Protein AF-A0AA41N4F4-F1 (afdb_monomer)

Radius of gyration: 37.92 Å; Cα contacts (8 Å, |Δi|>4): 1537; chains: 1; bounding box: 86×98×110 Å

pLDDT: mean 82.12, std 21.44, range [22.23, 98.81]

Organism: Sciurus carolinensis (NCBI:txid30640)

Mean predicted aligned error: 19.21 Å

Foldseek 3Di:
DDDDDDDDDYDDDDDDDDDDDDDDDDDDDDDDDDDDDDDDDDDDDDDDDDPPDDDDPCPDDDDPPPPPPDDKDKDKAAADPLCPVVCVVCVCLLQCCLCPVQVWDWDQDPVRRIIMIIHDPRGPDPCSNVLSRQLVVCVRLADDNVLSCVSVVPVQKDKDKDFAPQDDFDDDPRNVVVQPVQQDPSRHGPDWDQDPQRKTWGDDTRMIIIIHGPLVVVLVVVVVLLQAQPVVVLQVCLVVLLALQCQDVLLVHNNDFLLVNLVSLLQVLLVPLLNSVLRLQQVLFCQLCSVFNDPVSSNVPSNVVNVHSAGEKEFQAAPVDDPNSLPDAWEWEDDPQKTFTFDKTFFIWCQVRHQKYWHKHFHAPDNPDDLLQGIWIFIGGCPFPQKDWADFDQALASNSIGTTMIGGHRGIGGNSRTGNDHSRRSVSNVVSLLSSLLNLLSSLLSLLVSLLVLLVVQQQPDDDPRDRNCPPVVSVVLSVVSVVLSVVLNVLSSVSRVQVSVVHRRVPSSVVSLQSSLVSQLVSLVSSLVSVPPVSCDPSGCSSNSNSHSNVSHDDDPFEDDQDPPFDQDDPLVLQLQLLLVPLPCCVDPVNVVCQQQQLVQVLLSQQLCVQLVNNVSDDPVVNLVQQLQQQDPQGAGGSGHPGAGWLVSLLSSLSSCLSVVNNVSGDLVSVLSQLQVQQDPQRFGAGHPVRDTFLLSLLSSLSSCLLVVRNVSHDLVSVLVFLVQQADPLLAGAGGRPHDGWLQSLLSSLLSCQQVVNNVVGPLVSVLVVLQVQQGPQRAGHGDPPDYGFLLSLQSSCLSCFQSVNNVSGDLSSVSSFLSQQFDPPRTAGFGGHPLQDDDDDDPDHRGGSSSRLSSLQSVLSSPDPSTARANSNSSHHPVSCVVSVRDTHGHD

Sequence (894 aa):
MAKMETQNTGAEDRFTQVISKGGRRANKRRAAQLSAAGESGDAGRLDTEEAGPAKRPVIPTLSRNGLLGGKEETRKIPVPANRYTPLKENWMKIFTPIVEHLGLQIRFNLKSRNVEIRSCKETKDVSAVTKAADFVKAFILGSQVGDALALIRLDDLFLESFEITDVKPLKGDHLSRAIGRIAGKGGKNKFTIENVTRTRIVLADVKVHILGSFQNIKMARTAICNLIYPFPLIKRAWELGLINAHIPESCGGLGLGTFDACLITEELAYGCTGVQTAIEANSLAQMPVVIAGNDQQQKKYLGRMTEEPMMCAYCVTEPGAGSDVAGIKTRAEKKGDEYIINGQKMWITNGGKANWYFLLARSDPDPKTPANKAFTGFIVEADTPGVQIGKKELNMGQRCSDTRGIVFEDVKVPKENVLIGEGAGFKIAMGVFDRTRPIVAAGAVGLGQRALDEATKYALERKTFGKLLVEHQGVSFLLAEMAMKVELARLSYQRAAWEIDSGHRNTYYASIAKAFAGDIANQLATDAVQIFGGYGFNTEYPVEKLMRDAKIYQGTPQKDVTIKSDAPVTLLLEKHADYIASYGSKKDDYEYCMSEYLRMSGIYWGLTVMDLMGQLDRMNREEILTFIKSCQHECGGISASIGHDPHLLYTLSAVQILTLYDSINVIDINKVVEYVQSLQKEDGSFAGDIWGEIDTRFSFCAVATLALLGKLDAINVEKAIEFVLSCMNFDGGFGCRPGSESHAGQIYCCTGFLAITSQLHQVNSDLLGWWLCERQLPSGGLNGRPEKLPDVCYSWWVLASLKIIGRLHWIDREKLRSFILACQDEETGGFADRPGDMASTFQTCLIKVDPFHTLFGIAGLSLLGEEQIKPVSPVFCMPEEVLRRVNVQPELVS

Nearest PDB structures (foldseek):
  4p13-assembly1_A  TM=9.863E-01  e=7.096E-45  Homo sapiens
  2a1t-assembly1_C  TM=9.848E-01  e=2.438E-44  Homo sapiens
  3mdd-assembly1_A  TM=1.001E+00  e=2.411E-43  Sus scrofa
  3dss-assembly1_B  TM=9.921E-01  e=2.307E-43  Rattus norvegicus
  1egd-assembly1_C  TM=9.852E-01  e=3.141E-43  Homo sapiens

Solvent-accessible surface area (backbone atoms only — not comparable to full-atom values): 48291 Å² total; per-residue (Å²): 138,83,88,80,86,89,91,86,85,89,81,90,85,87,83,87,81,89,83,91,86,82,90,88,82,90,85,85,88,85,89,85,82,89,82,88,86,83,88,85,84,84,89,84,80,96,74,88,80,76,87,68,82,83,75,72,85,78,72,78,80,79,64,97,84,69,81,89,71,87,74,78,54,74,49,77,44,81,60,57,86,85,41,50,66,57,46,62,78,44,38,68,78,57,46,48,56,37,37,73,74,45,24,33,47,74,49,76,40,81,86,80,38,25,40,39,38,33,58,50,96,67,39,84,54,85,64,40,64,57,39,50,48,51,27,54,48,38,33,71,73,49,43,54,69,77,64,22,47,44,42,74,75,37,93,66,47,46,81,48,75,50,78,53,85,90,60,88,80,68,58,70,69,60,30,53,49,48,48,58,68,42,29,36,89,88,61,39,59,66,71,66,58,71,50,101,82,70,34,39,52,44,84,54,92,51,32,44,34,35,37,22,37,69,70,55,37,53,48,55,50,48,60,53,52,42,64,39,68,59,56,73,57,52,44,51,34,42,77,70,59,73,40,54,38,62,36,45,54,93,31,65,29,74,48,43,50,45,47,58,49,18,56,56,31,18,58,40,8,42,74,37,50,24,59,34,50,52,48,46,29,29,46,60,25,43,38,48,40,71,80,44,38,52,75,67,51,32,46,61,62,48,22,51,50,56,75,41,82,64,40,25,13,50,41,62,34,26,91,90,18,58,92,48,65,80,64,52,74,31,32,33,47,79,56,90,69,28,28,38,28,40,40,57,36,33,75,20,43,29,50,86,61,28,56,34,29,32,36,56,26,33,51,49,85,58,86,81,52,55,57,70,50,20,17,24,26,33,55,41,59,53,83,43,66,40,57,44,71,52,63,77,61,89,58,88,32,38,53,26,32,46,30,16,39,36,38,32,50,71,22,71,37,54,56,84,36,45,36,83,39,88,17,42,18,40,54,43,59,56,57,37,45,42,59,43,30,16,32,55,13,22,29,25,31,14,40,21,49,38,22,49,52,54,31,50,54,49,26,72,69,41,69,57,99,92,36,44,39,50,75,38,64,76,49,38,52,49,54,51,52,46,50,53,50,42,54,53,30,46,53,32,16,51,52,12,16,48,33,42,64,71,73,41,90,22,58,68,44,15,48,52,12,26,49,53,12,9,49,48,15,36,50,30,10,47,52,22,16,56,73,50,42,79,53,13,75,30,87,93,38,71,34,41,57,43,35,41,41,22,57,75,47,43,66,94,64,86,46,67,66,81,79,59,94,83,48,51,88,70,86,60,63,68,42,33,49,52,32,49,62,52,58,80,69,56,72,88,38,71,66,52,60,72,40,37,82,44,37,33,46,49,51,30,30,38,48,46,40,25,47,30,62,73,47,48,84,74,51,69,60,70,63,51,55,52,52,53,47,65,19,49,44,96,67,24,33,17,16,28,34,76,93,49,73,45,26,41,66,27,32,27,26,48,51,51,46,24,51,73,68,74,43,61,82,68,50,65,61,68,37,34,52,52,31,53,43,71,31,51,44,96,68,24,44,19,25,38,39,94,88,58,55,71,34,40,59,34,45,21,30,47,52,53,41,24,49,75,69,73,44,58,85,70,48,68,57,68,40,30,49,53,36,55,58,52,11,50,44,99,63,51,36,18,15,52,42,66,90,38,72,59,30,32,66,38,31,25,25,47,50,32,38,25,15,66,70,69,45,54,87,79,53,60,45,66,50,28,37,50,56,52,44,71,29,52,41,97,53,23,32,22,27,52,44,89,78,40,54,44,29,28,51,29,42,25,31,41,45,24,37,23,45,41,48,45,40,53,85,68,50,66,62,66,41,28,50,50,33,48,42,31,14,46,38,86,85,64,27,31,15,15,52,38,60,82,50,56,94,59,100,84,70,76,101,64,86,47,54,41,48,64,28,29,25,22,36,53,48,23,41,19,74,70,64,40,87,84,38,49,59,52,32,63,66,74,73,38,48,46,67,53,33,59,74,66,71,53,79,63,53,63,43,118

Structure (mmCIF, N/CA/C/O backbone):
data_AF-A0AA41N4F4-F1
#
_entry.id   AF-A0AA41N4F4-F1
#
loop_
_atom_site.group_PDB
_atom_site.id
_atom_site.type_symbol
_atom_site.label_atom_id
_atom_site.label_alt_id
_atom_site.label_comp_id
_atom_site.label_asym_id
_atom_site.label_entity_id
_atom_site.label_seq_id
_atom_site.pdbx_PDB_ins_code
_atom_site.Cartn_x
_atom_site.Cartn_y
_atom_site.Cartn_z
_atom_site.occupancy
_atom_site.B_iso_or_equiv
_atom_site.auth_seq_id
_atom_site.auth_comp_id
_atom_site.auth_asym_id
_atom_site.auth_atom_id
_atom_site.pdbx_PDB_model_num
ATOM 1 N N . MET A 1 1 ? 46.141 6.192 -60.079 1.00 30.53 1 MET A N 1
ATOM 2 C CA . MET A 1 1 ? 46.390 6.949 -61.328 1.00 30.53 1 MET A CA 1
ATOM 3 C C . MET A 1 1 ? 46.352 8.430 -61.001 1.00 30.53 1 MET A C 1
ATOM 5 O O . MET A 1 1 ? 45.656 8.813 -60.074 1.00 30.53 1 MET A O 1
ATOM 9 N N . ALA A 1 2 ? 47.211 9.192 -61.662 1.00 26.11 2 ALA A N 1
ATOM 10 C CA . ALA A 1 2 ? 47.849 10.403 -61.162 1.00 26.11 2 ALA A CA 1
ATOM 11 C C . ALA A 1 2 ? 47.147 11.728 -61.534 1.00 26.11 2 ALA A C 1
ATOM 13 O O . ALA A 1 2 ? 46.412 11.759 -62.517 1.00 26.11 2 ALA A O 1
ATOM 14 N N . LYS A 1 3 ? 47.582 12.797 -60.828 1.00 26.56 3 LYS A N 1
ATOM 15 C CA . LYS A 1 3 ? 47.599 14.246 -61.173 1.00 26.56 3 LYS A CA 1
ATOM 16 C C . LYS A 1 3 ? 46.270 15.015 -61.026 1.00 26.56 3 LYS A C 1
ATOM 18 O O . LYS A 1 3 ? 45.228 14.476 -61.354 1.00 26.56 3 LYS A O 1
ATOM 23 N N . MET A 1 4 ? 46.207 16.266 -60.546 1.00 24.78 4 MET A N 1
ATOM 24 C CA . MET A 1 4 ? 47.181 17.375 -60.380 1.00 24.78 4 MET A CA 1
ATOM 25 C C . MET A 1 4 ? 46.588 18.391 -59.358 1.00 24.78 4 MET A C 1
ATOM 27 O O . MET A 1 4 ? 45.378 18.584 -59.358 1.00 24.78 4 MET A O 1
ATOM 31 N N . GLU A 1 5 ? 47.337 18.844 -58.340 1.00 26.97 5 GLU A N 1
ATOM 32 C CA . GLU A 1 5 ? 48.013 20.171 -58.224 1.00 26.97 5 GLU A CA 1
ATOM 33 C C . GLU A 1 5 ? 47.071 21.391 -58.051 1.00 26.97 5 GLU A C 1
ATOM 35 O O . GLU A 1 5 ? 46.331 21.748 -58.957 1.00 26.97 5 GLU A O 1
ATOM 40 N N . THR A 1 6 ? 46.900 21.913 -56.822 1.00 28.20 6 THR A N 1
ATOM 41 C CA . THR A 1 6 ? 47.642 23.015 -56.135 1.00 28.20 6 THR A CA 1
ATOM 42 C C . THR A 1 6 ? 47.292 24.436 -56.596 1.00 28.20 6 THR A C 1
ATOM 44 O O . THR A 1 6 ? 47.600 24.794 -57.724 1.00 28.20 6 THR A O 1
ATOM 47 N N . GLN A 1 7 ? 46.829 25.297 -55.679 1.00 25.12 7 GLN A N 1
ATOM 48 C CA . GLN A 1 7 ? 47.660 26.368 -55.099 1.00 25.12 7 GLN A CA 1
ATOM 49 C C . GLN A 1 7 ? 46.950 27.127 -53.964 1.00 25.12 7 GLN A C 1
ATOM 51 O O . GLN A 1 7 ? 45.729 27.188 -53.872 1.00 25.12 7 GLN A O 1
ATOM 56 N N . ASN A 1 8 ? 47.798 27.625 -53.073 1.00 25.22 8 ASN A N 1
ATOM 57 C CA . ASN A 1 8 ? 47.584 28.161 -51.734 1.00 25.22 8 ASN A CA 1
ATOM 58 C C . ASN A 1 8 ? 47.995 29.655 -51.713 1.00 25.22 8 ASN A C 1
ATOM 60 O O . ASN A 1 8 ? 48.464 30.142 -52.735 1.00 25.22 8 ASN A O 1
ATOM 64 N N . THR A 1 9 ? 47.919 30.279 -50.526 1.00 26.41 9 THR A N 1
ATOM 65 C CA . THR A 1 9 ? 48.335 31.629 -50.042 1.00 26.41 9 THR A CA 1
ATOM 66 C C . THR A 1 9 ? 47.137 32.554 -49.808 1.00 26.41 9 THR A C 1
ATOM 68 O O . THR A 1 9 ? 46.444 32.883 -50.761 1.00 26.41 9 THR A O 1
ATOM 71 N N . GLY A 1 10 ? 46.751 32.927 -48.577 1.00 25.11 10 GLY A N 1
ATOM 72 C CA . GLY A 1 10 ? 47.520 33.533 -47.466 1.00 25.11 10 GLY A CA 1
ATOM 73 C C . GLY A 1 10 ? 47.097 35.018 -47.391 1.00 25.11 10 GLY A C 1
ATOM 74 O O . GLY A 1 10 ? 46.866 35.600 -48.439 1.00 25.11 10 GLY A O 1
ATOM 75 N N . ALA A 1 11 ? 46.914 35.738 -46.287 1.00 25.00 11 ALA A N 1
ATOM 76 C CA . ALA A 1 11 ? 46.983 35.542 -44.846 1.00 25.00 11 ALA A CA 1
ATOM 77 C C . ALA A 1 11 ? 46.280 36.776 -44.200 1.00 25.00 11 ALA A C 1
ATOM 79 O O . ALA A 1 11 ? 46.186 37.821 -44.836 1.00 25.00 11 ALA A O 1
ATOM 80 N N . GLU A 1 12 ? 45.851 36.625 -42.943 1.00 25.02 12 GLU A N 1
ATOM 81 C CA . GLU A 1 12 ? 45.757 37.647 -41.874 1.00 25.02 12 GLU A CA 1
ATOM 82 C C . GLU A 1 12 ? 44.662 38.751 -41.797 1.00 25.02 12 GLU A C 1
ATOM 84 O O . GLU A 1 12 ? 44.442 39.570 -42.680 1.00 25.02 12 GLU A O 1
ATOM 89 N N . ASP A 1 13 ? 44.095 38.771 -40.577 1.00 25.92 13 ASP A N 1
ATOM 90 C CA . ASP A 1 13 ? 43.706 39.892 -39.704 1.00 25.92 13 ASP A CA 1
ATOM 91 C C . ASP A 1 13 ? 42.308 40.565 -39.714 1.00 25.92 13 ASP A C 1
ATOM 93 O O . ASP A 1 13 ? 41.943 41.390 -40.541 1.00 25.92 13 ASP A O 1
ATOM 97 N N . ARG A 1 14 ? 41.562 40.211 -38.648 1.00 24.83 14 ARG A N 1
ATOM 98 C CA . ARG A 1 14 ? 41.034 41.051 -37.547 1.00 24.83 14 ARG A CA 1
ATOM 99 C C . ARG A 1 14 ? 40.290 42.383 -37.823 1.00 24.83 14 ARG A C 1
ATOM 101 O O . ARG A 1 14 ? 40.790 43.315 -38.431 1.00 24.83 14 ARG A O 1
ATOM 108 N N . PHE A 1 15 ? 39.189 42.503 -37.062 1.00 22.23 15 PHE A N 1
ATOM 109 C CA . PHE A 1 15 ? 38.525 43.705 -36.513 1.00 22.23 15 PHE A CA 1
ATOM 110 C C . PHE A 1 15 ? 37.482 44.498 -37.349 1.00 22.23 15 PHE A C 1
ATOM 112 O O . PHE A 1 15 ? 37.790 45.358 -38.159 1.00 22.23 15 PHE A O 1
ATOM 119 N N . THR A 1 16 ? 36.223 44.313 -36.916 1.00 23.61 16 THR A N 1
ATOM 120 C CA . THR A 1 16 ? 35.137 45.300 -36.666 1.00 23.61 16 THR A CA 1
ATOM 121 C C . THR A 1 16 ? 34.456 46.138 -37.763 1.00 23.61 16 THR A C 1
ATOM 123 O O . THR A 1 16 ? 35.055 46.928 -38.473 1.00 23.61 16 THR A O 1
ATOM 126 N N . GLN A 1 17 ? 33.122 46.113 -37.615 1.00 22.91 17 GLN A N 1
ATOM 127 C CA . GLN A 1 17 ? 32.105 47.155 -37.833 1.00 22.91 17 GLN A CA 1
ATOM 128 C C . GLN A 1 17 ? 31.552 47.437 -39.244 1.00 22.91 17 GLN A C 1
ATOM 130 O O . GLN A 1 17 ? 32.126 48.142 -40.060 1.00 22.91 17 GLN A O 1
ATOM 135 N N . VAL A 1 18 ? 30.329 46.917 -39.437 1.00 24.84 18 VAL A N 1
ATOM 136 C CA . VAL A 1 18 ? 29.063 47.615 -39.768 1.00 24.84 18 VAL A CA 1
ATOM 137 C C . VAL A 1 18 ? 29.156 48.922 -40.581 1.00 24.84 18 VAL A C 1
ATOM 139 O O . VAL A 1 18 ? 29.777 49.880 -40.139 1.00 24.84 18 VAL A O 1
ATOM 142 N N . ILE A 1 19 ? 28.368 48.985 -41.673 1.00 24.36 19 ILE A N 1
ATOM 143 C CA . ILE A 1 19 ? 27.443 50.066 -42.131 1.00 24.36 19 ILE A CA 1
ATOM 144 C C . ILE A 1 19 ? 27.373 50.017 -43.679 1.00 24.36 19 ILE A C 1
ATOM 146 O O . ILE A 1 19 ? 28.334 50.314 -44.373 1.00 24.36 19 ILE A O 1
ATOM 150 N N . SER A 1 20 ? 26.309 49.459 -44.267 1.00 26.98 20 SER A N 1
ATOM 151 C CA . SER A 1 20 ? 25.056 50.118 -44.704 1.00 26.98 20 SER A CA 1
ATOM 152 C C . SER A 1 20 ? 25.168 51.067 -45.915 1.00 26.98 20 SER A C 1
ATOM 154 O O . SER A 1 20 ? 25.948 52.014 -45.886 1.00 26.98 20 SER A O 1
ATOM 156 N N . LYS A 1 21 ? 24.252 50.911 -46.885 1.00 25.28 21 LYS A N 1
ATOM 157 C CA . LYS A 1 21 ? 23.607 51.976 -47.693 1.00 25.28 21 LYS A CA 1
ATOM 158 C C . LYS A 1 21 ? 22.237 51.448 -48.154 1.00 25.28 21 LYS A C 1
ATOM 160 O O . LYS A 1 21 ? 22.162 50.289 -48.534 1.00 25.28 21 LYS A O 1
ATOM 165 N N . GLY A 1 22 ? 21.126 52.189 -48.163 1.00 24.06 22 GLY A N 1
ATOM 166 C CA . GLY A 1 22 ? 20.799 53.586 -47.812 1.00 24.06 22 GLY A CA 1
ATOM 167 C C . GLY A 1 22 ? 19.293 53.667 -47.458 1.00 24.06 22 GLY A C 1
ATOM 168 O O . GLY A 1 22 ? 18.576 52.702 -47.687 1.00 24.06 22 GLY A O 1
ATOM 169 N N . GLY A 1 23 ? 18.703 54.692 -46.825 1.00 26.84 23 GLY A N 1
ATOM 170 C CA . GLY A 1 23 ? 18.964 56.141 -46.758 1.00 26.84 23 GLY A CA 1
ATOM 171 C C . GLY A 1 23 ? 18.077 56.866 -47.793 1.00 26.84 23 GLY A C 1
ATOM 172 O O . GLY A 1 23 ? 18.129 56.490 -48.952 1.00 26.84 23 GLY A O 1
ATOM 173 N N . ARG A 1 24 ? 17.270 57.912 -47.538 1.00 29.03 24 ARG A N 1
ATOM 174 C CA . ARG A 1 24 ? 17.067 58.859 -46.417 1.00 29.03 24 ARG A CA 1
ATOM 175 C C . ARG A 1 24 ? 15.862 59.779 -46.743 1.00 29.03 24 ARG A C 1
ATOM 177 O O . ARG A 1 24 ? 15.711 60.139 -47.906 1.00 29.03 24 ARG A O 1
ATOM 184 N N . ARG A 1 25 ? 15.168 60.301 -45.714 1.00 23.70 25 ARG A N 1
ATOM 185 C CA . ARG A 1 25 ? 14.847 61.741 -45.432 1.00 23.70 25 ARG A CA 1
ATOM 186 C C . ARG A 1 25 ? 13.871 61.807 -44.230 1.00 23.70 25 ARG A C 1
ATOM 188 O O . ARG A 1 25 ? 12.807 61.222 -44.310 1.00 23.70 25 ARG A O 1
ATOM 195 N N . ALA A 1 26 ? 14.321 62.233 -43.036 1.00 29.91 26 ALA A N 1
ATOM 196 C CA . ALA A 1 26 ? 14.292 63.601 -42.449 1.00 29.91 26 ALA A CA 1
ATOM 197 C C . ALA A 1 26 ? 12.896 63.973 -41.864 1.00 29.91 26 ALA A C 1
ATOM 199 O O . ALA A 1 26 ? 11.912 63.742 -42.541 1.00 29.91 26 ALA A O 1
ATOM 200 N N . ASN A 1 27 ? 12.691 64.564 -40.670 1.00 27.50 27 ASN A N 1
ATOM 201 C CA . ASN A 1 27 ? 13.497 65.531 -39.911 1.00 27.50 27 ASN A CA 1
ATOM 202 C C . ASN A 1 27 ? 12.948 65.789 -38.466 1.00 27.50 27 ASN A C 1
ATOM 204 O O . ASN A 1 27 ? 11.740 65.784 -38.276 1.00 27.50 27 ASN A O 1
ATOM 208 N N . LYS A 1 28 ? 13.861 66.192 -37.553 1.00 27.28 28 LYS A N 1
ATOM 209 C CA . LYS A 1 28 ? 13.769 67.158 -36.408 1.00 27.28 28 LYS A CA 1
ATOM 210 C C . LYS A 1 28 ? 13.024 66.869 -35.069 1.00 27.28 28 LYS A C 1
ATOM 212 O O . LYS A 1 28 ? 11.807 66.874 -35.018 1.00 27.28 28 LYS A O 1
ATOM 217 N N . ARG A 1 29 ? 13.848 66.848 -33.988 1.00 26.67 29 ARG A N 1
ATOM 218 C CA . ARG A 1 29 ? 13.822 67.565 -32.663 1.00 26.67 29 ARG A CA 1
ATOM 219 C C . ARG A 1 29 ? 12.447 67.780 -31.981 1.00 26.67 29 ARG A C 1
ATOM 221 O O . ARG A 1 29 ? 11.567 68.357 -32.591 1.00 26.67 29 ARG A O 1
ATOM 228 N N . ARG A 1 30 ? 12.257 67.540 -30.671 1.00 24.72 30 ARG A N 1
ATOM 229 C CA . ARG A 1 30 ? 12.930 68.206 -29.527 1.00 24.72 30 ARG A CA 1
ATOM 230 C C . ARG A 1 30 ? 12.498 67.548 -28.194 1.00 24.72 30 ARG A C 1
ATOM 232 O O . ARG A 1 30 ? 11.334 67.200 -28.047 1.00 24.72 30 ARG A O 1
ATOM 239 N N . ALA A 1 31 ? 13.424 67.447 -27.242 1.00 23.69 31 ALA A N 1
ATOM 240 C CA . ALA A 1 31 ? 13.180 67.169 -25.824 1.00 23.69 31 ALA A CA 1
ATOM 241 C C . ALA A 1 31 ? 12.877 68.461 -25.035 1.00 23.69 31 ALA A C 1
ATOM 243 O O . ALA A 1 31 ? 13.334 69.529 -25.448 1.00 23.69 31 ALA A O 1
ATOM 244 N N . ALA A 1 32 ? 12.172 68.331 -23.904 1.00 25.31 32 ALA A N 1
ATOM 245 C CA . ALA A 1 32 ? 12.117 69.228 -22.734 1.00 25.31 32 ALA A CA 1
ATOM 246 C C . ALA A 1 32 ? 11.137 68.591 -21.711 1.00 25.31 32 ALA A C 1
ATOM 248 O O . ALA A 1 32 ? 10.079 68.147 -22.136 1.00 25.31 32 ALA A O 1
ATOM 249 N N . GLN A 1 33 ? 11.350 68.502 -20.395 1.00 25.23 33 GLN A N 1
ATOM 250 C CA . GLN A 1 33 ? 12.441 68.911 -19.506 1.00 25.23 33 GLN A CA 1
ATOM 251 C C . GLN A 1 33 ? 12.088 68.446 -18.068 1.00 25.23 33 GLN A C 1
ATOM 253 O O . GLN A 1 33 ? 10.905 68.350 -17.758 1.00 25.23 33 GLN A O 1
ATOM 258 N N . LEU A 1 34 ? 13.119 68.320 -17.215 1.00 24.91 34 LEU A N 1
ATOM 259 C CA . LEU A 1 34 ? 13.112 68.311 -15.732 1.00 24.91 34 LEU A CA 1
ATOM 260 C C . LEU A 1 34 ? 12.728 66.963 -15.077 1.00 24.91 34 LEU A C 1
ATOM 262 O O . LEU A 1 34 ? 11.711 66.383 -15.411 1.00 24.91 34 LEU A O 1
ATOM 266 N N . SER A 1 35 ? 13.492 66.383 -14.149 1.00 24.02 35 SER A N 1
ATOM 267 C CA . SER A 1 35 ? 14.505 66.941 -13.244 1.00 24.02 35 SER A CA 1
ATOM 268 C C . SER A 1 35 ? 15.486 65.858 -12.774 1.00 24.02 35 SER A C 1
ATOM 270 O O . SER A 1 35 ? 15.070 64.798 -12.315 1.00 24.02 35 SER A O 1
ATOM 272 N N . ALA A 1 36 ? 16.779 66.172 -12.829 1.00 26.91 36 ALA A N 1
ATOM 273 C CA . ALA A 1 36 ? 17.799 65.572 -11.978 1.00 26.91 36 ALA A CA 1
ATOM 274 C C . ALA A 1 36 ? 17.925 66.415 -10.701 1.00 26.91 36 ALA A C 1
ATOM 276 O O . ALA A 1 36 ? 17.888 67.640 -10.814 1.00 26.91 36 ALA A O 1
ATOM 277 N N . ALA A 1 37 ? 18.101 65.777 -9.541 1.00 26.38 37 ALA A N 1
ATOM 278 C CA . ALA A 1 37 ? 18.923 66.251 -8.419 1.00 26.38 37 ALA A CA 1
ATOM 279 C C . ALA A 1 37 ? 18.802 65.295 -7.221 1.00 26.38 37 ALA A C 1
ATOM 281 O O . ALA A 1 37 ? 17.692 64.904 -6.869 1.00 26.38 37 ALA A O 1
ATOM 282 N N . GLY A 1 38 ? 19.927 65.033 -6.550 1.00 24.45 38 GLY A N 1
ATOM 283 C CA . GLY A 1 38 ? 19.929 64.856 -5.096 1.00 24.45 38 GLY A CA 1
ATOM 284 C C . GLY A 1 38 ? 20.624 63.609 -4.571 1.00 24.45 38 GLY A C 1
ATOM 285 O O . GLY A 1 38 ? 19.983 62.591 -4.357 1.00 24.45 38 GLY A O 1
ATOM 286 N N . GLU A 1 39 ? 21.925 63.733 -4.329 1.00 25.00 39 GLU A N 1
ATOM 287 C CA . GLU A 1 39 ? 22.764 62.833 -3.533 1.00 25.00 39 GLU A CA 1
ATOM 288 C C . GLU A 1 39 ? 22.314 62.739 -2.060 1.00 25.00 39 GLU A C 1
ATOM 290 O O . GLU A 1 39 ? 21.765 63.702 -1.524 1.00 25.00 39 GLU A O 1
ATOM 295 N N . SER A 1 40 ? 22.662 61.627 -1.393 1.00 25.36 40 SER A N 1
ATOM 296 C CA . SER A 1 40 ? 23.428 61.555 -0.121 1.00 25.36 40 SER A CA 1
ATOM 297 C C . SER A 1 40 ? 22.942 60.485 0.878 1.00 25.36 40 SER A C 1
ATOM 299 O O . SER A 1 40 ? 21.761 60.390 1.183 1.00 25.36 40 SER A O 1
ATOM 301 N N . GLY A 1 41 ? 23.908 59.735 1.430 1.00 24.41 41 GLY A N 1
ATOM 302 C CA . GLY A 1 41 ? 24.032 59.569 2.886 1.00 24.41 41 GLY A CA 1
ATOM 303 C C . GLY A 1 41 ? 23.400 58.359 3.587 1.00 24.41 41 GLY A C 1
ATOM 304 O O . GLY A 1 41 ? 22.350 58.495 4.190 1.00 24.41 41 GLY A O 1
ATOM 305 N N . ASP A 1 42 ? 24.148 57.254 3.592 1.00 23.72 42 ASP A N 1
ATOM 306 C CA . ASP A 1 42 ? 24.554 56.422 4.748 1.00 23.72 42 ASP A CA 1
ATOM 307 C C . ASP A 1 42 ? 23.552 55.685 5.687 1.00 23.72 42 ASP A C 1
ATOM 309 O O . ASP A 1 42 ? 22.606 56.235 6.238 1.00 23.72 42 ASP A O 1
ATOM 313 N N . ALA A 1 43 ? 23.914 54.410 5.893 1.00 26.00 43 ALA A N 1
ATOM 314 C CA . ALA A 1 43 ? 23.655 53.423 6.950 1.00 26.00 43 ALA A CA 1
ATOM 315 C C . ALA A 1 43 ? 22.327 53.370 7.741 1.00 26.00 43 ALA A C 1
ATOM 317 O O . ALA A 1 43 ? 22.047 54.198 8.604 1.00 26.00 43 ALA A O 1
ATOM 318 N N . GLY A 1 44 ? 21.660 52.207 7.659 1.00 23.59 44 GLY A N 1
ATOM 319 C CA . GLY A 1 44 ? 20.913 51.649 8.794 1.00 23.59 44 GLY A CA 1
ATOM 320 C C . GLY A 1 44 ? 19.777 50.683 8.443 1.00 23.59 44 GLY A C 1
ATOM 321 O O . GLY A 1 44 ? 18.779 51.105 7.882 1.00 23.59 44 GLY A O 1
ATOM 322 N N . ARG A 1 45 ? 19.909 49.433 8.917 1.00 24.67 45 ARG A N 1
ATOM 323 C CA . ARG A 1 45 ? 18.899 48.353 9.041 1.00 24.67 45 ARG A CA 1
ATOM 324 C C . ARG A 1 45 ? 18.460 47.596 7.777 1.00 24.67 45 ARG A C 1
ATOM 326 O O . ARG A 1 45 ? 17.848 48.130 6.865 1.00 24.67 45 ARG A O 1
ATOM 333 N N . LEU A 1 46 ? 18.728 46.284 7.813 1.00 29.55 46 LEU A N 1
ATOM 334 C CA . LEU A 1 46 ? 17.958 45.268 7.101 1.00 29.55 46 LEU A CA 1
ATOM 335 C C . LEU A 1 46 ? 16.544 45.244 7.691 1.00 29.55 46 LEU A C 1
ATOM 337 O O . LEU A 1 46 ? 16.359 44.705 8.780 1.00 29.55 46 LEU A O 1
ATOM 341 N N . ASP A 1 47 ? 15.583 45.799 6.959 1.00 25.03 47 ASP A N 1
ATOM 342 C CA . ASP A 1 47 ? 14.166 45.510 7.140 1.00 25.03 47 ASP A CA 1
ATOM 343 C C . ASP A 1 47 ? 13.683 44.669 5.953 1.00 25.03 47 ASP A C 1
ATOM 345 O O . ASP A 1 47 ? 13.907 44.968 4.780 1.00 25.03 47 ASP A O 1
ATOM 349 N N . THR A 1 48 ? 13.071 43.550 6.310 1.00 29.45 48 THR A N 1
ATOM 350 C CA . THR A 1 48 ? 12.379 42.592 5.458 1.00 29.45 48 THR A CA 1
ATOM 351 C C . THR A 1 48 ? 11.199 43.262 4.755 1.00 29.45 48 THR A C 1
ATOM 353 O O . THR A 1 48 ? 10.186 43.535 5.398 1.00 29.45 48 THR A O 1
ATOM 356 N N . GLU A 1 49 ? 11.295 43.503 3.445 1.00 26.47 49 GLU A N 1
ATOM 357 C CA . GLU A 1 49 ? 10.128 43.883 2.644 1.00 26.47 49 GLU A CA 1
ATOM 358 C C . GLU A 1 49 ? 9.275 42.650 2.324 1.00 26.47 49 GLU A C 1
ATOM 360 O O . GLU A 1 49 ? 9.671 41.733 1.600 1.00 26.47 49 GLU A O 1
ATOM 365 N N . GLU A 1 50 ? 8.076 42.662 2.901 1.00 25.58 50 GLU A N 1
ATOM 366 C CA . GLU A 1 50 ? 6.937 41.827 2.560 1.00 25.58 50 GLU A CA 1
ATOM 367 C C . GLU A 1 50 ? 6.679 41.837 1.045 1.00 25.58 50 GLU A C 1
ATOM 369 O O . GLU A 1 50 ? 6.432 42.879 0.431 1.00 25.58 50 GLU A O 1
ATOM 374 N N . ALA A 1 51 ? 6.642 40.652 0.436 1.00 27.59 51 ALA A N 1
ATOM 375 C CA . ALA A 1 51 ? 6.022 40.475 -0.868 1.00 27.59 51 ALA A CA 1
ATOM 376 C C . ALA A 1 51 ? 4.508 40.714 -0.727 1.00 27.59 51 ALA A C 1
ATOM 378 O O . ALA A 1 51 ? 3.743 39.814 -0.380 1.00 27.59 51 ALA A O 1
ATOM 379 N N . GLY A 1 52 ? 4.077 41.953 -0.972 1.00 31.16 52 GLY A N 1
ATOM 380 C CA . GLY A 1 52 ? 2.666 42.322 -1.047 1.00 31.16 52 GLY A CA 1
ATOM 381 C C . GLY A 1 52 ? 1.898 41.489 -2.091 1.00 31.16 52 GLY A C 1
ATOM 382 O O . GLY A 1 52 ? 2.491 40.934 -3.021 1.00 31.16 52 GLY A O 1
ATOM 383 N N . PRO A 1 53 ? 0.561 41.393 -1.969 1.00 30.77 53 PRO A N 1
ATOM 384 C CA . PRO A 1 53 ? -0.248 40.486 -2.772 1.00 30.77 53 PRO A CA 1
ATOM 385 C C . PRO A 1 53 ? -0.110 40.813 -4.260 1.00 30.77 53 PRO A C 1
ATOM 387 O O . PRO A 1 53 ? -0.274 41.964 -4.676 1.00 30.77 53 PRO A O 1
ATOM 390 N N . ALA A 1 54 ? 0.156 39.787 -5.073 1.00 30.97 54 ALA A N 1
ATOM 391 C CA . ALA A 1 54 ? 0.180 39.897 -6.524 1.00 30.97 54 ALA A CA 1
ATOM 392 C C . ALA A 1 54 ? -1.123 40.557 -7.014 1.00 30.97 54 ALA A C 1
ATOM 394 O O . ALA A 1 54 ? -2.206 39.968 -6.961 1.00 30.97 54 ALA A O 1
ATOM 395 N N . LYS A 1 55 ? -1.032 41.811 -7.476 1.00 30.02 55 LYS A N 1
ATOM 396 C CA . LYS A 1 55 ? -2.160 42.511 -8.097 1.00 30.02 55 LYS A CA 1
ATOM 397 C C . LYS A 1 55 ? -2.614 41.697 -9.308 1.00 30.02 55 LYS A C 1
ATOM 399 O O . LYS A 1 55 ? -1.823 41.447 -10.216 1.00 30.02 55 LYS A O 1
ATOM 404 N N . ARG A 1 56 ? -3.901 41.317 -9.335 1.00 27.70 56 ARG A N 1
ATOM 405 C CA . ARG A 1 56 ? -4.573 40.815 -10.547 1.00 27.70 56 ARG A CA 1
ATOM 406 C C . ARG A 1 56 ? -4.192 41.710 -11.735 1.00 27.70 56 ARG A C 1
ATOM 408 O O . ARG A 1 56 ? -4.202 42.932 -11.562 1.00 27.70 56 ARG A O 1
ATOM 415 N N . PRO A 1 57 ? -3.906 41.156 -12.926 1.00 29.70 57 PRO A N 1
ATOM 416 C CA . PRO A 1 57 ? -3.667 41.973 -14.106 1.00 29.70 57 PRO A CA 1
ATOM 417 C C . PRO A 1 57 ? -4.909 42.829 -14.373 1.00 29.70 57 PRO A C 1
ATOM 419 O O . PRO A 1 57 ? -5.965 42.327 -14.755 1.00 29.70 57 PRO A O 1
ATOM 422 N N . VAL A 1 58 ? -4.792 44.133 -14.123 1.00 31.91 58 VAL A N 1
ATOM 423 C CA . VAL A 1 58 ? -5.812 45.114 -14.489 1.00 31.91 58 VAL A CA 1
ATOM 424 C C . VAL A 1 58 ? -5.656 45.350 -15.983 1.00 31.91 58 VAL A C 1
ATOM 426 O O . VAL A 1 58 ? -4.790 46.105 -16.419 1.00 31.91 58 VAL A O 1
ATOM 429 N N . ILE A 1 59 ? -6.477 44.671 -16.780 1.00 35.09 59 ILE A N 1
ATOM 430 C CA . ILE A 1 59 ? -6.679 45.049 -18.177 1.00 35.09 59 ILE A CA 1
ATOM 431 C C . ILE A 1 59 ? -7.472 46.363 -18.132 1.00 35.09 59 ILE A C 1
ATOM 433 O O . ILE A 1 59 ? -8.570 46.367 -17.568 1.00 35.09 59 ILE A O 1
ATOM 437 N N . PRO A 1 60 ? -6.948 47.489 -18.646 1.00 31.36 60 PRO A N 1
ATOM 438 C CA . PRO A 1 60 ? -7.675 48.747 -18.591 1.00 31.36 60 PRO A CA 1
ATOM 439 C C . PRO A 1 60 ? -8.992 48.607 -19.358 1.00 31.36 60 PRO A C 1
ATOM 441 O O . PRO A 1 60 ? -9.013 48.162 -20.508 1.00 31.36 60 PRO A O 1
ATOM 444 N N . THR A 1 61 ? -10.100 48.989 -18.725 1.00 36.06 61 THR A N 1
ATOM 445 C CA . THR A 1 61 ? -11.391 49.135 -19.394 1.00 36.06 61 THR A CA 1
ATOM 446 C C . THR A 1 61 ? -11.239 50.169 -20.504 1.00 36.06 61 THR A C 1
ATOM 448 O O . THR A 1 61 ? -10.979 51.346 -20.249 1.00 36.06 61 THR A O 1
ATOM 451 N N . LEU A 1 62 ? -11.382 49.726 -21.754 1.00 34.25 62 LEU A N 1
ATOM 452 C CA . LEU A 1 62 ? -11.442 50.619 -22.907 1.00 34.25 62 LEU A CA 1
ATOM 453 C C . LEU A 1 62 ? -12.583 51.621 -22.696 1.00 34.25 62 LEU A C 1
ATOM 455 O O . LEU A 1 62 ? -13.737 51.240 -22.495 1.00 34.25 62 LEU A O 1
ATOM 459 N N . SER A 1 63 ? -12.248 52.912 -22.713 1.00 34.94 63 SER A N 1
ATOM 460 C CA . SER A 1 63 ? -13.230 53.979 -22.563 1.00 34.94 63 SER A CA 1
ATOM 461 C C . SER A 1 63 ? -14.193 53.994 -23.756 1.00 34.94 63 SER A C 1
ATOM 463 O O . SER A 1 63 ? -13.827 53.738 -24.906 1.00 34.94 63 SER A O 1
ATOM 465 N N . ARG A 1 64 ? -15.456 54.317 -23.465 1.00 37.09 64 ARG A N 1
ATOM 466 C CA . ARG A 1 64 ? -16.628 54.204 -24.350 1.00 37.09 64 ARG A CA 1
ATOM 467 C C . ARG A 1 64 ? -16.573 55.046 -25.642 1.00 37.09 64 ARG A C 1
ATOM 469 O O . ARG A 1 64 ? -17.490 54.948 -26.447 1.00 37.09 64 ARG A O 1
ATOM 476 N N . ASN A 1 65 ? -15.512 55.820 -25.888 1.00 36.41 65 ASN A N 1
ATOM 477 C CA . ASN A 1 65 ? -15.426 56.759 -27.016 1.00 36.41 65 ASN A CA 1
ATOM 478 C C . ASN A 1 65 ? -14.342 56.431 -28.069 1.00 36.41 65 ASN A C 1
ATOM 480 O O . ASN A 1 65 ? -14.104 57.247 -28.953 1.00 36.41 65 ASN A O 1
ATOM 484 N N . GLY A 1 66 ? -13.707 55.250 -28.027 1.00 44.09 66 GLY A N 1
ATOM 485 C CA . GLY A 1 66 ? -12.651 54.863 -28.986 1.00 44.09 66 GLY A CA 1
ATOM 486 C C . GLY A 1 66 ? -13.016 53.834 -30.072 1.00 44.09 66 GLY A C 1
ATOM 487 O O . GLY A 1 66 ? -12.173 53.525 -30.908 1.00 44.09 66 GLY A O 1
ATOM 488 N N . LEU A 1 67 ? -14.230 53.267 -30.079 1.00 38.44 67 LEU A N 1
ATOM 489 C CA . LEU A 1 67 ? -14.525 52.008 -30.798 1.00 38.44 67 LEU A CA 1
ATOM 490 C C . LEU A 1 67 ? -15.272 52.129 -32.141 1.00 38.44 67 LEU A C 1
ATOM 492 O O . LEU A 1 67 ? -15.487 51.119 -32.804 1.00 38.44 67 LEU A O 1
ATOM 496 N N . LEU A 1 68 ? -15.602 53.334 -32.613 1.00 43.09 68 LEU A N 1
ATOM 497 C CA . LEU A 1 68 ? -16.209 53.548 -33.943 1.00 43.09 68 LEU A CA 1
ATOM 498 C C . LEU A 1 68 ? -15.164 53.896 -35.021 1.00 43.09 68 LEU A C 1
ATOM 500 O O . LEU A 1 68 ? -15.382 54.738 -35.886 1.00 43.09 68 LEU A O 1
ATOM 504 N N . GLY A 1 69 ? -14.016 53.215 -34.972 1.00 44.38 69 GLY A N 1
ATOM 505 C CA . GLY A 1 69 ? -12.927 53.295 -35.951 1.00 44.38 69 GLY A CA 1
ATOM 506 C C . GLY A 1 69 ? -12.931 52.156 -36.980 1.00 44.38 69 GLY A C 1
ATOM 507 O O . GLY A 1 69 ? -11.911 51.507 -37.169 1.00 44.38 69 GLY A O 1
ATOM 508 N N . GLY A 1 70 ? -14.074 51.873 -37.613 1.00 53.53 70 GLY A N 1
ATOM 509 C CA . GLY A 1 70 ? -14.172 51.365 -38.995 1.00 53.53 70 GLY A CA 1
ATOM 510 C C . GLY A 1 70 ? -13.334 50.167 -39.488 1.00 53.53 70 GLY A C 1
ATOM 511 O O . GLY A 1 70 ? -13.036 50.140 -40.682 1.00 53.53 70 GLY A O 1
ATOM 512 N N . LYS A 1 71 ? -12.965 49.168 -38.673 1.00 53.84 71 LYS A N 1
ATOM 513 C CA . LYS A 1 71 ? -12.454 47.882 -39.198 1.00 53.84 71 LYS A CA 1
ATOM 514 C C . LYS A 1 71 ? -13.491 46.776 -39.041 1.00 53.84 71 LYS A C 1
ATOM 516 O O . LYS A 1 71 ? -13.778 46.332 -37.937 1.00 53.84 71 LYS A O 1
ATOM 521 N N . GLU A 1 72 ? -14.037 46.335 -40.170 1.00 62.06 72 GLU A N 1
ATOM 522 C CA . GLU A 1 72 ? -14.961 45.204 -40.240 1.00 62.06 72 GLU A CA 1
ATOM 523 C C . GLU A 1 72 ? -14.208 43.887 -39.998 1.00 62.06 72 GLU A C 1
ATOM 525 O O . GLU A 1 72 ? -13.290 43.540 -40.745 1.00 62.06 72 GLU A O 1
ATOM 530 N N . GLU A 1 73 ? -14.583 43.147 -38.954 1.00 74.56 73 GLU A N 1
ATOM 531 C CA . GLU A 1 73 ? -13.942 41.882 -38.593 1.00 74.56 73 GLU A CA 1
ATOM 532 C C . GLU A 1 73 ? -14.675 40.719 -39.272 1.00 74.56 73 GLU A C 1
ATOM 534 O O . GLU A 1 73 ? -15.904 40.660 -39.270 1.00 74.56 73 GLU A O 1
ATOM 539 N N . THR A 1 74 ? -13.928 39.804 -39.901 1.00 79.69 74 THR A N 1
ATOM 540 C CA . THR A 1 74 ? -14.490 38.660 -40.638 1.00 79.69 74 THR A CA 1
ATOM 541 C C . THR A 1 74 ? -13.844 37.353 -40.190 1.00 79.69 74 THR A C 1
ATOM 543 O O . THR A 1 74 ? -12.619 37.253 -40.117 1.00 79.69 74 THR A O 1
ATOM 546 N N . ARG A 1 75 ? -14.652 36.312 -39.969 1.00 83.31 75 ARG A N 1
ATOM 547 C CA . ARG A 1 75 ? -14.202 34.940 -39.694 1.00 83.31 75 ARG A CA 1
ATOM 548 C C . ARG A 1 75 ? -14.707 33.990 -40.770 1.00 83.31 75 ARG A C 1
ATOM 550 O O . ARG A 1 75 ? -15.839 34.104 -41.229 1.00 83.31 75 ARG A O 1
ATOM 557 N N . LYS A 1 76 ? -13.853 33.050 -41.177 1.00 84.06 76 LYS A N 1
ATOM 558 C CA . LYS A 1 76 ? -14.176 32.002 -42.154 1.00 84.06 76 LYS A CA 1
ATOM 559 C C . LYS A 1 76 ? -13.993 30.639 -41.505 1.00 84.06 76 LYS A C 1
ATOM 561 O O . LYS A 1 76 ? -12.946 30.383 -40.917 1.00 84.06 76 LYS A O 1
ATOM 566 N N . ILE A 1 77 ? -15.002 29.785 -41.619 1.00 84.38 77 ILE A N 1
ATOM 567 C CA . ILE A 1 77 ? -15.047 28.476 -40.970 1.00 84.38 77 ILE A CA 1
ATOM 568 C C . ILE A 1 77 ? -15.240 27.415 -42.056 1.00 84.38 77 ILE A C 1
ATOM 570 O O . ILE A 1 77 ? -16.295 27.403 -42.698 1.00 84.38 77 ILE A O 1
ATOM 574 N N . PRO A 1 78 ? -14.249 26.541 -42.290 1.00 78.12 78 PRO A N 1
ATOM 575 C CA . PRO A 1 78 ? -14.345 25.510 -43.314 1.00 78.12 78 PRO A CA 1
ATOM 576 C C . PRO A 1 78 ? -15.369 24.437 -42.940 1.00 78.12 78 PRO A C 1
ATOM 578 O O . PRO A 1 78 ? -15.446 24.008 -41.789 1.00 78.12 78 PRO A O 1
ATOM 581 N N . VAL A 1 79 ? -16.144 23.983 -43.930 1.00 75.75 79 VAL A N 1
ATOM 582 C CA . VAL A 1 79 ? -17.187 22.960 -43.765 1.00 75.75 79 VAL A CA 1
ATOM 583 C C . VAL A 1 79 ? -16.726 21.632 -44.391 1.00 75.75 79 VAL A C 1
ATOM 585 O O . VAL A 1 79 ? -16.562 21.556 -45.615 1.00 75.75 79 VAL A O 1
ATOM 588 N N . PRO A 1 80 ? -16.533 20.564 -43.594 1.00 71.75 80 PRO A N 1
ATOM 589 C CA . PRO A 1 80 ? -16.205 19.221 -44.082 1.00 71.75 80 PRO A CA 1
ATOM 590 C C . PRO A 1 80 ? -17.318 18.587 -44.929 1.00 71.75 80 PRO A C 1
ATOM 592 O O . PRO A 1 80 ? -18.500 18.853 -44.711 1.00 71.75 80 PRO A O 1
ATOM 595 N N . ALA A 1 81 ? -16.955 17.715 -45.883 1.00 70.06 81 ALA A N 1
ATOM 596 C CA . ALA A 1 81 ? -17.868 17.097 -46.866 1.00 70.06 81 ALA A CA 1
ATOM 597 C C . ALA A 1 81 ? -19.080 16.377 -46.239 1.00 70.06 81 ALA A C 1
ATOM 599 O O . ALA A 1 81 ? -20.199 16.459 -46.743 1.00 70.06 81 ALA A O 1
ATOM 600 N N . ASN A 1 82 ? -18.884 15.736 -45.091 1.00 67.62 82 ASN A N 1
ATOM 601 C CA . ASN A 1 82 ? -19.930 15.050 -44.333 1.00 67.62 82 ASN A CA 1
ATOM 602 C C . ASN A 1 82 ? -20.888 15.998 -43.582 1.00 67.62 82 ASN A C 1
ATOM 604 O O . ASN A 1 82 ? -21.893 15.541 -43.045 1.00 67.62 82 ASN A O 1
ATOM 608 N N . ARG A 1 83 ? -20.610 17.309 -43.530 1.00 76.50 83 ARG A N 1
ATOM 609 C CA . ARG A 1 83 ? -21.412 18.304 -42.795 1.00 76.50 83 ARG A CA 1
ATOM 610 C C . ARG A 1 83 ? -22.235 19.243 -43.674 1.00 76.50 83 ARG A C 1
ATOM 612 O O . ARG A 1 83 ? -22.997 20.037 -43.130 1.00 76.50 83 ARG A O 1
ATOM 619 N N . TYR A 1 84 ? -22.171 19.113 -45.000 1.00 76.25 84 TYR A N 1
ATOM 620 C CA . TYR A 1 84 ? -22.926 19.967 -45.931 1.00 76.25 84 TYR A CA 1
ATOM 621 C C . TYR A 1 84 ? -24.434 19.803 -45.799 1.00 76.25 84 TYR A C 1
ATOM 623 O O . TYR A 1 84 ? -25.140 20.794 -45.626 1.00 76.25 84 TYR A O 1
ATOM 631 N N . THR A 1 85 ? -24.928 18.568 -45.894 1.00 75.06 85 THR A N 1
ATOM 632 C CA . THR A 1 85 ? -26.366 18.283 -45.828 1.00 75.06 85 THR A CA 1
ATOM 633 C C . THR A 1 85 ? -26.950 18.678 -44.466 1.00 75.06 85 THR A C 1
ATOM 635 O O . THR A 1 85 ? -27.879 19.485 -44.460 1.00 75.06 85 THR A O 1
ATOM 638 N N . PRO A 1 86 ? -26.345 18.295 -43.317 1.00 78.00 86 PRO A N 1
ATOM 639 C CA . PRO A 1 86 ? -26.823 18.744 -42.007 1.00 78.00 86 PRO A CA 1
ATOM 640 C C . PRO A 1 86 ? -26.806 20.268 -41.820 1.00 78.00 86 PRO A C 1
ATOM 642 O O . PRO A 1 86 ? -27.706 20.816 -41.181 1.00 78.00 86 PRO A O 1
ATOM 645 N N . LEU A 1 87 ? -25.794 20.964 -42.360 1.00 79.44 87 LEU A N 1
ATOM 646 C CA . LEU A 1 87 ? -25.704 22.426 -42.294 1.00 79.44 87 LEU A CA 1
ATOM 647 C C . LEU A 1 87 ? -26.807 23.100 -43.113 1.00 79.44 87 LEU A C 1
ATOM 649 O O . LEU A 1 87 ? -27.393 24.066 -42.637 1.00 79.44 87 LEU A O 1
ATOM 653 N N . LYS A 1 88 ? -27.121 22.582 -44.307 1.00 79.75 88 LYS A N 1
ATOM 654 C CA . LYS A 1 88 ? -28.227 23.089 -45.136 1.00 79.75 88 LYS A CA 1
ATOM 655 C C . LYS A 1 88 ? -29.582 22.887 -44.458 1.00 79.75 88 LYS A C 1
ATOM 657 O O . LYS A 1 88 ? -30.361 23.829 -44.385 1.00 79.75 88 LYS A O 1
ATOM 662 N N . GLU A 1 89 ? -29.834 21.697 -43.916 1.00 82.81 89 GLU A N 1
ATOM 663 C CA . GLU A 1 89 ? -31.094 21.358 -43.235 1.00 82.81 89 GLU A CA 1
ATOM 664 C C . GLU A 1 89 ? -31.349 22.209 -41.982 1.00 82.81 89 GLU A C 1
ATOM 666 O O . GLU A 1 89 ? -32.494 22.484 -41.633 1.00 82.81 89 GLU A O 1
ATOM 671 N N . ASN A 1 90 ? -30.285 22.650 -41.303 1.00 83.38 90 ASN A N 1
ATOM 672 C CA . ASN A 1 90 ? -30.375 23.430 -40.067 1.00 83.38 90 ASN A CA 1
ATOM 673 C C . ASN A 1 90 ? -29.979 24.902 -40.240 1.00 83.38 90 ASN A C 1
ATOM 675 O O . ASN A 1 90 ? -29.847 25.612 -39.243 1.00 83.38 90 ASN A O 1
ATOM 679 N N . TRP A 1 91 ? -29.807 25.375 -41.478 1.00 85.25 91 TRP A N 1
ATOM 680 C CA . TRP A 1 91 ? -29.225 26.687 -41.764 1.00 85.25 91 TRP A CA 1
ATOM 681 C C . TRP A 1 91 ? -29.971 27.824 -41.069 1.00 85.25 91 TRP A C 1
ATOM 683 O O . TRP A 1 91 ? -29.347 28.635 -40.394 1.00 85.25 91 TRP A O 1
ATOM 693 N N . MET A 1 92 ? -31.305 27.832 -41.138 1.00 82.81 92 MET A N 1
ATOM 694 C CA . MET A 1 92 ? -32.118 28.870 -40.493 1.00 82.81 92 MET A CA 1
ATOM 695 C C . MET A 1 92 ? -31.952 28.892 -38.971 1.00 82.81 92 MET A C 1
ATOM 697 O O . MET A 1 92 ? -31.876 29.958 -38.374 1.00 82.81 92 MET A O 1
ATOM 701 N N . LYS A 1 93 ? -31.795 27.724 -38.338 1.00 83.56 93 LYS A N 1
ATOM 702 C CA . LYS A 1 93 ? -31.595 27.625 -36.884 1.00 83.56 93 LYS A CA 1
ATOM 703 C C . LYS A 1 93 ? -30.219 28.137 -36.433 1.00 83.56 93 LYS A C 1
ATOM 705 O O . LYS A 1 93 ? -30.051 28.448 -35.260 1.00 83.56 93 LYS A O 1
ATOM 710 N N . ILE A 1 94 ? -29.247 28.208 -37.344 1.00 85.19 94 ILE A N 1
ATOM 711 C CA . ILE A 1 94 ? -27.902 28.761 -37.111 1.00 85.19 94 ILE A CA 1
ATOM 712 C C . ILE A 1 94 ? -27.858 30.246 -37.488 1.00 85.19 94 ILE A C 1
ATOM 714 O O . ILE A 1 94 ? -27.251 31.049 -36.786 1.00 85.19 94 ILE A O 1
ATOM 718 N N . PHE A 1 95 ? -28.524 30.611 -38.581 1.00 87.25 95 PHE A N 1
ATOM 719 C CA . PHE A 1 95 ? -28.619 31.973 -39.089 1.00 87.25 95 PHE A CA 1
ATOM 720 C C . PHE A 1 95 ? -29.286 32.909 -38.076 1.00 87.25 95 PHE A C 1
ATOM 722 O O . PHE A 1 95 ? -28.698 33.922 -37.706 1.00 87.25 95 PHE A O 1
ATOM 729 N N . THR A 1 96 ? -30.476 32.541 -37.591 1.00 83.88 96 THR A N 1
ATOM 730 C CA . THR A 1 96 ? -31.312 33.396 -36.737 1.00 83.88 96 THR A CA 1
ATOM 731 C C . THR A 1 96 ? -30.576 33.897 -35.483 1.00 83.88 96 THR A C 1
ATOM 733 O O . THR A 1 96 ? -30.497 35.109 -35.309 1.00 83.88 96 THR A O 1
ATOM 736 N N . PRO A 1 97 ? -29.929 33.050 -34.655 1.00 84.75 97 PRO A N 1
ATOM 737 C CA . PRO A 1 97 ? -29.197 33.532 -33.479 1.00 84.75 97 PRO A CA 1
ATOM 738 C C . PRO A 1 97 ? -28.028 34.478 -33.792 1.00 84.75 97 PRO A C 1
ATOM 740 O O . PRO A 1 97 ? -27.745 35.385 -33.016 1.00 84.75 97 PRO A O 1
ATOM 743 N N . ILE A 1 98 ? -27.332 34.278 -34.913 1.00 85.06 98 ILE A N 1
ATOM 744 C CA . ILE A 1 98 ? -26.160 35.089 -35.275 1.00 85.06 98 ILE A CA 1
ATOM 745 C C . ILE A 1 98 ? -26.591 36.463 -35.794 1.00 85.06 98 ILE A C 1
ATOM 747 O O . ILE A 1 98 ? -25.966 37.470 -35.467 1.00 85.06 98 ILE A O 1
ATOM 751 N N . VAL A 1 99 ? -27.665 36.515 -36.579 1.00 82.44 99 VAL A N 1
ATOM 752 C CA . VAL A 1 99 ? -28.155 37.772 -37.149 1.00 82.44 99 VAL A CA 1
ATOM 753 C C . VAL A 1 99 ? -28.984 38.547 -36.134 1.00 82.44 99 VAL A C 1
ATOM 755 O O . VAL A 1 99 ? -28.686 39.705 -35.862 1.00 82.44 99 VAL A O 1
ATOM 758 N N . GLU A 1 100 ? -29.985 37.913 -35.526 1.00 81.88 100 GLU A N 1
ATOM 759 C CA . GLU A 1 100 ? -30.968 38.614 -34.694 1.00 81.88 100 GLU A CA 1
ATOM 760 C C . GLU A 1 100 ? -30.466 38.874 -33.272 1.00 81.88 100 GLU A C 1
ATOM 762 O O . GLU A 1 100 ? -30.744 39.934 -32.716 1.00 81.88 100 GLU A O 1
ATOM 767 N N . HIS A 1 101 ? -29.713 37.944 -32.668 1.00 83.31 101 HIS A N 1
ATOM 768 C CA . HIS A 1 101 ? -29.263 38.111 -31.278 1.00 83.31 101 HIS A CA 1
ATOM 769 C C . HIS A 1 101 ? -27.876 38.749 -31.171 1.00 83.31 101 HIS A C 1
ATOM 771 O O . HIS A 1 101 ? -27.629 39.512 -30.240 1.00 83.31 101 HIS A O 1
ATOM 777 N N . LEU A 1 102 ? -26.969 38.445 -32.106 1.00 81.94 102 LEU A N 1
ATOM 778 C CA . LEU A 1 102 ? -25.598 38.971 -32.092 1.00 81.94 102 LEU A CA 1
ATOM 779 C C . LEU A 1 102 ? -25.389 40.175 -33.026 1.00 81.94 102 LEU A C 1
ATOM 781 O O . LEU A 1 102 ? -24.357 40.840 -32.922 1.00 81.94 102 LEU A O 1
ATOM 785 N N . GLY A 1 103 ? -26.350 40.489 -33.906 1.00 80.38 103 GLY A N 1
ATOM 786 C CA . GLY A 1 103 ? -26.255 41.627 -34.824 1.00 80.38 103 GLY A CA 1
ATOM 787 C C . GLY A 1 103 ? -25.097 41.486 -35.813 1.00 80.38 103 GLY A C 1
ATOM 788 O O . GLY A 1 103 ? -24.338 42.435 -36.002 1.00 80.38 103 GLY A O 1
ATOM 789 N N . LEU A 1 104 ? -24.896 40.288 -36.371 1.00 85.38 104 LEU A N 1
ATOM 790 C CA . LEU A 1 104 ? -23.809 39.959 -37.301 1.00 85.38 104 LEU A CA 1
ATOM 791 C C . LEU A 1 104 ? -24.350 39.537 -38.669 1.00 85.38 104 LEU A C 1
ATOM 793 O O . LEU A 1 104 ? -25.473 39.065 -38.799 1.00 85.38 104 LEU A O 1
ATOM 797 N N . GLN A 1 105 ? -23.514 39.620 -39.701 1.00 81.06 105 GLN A N 1
ATOM 798 C CA . GLN A 1 105 ? -23.808 39.038 -41.010 1.00 81.06 105 GLN A CA 1
ATOM 799 C C . GLN A 1 105 ? -23.194 37.644 -41.118 1.00 81.06 105 GLN A C 1
ATOM 801 O O . GLN A 1 105 ? -22.026 37.451 -40.791 1.00 81.06 105 GLN A O 1
ATOM 806 N N . ILE A 1 106 ? -23.951 36.676 -41.635 1.00 88.69 106 ILE A N 1
ATOM 807 C CA . ILE A 1 106 ? -23.472 35.315 -41.896 1.00 88.69 106 ILE A CA 1
ATOM 808 C C . ILE A 1 106 ? -23.889 34.852 -43.291 1.00 88.69 106 ILE A C 1
ATOM 810 O O . ILE A 1 106 ? -25.017 35.073 -43.730 1.00 88.69 106 ILE A O 1
ATOM 814 N N . ARG A 1 107 ? -22.985 34.160 -43.990 1.00 80.50 107 ARG A N 1
ATOM 815 C CA . ARG A 1 107 ? -23.294 33.466 -45.246 1.00 80.50 107 ARG A CA 1
ATOM 816 C C . ARG A 1 107 ? -22.595 32.119 -45.341 1.00 80.50 107 ARG A C 1
ATOM 818 O O . ARG A 1 107 ? -21.468 31.965 -44.877 1.00 80.50 107 ARG A O 1
ATOM 825 N N . PHE A 1 108 ? -23.225 31.164 -46.016 1.00 84.12 108 PHE A N 1
ATOM 826 C CA . PHE A 1 108 ? -22.573 29.921 -46.418 1.00 84.12 108 PHE A CA 1
ATOM 827 C C . PHE A 1 108 ? -22.113 30.019 -47.874 1.00 84.12 108 PHE A C 1
ATOM 829 O O . PHE A 1 108 ? -22.921 30.017 -48.802 1.00 84.12 108 PHE A O 1
ATOM 836 N N . ASN A 1 109 ? -20.803 30.115 -48.087 1.00 80.62 109 ASN A N 1
ATOM 837 C CA . ASN A 1 109 ? -20.211 30.194 -49.413 1.00 80.62 109 ASN A CA 1
ATOM 838 C C . ASN A 1 109 ? -20.024 28.786 -49.995 1.00 80.62 109 ASN A C 1
ATOM 840 O O . ASN A 1 109 ? -19.072 28.077 -49.668 1.00 80.62 109 ASN A O 1
ATOM 844 N N . LEU A 1 110 ? -20.926 28.392 -50.894 1.00 73.81 110 LEU A N 1
ATOM 845 C CA . LEU A 1 110 ? -20.931 27.059 -51.508 1.00 73.81 110 LEU A CA 1
ATOM 846 C C . LEU A 1 110 ? -19.703 26.787 -52.395 1.00 73.81 110 LEU A C 1
ATOM 848 O O . LEU A 1 110 ? -19.315 25.630 -52.548 1.00 73.81 110 LEU A O 1
ATOM 852 N N . LYS A 1 111 ? -19.077 27.832 -52.957 1.00 72.06 111 LYS A N 1
ATOM 853 C CA . LYS A 1 111 ? -17.900 27.706 -53.831 1.00 72.06 111 LYS A CA 1
ATOM 854 C C . LYS A 1 111 ? -16.617 27.532 -53.022 1.00 72.06 111 LYS A C 1
ATOM 856 O O . LYS A 1 111 ? -15.819 26.654 -53.328 1.00 72.06 111 LYS A O 1
ATOM 861 N N . SER A 1 112 ? -16.429 28.356 -51.987 1.00 73.50 112 SER A N 1
ATOM 862 C CA . SER A 1 112 ? -15.246 28.292 -51.116 1.00 73.50 112 SER A CA 1
ATOM 863 C C . SER A 1 112 ? -15.391 27.298 -49.968 1.00 73.50 112 SER A C 1
ATOM 865 O O . SER A 1 112 ? -14.411 27.054 -49.271 1.00 73.50 112 SER A O 1
ATOM 867 N N . ARG A 1 113 ? -16.584 26.710 -49.789 1.00 79.19 113 ARG A N 1
ATOM 868 C CA . ARG A 1 113 ? -16.862 25.686 -48.777 1.00 79.19 113 ARG A CA 1
ATOM 869 C C . ARG A 1 113 ? -16.711 26.189 -47.335 1.00 79.19 113 ARG A C 1
ATOM 871 O O . ARG A 1 113 ? -16.420 25.414 -46.428 1.00 79.19 113 ARG A O 1
ATOM 878 N N . ASN A 1 114 ? -16.953 27.484 -47.123 1.00 81.88 114 ASN A N 1
ATOM 879 C CA . ASN A 1 114 ? -16.819 28.143 -45.825 1.00 81.88 114 ASN A CA 1
ATOM 880 C C . ASN A 1 114 ? -18.125 28.800 -45.376 1.00 81.88 114 ASN A C 1
ATOM 882 O O . ASN A 1 114 ? -18.840 29.392 -46.186 1.00 81.88 114 ASN A O 1
ATOM 886 N N . VAL A 1 115 ? -18.383 28.773 -44.072 1.00 85.75 115 VAL A N 1
ATOM 887 C CA . VAL A 1 115 ? -19.285 29.730 -43.425 1.00 85.75 115 VAL A CA 1
ATOM 888 C C . VAL A 1 115 ? -18.486 30.986 -43.103 1.00 85.75 115 VAL A C 1
ATOM 890 O O . VAL A 1 115 ? -17.419 30.911 -42.497 1.00 85.75 115 VAL A O 1
ATOM 893 N N . GLU A 1 116 ? -18.974 32.136 -43.545 1.00 83.69 116 GLU A N 1
ATOM 894 C CA . GLU A 1 116 ? -18.317 33.427 -43.372 1.00 83.69 116 GLU A CA 1
ATOM 895 C C . GLU A 1 116 ? -19.192 34.310 -42.480 1.00 83.69 116 GLU A C 1
ATOM 897 O O . GLU A 1 116 ? -20.377 34.478 -42.770 1.00 83.69 116 GLU A O 1
ATOM 902 N N . ILE A 1 117 ? -18.615 34.847 -41.404 1.00 86.88 117 ILE A N 1
ATOM 903 C CA . ILE A 1 117 ? -19.288 35.697 -40.412 1.00 86.88 117 ILE A CA 1
ATOM 904 C C . ILE A 1 117 ? -18.578 37.047 -40.375 1.00 86.88 117 ILE A C 1
ATOM 906 O O . ILE A 1 117 ? -17.346 37.081 -40.363 1.00 86.88 117 ILE A O 1
ATOM 910 N N . ARG A 1 118 ? -19.333 38.146 -40.369 1.00 82.00 118 ARG A N 1
ATOM 911 C CA . ARG A 1 118 ? -18.819 39.515 -40.469 1.00 82.00 118 ARG A CA 1
ATOM 912 C C . ARG A 1 118 ? -19.556 40.453 -39.513 1.00 82.00 118 ARG A C 1
ATOM 914 O O . ARG A 1 118 ? -20.773 40.336 -39.373 1.00 82.00 118 ARG A O 1
ATOM 921 N N . SER A 1 119 ? -18.839 41.385 -38.887 1.00 80.56 119 SER A N 1
ATOM 922 C CA . SER A 1 119 ? -19.469 42.474 -38.129 1.00 80.56 119 SER A CA 1
ATOM 923 C C . SER A 1 119 ? -20.149 43.499 -39.046 1.00 80.56 119 SER A C 1
ATOM 925 O O . SER A 1 119 ? -19.757 43.686 -40.196 1.00 80.56 119 SER A O 1
ATOM 927 N N . CYS A 1 120 ? -21.190 44.161 -38.549 1.00 78.12 120 CYS A N 1
ATOM 928 C CA . CYS A 1 120 ? -21.903 45.233 -39.240 1.00 78.12 120 CYS A CA 1
ATOM 929 C C . CYS A 1 120 ? -22.205 46.391 -38.273 1.00 78.12 120 CYS A C 1
ATOM 931 O O . CYS A 1 120 ? -21.790 46.389 -37.116 1.00 78.12 120 CYS A O 1
ATOM 933 N N . LYS A 1 121 ? -22.940 47.405 -38.747 1.00 71.19 121 LYS A N 1
ATOM 934 C CA . LYS A 1 121 ? -23.308 48.584 -37.941 1.00 71.19 121 LYS A CA 1
ATOM 935 C C . LYS A 1 121 ? -24.206 48.251 -36.739 1.00 71.19 121 LYS A C 1
ATOM 937 O O . LYS A 1 121 ? -24.289 49.052 -35.817 1.00 71.19 121 LYS A O 1
ATOM 942 N N . GLU A 1 122 ? -24.870 47.098 -36.759 1.00 71.69 122 GLU A N 1
ATOM 943 C CA . GLU A 1 122 ? -25.757 46.625 -35.688 1.00 71.69 122 GLU A CA 1
ATOM 944 C C . GLU A 1 122 ? -25.011 45.800 -34.625 1.00 71.69 122 GLU A C 1
ATOM 946 O O . GLU A 1 122 ? -25.575 45.501 -33.571 1.00 71.69 122 GLU A O 1
ATOM 951 N N . THR A 1 123 ? -23.739 45.455 -34.864 1.00 77.69 123 THR A N 1
ATOM 952 C CA . THR A 1 123 ? -22.914 44.689 -33.924 1.00 77.69 123 THR A CA 1
ATOM 953 C C . THR A 1 123 ? -22.554 45.552 -32.715 1.00 77.69 123 THR A C 1
ATOM 955 O O . THR A 1 123 ? -21.814 46.527 -32.831 1.00 77.69 123 THR A O 1
ATOM 958 N N . LYS A 1 124 ? -23.073 45.189 -31.537 1.00 74.25 124 LYS A N 1
ATOM 959 C CA . LYS A 1 124 ? -22.883 45.957 -30.291 1.00 74.25 124 LYS A CA 1
ATOM 960 C C . LYS A 1 124 ? -21.639 45.556 -29.494 1.00 74.25 124 LYS A C 1
ATOM 962 O O . LYS A 1 124 ? -21.119 46.378 -28.747 1.00 74.25 124 LYS A O 1
ATOM 967 N N . ASP A 1 125 ? -21.182 44.314 -29.645 1.00 75.25 125 ASP A N 1
ATOM 968 C CA . ASP A 1 125 ? -20.049 43.742 -28.913 1.00 75.25 125 ASP A CA 1
ATOM 969 C C . ASP A 1 125 ? -19.013 43.164 -29.887 1.00 75.25 125 ASP A C 1
ATOM 971 O O . ASP A 1 125 ? -19.342 42.380 -30.777 1.00 75.25 125 ASP A O 1
ATOM 975 N N . VAL A 1 126 ? -17.747 43.532 -29.695 1.00 67.00 126 VAL A N 1
ATOM 976 C CA . VAL A 1 126 ? -16.611 43.053 -30.494 1.00 67.00 126 VAL A CA 1
ATOM 977 C C . VAL A 1 126 ? -16.385 41.548 -30.284 1.00 67.00 126 VAL A C 1
ATOM 979 O O . VAL A 1 126 ? -15.987 40.850 -31.214 1.00 67.00 126 VAL A O 1
ATOM 982 N N . SER A 1 127 ? -16.716 41.004 -29.105 1.00 73.19 127 SER A N 1
ATOM 983 C CA . SER A 1 127 ? -16.575 39.569 -28.812 1.00 73.19 127 SER A CA 1
ATOM 984 C C . SER A 1 127 ? -17.601 38.685 -29.544 1.00 73.19 127 SER A C 1
ATOM 986 O O . SER A 1 127 ? -17.400 37.473 -29.686 1.00 73.19 127 SER A O 1
ATOM 988 N N . ALA A 1 128 ? -18.669 39.287 -30.086 1.00 80.31 128 ALA A N 1
ATOM 989 C CA . ALA A 1 128 ? -19.767 38.584 -30.747 1.00 80.31 128 ALA A CA 1
ATOM 990 C C . ALA A 1 128 ? -19.308 37.783 -31.975 1.00 80.31 128 ALA A C 1
ATOM 992 O O . ALA A 1 128 ? -19.808 36.684 -32.217 1.00 80.31 128 ALA A O 1
ATOM 993 N N . VAL A 1 129 ? -18.331 38.297 -32.734 1.00 82.69 129 VAL A N 1
ATOM 994 C CA . VAL A 1 129 ? -17.783 37.619 -33.923 1.00 82.69 129 VAL A CA 1
ATOM 995 C C . VAL A 1 129 ? -17.118 36.294 -33.538 1.00 82.69 129 VAL A C 1
ATOM 997 O O . VAL A 1 129 ? -17.288 35.291 -34.235 1.00 82.69 129 VAL A O 1
ATOM 1000 N N . THR A 1 130 ? -16.401 36.267 -32.412 1.00 80.12 130 THR A N 1
ATOM 1001 C CA . THR A 1 130 ? -15.755 35.060 -31.877 1.00 80.12 130 THR A CA 1
ATOM 1002 C C . THR A 1 130 ? -16.793 34.071 -31.350 1.00 80.12 130 THR A C 1
ATOM 1004 O O . THR A 1 130 ? -16.773 32.913 -31.761 1.00 80.12 130 THR A O 1
ATOM 1007 N N . LYS A 1 131 ? -17.776 34.528 -30.558 1.00 81.94 131 LYS A N 1
ATOM 1008 C CA . LYS A 1 131 ? -18.880 33.678 -30.067 1.00 81.94 131 LYS A CA 1
ATOM 1009 C C . LYS A 1 131 ? -19.672 33.031 -31.208 1.00 81.94 131 LYS A C 1
ATOM 1011 O O . LYS A 1 131 ? -19.954 31.834 -31.179 1.00 81.94 131 LYS A O 1
ATOM 1016 N N . ALA A 1 132 ? -19.989 33.799 -32.252 1.00 83.81 132 ALA A N 1
ATOM 1017 C CA . ALA A 1 132 ? -20.666 33.286 -33.439 1.00 83.81 132 ALA A CA 1
ATOM 1018 C C . ALA A 1 132 ? -19.802 32.267 -34.198 1.00 83.81 132 ALA A C 1
ATOM 1020 O O . ALA A 1 132 ? -20.320 31.267 -34.704 1.00 83.81 132 ALA A O 1
ATOM 1021 N N . ALA A 1 133 ? -18.486 32.488 -34.259 1.00 83.38 133 ALA A N 1
ATOM 1022 C CA . ALA A 1 133 ? -17.573 31.552 -34.895 1.00 83.38 133 ALA A CA 1
ATOM 1023 C C . ALA A 1 133 ? -17.461 30.230 -34.124 1.00 83.38 133 ALA A C 1
ATOM 1025 O O . ALA A 1 133 ? -17.524 29.166 -34.742 1.00 83.38 133 ALA A O 1
ATOM 1026 N N . ASP A 1 134 ? -17.370 30.278 -32.796 1.00 79.75 134 ASP A N 1
ATOM 1027 C CA . ASP A 1 134 ? -17.316 29.085 -31.947 1.00 79.75 134 ASP A CA 1
ATOM 1028 C C . ASP A 1 134 ? -18.633 28.307 -31.964 1.00 79.75 134 ASP A C 1
ATOM 1030 O O . ASP A 1 134 ? -18.613 27.079 -32.056 1.00 79.75 134 ASP A O 1
ATOM 1034 N N . PHE A 1 135 ? -19.778 28.995 -32.001 1.00 83.94 135 PHE A N 1
ATOM 1035 C CA . PHE A 1 135 ? -21.093 28.379 -32.201 1.00 83.94 135 PHE A CA 1
ATOM 1036 C C . PHE A 1 135 ? -21.164 27.567 -33.503 1.00 83.94 135 PHE A C 1
ATOM 1038 O O . PHE A 1 135 ? -21.503 26.378 -33.496 1.00 83.94 135 PHE A O 1
ATOM 1045 N N . VAL A 1 136 ? -20.802 28.184 -34.632 1.00 83.12 136 VAL A N 1
ATOM 1046 C CA . VAL A 1 136 ? -20.814 27.511 -35.940 1.00 83.12 136 VAL A CA 1
ATOM 1047 C C . VAL A 1 136 ? -19.794 26.372 -35.976 1.00 83.12 136 VAL A C 1
ATOM 1049 O O . VAL A 1 136 ? -20.083 25.297 -36.508 1.00 83.12 136 VAL A O 1
ATOM 1052 N N . LYS A 1 137 ? -18.617 26.569 -35.376 1.00 78.81 137 LYS A N 1
ATOM 1053 C CA . LYS A 1 137 ? -17.567 25.553 -35.283 1.00 78.81 137 LYS A CA 1
ATOM 1054 C C . LYS A 1 137 ? -18.013 24.355 -34.442 1.00 78.81 137 LYS A C 1
ATOM 1056 O O . LYS A 1 137 ? -17.848 23.227 -34.894 1.00 78.81 137 LYS A O 1
ATOM 1061 N N . ALA A 1 138 ? -18.648 24.569 -33.290 1.00 71.00 138 ALA A N 1
ATOM 1062 C CA . ALA A 1 138 ? -19.201 23.505 -32.452 1.00 71.00 138 ALA A CA 1
ATOM 1063 C C . ALA A 1 138 ? -20.244 22.668 -33.209 1.00 71.00 138 ALA A C 1
ATOM 1065 O O . ALA A 1 138 ? -20.193 21.436 -33.180 1.00 71.00 138 ALA A O 1
ATOM 1066 N N . PHE A 1 139 ? -21.145 23.319 -33.957 1.00 79.88 139 PHE A N 1
ATOM 1067 C CA . PHE A 1 139 ? -22.094 22.606 -34.810 1.00 79.88 139 PHE A CA 1
ATOM 1068 C C . PHE A 1 139 ? -21.366 21.758 -35.855 1.00 79.88 139 PHE A C 1
ATOM 1070 O O . PHE A 1 139 ? -21.620 20.557 -35.936 1.00 79.88 139 PHE A O 1
ATOM 1077 N N . ILE A 1 140 ? -20.432 22.346 -36.613 1.00 75.94 140 ILE A N 1
ATOM 1078 C CA . ILE A 1 140 ? -19.653 21.648 -37.650 1.00 75.94 140 ILE A CA 1
ATOM 1079 C C . ILE A 1 140 ? -18.897 20.441 -37.074 1.00 75.94 140 ILE A C 1
ATOM 1081 O O . ILE A 1 140 ? -18.829 19.399 -37.728 1.00 75.94 140 ILE A O 1
ATOM 1085 N N . LEU A 1 141 ? -18.397 20.535 -35.843 1.00 65.56 141 LEU A N 1
ATOM 1086 C CA . LEU A 1 141 ? -17.649 19.464 -35.183 1.00 65.56 141 LEU A CA 1
ATOM 1087 C C . LEU A 1 141 ? -18.513 18.297 -34.687 1.00 65.56 141 LEU A C 1
ATOM 1089 O O . LEU A 1 141 ? -17.980 17.214 -34.486 1.00 65.56 141 LEU A O 1
ATOM 1093 N N . GLY A 1 142 ? -19.832 18.456 -34.539 1.00 64.19 142 GLY A N 1
ATOM 1094 C CA . GLY A 1 142 ? -20.703 17.332 -34.148 1.00 64.19 142 GLY A CA 1
ATOM 1095 C C . GLY A 1 142 ? -21.864 17.684 -33.231 1.00 64.19 142 GLY A C 1
ATOM 1096 O O . GLY A 1 142 ? -22.776 16.871 -33.092 1.00 64.19 142 GLY A O 1
ATOM 1097 N N . SER A 1 143 ? -21.850 18.869 -32.616 1.00 63.81 143 SER A N 1
ATOM 1098 C CA . SER A 1 143 ? -22.869 19.274 -31.644 1.00 63.81 143 SER A CA 1
ATOM 1099 C C . SER A 1 143 ? -24.226 19.518 -32.306 1.00 63.81 143 SER A C 1
ATOM 1101 O O . SER A 1 143 ? -24.294 19.971 -33.455 1.00 63.81 143 SER A O 1
ATOM 1103 N N . GLN A 1 144 ? -25.324 19.256 -31.586 1.00 71.00 144 GLN A N 1
ATOM 1104 C CA . GLN A 1 144 ? -26.645 19.661 -32.069 1.00 71.00 144 GLN A CA 1
ATOM 1105 C C . GLN A 1 144 ? -26.777 21.184 -31.983 1.00 71.00 144 GLN A C 1
ATOM 1107 O O . GLN A 1 144 ? -26.106 21.840 -31.185 1.00 71.00 144 GLN A O 1
ATOM 1112 N N . VAL A 1 145 ? -27.665 21.758 -32.799 1.00 77.69 145 VAL A N 1
ATOM 1113 C CA . VAL A 1 145 ? -27.852 23.218 -32.853 1.00 77.69 145 VAL A CA 1
ATOM 1114 C C . VAL A 1 145 ? -28.246 23.784 -31.488 1.00 77.69 145 VAL A C 1
ATOM 1116 O O . VAL A 1 145 ? -27.725 24.822 -31.100 1.00 77.69 145 VAL A O 1
ATOM 1119 N N . GLY A 1 146 ? -29.117 23.088 -30.747 1.00 71.06 146 GLY A N 1
ATOM 1120 C CA . GLY A 1 146 ? -29.552 23.518 -29.415 1.00 71.06 146 GLY A CA 1
ATOM 1121 C C . GLY A 1 146 ? -28.411 23.595 -28.399 1.00 71.06 146 GLY A C 1
ATOM 1122 O O . GLY A 1 146 ? -28.386 24.508 -27.581 1.00 71.06 146 GLY A O 1
ATOM 1123 N N . ASP A 1 147 ? -27.433 22.696 -28.503 1.00 66.12 147 ASP A N 1
ATOM 1124 C CA . ASP A 1 147 ? -26.299 22.634 -27.576 1.00 66.12 147 ASP A CA 1
ATOM 1125 C C . ASP A 1 147 ? -25.222 23.645 -27.946 1.00 66.12 147 ASP A C 1
ATOM 1127 O O . ASP A 1 147 ? -24.677 24.329 -27.087 1.00 66.12 147 ASP A O 1
ATOM 1131 N N . ALA A 1 148 ? -24.948 23.786 -29.244 1.00 73.38 148 ALA A N 1
ATOM 1132 C CA . ALA A 1 148 ? -24.048 24.816 -29.737 1.00 73.38 148 ALA A CA 1
ATOM 1133 C C . ALA A 1 148 ? -24.590 26.215 -29.384 1.00 73.38 148 ALA A C 1
ATOM 1135 O O . ALA A 1 148 ? -23.813 27.101 -29.037 1.00 73.38 148 ALA A O 1
ATOM 1136 N N . LEU A 1 149 ? -25.916 26.410 -29.401 1.00 79.38 149 LEU A N 1
ATOM 1137 C CA . LEU A 1 149 ? -26.562 27.676 -29.043 1.00 79.38 149 LEU A CA 1
ATOM 1138 C C . LEU A 1 149 ? -26.278 28.101 -27.591 1.00 79.38 149 LEU A C 1
ATOM 1140 O O . LEU A 1 149 ? -26.362 29.288 -27.279 1.00 79.38 149 LEU A O 1
ATOM 1144 N N . ALA A 1 150 ? -25.895 27.169 -26.711 1.00 71.19 150 ALA A N 1
ATOM 1145 C CA . ALA A 1 150 ? -25.475 27.490 -25.351 1.00 71.19 150 ALA A CA 1
ATOM 1146 C C . ALA A 1 150 ? -24.236 28.406 -25.317 1.00 71.19 150 ALA A C 1
ATOM 1148 O O . ALA A 1 150 ? -24.175 29.260 -24.441 1.00 71.19 150 ALA A O 1
ATOM 1149 N N . LEU A 1 151 ? -23.330 28.321 -26.306 1.00 72.56 151 LEU A N 1
ATOM 1150 C CA . LEU A 1 151 ? -22.170 29.225 -26.455 1.00 72.56 151 LEU A CA 1
ATOM 1151 C C . LEU A 1 151 ? -22.567 30.684 -26.723 1.00 72.56 151 LEU A C 1
ATOM 1153 O O . LEU A 1 151 ? -21.781 31.599 -26.503 1.00 72.56 151 LEU A O 1
ATOM 1157 N N . ILE A 1 152 ? -23.780 30.905 -27.236 1.00 78.81 152 ILE A N 1
ATOM 1158 C CA . ILE A 1 152 ? -24.331 32.248 -27.448 1.00 78.81 152 ILE A CA 1
ATOM 1159 C C . ILE A 1 152 ? -25.077 32.729 -26.196 1.00 78.81 152 ILE A C 1
ATOM 1161 O O . ILE A 1 152 ? -25.105 33.925 -25.927 1.00 78.81 152 ILE A O 1
ATOM 1165 N N . ARG A 1 153 ? -25.700 31.814 -25.440 1.00 73.88 153 ARG A N 1
ATOM 1166 C CA . ARG A 1 153 ? -26.578 32.140 -24.301 1.00 73.88 153 ARG A CA 1
ATOM 1167 C C . ARG A 1 153 ? -25.861 32.256 -22.958 1.00 73.88 153 ARG A C 1
ATOM 1169 O O . ARG A 1 153 ? -26.392 32.913 -22.071 1.00 73.88 153 ARG A O 1
ATOM 1176 N N . LEU A 1 154 ? -24.737 31.568 -22.783 1.00 68.06 154 LEU A N 1
ATOM 1177 C CA . LEU A 1 154 ? -24.009 31.474 -21.521 1.00 68.06 154 LEU A CA 1
ATOM 1178 C C . LEU A 1 154 ? -22.597 32.022 -21.718 1.00 68.06 154 LEU A C 1
ATOM 1180 O O . LEU A 1 154 ? -21.887 31.580 -22.618 1.00 68.06 154 LEU A O 1
ATOM 1184 N N . ASP A 1 155 ? -22.199 32.971 -20.873 1.00 62.28 155 ASP A N 1
ATOM 1185 C CA . ASP A 1 155 ? -20.914 33.668 -21.006 1.00 62.28 155 ASP A CA 1
ATOM 1186 C C . ASP A 1 155 ? -19.703 32.822 -20.564 1.00 62.28 155 ASP A C 1
ATOM 1188 O O . ASP A 1 155 ? -18.591 33.072 -21.023 1.00 62.28 155 ASP A O 1
ATOM 1192 N N . ASP A 1 156 ? -19.922 31.777 -19.755 1.00 60.72 156 ASP A N 1
ATOM 1193 C CA . ASP A 1 156 ? -18.863 30.953 -19.141 1.00 60.72 156 ASP A CA 1
ATOM 1194 C C . ASP A 1 156 ? -18.617 29.603 -19.845 1.00 60.72 156 ASP A C 1
ATOM 1196 O O . ASP A 1 156 ? -18.055 28.674 -19.256 1.00 60.72 156 ASP A O 1
ATOM 1200 N N . LEU A 1 157 ? -19.069 29.453 -21.092 1.00 61.78 157 LEU A N 1
ATOM 1201 C CA . LEU A 1 157 ? -18.956 28.214 -21.866 1.00 61.78 157 LEU A CA 1
ATOM 1202 C C . LEU A 1 157 ? -17.924 28.359 -22.985 1.00 61.78 157 LEU A C 1
ATOM 1204 O O . LEU A 1 157 ? -17.984 29.288 -23.786 1.00 61.78 157 LEU A O 1
ATOM 1208 N N . PHE A 1 158 ? -16.998 27.403 -23.065 1.00 67.12 158 PHE A N 1
ATOM 1209 C CA . PHE A 1 158 ? -15.871 27.438 -23.995 1.00 67.12 158 PHE A CA 1
ATOM 1210 C C . PHE A 1 158 ? -15.782 26.149 -24.815 1.00 67.12 158 PHE A C 1
ATOM 1212 O O . PHE A 1 158 ? -16.244 25.086 -24.395 1.00 67.12 158 PHE A O 1
ATOM 1219 N N . LEU A 1 159 ? -15.170 26.244 -25.997 1.00 65.12 159 LEU A N 1
ATOM 1220 C CA . LEU A 1 159 ? -14.846 25.105 -26.853 1.00 65.12 159 LEU A CA 1
ATOM 1221 C C . LEU A 1 159 ? -13.323 24.949 -26.921 1.00 65.12 159 LEU A C 1
ATOM 1223 O O . LEU A 1 159 ? -12.648 25.702 -27.622 1.00 65.12 159 LEU A O 1
ATOM 1227 N N . GLU A 1 160 ? -12.780 23.946 -26.233 1.00 68.44 160 GLU A N 1
ATOM 1228 C CA . GLU A 1 160 ? -11.350 23.632 -26.271 1.00 68.44 160 GLU A CA 1
ATOM 1229 C C . GLU A 1 160 ? -11.079 22.438 -27.190 1.00 68.44 160 GLU A C 1
ATOM 1231 O O . GLU A 1 160 ? -11.900 21.533 -27.337 1.00 68.44 160 GLU A O 1
ATOM 1236 N N . SER A 1 161 ? -9.936 22.450 -27.874 1.00 62.00 161 SER A N 1
ATOM 1237 C CA . SER A 1 161 ? -9.514 21.369 -28.766 1.00 62.00 161 SER A CA 1
ATOM 1238 C C . SER A 1 161 ? -8.039 21.060 -28.552 1.00 62.00 161 SER A C 1
ATOM 1240 O O . SER A 1 161 ? -7.227 21.981 -28.592 1.00 62.00 161 SER A O 1
ATOM 1242 N N . PHE A 1 162 ? -7.683 19.786 -28.396 1.00 60.53 162 PHE A N 1
ATOM 1243 C CA . PHE A 1 162 ? -6.284 19.352 -28.334 1.00 60.53 162 PHE A CA 1
ATOM 1244 C C . PHE A 1 162 ? -6.036 18.116 -29.202 1.00 60.53 162 PHE A C 1
ATOM 1246 O O . PHE A 1 162 ? -6.959 17.355 -29.493 1.00 60.53 162 PHE A O 1
ATOM 1253 N N . GLU A 1 163 ? -4.793 17.959 -29.657 1.00 60.38 163 GLU A N 1
ATOM 1254 C CA . GLU A 1 163 ? -4.360 16.867 -30.534 1.00 60.38 163 GLU A CA 1
ATOM 1255 C C . GLU A 1 163 ? -3.804 15.675 -29.733 1.00 60.38 163 GLU A C 1
ATOM 1257 O O . GLU A 1 163 ? -3.092 15.858 -28.748 1.00 60.38 163 GLU A O 1
ATOM 1262 N N . ILE A 1 164 ? -4.122 14.459 -30.181 1.00 58.09 164 ILE A N 1
ATOM 1263 C CA . ILE A 1 164 ? -3.603 13.167 -29.728 1.00 58.09 164 ILE A CA 1
ATOM 1264 C C . ILE A 1 164 ? -2.692 12.641 -30.836 1.00 58.09 164 ILE A C 1
ATOM 1266 O O . ILE A 1 164 ? -3.154 12.278 -31.917 1.00 58.09 164 ILE A O 1
ATOM 1270 N N . THR A 1 165 ? -1.390 12.616 -30.579 1.00 48.62 165 THR A N 1
ATOM 1271 C CA . THR A 1 165 ? -0.364 12.263 -31.574 1.00 48.62 165 THR A CA 1
ATOM 1272 C C . THR A 1 165 ? 0.158 10.832 -31.435 1.00 48.62 165 THR A C 1
ATOM 1274 O O . THR A 1 165 ? 0.885 10.357 -32.302 1.00 48.62 165 THR A O 1
ATOM 1277 N N . ASP A 1 166 ? -0.222 10.124 -30.373 1.00 47.69 166 ASP A N 1
ATOM 1278 C CA . ASP A 1 166 ? 0.309 8.820 -29.960 1.00 47.69 166 ASP A CA 1
ATOM 1279 C C . ASP A 1 166 ? -0.628 7.634 -30.268 1.00 47.69 166 ASP A C 1
ATOM 1281 O O . ASP A 1 166 ? -0.346 6.491 -29.892 1.00 47.69 166 ASP A O 1
ATOM 1285 N N . VAL A 1 167 ? -1.719 7.890 -30.997 1.00 50.34 167 VAL A N 1
ATOM 1286 C CA . VAL A 1 167 ? -2.646 6.877 -31.517 1.00 50.34 167 VAL A CA 1
ATOM 1287 C C . VAL A 1 167 ? -2.545 6.848 -33.040 1.00 50.34 167 VAL A C 1
ATOM 1289 O O . VAL A 1 167 ? -2.622 7.881 -33.700 1.00 50.34 167 VAL A O 1
ATOM 1292 N N . LYS A 1 168 ? -2.366 5.654 -33.620 1.00 45.19 168 LYS A N 1
ATOM 1293 C CA . LYS A 1 168 ? -2.218 5.489 -35.073 1.00 45.19 168 LYS A CA 1
ATOM 1294 C C . LYS A 1 168 ? -3.510 5.944 -35.780 1.00 45.19 168 LYS A C 1
ATOM 1296 O O . LYS A 1 168 ? -4.555 5.333 -35.545 1.00 45.19 168 LYS A O 1
ATOM 1301 N N . PRO A 1 169 ? -3.468 6.968 -36.653 1.00 46.34 169 PRO A N 1
ATOM 1302 C CA . PRO A 1 169 ? -4.666 7.465 -37.317 1.00 46.34 169 PRO A CA 1
ATOM 1303 C C . PRO A 1 169 ? -5.198 6.416 -38.297 1.00 46.34 169 PRO A C 1
ATOM 1305 O O . PRO A 1 169 ? -4.447 5.838 -39.092 1.00 46.34 169 PRO A O 1
ATOM 1308 N N . LEU A 1 170 ? -6.506 6.159 -38.241 1.00 44.19 170 LEU A N 1
ATOM 1309 C CA . LEU A 1 170 ? -7.176 5.296 -39.209 1.00 44.19 170 LEU A CA 1
ATOM 1310 C C . LEU A 1 170 ? -7.165 5.985 -40.581 1.00 44.19 170 LEU A C 1
ATOM 1312 O O . LEU A 1 170 ? -7.385 7.188 -40.683 1.00 44.19 170 LEU A O 1
ATOM 1316 N N . LYS A 1 171 ? -6.935 5.223 -41.654 1.00 44.62 171 LYS A N 1
ATOM 1317 C CA . LYS A 1 171 ? -6.933 5.730 -43.038 1.00 44.62 171 LYS A CA 1
ATOM 1318 C C . LYS A 1 171 ? -7.920 4.945 -43.906 1.00 44.62 171 LYS A C 1
ATOM 1320 O O . LYS A 1 171 ? -8.247 3.797 -43.601 1.00 44.62 171 LYS A O 1
ATOM 1325 N N . GLY A 1 172 ? -8.394 5.566 -44.987 1.00 46.47 172 GLY A N 1
ATOM 1326 C CA . GLY A 1 172 ? -9.226 4.917 -46.010 1.00 46.47 172 GLY A CA 1
ATOM 1327 C C . GLY A 1 172 ? -10.523 4.299 -45.468 1.00 46.47 172 GLY A C 1
ATOM 1328 O O . GLY A 1 172 ? -11.255 4.917 -44.691 1.00 46.47 172 GLY A O 1
ATOM 1329 N N . ASP A 1 173 ? -10.808 3.059 -45.862 1.00 41.19 173 ASP A N 1
ATOM 1330 C CA . ASP A 1 173 ? -12.048 2.353 -45.508 1.00 41.19 173 ASP A CA 1
ATOM 1331 C C . ASP A 1 173 ? -12.199 2.071 -44.012 1.00 41.19 173 ASP A C 1
ATOM 1333 O O . ASP A 1 173 ? -13.322 1.971 -43.514 1.00 41.19 173 ASP A O 1
ATOM 1337 N N . HIS A 1 174 ? -11.090 1.947 -43.281 1.00 40.03 174 HIS A N 1
ATOM 1338 C CA . HIS A 1 174 ? -11.112 1.733 -41.834 1.00 40.03 174 HIS A CA 1
ATOM 1339 C C . HIS A 1 174 ? -11.547 2.997 -41.090 1.00 40.03 174 HIS A C 1
ATOM 1341 O O . HIS A 1 174 ? -12.338 2.907 -40.151 1.00 40.03 174 HIS A O 1
ATOM 1347 N N . LEU A 1 175 ? -11.106 4.170 -41.558 1.00 44.81 175 LEU A N 1
ATOM 1348 C CA . LEU A 1 175 ? -11.573 5.466 -41.065 1.00 44.81 175 LEU A CA 1
ATOM 1349 C C . LEU A 1 175 ? -13.056 5.660 -41.389 1.00 44.81 175 LEU A C 1
ATOM 1351 O O . LEU A 1 175 ? -13.838 5.998 -40.510 1.00 44.81 175 LEU A O 1
ATOM 1355 N N . SER A 1 176 ? -13.464 5.358 -42.622 1.00 43.81 176 SER A N 1
ATOM 1356 C CA . SER A 1 176 ? -14.863 5.478 -43.055 1.00 43.81 176 SER A CA 1
ATOM 1357 C C . SER A 1 176 ? -15.797 4.542 -42.278 1.00 43.81 176 SER A C 1
ATOM 1359 O O . SER A 1 176 ? -16.887 4.947 -41.879 1.00 43.81 176 SER A O 1
ATOM 1361 N N . ARG A 1 177 ? -15.357 3.310 -41.976 1.00 45.44 177 ARG A N 1
ATOM 1362 C CA . ARG A 1 177 ? -16.091 2.364 -41.117 1.00 45.44 177 ARG A CA 1
ATOM 1363 C C . ARG A 1 177 ? -16.131 2.797 -39.654 1.00 45.44 177 ARG A C 1
ATOM 1365 O O . ARG A 1 177 ? -17.171 2.639 -39.022 1.00 45.44 177 ARG A O 1
ATOM 1372 N N . ALA A 1 178 ? -15.041 3.335 -39.107 1.00 40.97 178 ALA A N 1
ATOM 1373 C CA . ALA A 1 178 ? -15.019 3.854 -37.740 1.00 40.97 178 ALA A CA 1
ATOM 1374 C C . ALA A 1 178 ? -15.921 5.088 -37.599 1.00 40.97 178 ALA A C 1
ATOM 1376 O O . ALA A 1 178 ? -16.767 5.119 -36.710 1.00 40.97 178 ALA A O 1
ATOM 1377 N N . ILE A 1 179 ? -15.838 6.036 -38.538 1.00 45.34 179 ILE A N 1
ATOM 1378 C CA . ILE A 1 179 ? -16.741 7.189 -38.625 1.00 45.34 179 ILE A CA 1
ATOM 1379 C C . ILE A 1 179 ? -18.187 6.719 -38.794 1.00 45.34 179 ILE A C 1
ATOM 1381 O O . ILE A 1 179 ? -19.048 7.225 -38.097 1.00 45.34 179 ILE A O 1
ATOM 1385 N N . GLY A 1 180 ? -18.478 5.720 -39.631 1.00 44.53 180 GLY A N 1
ATOM 1386 C CA . GLY A 1 180 ? -19.834 5.172 -39.777 1.00 44.53 180 GLY A CA 1
ATOM 1387 C C . GLY A 1 180 ? -20.364 4.430 -38.540 1.00 44.53 180 GLY A C 1
ATOM 1388 O O . GLY A 1 180 ? -21.573 4.330 -38.350 1.00 44.53 180 GLY A O 1
ATOM 1389 N N . ARG A 1 181 ? -19.480 3.913 -37.674 1.00 43.19 181 ARG A N 1
ATOM 1390 C CA . ARG A 1 181 ? -19.845 3.296 -36.384 1.00 43.19 181 ARG A CA 1
ATOM 1391 C C . ARG A 1 181 ? -20.034 4.335 -35.273 1.00 43.19 181 ARG A C 1
ATOM 1393 O O . ARG A 1 181 ? -20.870 4.119 -34.395 1.00 43.19 181 ARG A O 1
ATOM 1400 N N . ILE A 1 182 ? -19.279 5.436 -35.323 1.00 40.19 182 ILE A N 1
ATOM 1401 C CA . ILE A 1 182 ? -19.289 6.533 -34.342 1.00 40.19 182 ILE A CA 1
ATOM 1402 C C . ILE A 1 182 ? -20.356 7.583 -34.679 1.00 40.19 182 ILE A C 1
ATOM 1404 O O . ILE A 1 182 ? -21.027 8.067 -33.776 1.00 40.19 182 ILE A O 1
ATOM 1408 N N . ALA A 1 183 ? -20.564 7.916 -35.950 1.00 44.03 183 ALA A N 1
ATOM 1409 C CA . ALA A 1 183 ? -21.626 8.790 -36.430 1.00 44.03 183 ALA A CA 1
ATOM 1410 C C . ALA A 1 183 ? -22.852 7.937 -36.795 1.00 44.03 183 ALA A C 1
ATOM 1412 O O . ALA A 1 183 ? -22.869 7.221 -37.791 1.00 44.03 183 ALA A O 1
ATOM 1413 N N . GLY A 1 184 ? -23.894 7.990 -35.970 1.00 46.97 184 GLY A N 1
ATOM 1414 C CA . GLY A 1 184 ? -25.212 7.449 -36.279 1.00 46.97 184 GLY A CA 1
ATOM 1415 C C . GLY A 1 184 ? -25.884 8.125 -37.486 1.00 46.97 184 GLY A C 1
ATOM 1416 O O . GLY A 1 184 ? -25.351 9.042 -38.120 1.00 46.97 184 GLY A O 1
ATOM 1417 N N . LYS A 1 185 ? -27.102 7.669 -37.811 1.00 42.72 185 LYS A N 1
ATOM 1418 C CA . LYS A 1 185 ? -27.889 8.131 -38.972 1.00 42.72 185 LYS A CA 1
ATOM 1419 C C . LYS A 1 185 ? -27.991 9.669 -39.016 1.00 42.72 185 LYS A C 1
ATOM 1421 O O . LYS A 1 185 ? -28.450 10.289 -38.058 1.00 42.72 185 LYS A O 1
ATOM 1426 N N . GLY A 1 186 ? -27.584 10.268 -40.140 1.00 49.16 186 GLY A N 1
ATOM 1427 C CA . GLY A 1 186 ? -27.652 11.719 -40.383 1.00 49.16 186 GLY A CA 1
ATOM 1428 C C . GLY A 1 186 ? -26.454 12.543 -39.883 1.00 49.16 186 GLY A C 1
ATOM 1429 O O . GLY A 1 186 ? -26.551 13.765 -39.837 1.00 49.16 186 GLY A O 1
ATOM 1430 N N . GLY A 1 187 ? -25.335 11.912 -39.497 1.00 45.47 187 GLY A N 1
ATOM 1431 C CA . GLY A 1 187 ? -24.136 12.616 -39.009 1.00 45.47 187 GLY A CA 1
ATOM 1432 C C . GLY A 1 187 ? -24.177 12.972 -37.518 1.00 45.47 187 GLY A C 1
ATOM 1433 O O . GLY A 1 187 ? -23.451 13.860 -37.079 1.00 45.47 187 GLY A O 1
ATOM 1434 N N . LYS A 1 188 ? -25.036 12.298 -36.742 1.00 47.75 188 LYS A N 1
ATOM 1435 C CA . LYS A 1 188 ? -25.161 12.459 -35.284 1.00 47.75 188 LYS A CA 1
ATOM 1436 C C . LYS A 1 188 ? -24.132 11.578 -34.572 1.00 47.75 188 LYS A C 1
ATOM 1438 O O . LYS A 1 188 ? -24.093 10.392 -34.862 1.00 47.75 188 LYS A O 1
ATOM 1443 N N . ASN A 1 189 ? -23.347 12.080 -33.621 1.00 46.75 189 ASN A N 1
ATOM 1444 C CA . ASN A 1 189 ? -22.434 11.222 -32.847 1.00 46.75 189 ASN A CA 1
ATOM 1445 C C . ASN A 1 189 ? -23.229 10.253 -31.945 1.00 46.75 189 ASN A C 1
ATOM 1447 O O . ASN A 1 189 ? -24.051 10.681 -31.141 1.00 46.75 189 ASN A O 1
ATOM 1451 N N . LYS A 1 190 ? -22.992 8.943 -32.093 1.00 37.25 190 LYS A N 1
ATOM 1452 C CA . LYS A 1 190 ? -23.674 7.827 -31.408 1.00 37.25 190 LYS A CA 1
ATOM 1453 C C . LYS A 1 190 ? -23.279 7.704 -29.930 1.00 37.25 190 LYS A C 1
ATOM 1455 O O . LYS A 1 190 ? -24.059 7.191 -29.141 1.00 37.25 190 LYS A O 1
ATOM 1460 N N . PHE A 1 191 ? -22.100 8.209 -29.567 1.00 42.56 191 PHE A N 1
ATOM 1461 C CA . PHE A 1 191 ? -21.598 8.275 -28.195 1.00 42.56 191 PHE A CA 1
ATOM 1462 C C . PHE A 1 191 ? -21.276 9.733 -27.861 1.00 42.56 191 PHE A C 1
ATOM 1464 O O . PHE A 1 191 ? -20.193 10.224 -28.160 1.00 42.56 191 PHE A O 1
ATOM 1471 N N . THR A 1 192 ? -22.245 10.450 -27.299 1.00 42.50 192 THR A N 1
ATOM 1472 C CA . THR A 1 192 ? -21.984 11.701 -26.578 1.00 42.50 192 THR A CA 1
ATOM 1473 C C . THR A 1 192 ? -22.024 11.344 -25.101 1.00 42.50 192 THR A C 1
ATOM 1475 O O . THR A 1 192 ? -23.058 10.893 -24.620 1.00 42.50 192 THR A O 1
ATOM 1478 N N . ILE A 1 193 ? -20.895 11.475 -24.403 1.00 44.38 193 ILE A N 1
ATOM 1479 C CA . ILE A 1 193 ? -20.871 11.347 -22.943 1.00 44.38 193 ILE A CA 1
ATOM 1480 C C . ILE A 1 193 ? -21.361 12.687 -22.405 1.00 44.38 193 ILE A C 1
ATOM 1482 O O . ILE A 1 193 ? -20.644 13.682 -22.475 1.00 44.38 193 ILE A O 1
ATOM 1486 N N . GLU A 1 194 ? -22.605 12.716 -21.943 1.00 42.53 194 GLU A N 1
ATOM 1487 C CA . GLU A 1 194 ? -23.171 13.835 -21.198 1.00 42.53 194 GLU A CA 1
ATOM 1488 C C . GLU A 1 194 ? -23.112 13.453 -19.717 1.00 42.53 194 GLU A C 1
ATOM 1490 O O . GLU A 1 194 ? -23.827 12.563 -19.265 1.00 42.53 194 GLU A O 1
ATOM 1495 N N . ASN A 1 195 ? -22.181 14.057 -18.976 1.00 42.75 195 ASN A N 1
ATOM 1496 C CA . ASN A 1 195 ? -22.135 13.914 -17.519 1.00 42.75 195 ASN A CA 1
ATOM 1497 C C . ASN A 1 195 ? -23.144 14.894 -16.881 1.00 42.75 195 ASN A C 1
ATOM 1499 O O . ASN A 1 195 ? -23.534 15.882 -17.509 1.00 42.75 195 ASN A O 1
ATOM 1503 N N . VAL A 1 196 ? -23.507 14.670 -15.615 1.00 38.41 196 VAL A N 1
ATOM 1504 C CA . VAL A 1 196 ? -24.385 15.491 -14.756 1.00 38.41 196 VAL A CA 1
ATOM 1505 C C . VAL A 1 196 ? -24.030 16.994 -14.805 1.00 38.41 196 VAL A C 1
ATOM 1507 O O . VAL A 1 196 ? -24.883 17.849 -14.588 1.00 38.41 196 VAL A O 1
ATOM 1510 N N . THR A 1 197 ? -22.793 17.336 -15.188 1.00 43.53 197 THR A N 1
ATOM 1511 C CA . THR A 1 197 ? -22.258 18.702 -15.324 1.00 43.53 197 THR A CA 1
ATOM 1512 C C . THR A 1 197 ? -22.422 19.359 -16.710 1.00 43.53 197 THR A C 1
ATOM 1514 O O . THR A 1 197 ? -21.846 20.422 -16.943 1.00 43.53 197 THR A O 1
ATOM 1517 N N . ARG A 1 198 ? -23.180 18.766 -17.650 1.00 51.09 198 ARG A N 1
ATOM 1518 C CA . ARG A 1 198 ? -23.430 19.281 -19.026 1.00 51.09 198 ARG A CA 1
ATOM 1519 C C . ARG A 1 198 ? -22.179 19.455 -19.911 1.00 51.09 198 ARG A C 1
ATOM 1521 O O . ARG A 1 198 ? -22.203 20.204 -20.886 1.00 51.09 198 ARG A O 1
ATOM 1528 N N . THR A 1 199 ? -21.089 18.757 -19.600 1.00 51.09 199 THR A N 1
ATOM 1529 C CA . THR A 1 199 ? -19.847 18.771 -20.400 1.00 51.09 199 THR A CA 1
ATOM 1530 C C . THR A 1 199 ? -19.936 17.754 -21.530 1.00 51.09 199 THR A C 1
ATOM 1532 O O . THR A 1 199 ? -20.381 16.631 -21.296 1.00 51.09 199 THR A O 1
ATOM 1535 N N . ARG A 1 200 ? -19.509 18.119 -22.746 1.00 62.41 200 ARG A N 1
ATOM 1536 C CA . ARG A 1 200 ? -19.596 17.253 -23.934 1.00 62.41 200 ARG A CA 1
ATOM 1537 C C . ARG A 1 200 ? -18.250 17.075 -24.615 1.00 62.41 200 ARG A C 1
ATOM 1539 O O . ARG A 1 200 ? -17.568 18.052 -24.910 1.00 62.41 200 ARG A O 1
ATOM 1546 N N . ILE A 1 201 ? -17.900 15.823 -24.897 1.00 56.84 201 ILE A N 1
ATOM 1547 C CA . ILE A 1 201 ? -16.624 15.431 -25.507 1.00 56.84 201 ILE A CA 1
ATOM 1548 C C . ILE A 1 201 ? -16.900 14.840 -26.892 1.00 56.84 201 ILE A C 1
ATOM 1550 O O . ILE A 1 201 ? -17.693 13.908 -27.027 1.00 56.84 201 ILE A O 1
ATOM 1554 N N . VAL A 1 202 ? -16.242 15.371 -27.923 1.00 55.81 202 VAL A N 1
ATOM 1555 C CA . VAL A 1 202 ? -16.324 14.893 -29.308 1.00 55.81 202 VAL A CA 1
ATOM 1556 C C . VAL A 1 202 ? -14.933 14.493 -29.793 1.00 55.81 202 VAL A C 1
ATOM 1558 O O . VAL A 1 202 ? -14.012 15.306 -29.796 1.00 55.81 202 VAL A O 1
ATOM 1561 N N . LEU A 1 203 ? -14.792 13.240 -30.228 1.00 55.22 203 LEU A N 1
ATOM 1562 C CA . LEU A 1 203 ? -13.570 12.712 -30.838 1.00 55.22 203 LEU A CA 1
ATOM 1563 C C . LEU A 1 203 ? -13.645 12.893 -32.360 1.00 55.22 203 LEU A C 1
ATOM 1565 O O . LEU A 1 203 ? -14.549 12.351 -32.999 1.00 55.22 203 LEU A O 1
ATOM 1569 N N . ALA A 1 204 ? -12.709 13.640 -32.943 1.00 52.28 204 ALA A N 1
ATOM 1570 C CA . ALA A 1 204 ? -12.616 13.866 -34.381 1.00 52.28 204 ALA A CA 1
ATOM 1571 C C . ALA A 1 204 ? -11.176 13.645 -34.867 1.00 52.28 204 ALA A C 1
ATOM 1573 O O . ALA A 1 204 ? -10.321 14.519 -34.739 1.00 52.28 204 ALA A O 1
ATOM 1574 N N . ASP A 1 205 ? -10.932 12.478 -35.469 1.00 53.75 205 ASP A N 1
ATOM 1575 C CA . ASP A 1 205 ? -9.613 12.065 -35.970 1.00 53.75 205 ASP A CA 1
ATOM 1576 C C . ASP A 1 205 ? -8.542 12.096 -34.859 1.00 53.75 205 ASP A C 1
ATOM 1578 O O . ASP A 1 205 ? -8.701 11.403 -33.855 1.00 53.75 205 ASP A O 1
ATOM 1582 N N . VAL A 1 206 ? -7.495 12.917 -34.994 1.00 54.19 206 VAL A N 1
ATOM 1583 C CA . VAL A 1 206 ? -6.469 13.135 -33.958 1.00 54.19 206 VAL A CA 1
ATOM 1584 C C . VAL A 1 206 ? -6.858 14.206 -32.935 1.00 54.19 206 VAL A C 1
ATOM 1586 O O . VAL A 1 206 ? -6.033 14.566 -32.111 1.00 54.19 206 VAL A O 1
ATOM 1589 N N . LYS A 1 207 ? -8.069 14.777 -32.972 1.00 55.09 207 LYS A N 1
ATOM 1590 C CA . LYS A 1 207 ? -8.471 15.883 -32.084 1.00 55.09 207 LYS A CA 1
ATOM 1591 C C . LYS A 1 207 ? -9.582 15.480 -31.127 1.00 55.09 207 LYS A C 1
ATOM 1593 O O . LYS A 1 207 ? -10.593 14.905 -31.525 1.00 55.09 207 LYS A O 1
ATOM 1598 N N . VAL A 1 208 ? -9.418 15.855 -29.862 1.00 65.75 208 VAL A N 1
ATOM 1599 C CA . VAL A 1 208 ? -10.483 15.821 -28.856 1.00 65.75 208 VAL A CA 1
ATOM 1600 C C . VAL A 1 208 ? -11.019 17.230 -28.686 1.00 65.75 208 VAL A C 1
ATOM 1602 O O . VAL A 1 208 ? -10.260 18.155 -28.397 1.00 65.75 208 VAL A O 1
ATOM 1605 N N . HIS A 1 209 ? -12.326 17.388 -28.858 1.00 62.31 209 HIS A N 1
ATOM 1606 C CA . HIS A 1 209 ? -13.041 18.639 -28.649 1.00 62.31 209 HIS A CA 1
ATOM 1607 C C . HIS A 1 209 ? -13.877 18.534 -27.377 1.00 62.31 209 HIS A C 1
ATOM 1609 O O . HIS A 1 209 ? -14.677 17.607 -27.247 1.00 62.31 209 HIS A O 1
ATOM 1615 N N . ILE A 1 210 ? -13.708 19.473 -26.451 1.00 66.12 210 ILE A N 1
ATOM 1616 C CA . ILE A 1 210 ? -14.453 19.513 -25.191 1.00 66.12 210 ILE A CA 1
ATOM 1617 C C . ILE A 1 210 ? -15.228 20.828 -25.128 1.00 66.12 210 ILE A C 1
ATOM 1619 O O . ILE A 1 210 ? -14.650 21.905 -25.259 1.00 66.12 210 ILE A O 1
ATOM 1623 N N . LEU A 1 211 ? -16.541 20.723 -24.939 1.00 62.31 211 LEU A N 1
ATOM 1624 C CA . LEU A 1 211 ? -17.457 21.837 -24.724 1.00 62.31 211 LEU A CA 1
ATOM 1625 C C . LEU A 1 211 ? -17.920 21.816 -23.263 1.00 62.31 211 LEU A C 1
ATOM 1627 O O . LEU A 1 211 ? -18.521 20.831 -22.827 1.00 62.31 211 LEU A O 1
ATOM 1631 N N . GLY A 1 212 ? -17.656 22.882 -22.511 1.00 65.75 212 GLY A N 1
ATOM 1632 C CA . GLY A 1 212 ? -18.032 22.982 -21.098 1.00 65.75 212 GLY A CA 1
ATOM 1633 C C . GLY A 1 212 ? -17.603 24.302 -20.456 1.00 65.75 212 GLY A C 1
ATOM 1634 O O . GLY A 1 212 ? -17.094 25.192 -21.135 1.00 65.75 212 GLY A O 1
ATOM 1635 N N . SER A 1 213 ? -17.800 24.432 -19.143 1.00 61.78 213 SER A N 1
ATOM 1636 C CA . SER A 1 213 ? -17.172 25.512 -18.372 1.00 61.78 213 SER A CA 1
ATOM 1637 C C . SER A 1 213 ? -15.661 25.290 -18.267 1.00 61.78 213 SER A C 1
ATOM 1639 O O . SER A 1 213 ? -15.182 24.166 -18.427 1.00 61.78 213 SER A O 1
ATOM 1641 N N . PHE A 1 214 ? -14.897 26.339 -17.960 1.00 56.84 214 PHE A N 1
ATOM 1642 C CA . PHE A 1 214 ? -13.435 26.249 -17.848 1.00 56.84 214 PHE A CA 1
ATOM 1643 C C . PHE A 1 214 ? -12.968 25.146 -16.876 1.00 56.84 214 PHE A C 1
ATOM 1645 O O . PHE A 1 214 ? -12.084 24.353 -17.206 1.00 56.84 214 PHE A O 1
ATOM 1652 N N . GLN A 1 215 ? -13.603 25.043 -15.704 1.00 50.75 215 GLN A N 1
ATOM 1653 C CA . GLN A 1 215 ? -13.290 24.026 -14.692 1.00 50.75 215 GLN A CA 1
ATOM 1654 C C . GLN A 1 215 ? -13.580 22.608 -15.206 1.00 50.75 215 GLN A C 1
ATOM 1656 O O . GLN A 1 215 ? -12.728 21.724 -15.112 1.00 50.75 215 GLN A O 1
ATOM 1661 N N . ASN A 1 216 ? -14.717 22.417 -15.875 1.00 56.59 216 ASN A N 1
ATOM 1662 C CA . ASN A 1 216 ? -15.102 21.116 -16.414 1.00 56.59 216 ASN A CA 1
ATOM 1663 C C . ASN A 1 216 ? -14.244 20.682 -17.610 1.00 56.59 216 ASN A C 1
ATOM 1665 O O . ASN A 1 216 ? -13.918 19.502 -17.745 1.00 56.59 216 ASN A O 1
ATOM 1669 N N . ILE A 1 217 ? -13.858 21.623 -18.477 1.00 58.81 217 ILE A N 1
ATOM 1670 C CA . ILE A 1 217 ? -12.934 21.354 -19.584 1.00 58.81 217 ILE A CA 1
ATOM 1671 C C . ILE A 1 217 ? -11.587 20.901 -19.030 1.00 58.81 217 ILE A C 1
ATOM 1673 O O . ILE A 1 217 ? -11.051 19.888 -19.483 1.00 58.81 217 ILE A O 1
ATOM 1677 N N . LYS A 1 218 ? -11.073 21.596 -18.010 1.00 54.88 218 LYS A N 1
ATOM 1678 C CA . LYS A 1 218 ? -9.823 21.231 -17.341 1.00 54.88 218 LYS A CA 1
ATOM 1679 C C . LYS A 1 218 ? -9.897 19.818 -16.755 1.00 54.88 218 LYS A C 1
ATOM 1681 O O . LYS A 1 218 ? -8.975 19.032 -16.974 1.00 54.88 218 LYS A O 1
ATOM 1686 N N . MET A 1 219 ? -10.994 19.461 -16.083 1.00 55.28 219 MET A N 1
ATOM 1687 C CA . MET A 1 219 ? -11.211 18.113 -15.535 1.00 55.28 219 MET A CA 1
ATOM 1688 C C . MET A 1 219 ? -11.254 17.035 -16.622 1.00 55.28 219 MET A C 1
ATOM 1690 O O . MET A 1 219 ? -10.511 16.057 -16.552 1.00 55.28 219 MET A O 1
ATOM 1694 N N . ALA A 1 220 ? -12.089 17.217 -17.648 1.00 57.38 220 ALA A N 1
ATOM 1695 C CA . ALA A 1 220 ? -12.245 16.251 -18.732 1.00 57.38 220 ALA A CA 1
ATOM 1696 C C . ALA A 1 220 ? -10.941 16.070 -19.524 1.00 57.38 220 ALA A C 1
ATOM 1698 O O . ALA A 1 220 ? -10.545 14.943 -19.821 1.00 57.38 220 ALA A O 1
ATOM 1699 N N . ARG A 1 221 ? -10.222 17.165 -19.797 1.00 61.31 221 ARG A N 1
ATOM 1700 C CA . ARG A 1 221 ? -8.891 17.124 -20.410 1.00 61.31 221 ARG A CA 1
ATOM 1701 C C . ARG A 1 221 ? -7.906 16.356 -19.534 1.00 61.31 221 ARG A C 1
ATOM 1703 O O . ARG A 1 221 ? -7.218 15.480 -20.040 1.00 61.31 221 ARG A O 1
ATOM 1710 N N . THR A 1 222 ? -7.872 16.631 -18.232 1.00 55.81 222 THR A N 1
ATOM 1711 C CA . THR A 1 222 ? -6.975 15.952 -17.282 1.00 55.81 222 THR A CA 1
ATOM 1712 C C . THR A 1 222 ? -7.261 14.452 -17.224 1.00 55.81 222 THR A C 1
ATOM 1714 O O . THR A 1 222 ? -6.338 13.648 -17.306 1.00 55.81 222 THR A O 1
ATOM 1717 N N . ALA A 1 223 ? -8.533 14.055 -17.165 1.00 58.53 223 ALA A N 1
ATOM 1718 C CA . ALA A 1 223 ? -8.938 12.652 -17.163 1.00 58.53 223 ALA A CA 1
ATOM 1719 C C . ALA A 1 223 ? -8.518 11.916 -18.448 1.00 58.53 223 ALA A C 1
ATOM 1721 O O . ALA A 1 223 ? -7.997 10.806 -18.371 1.00 58.53 223 ALA A O 1
ATOM 1722 N N . ILE A 1 224 ? -8.690 12.545 -19.616 1.00 63.75 224 ILE A N 1
ATOM 1723 C CA . ILE A 1 224 ? -8.278 11.975 -20.906 1.00 63.75 224 ILE A CA 1
ATOM 1724 C C . ILE A 1 224 ? -6.751 11.909 -21.005 1.00 63.75 224 ILE A C 1
ATOM 1726 O O . ILE A 1 224 ? -6.208 10.859 -21.337 1.00 63.75 224 ILE A O 1
ATOM 1730 N N . CYS A 1 225 ? -6.043 12.987 -20.665 1.00 58.47 225 CYS A N 1
ATOM 1731 C CA . CYS A 1 225 ? -4.580 13.021 -20.674 1.00 58.47 225 CYS A CA 1
ATOM 1732 C C . CYS A 1 225 ? -3.968 11.991 -19.714 1.00 58.47 225 CYS A C 1
ATOM 1734 O O . CYS A 1 225 ? -2.961 11.383 -20.055 1.00 58.47 225 CYS A O 1
ATOM 1736 N N . ASN A 1 226 ? -4.594 11.727 -18.563 1.00 55.47 226 ASN A N 1
ATOM 1737 C CA . ASN A 1 226 ? -4.146 10.699 -17.617 1.00 55.47 226 ASN A CA 1
ATOM 1738 C C . ASN A 1 226 ? -4.213 9.268 -18.181 1.00 55.47 226 ASN A C 1
ATOM 1740 O O . ASN A 1 226 ? -3.606 8.368 -17.605 1.00 55.47 226 ASN A O 1
ATOM 1744 N N . LEU A 1 227 ? -4.947 9.039 -19.273 1.00 59.84 227 LEU A N 1
ATOM 1745 C CA . LEU A 1 227 ? -5.036 7.742 -19.953 1.00 59.84 227 LEU A CA 1
ATOM 1746 C C . LEU A 1 227 ? -4.088 7.636 -21.159 1.00 59.84 227 LEU A C 1
ATOM 1748 O O . LEU A 1 227 ? -3.828 6.529 -21.634 1.00 59.84 227 LEU A O 1
ATOM 1752 N N . ILE A 1 228 ? -3.585 8.770 -21.648 1.00 71.62 228 ILE A N 1
ATOM 1753 C CA . ILE A 1 228 ? -2.723 8.884 -22.827 1.00 71.62 228 ILE A CA 1
ATOM 1754 C C . ILE A 1 228 ? -1.260 8.746 -22.393 1.00 71.62 228 ILE A C 1
ATOM 1756 O O . ILE A 1 228 ? -0.859 9.249 -21.342 1.00 71.62 228 ILE A O 1
ATOM 1760 N N . TYR A 1 229 ? -0.452 8.049 -23.195 1.00 80.25 229 TYR A N 1
ATOM 1761 C CA . TYR A 1 229 ? 0.966 7.891 -22.886 1.00 80.25 229 TYR A CA 1
ATOM 1762 C C . TYR A 1 229 ? 1.671 9.249 -23.046 1.00 80.25 229 TYR A C 1
ATOM 1764 O O . TYR A 1 229 ? 1.512 9.890 -24.088 1.00 80.25 229 TYR A O 1
ATOM 1772 N N . PRO A 1 230 ? 2.454 9.727 -22.062 1.00 86.50 230 PRO A N 1
ATOM 1773 C CA . PRO A 1 230 ? 2.902 11.119 -22.006 1.00 86.50 230 PRO A CA 1
ATOM 1774 C C . PRO A 1 230 ? 4.106 11.411 -22.924 1.00 86.50 230 PRO A C 1
ATOM 1776 O O . PRO A 1 230 ? 5.056 12.080 -22.520 1.00 86.50 230 PRO A O 1
ATOM 1779 N N . PHE A 1 231 ? 4.079 10.950 -24.178 1.00 85.50 231 PHE A N 1
ATOM 1780 C CA . PHE A 1 231 ? 5.196 11.079 -25.120 1.00 85.50 231 PHE A CA 1
ATOM 1781 C C . PHE A 1 231 ? 5.687 12.524 -25.331 1.00 85.50 231 PHE A C 1
ATOM 1783 O O . PHE A 1 231 ? 6.899 12.716 -25.355 1.00 85.50 231 PHE A O 1
ATOM 1790 N N . PRO A 1 232 ? 4.830 13.567 -25.416 1.00 86.81 232 PRO A N 1
ATOM 1791 C CA . PRO A 1 232 ? 5.318 14.946 -25.513 1.00 86.81 232 PRO A CA 1
ATOM 1792 C C . PRO A 1 232 ? 6.179 15.376 -24.316 1.00 86.81 232 PRO A C 1
ATOM 1794 O O . PRO A 1 232 ? 7.166 16.086 -24.497 1.00 86.81 232 PRO A O 1
ATOM 1797 N N . LEU A 1 233 ? 5.830 14.926 -23.104 1.00 90.25 233 LEU A N 1
ATOM 1798 C CA . LEU A 1 233 ? 6.609 15.205 -21.895 1.00 90.25 233 LEU A CA 1
ATOM 1799 C C . LEU A 1 233 ? 7.909 14.401 -21.884 1.00 90.25 233 LEU A C 1
ATOM 1801 O O . LEU A 1 233 ? 8.953 14.961 -21.577 1.00 90.25 233 LEU A O 1
ATOM 1805 N N . ILE A 1 234 ? 7.858 13.127 -22.280 1.00 92.12 234 ILE A N 1
ATOM 1806 C CA . ILE A 1 234 ? 9.042 12.262 -22.397 1.00 92.12 234 ILE A CA 1
ATOM 1807 C C . ILE A 1 234 ? 10.032 12.839 -23.413 1.00 92.12 234 ILE A C 1
ATOM 1809 O O . ILE A 1 234 ? 11.211 12.981 -23.109 1.00 92.12 234 ILE A O 1
ATOM 1813 N N . LYS A 1 235 ? 9.553 13.244 -24.594 1.00 92.31 235 LYS A N 1
ATOM 1814 C CA . LYS A 1 235 ? 10.380 13.891 -25.615 1.00 92.31 235 LYS A CA 1
ATOM 1815 C C . LYS A 1 235 ? 11.019 15.168 -25.078 1.00 92.31 235 LYS A C 1
ATOM 1817 O O . LYS A 1 235 ? 12.202 15.395 -25.300 1.00 92.31 235 LYS A O 1
ATOM 1822 N N . ARG A 1 236 ? 10.262 15.993 -24.349 1.00 94.25 236 ARG A N 1
ATOM 1823 C CA . ARG A 1 236 ? 10.815 17.216 -23.765 1.00 94.25 236 ARG A CA 1
ATOM 1824 C C . ARG A 1 236 ? 11.848 16.923 -22.675 1.00 94.25 236 ARG A C 1
ATOM 1826 O O . ARG A 1 236 ? 12.861 17.607 -22.623 1.00 94.25 236 ARG A O 1
ATOM 1833 N N . ALA A 1 237 ? 11.611 15.916 -21.836 1.00 95.31 237 ALA A N 1
ATOM 1834 C CA . ALA A 1 237 ? 12.582 15.453 -20.849 1.00 95.31 237 ALA A CA 1
ATOM 1835 C C . ALA A 1 237 ? 13.869 14.956 -21.528 1.00 95.31 237 ALA A C 1
ATOM 1837 O O . ALA A 1 237 ? 14.958 15.282 -21.071 1.00 95.31 237 ALA A O 1
ATOM 1838 N N . TRP A 1 238 ? 13.749 14.259 -22.661 1.00 96.81 238 TRP A N 1
ATOM 1839 C CA . TRP A 1 238 ? 14.882 13.842 -23.487 1.00 96.81 238 TRP A CA 1
ATOM 1840 C C . TRP A 1 238 ? 15.676 15.020 -24.055 1.00 96.81 238 TRP A C 1
ATOM 1842 O O . TRP A 1 238 ? 16.886 15.078 -23.867 1.00 96.81 238 TRP A O 1
ATOM 1852 N N . GLU A 1 239 ? 15.005 16.013 -24.646 1.00 94.69 239 GLU A N 1
ATOM 1853 C CA . GLU A 1 239 ? 15.651 17.235 -25.158 1.00 94.69 239 GLU A CA 1
ATOM 1854 C C . GLU A 1 239 ? 16.401 18.023 -24.069 1.00 94.69 239 GLU A C 1
ATOM 1856 O O . GLU A 1 239 ? 17.344 18.750 -24.371 1.00 94.69 239 GLU A O 1
ATOM 1861 N N . LEU A 1 240 ? 15.962 17.910 -22.812 1.00 96.38 240 LEU A N 1
ATOM 1862 C CA . LEU A 1 240 ? 16.574 18.562 -21.653 1.00 96.38 240 LEU A CA 1
ATOM 1863 C C . LEU A 1 240 ? 17.669 17.716 -20.981 1.00 96.38 240 LEU A C 1
ATOM 1865 O O . LEU A 1 240 ? 18.281 18.193 -20.030 1.00 96.38 240 LEU A O 1
ATOM 1869 N N . GLY A 1 241 ? 17.904 16.478 -21.429 1.00 94.62 241 GLY A N 1
ATOM 1870 C CA . GLY A 1 241 ? 18.868 15.568 -20.800 1.00 94.62 241 GLY A CA 1
ATOM 1871 C C . GLY A 1 241 ? 18.398 14.965 -19.468 1.00 94.62 241 GLY A C 1
ATOM 1872 O O . GLY A 1 241 ? 19.217 14.553 -18.657 1.00 94.62 241 GLY A O 1
ATOM 1873 N N . LEU A 1 242 ? 17.085 14.907 -19.221 1.00 96.56 242 LEU A N 1
ATOM 1874 C CA . LEU A 1 242 ? 16.481 14.401 -17.975 1.00 96.56 242 LEU A CA 1
ATOM 1875 C C . LEU A 1 242 ? 16.061 12.918 -18.050 1.00 96.56 242 LEU A C 1
ATOM 1877 O O . LEU A 1 242 ? 15.363 12.417 -17.173 1.00 96.56 242 LEU A O 1
ATOM 1881 N N . ILE A 1 243 ? 16.447 12.213 -19.113 1.00 93.62 243 ILE A N 1
ATOM 1882 C CA . ILE A 1 243 ? 16.220 10.775 -19.322 1.00 93.62 243 ILE A CA 1
ATOM 1883 C C . ILE A 1 243 ? 17.534 10.137 -19.770 1.00 93.62 243 ILE A C 1
ATOM 1885 O O . ILE A 1 243 ? 18.395 10.820 -20.321 1.00 93.62 243 ILE A O 1
ATOM 1889 N N . ASN A 1 244 ? 17.678 8.824 -19.576 1.00 95.31 244 ASN A N 1
ATOM 1890 C CA . ASN A 1 244 ? 18.858 8.069 -20.011 1.00 95.31 244 ASN A CA 1
ATOM 1891 C C . ASN A 1 244 ? 20.174 8.568 -19.368 1.00 95.31 244 ASN A C 1
ATOM 1893 O O . ASN A 1 244 ? 21.251 8.422 -19.945 1.00 95.31 244 ASN A O 1
ATOM 1897 N N . ALA A 1 245 ? 20.088 9.148 -18.165 1.00 91.62 245 ALA A N 1
ATOM 1898 C CA . ALA A 1 245 ? 21.188 9.836 -17.484 1.00 91.62 245 ALA A CA 1
ATOM 1899 C C . ALA A 1 245 ? 22.452 8.968 -17.306 1.00 91.62 245 ALA A C 1
ATOM 1901 O O . ALA A 1 245 ? 23.564 9.478 -17.400 1.00 91.62 245 ALA A O 1
ATOM 1902 N N . HIS A 1 246 ? 22.281 7.655 -17.115 1.00 94.56 246 HIS A N 1
ATOM 1903 C CA . HIS A 1 246 ? 23.377 6.702 -16.899 1.00 94.56 246 HIS A CA 1
ATOM 1904 C C . HIS A 1 246 ? 24.077 6.220 -18.168 1.00 94.56 246 HIS A C 1
ATOM 1906 O O . HIS A 1 246 ? 25.041 5.458 -18.063 1.00 94.56 246 HIS A O 1
ATOM 1912 N N . ILE A 1 247 ? 23.589 6.575 -19.362 1.00 97.12 247 ILE A N 1
ATOM 1913 C CA . ILE A 1 247 ? 24.255 6.143 -20.591 1.00 97.12 247 ILE A CA 1
ATOM 1914 C C . ILE A 1 247 ? 25.662 6.761 -20.615 1.00 97.12 247 ILE A C 1
ATOM 1916 O O . ILE A 1 247 ? 25.774 7.983 -20.488 1.00 97.12 247 ILE A O 1
ATOM 1920 N N . PRO A 1 248 ? 26.729 5.955 -20.782 1.00 96.25 248 PRO A N 1
ATOM 1921 C CA . PRO A 1 248 ? 28.093 6.468 -20.819 1.00 96.25 248 PRO A CA 1
ATOM 1922 C C . PRO A 1 248 ? 28.306 7.495 -21.936 1.00 96.25 248 PRO A C 1
ATOM 1924 O O . PRO A 1 248 ? 27.730 7.373 -23.022 1.00 96.25 248 PRO A O 1
ATOM 1927 N N . GLU A 1 249 ? 29.214 8.448 -21.718 1.00 96.56 249 GLU A N 1
ATOM 1928 C CA . GLU A 1 249 ? 29.600 9.443 -22.733 1.00 96.56 249 GLU A CA 1
ATOM 1929 C C . GLU A 1 249 ? 30.100 8.793 -24.033 1.00 96.56 249 GLU A C 1
ATOM 1931 O O . GLU A 1 249 ? 29.836 9.284 -25.129 1.00 96.56 249 GLU A O 1
ATOM 1936 N N . SER A 1 250 ? 30.744 7.622 -23.940 1.00 95.19 250 SER A N 1
ATOM 1937 C CA . SER A 1 250 ? 31.201 6.836 -25.097 1.00 95.19 250 SER A CA 1
ATOM 1938 C C . SER A 1 250 ? 30.069 6.356 -26.017 1.00 95.19 250 SER A C 1
ATOM 1940 O O . SER A 1 250 ? 30.329 5.980 -27.162 1.00 95.19 250 SER A O 1
ATOM 1942 N N . CYS A 1 251 ? 28.824 6.376 -25.534 1.00 95.56 251 CYS A N 1
ATOM 1943 C CA . CYS A 1 251 ? 27.602 6.074 -26.279 1.00 95.56 251 CYS A CA 1
ATOM 1944 C C . CYS A 1 251 ? 26.741 7.332 -26.531 1.00 95.56 251 CYS A C 1
ATOM 1946 O O . CYS A 1 251 ? 25.569 7.214 -26.884 1.00 95.56 251 CYS A O 1
ATOM 1948 N N . GLY A 1 252 ? 27.298 8.534 -26.334 1.00 93.19 252 GLY A N 1
ATOM 1949 C CA . GLY A 1 252 ? 26.610 9.815 -26.531 1.00 93.19 252 GLY A CA 1
ATOM 1950 C C . GLY A 1 252 ? 25.685 10.233 -25.384 1.00 93.19 252 GLY A C 1
ATOM 1951 O O . GLY A 1 252 ? 24.861 11.123 -25.573 1.00 93.19 252 GLY A O 1
ATOM 1952 N N . GLY A 1 253 ? 25.768 9.573 -24.223 1.00 94.62 253 GLY A N 1
ATOM 1953 C CA . GLY A 1 253 ? 24.992 9.928 -23.033 1.00 94.62 253 GLY A CA 1
ATOM 1954 C C . GLY A 1 253 ? 25.706 10.932 -22.126 1.00 94.62 253 GLY A C 1
ATOM 1955 O O . GLY A 1 253 ? 26.789 11.413 -22.447 1.00 94.62 253 GLY A O 1
ATOM 1956 N N . LEU A 1 254 ? 25.093 11.237 -20.979 1.00 95.00 254 LEU A N 1
ATOM 1957 C CA . LEU A 1 254 ? 25.635 12.191 -20.002 1.00 95.00 254 LEU A CA 1
ATOM 1958 C C . LEU A 1 254 ? 26.581 11.557 -18.972 1.00 95.00 254 LEU A C 1
ATOM 1960 O O . LE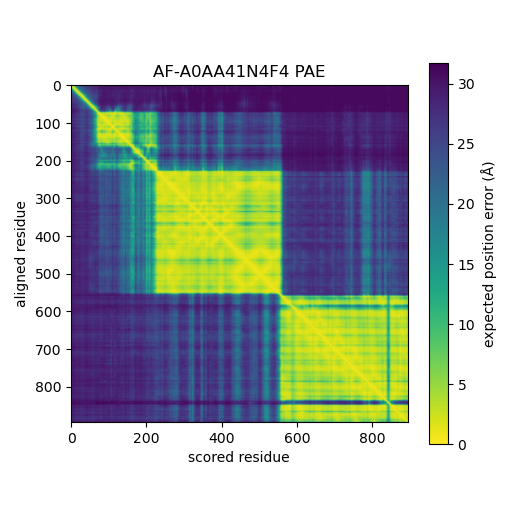U A 1 254 ? 27.248 12.285 -18.247 1.00 95.00 254 LEU A O 1
ATOM 1964 N N . GLY A 1 255 ? 26.618 10.224 -18.865 1.00 94.81 255 GLY A N 1
ATOM 1965 C CA . GLY A 1 255 ? 27.497 9.519 -17.928 1.00 94.81 255 GLY A CA 1
ATOM 1966 C C . GLY A 1 255 ? 27.250 9.832 -16.447 1.00 94.81 255 GLY A C 1
ATOM 1967 O O . GLY A 1 255 ? 28.171 9.690 -15.647 1.00 94.81 255 GLY A O 1
ATOM 1968 N N . LEU A 1 256 ? 26.038 10.259 -16.076 1.00 96.38 256 LEU A N 1
ATOM 1969 C CA . LEU A 1 256 ? 25.728 10.710 -14.718 1.00 96.38 256 LEU A CA 1
ATOM 1970 C C . LEU A 1 256 ? 25.641 9.555 -13.712 1.00 96.38 256 LEU A C 1
ATOM 1972 O O . LEU A 1 256 ? 25.250 8.422 -14.040 1.00 96.38 256 LEU A O 1
ATOM 1976 N N . GLY A 1 257 ? 25.966 9.878 -12.459 1.00 95.69 257 GLY A N 1
ATOM 1977 C CA . GLY A 1 257 ? 25.911 8.955 -11.333 1.00 95.69 257 GLY A CA 1
ATOM 1978 C C . GLY A 1 257 ? 24.485 8.617 -10.899 1.00 95.69 257 GLY A C 1
ATOM 1979 O O . GLY A 1 257 ? 23.495 9.205 -11.343 1.00 95.69 257 GLY A O 1
ATOM 1980 N N . THR A 1 258 ? 24.375 7.648 -9.996 1.00 96.69 258 THR A N 1
ATOM 1981 C CA . THR A 1 258 ? 23.122 7.282 -9.319 1.00 96.69 258 THR A CA 1
ATOM 1982 C C . THR A 1 258 ? 22.580 8.451 -8.507 1.00 96.69 258 THR A C 1
ATOM 1984 O O . THR A 1 258 ? 21.373 8.673 -8.494 1.00 96.69 258 THR A O 1
ATOM 1987 N N . PHE A 1 259 ? 23.456 9.22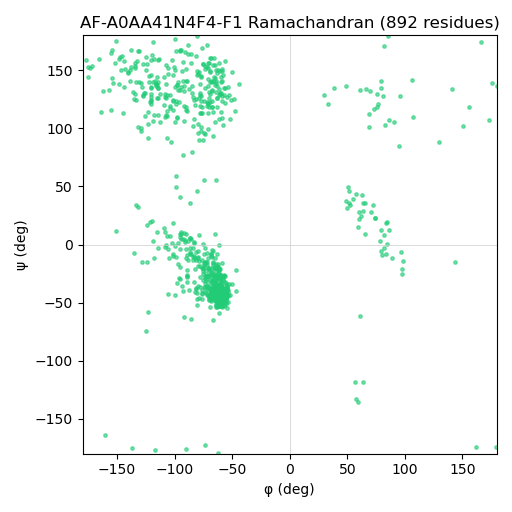7 -7.867 1.00 98.19 259 PHE A N 1
ATOM 1988 C CA . PHE A 1 259 ? 23.081 10.392 -7.074 1.00 98.19 259 PHE A CA 1
ATOM 1989 C C . PHE A 1 259 ? 22.380 11.453 -7.927 1.00 98.19 259 PHE A C 1
ATOM 1991 O O . PHE A 1 259 ? 21.276 11.877 -7.589 1.00 98.19 259 PHE A O 1
ATOM 1998 N N . ASP A 1 260 ? 22.960 11.804 -9.075 1.00 97.81 260 ASP A N 1
ATOM 1999 C CA . ASP A 1 260 ? 22.379 12.771 -10.012 1.00 97.81 260 ASP A CA 1
ATOM 2000 C C . ASP A 1 260 ? 21.015 12.299 -10.538 1.00 97.81 26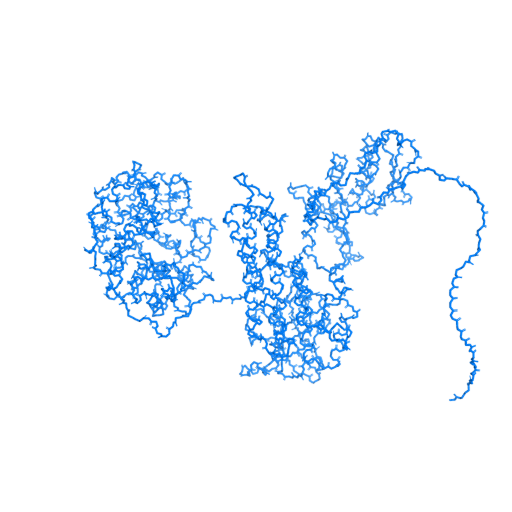0 ASP A C 1
ATOM 2002 O O . ASP A 1 260 ? 20.047 13.062 -10.589 1.00 97.81 260 ASP A O 1
ATOM 2006 N N . ALA A 1 261 ? 20.908 11.011 -10.883 1.00 97.06 261 ALA A N 1
ATOM 2007 C CA . ALA A 1 261 ? 19.661 10.424 -11.359 1.00 97.06 261 ALA A CA 1
ATOM 2008 C C . ALA A 1 261 ? 18.557 10.421 -10.289 1.00 97.06 261 ALA A C 1
ATOM 2010 O O . ALA A 1 261 ? 17.388 10.633 -10.626 1.00 97.06 261 ALA A O 1
ATOM 2011 N N . CYS A 1 262 ? 18.903 10.217 -9.013 1.00 98.44 262 CYS A N 1
ATOM 2012 C CA . CYS A 1 262 ? 17.961 10.334 -7.900 1.00 98.44 262 CYS A CA 1
ATOM 2013 C C . CYS A 1 262 ? 17.410 11.759 -7.771 1.00 98.44 262 CYS A C 1
ATOM 2015 O O . CYS A 1 262 ? 16.198 11.918 -7.652 1.00 98.44 262 CYS A O 1
ATOM 2017 N N . LEU A 1 263 ? 18.267 12.783 -7.857 1.00 97.88 263 LEU A N 1
ATOM 2018 C CA . LEU A 1 263 ? 17.843 14.187 -7.776 1.00 97.88 263 LEU A CA 1
ATOM 2019 C C . LEU A 1 263 ? 16.867 14.545 -8.904 1.00 97.88 263 LEU A C 1
ATOM 2021 O O . LEU A 1 263 ? 15.790 15.076 -8.651 1.00 97.88 263 LEU A O 1
ATOM 2025 N N . ILE A 1 264 ? 17.202 14.184 -10.148 1.00 98.12 264 ILE A N 1
ATOM 2026 C CA . ILE A 1 264 ? 16.312 14.385 -11.305 1.00 98.12 264 ILE A CA 1
ATOM 2027 C C . ILE A 1 264 ? 14.978 13.657 -11.087 1.00 98.12 264 ILE A C 1
ATOM 2029 O O . ILE A 1 264 ? 13.907 14.181 -11.397 1.00 98.12 264 ILE A O 1
ATOM 2033 N N . THR A 1 265 ? 15.038 12.440 -10.550 1.00 98.19 265 THR A N 1
ATOM 2034 C CA . THR A 1 265 ? 13.860 11.603 -10.331 1.00 98.19 265 THR A CA 1
ATOM 2035 C C . THR A 1 265 ? 12.922 12.165 -9.270 1.00 98.19 265 THR A C 1
ATOM 2037 O O . THR A 1 265 ? 11.712 12.156 -9.501 1.00 98.19 265 THR A O 1
ATOM 2040 N N . GLU A 1 266 ? 13.442 12.671 -8.150 1.00 98.62 266 GLU A N 1
ATOM 2041 C CA . GLU A 1 266 ? 12.623 13.292 -7.103 1.00 98.62 266 GLU A CA 1
ATOM 2042 C C . GLU A 1 266 ? 11.794 14.457 -7.673 1.00 98.62 266 GLU A C 1
ATOM 2044 O O . GLU A 1 266 ? 10.573 14.502 -7.494 1.00 98.62 266 GLU A O 1
ATOM 2049 N N . GLU A 1 267 ? 12.423 15.329 -8.464 1.00 98.62 267 GLU A N 1
ATOM 2050 C CA . GLU A 1 267 ? 11.771 16.492 -9.080 1.00 98.62 267 GLU A CA 1
ATOM 2051 C C . GLU A 1 267 ? 10.701 16.097 -10.113 1.00 98.62 267 GLU A C 1
ATOM 2053 O O . GLU A 1 267 ? 9.592 16.643 -10.143 1.00 98.62 267 GLU A O 1
ATOM 2058 N N . LEU A 1 268 ? 10.984 15.099 -10.957 1.00 97.88 268 LEU A N 1
ATOM 2059 C CA . LEU A 1 268 ? 9.998 14.591 -11.917 1.00 97.88 268 LEU A CA 1
ATOM 2060 C C . LEU A 1 268 ? 8.815 13.912 -11.208 1.00 97.88 268 LEU A C 1
ATOM 2062 O O . LEU A 1 268 ? 7.661 14.057 -11.635 1.00 97.88 268 LEU A O 1
ATOM 2066 N N . ALA A 1 269 ? 9.086 13.185 -10.122 1.00 98.12 269 ALA A N 1
ATOM 2067 C CA . ALA A 1 269 ? 8.077 12.505 -9.320 1.00 98.12 269 ALA A CA 1
ATOM 2068 C C . ALA A 1 269 ? 7.158 13.482 -8.574 1.00 98.12 269 ALA A C 1
ATOM 2070 O O . ALA A 1 269 ? 5.946 13.242 -8.537 1.00 98.12 269 ALA A O 1
ATOM 2071 N N . TYR A 1 270 ? 7.692 14.605 -8.076 1.00 98.62 270 TYR A N 1
ATOM 2072 C CA . TYR A 1 270 ? 6.905 15.703 -7.499 1.00 98.62 270 TYR A CA 1
ATOM 2073 C C . TYR A 1 270 ? 5.835 16.216 -8.476 1.00 98.62 270 TYR A C 1
ATOM 2075 O O . TYR A 1 270 ? 4.689 16.502 -8.103 1.00 98.62 270 TYR A O 1
ATOM 2083 N N . GLY A 1 271 ? 6.187 16.289 -9.764 1.00 95.88 271 GLY A N 1
ATOM 2084 C CA . GLY A 1 271 ? 5.250 16.591 -10.841 1.00 95.88 271 GLY A CA 1
ATOM 2085 C C . GLY A 1 271 ? 4.218 15.479 -11.041 1.00 95.88 271 GLY A C 1
ATOM 2086 O O . GLY A 1 271 ? 3.012 15.699 -10.871 1.00 95.88 271 GLY A O 1
ATOM 2087 N N . CYS A 1 272 ? 4.675 14.290 -11.448 1.00 96.25 272 CYS A N 1
ATOM 2088 C CA . CYS A 1 272 ? 3.827 13.113 -11.636 1.00 96.25 272 CYS A CA 1
ATOM 2089 C C . CYS A 1 272 ? 4.645 11.816 -11.715 1.00 96.25 272 CYS A C 1
ATOM 2091 O O . CYS A 1 272 ? 5.296 11.546 -12.728 1.00 96.25 272 CYS A O 1
ATOM 2093 N N . THR A 1 273 ? 4.485 10.939 -10.724 1.00 97.12 273 THR A N 1
ATOM 2094 C CA . THR A 1 273 ? 5.126 9.613 -10.703 1.00 97.12 273 THR A CA 1
ATOM 2095 C C . THR A 1 273 ? 4.743 8.718 -11.880 1.00 97.12 273 THR A C 1
ATOM 2097 O O . THR A 1 273 ? 5.569 7.946 -12.335 1.00 97.12 273 THR A O 1
ATOM 2100 N N . GLY A 1 274 ? 3.549 8.852 -12.469 1.00 95.25 274 GLY A N 1
ATOM 2101 C CA . GLY A 1 274 ? 3.200 8.109 -13.689 1.00 95.25 274 GLY A CA 1
ATOM 2102 C C . GLY A 1 274 ? 4.051 8.486 -14.914 1.00 95.25 274 GLY A C 1
ATOM 2103 O O . GLY A 1 274 ? 4.392 7.618 -15.714 1.00 95.25 274 GLY A O 1
ATOM 2104 N N . VAL A 1 275 ? 4.427 9.765 -15.050 1.00 96.12 275 VAL A N 1
ATOM 2105 C CA . VAL A 1 275 ? 5.337 10.232 -16.114 1.00 96.12 275 VAL A CA 1
ATOM 2106 C C . VAL A 1 275 ? 6.771 9.840 -15.772 1.00 96.12 275 VAL A C 1
ATOM 2108 O O . VAL A 1 275 ? 7.466 9.277 -16.615 1.00 96.12 275 VAL A O 1
ATOM 2111 N N . GLN A 1 276 ? 7.189 10.090 -14.529 1.00 97.44 276 GLN A N 1
ATOM 2112 C CA . GLN A 1 276 ? 8.517 9.732 -14.039 1.00 97.44 276 GLN A CA 1
ATOM 2113 C C . GLN A 1 276 ? 8.778 8.224 -14.173 1.00 97.44 276 GLN A C 1
ATOM 2115 O O . GLN A 1 276 ? 9.833 7.852 -14.662 1.00 97.44 276 GLN A O 1
ATOM 2120 N N . THR A 1 277 ? 7.817 7.354 -13.862 1.00 96.94 277 THR A N 1
ATOM 2121 C CA . THR A 1 277 ? 7.962 5.894 -13.995 1.00 96.94 277 THR A CA 1
ATOM 2122 C C . THR A 1 277 ? 8.130 5.457 -15.454 1.00 96.94 277 THR A C 1
ATOM 2124 O O . THR A 1 277 ? 8.895 4.536 -15.737 1.00 96.94 277 THR A O 1
ATOM 2127 N N . ALA A 1 278 ? 7.475 6.129 -16.409 1.00 95.44 278 ALA A N 1
ATOM 2128 C CA . ALA A 1 278 ? 7.702 5.865 -17.832 1.00 95.44 278 ALA A CA 1
ATOM 2129 C C . ALA A 1 278 ? 9.129 6.253 -18.270 1.00 95.44 278 ALA A C 1
ATOM 2131 O O . ALA A 1 278 ? 9.732 5.550 -19.079 1.00 95.44 278 ALA A O 1
ATOM 2132 N N . ILE A 1 279 ? 9.674 7.343 -17.718 1.00 96.69 279 ILE A N 1
ATOM 2133 C CA . ILE A 1 279 ? 11.056 7.804 -17.936 1.00 96.69 279 ILE A CA 1
ATOM 2134 C C . ILE A 1 279 ? 12.054 6.848 -17.262 1.00 96.69 279 ILE A C 1
ATOM 2136 O O . ILE A 1 279 ? 13.013 6.412 -17.889 1.00 96.69 279 ILE A O 1
ATOM 2140 N N . GLU A 1 280 ? 11.821 6.471 -16.007 1.00 95.19 280 GLU A N 1
ATOM 2141 C CA . GLU A 1 280 ? 12.718 5.628 -15.209 1.00 95.19 280 GLU A CA 1
ATOM 2142 C C . GLU A 1 280 ? 12.810 4.193 -15.735 1.00 95.19 280 GLU A C 1
ATOM 2144 O O . GLU A 1 280 ? 13.873 3.574 -15.674 1.00 95.19 280 GLU A O 1
ATOM 2149 N N . ALA A 1 281 ? 11.730 3.665 -16.316 1.00 95.88 281 ALA A N 1
ATOM 2150 C CA . ALA A 1 281 ? 11.745 2.342 -16.928 1.00 95.88 281 ALA A CA 1
ATOM 2151 C C . ALA A 1 281 ? 12.819 2.203 -18.027 1.00 95.88 281 ALA A C 1
ATOM 2153 O O . ALA A 1 281 ? 13.352 1.105 -18.204 1.00 95.88 281 ALA A O 1
ATOM 2154 N N . ASN A 1 282 ? 13.207 3.302 -18.691 1.00 96.50 282 ASN A N 1
ATOM 2155 C CA . ASN A 1 282 ? 14.377 3.307 -19.570 1.00 96.50 282 ASN A CA 1
ATOM 2156 C C . ASN A 1 282 ? 15.666 3.038 -18.791 1.00 96.50 282 ASN A C 1
ATOM 2158 O O . ASN A 1 282 ? 16.408 2.126 -19.147 1.00 96.50 282 ASN A O 1
ATOM 2162 N N . SER A 1 283 ? 15.922 3.788 -17.716 1.00 94.00 283 SER A N 1
ATOM 2163 C CA . SER A 1 283 ? 17.104 3.597 -16.867 1.00 94.00 283 SER A CA 1
ATOM 2164 C C . SER A 1 283 ? 17.174 2.169 -16.316 1.00 94.00 283 SER A C 1
ATOM 2166 O O . SER A 1 283 ? 18.239 1.554 -16.342 1.00 94.00 283 SER A O 1
ATOM 2168 N N . LEU A 1 284 ? 16.037 1.599 -15.899 1.00 95.56 284 LEU A N 1
ATOM 2169 C CA . LEU A 1 284 ? 15.952 0.215 -15.426 1.00 95.56 284 LEU A CA 1
ATOM 2170 C C . LEU A 1 284 ? 16.350 -0.803 -16.507 1.00 95.56 284 LEU A C 1
ATOM 2172 O O . LEU A 1 284 ? 17.103 -1.736 -16.231 1.00 95.56 284 LEU A O 1
ATOM 2176 N N . ALA A 1 285 ? 15.867 -0.630 -17.738 1.00 96.94 285 ALA A N 1
ATOM 2177 C CA . ALA A 1 285 ? 16.148 -1.534 -18.852 1.00 96.94 285 ALA A CA 1
ATOM 2178 C C . ALA A 1 285 ? 17.544 -1.334 -19.471 1.00 96.94 285 ALA A C 1
ATOM 2180 O O . ALA A 1 285 ? 18.135 -2.290 -19.972 1.00 96.94 285 ALA A O 1
ATOM 2181 N N . GLN A 1 286 ? 18.094 -0.119 -19.399 1.00 97.62 286 GLN A N 1
ATOM 2182 C CA . GLN A 1 286 ? 19.454 0.227 -19.832 1.00 97.62 286 GLN A CA 1
ATOM 2183 C C . GLN A 1 286 ? 20.517 -0.305 -18.884 1.00 97.62 286 GLN A C 1
ATOM 2185 O O . GLN A 1 286 ? 21.568 -0.748 -19.344 1.00 97.62 286 GLN A O 1
ATOM 2190 N N . MET A 1 287 ? 20.245 -0.305 -17.578 1.00 96.94 287 MET A N 1
ATOM 2191 C CA . MET A 1 287 ? 21.233 -0.655 -16.562 1.00 96.94 287 MET A CA 1
ATOM 2192 C C . MET A 1 287 ? 21.910 -2.024 -16.775 1.00 96.94 287 MET A C 1
ATOM 2194 O O . MET A 1 287 ? 23.135 -2.069 -16.671 1.00 96.94 287 MET A O 1
ATOM 2198 N N . PRO A 1 288 ? 21.206 -3.122 -17.140 1.00 97.38 288 PRO A N 1
ATOM 2199 C CA . PRO A 1 288 ? 21.857 -4.376 -17.520 1.00 97.38 288 PRO A CA 1
ATOM 2200 C C . PRO A 1 288 ? 22.929 -4.207 -18.602 1.00 97.38 288 PRO A C 1
ATOM 2202 O O . PRO A 1 288 ? 24.005 -4.783 -18.500 1.00 97.38 288 PRO A O 1
ATOM 2205 N N . VAL A 1 289 ? 22.652 -3.409 -19.633 1.00 97.88 289 VAL A N 1
ATOM 2206 C CA . VAL A 1 289 ? 23.570 -3.187 -20.758 1.00 97.88 289 VAL A CA 1
ATOM 2207 C C . VAL A 1 289 ? 24.727 -2.279 -20.339 1.00 97.88 289 VAL A C 1
ATOM 2209 O O . VAL A 1 289 ? 25.861 -2.533 -20.729 1.00 97.88 289 VAL A O 1
ATOM 2212 N N . VAL A 1 290 ? 24.470 -1.280 -19.489 1.00 96.25 290 VAL A N 1
ATOM 2213 C CA . VAL A 1 290 ? 25.507 -0.395 -18.931 1.00 96.25 290 VAL A CA 1
ATOM 2214 C C . VAL A 1 290 ? 26.523 -1.179 -18.093 1.00 96.25 290 VAL A C 1
ATOM 2216 O O . VAL A 1 290 ? 27.722 -0.958 -18.228 1.00 96.25 290 VAL A O 1
ATOM 2219 N N . ILE A 1 291 ? 26.072 -2.108 -17.241 1.00 94.31 291 ILE A N 1
ATOM 2220 C CA . ILE A 1 291 ? 26.970 -2.822 -16.313 1.00 94.31 291 ILE A CA 1
ATOM 2221 C C . ILE A 1 291 ? 27.573 -4.110 -16.889 1.00 94.31 291 ILE A C 1
ATOM 2223 O O . ILE A 1 291 ? 28.572 -4.596 -16.362 1.00 94.31 291 ILE A O 1
ATOM 2227 N N . ALA A 1 292 ? 26.942 -4.708 -17.904 1.00 96.19 292 ALA A N 1
ATOM 2228 C CA . ALA A 1 292 ? 27.269 -6.058 -18.371 1.00 96.19 292 ALA A CA 1
ATOM 2229 C C . ALA A 1 292 ? 27.358 -6.197 -19.902 1.00 96.19 292 ALA A C 1
ATOM 2231 O O . ALA A 1 292 ? 27.740 -7.261 -20.393 1.00 96.19 292 ALA A O 1
ATOM 2232 N N . GLY A 1 293 ? 27.004 -5.160 -20.663 1.00 97.06 293 GLY A N 1
ATOM 2233 C CA . GLY A 1 293 ? 27.099 -5.170 -22.119 1.00 97.06 293 GLY A CA 1
ATOM 2234 C C . GLY A 1 293 ? 28.534 -4.976 -22.601 1.00 97.06 293 GLY A C 1
ATOM 2235 O O . GLY A 1 293 ? 29.294 -4.206 -22.017 1.00 97.06 293 GLY A O 1
ATOM 2236 N N . ASN A 1 294 ? 28.899 -5.644 -23.693 1.00 97.31 294 ASN A N 1
ATOM 2237 C CA . ASN A 1 294 ? 30.149 -5.367 -24.405 1.00 97.31 294 ASN A CA 1
ATOM 2238 C C . ASN A 1 294 ? 30.048 -4.077 -25.248 1.00 97.31 294 ASN A C 1
ATOM 2240 O O . ASN A 1 294 ? 28.954 -3.554 -25.468 1.00 97.31 294 ASN A O 1
ATOM 2244 N N . ASP A 1 295 ? 31.174 -3.588 -25.773 1.00 97.00 295 ASP A N 1
ATOM 2245 C CA . ASP A 1 295 ? 31.233 -2.340 -26.552 1.00 97.00 295 ASP A CA 1
ATOM 2246 C C . ASP A 1 295 ? 30.257 -2.298 -27.738 1.00 97.00 295 ASP A C 1
ATOM 2248 O O . ASP A 1 295 ? 29.677 -1.251 -28.030 1.00 97.00 295 ASP A O 1
ATOM 2252 N N . GLN A 1 296 ? 30.059 -3.424 -28.431 1.00 97.00 296 GLN A N 1
ATOM 2253 C CA . GLN A 1 296 ? 29.151 -3.504 -29.576 1.00 97.00 296 GLN A CA 1
ATOM 2254 C C . GLN A 1 296 ? 27.690 -3.394 -29.126 1.00 97.00 296 GLN A C 1
ATOM 2256 O O . GLN A 1 296 ? 26.919 -2.645 -29.725 1.00 97.00 296 GLN A O 1
ATOM 2261 N N . GLN A 1 297 ? 27.318 -4.097 -28.054 1.00 98.25 297 GLN A N 1
ATOM 2262 C CA . GLN A 1 297 ? 25.982 -4.047 -27.460 1.00 98.25 297 GLN A CA 1
ATOM 2263 C C . GLN A 1 297 ? 25.672 -2.651 -26.916 1.00 98.25 297 GLN A C 1
ATOM 2265 O O . GLN A 1 297 ? 24.603 -2.114 -27.203 1.00 98.25 297 GLN A O 1
ATOM 2270 N N . GLN A 1 298 ? 26.608 -2.040 -26.182 1.00 98.19 298 GLN A N 1
ATOM 2271 C CA . GLN A 1 298 ? 26.437 -0.695 -25.635 1.00 98.19 298 GLN A CA 1
ATOM 2272 C C . GLN A 1 298 ? 26.258 0.336 -26.755 1.00 98.19 298 GLN A C 1
ATOM 2274 O O . GLN A 1 298 ? 25.240 1.026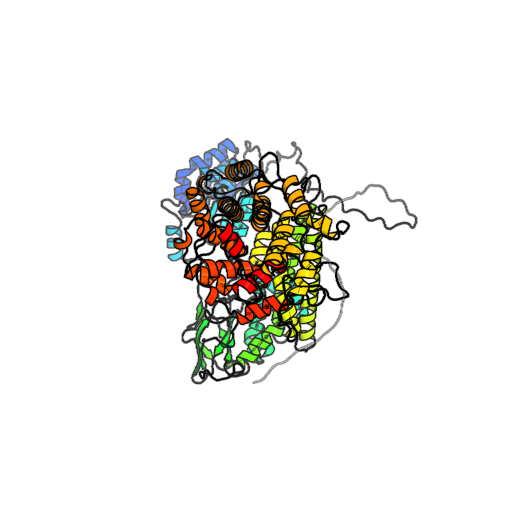 -26.783 1.00 98.19 298 GLN A O 1
ATOM 2279 N N . LYS A 1 299 ? 27.162 0.379 -27.743 1.00 96.75 299 LYS A N 1
ATOM 2280 C CA . LYS A 1 299 ? 27.042 1.311 -28.879 1.00 96.75 299 LYS A CA 1
ATOM 2281 C C . LYS A 1 299 ? 25.748 1.104 -29.667 1.00 96.75 299 LYS A C 1
ATOM 2283 O O . LYS A 1 299 ? 25.094 2.081 -30.014 1.00 96.75 299 LYS A O 1
ATOM 2288 N N . LYS A 1 300 ? 25.354 -0.150 -29.925 1.00 97.75 300 LYS A N 1
ATOM 2289 C CA . LYS A 1 300 ? 24.142 -0.470 -30.698 1.00 97.75 300 LYS A CA 1
ATOM 2290 C C . LYS A 1 300 ? 22.862 -0.100 -29.953 1.00 97.75 300 LYS A C 1
ATOM 2292 O O . LYS A 1 300 ? 21.986 0.506 -30.557 1.00 97.75 300 LYS A O 1
ATOM 2297 N N . TYR A 1 301 ? 22.721 -0.487 -28.686 1.00 98.12 301 TYR A N 1
ATOM 2298 C CA . TYR A 1 301 ? 21.443 -0.385 -27.974 1.00 98.12 301 TYR A CA 1
ATOM 2299 C C . TYR A 1 301 ? 21.323 0.853 -27.092 1.00 98.12 301 TYR A C 1
ATOM 2301 O O . TYR A 1 301 ? 20.225 1.389 -26.992 1.00 98.12 301 TYR A O 1
ATOM 2309 N N . LEU A 1 302 ? 22.416 1.338 -26.492 1.00 98.00 302 LEU A N 1
ATOM 2310 C CA . LEU A 1 302 ? 22.405 2.593 -25.734 1.00 98.00 302 LEU A CA 1
ATOM 2311 C C . LEU A 1 302 ? 22.530 3.805 -26.666 1.00 98.00 302 LEU A C 1
ATOM 2313 O O . LEU A 1 302 ? 21.816 4.780 -26.465 1.00 98.00 302 LEU A O 1
ATOM 2317 N N . GLY A 1 303 ? 23.347 3.722 -27.725 1.00 96.19 303 GLY A N 1
ATOM 2318 C CA . GLY A 1 303 ? 23.498 4.809 -28.706 1.00 96.19 303 GLY A CA 1
ATOM 2319 C C . GLY A 1 303 ? 22.181 5.208 -29.384 1.00 96.19 303 GLY A C 1
ATOM 2320 O O . GLY A 1 303 ? 21.846 6.383 -29.466 1.00 96.19 303 GLY A O 1
ATOM 2321 N N . ARG A 1 304 ? 21.329 4.241 -29.746 1.00 95.69 304 ARG A N 1
ATOM 2322 C CA . ARG A 1 304 ? 19.987 4.535 -30.298 1.00 95.69 304 ARG A CA 1
ATOM 2323 C C . ARG A 1 304 ? 19.112 5.374 -29.353 1.00 95.69 304 ARG A C 1
ATOM 2325 O O . ARG A 1 304 ? 18.272 6.142 -29.810 1.00 95.69 304 ARG A O 1
ATOM 2332 N N . MET A 1 305 ? 19.303 5.235 -28.039 1.00 96.19 305 MET A N 1
ATOM 2333 C CA . MET A 1 305 ? 18.539 5.969 -27.020 1.00 96.19 305 MET A CA 1
ATOM 2334 C C . MET A 1 305 ? 19.017 7.420 -26.858 1.00 96.19 305 MET A C 1
ATOM 2336 O O . MET A 1 305 ? 18.303 8.243 -26.277 1.00 96.19 305 MET A O 1
ATOM 2340 N N . THR A 1 306 ? 20.233 7.733 -27.314 1.00 95.62 306 THR A N 1
ATOM 2341 C CA . THR A 1 306 ? 20.806 9.088 -27.309 1.00 95.62 306 THR A CA 1
ATOM 2342 C C . THR A 1 306 ? 20.588 9.804 -28.642 1.00 95.62 306 THR A C 1
ATOM 2344 O O . THR A 1 306 ? 20.603 11.030 -28.676 1.00 95.62 306 THR A O 1
ATOM 2347 N N . GLU A 1 307 ? 20.307 9.064 -29.718 1.00 94.19 307 GLU A N 1
ATOM 2348 C CA . GLU A 1 307 ? 19.959 9.599 -31.042 1.00 94.19 307 GLU A CA 1
ATOM 2349 C C . GLU A 1 307 ? 18.486 10.026 -31.148 1.00 94.19 307 GLU A C 1
ATOM 2351 O O . GLU A 1 307 ? 18.176 11.082 -31.703 1.00 94.19 307 GLU A O 1
ATOM 2356 N N . GLU A 1 308 ? 17.570 9.231 -30.590 1.00 93.44 308 GLU A N 1
ATOM 2357 C CA . GLU A 1 308 ? 16.129 9.493 -30.603 1.00 93.44 308 GLU A CA 1
ATOM 2358 C C . GLU A 1 308 ? 15.505 9.256 -29.214 1.00 93.44 308 GLU A C 1
ATOM 2360 O O . GLU A 1 308 ? 16.030 8.463 -28.428 1.00 93.44 308 GLU A O 1
ATOM 2365 N N . PRO A 1 309 ? 14.349 9.880 -28.891 1.00 92.88 309 PRO A N 1
ATOM 2366 C CA . PRO A 1 309 ? 13.630 9.676 -27.628 1.00 92.88 309 PRO A CA 1
ATOM 2367 C C . PRO A 1 309 ? 12.900 8.318 -27.598 1.00 92.88 309 PRO A C 1
ATOM 2369 O O . PRO A 1 309 ? 11.679 8.245 -27.431 1.00 92.88 309 PRO A O 1
ATOM 2372 N N . MET A 1 310 ? 13.644 7.235 -27.821 1.00 94.56 310 MET A N 1
ATOM 2373 C CA . MET A 1 310 ? 13.149 5.865 -27.787 1.00 94.56 310 MET A CA 1
ATOM 2374 C C . MET A 1 310 ? 12.926 5.399 -26.348 1.00 94.56 310 MET A C 1
ATOM 2376 O O . MET A 1 310 ? 13.559 5.875 -25.402 1.00 94.56 310 MET A O 1
ATOM 2380 N N . MET A 1 311 ? 12.037 4.419 -26.194 1.00 97.00 311 MET A N 1
ATOM 2381 C CA . MET A 1 311 ? 11.781 3.766 -24.912 1.00 97.00 311 MET A CA 1
ATOM 2382 C C . MET A 1 311 ? 12.356 2.351 -24.912 1.00 97.00 311 MET A C 1
ATOM 2384 O O . MET A 1 311 ? 12.472 1.729 -25.965 1.00 97.00 311 MET A O 1
ATOM 2388 N N . CYS A 1 312 ? 12.678 1.811 -23.746 1.00 98.12 312 CYS A N 1
ATOM 2389 C CA . CYS A 1 312 ? 13.000 0.400 -23.549 1.00 98.12 312 CYS A CA 1
ATOM 2390 C C . CYS A 1 312 ? 12.335 -0.124 -22.269 1.00 98.12 312 CYS A C 1
ATOM 2392 O O . CYS A 1 312 ? 11.756 0.646 -21.496 1.00 98.12 312 CYS A O 1
ATOM 2394 N N . ALA A 1 313 ? 12.328 -1.446 -22.093 1.00 98.19 313 ALA A N 1
ATOM 2395 C CA . ALA A 1 313 ? 11.599 -2.084 -21.001 1.00 98.19 313 ALA A CA 1
ATOM 2396 C C . ALA A 1 313 ? 12.323 -3.304 -20.412 1.00 98.19 313 ALA A C 1
ATOM 2398 O O . ALA A 1 313 ? 13.081 -4.002 -21.085 1.00 98.19 313 ALA A O 1
ATOM 2399 N N . TYR A 1 314 ? 12.083 -3.552 -19.125 1.00 98.31 314 TYR A N 1
ATOM 2400 C CA . TYR A 1 314 ? 12.754 -4.581 -18.332 1.00 98.31 314 TYR A CA 1
ATOM 2401 C C . TYR A 1 314 ? 11.801 -5.751 -18.054 1.00 98.31 314 TYR A C 1
ATOM 2403 O O . TYR A 1 314 ? 10.823 -5.612 -17.324 1.00 98.31 314 TYR A O 1
ATOM 2411 N N . CYS A 1 315 ? 12.079 -6.910 -18.647 1.00 98.19 315 CYS A N 1
ATOM 2412 C CA . CYS A 1 315 ? 11.207 -8.082 -18.674 1.00 98.19 315 CYS A CA 1
ATOM 2413 C C . CYS A 1 315 ? 11.719 -9.198 -17.750 1.00 98.19 315 CYS A C 1
ATOM 2415 O O . CYS A 1 315 ? 12.487 -10.070 -18.164 1.00 98.19 315 CYS A O 1
ATOM 2417 N N . VAL A 1 316 ? 11.254 -9.202 -16.497 1.00 95.88 316 VAL A N 1
ATOM 2418 C CA . VAL A 1 316 ? 11.576 -10.250 -15.506 1.00 95.88 316 VAL A CA 1
ATOM 2419 C C . VAL A 1 316 ? 10.323 -10.912 -14.957 1.00 95.88 316 VAL A C 1
ATOM 2421 O O . VAL A 1 316 ? 10.184 -12.125 -15.113 1.00 95.88 316 VAL A O 1
ATOM 2424 N N . THR A 1 317 ? 9.423 -10.123 -14.370 1.00 93.56 317 THR A N 1
ATOM 2425 C CA . THR A 1 317 ? 8.207 -10.588 -13.693 1.00 93.56 317 THR A CA 1
ATOM 2426 C C . THR A 1 317 ? 7.293 -11.392 -14.614 1.00 93.56 317 THR A C 1
ATOM 2428 O O . THR A 1 317 ? 7.098 -11.055 -15.783 1.00 93.56 317 THR A O 1
ATOM 2431 N N . GLU A 1 318 ? 6.703 -12.446 -14.065 1.00 95.94 318 GLU A N 1
ATOM 2432 C CA . GLU A 1 318 ? 5.770 -13.360 -14.723 1.00 95.94 318 GLU A CA 1
ATOM 2433 C C . GLU A 1 318 ? 4.464 -13.452 -13.928 1.00 95.94 318 GLU A C 1
ATOM 2435 O O . GLU A 1 318 ? 4.463 -13.143 -12.735 1.00 95.94 318 GLU A O 1
ATOM 2440 N N . PRO A 1 319 ? 3.355 -13.927 -14.529 1.00 85.62 319 PRO A N 1
ATOM 2441 C CA . PRO A 1 319 ? 2.099 -14.117 -13.801 1.00 85.62 319 PRO A CA 1
ATOM 2442 C C . PRO A 1 319 ? 2.239 -14.961 -12.524 1.00 85.62 319 PRO A C 1
ATOM 2444 O O . PRO A 1 319 ? 1.552 -14.699 -11.544 1.00 85.62 319 PRO A O 1
ATOM 2447 N N . GLY A 1 320 ? 3.138 -15.954 -12.531 1.00 79.75 320 GLY A N 1
ATOM 2448 C CA . GLY A 1 320 ? 3.383 -16.848 -11.395 1.00 79.75 320 GLY A CA 1
ATOM 2449 C C . GLY A 1 320 ? 4.609 -16.513 -10.538 1.00 79.75 320 GLY A C 1
ATOM 2450 O O . GLY A 1 320 ? 4.871 -17.244 -9.589 1.00 79.75 320 GLY A O 1
ATOM 2451 N N . ALA A 1 321 ? 5.388 -15.475 -10.869 1.00 73.12 321 ALA A N 1
ATOM 2452 C CA . ALA A 1 321 ? 6.643 -15.169 -10.175 1.00 73.12 321 ALA A CA 1
ATOM 2453 C C . ALA A 1 321 ? 7.027 -13.682 -10.292 1.00 73.12 321 ALA A C 1
ATOM 2455 O O . ALA A 1 321 ? 7.322 -13.188 -11.381 1.00 73.12 321 ALA A O 1
ATOM 2456 N N . GLY A 1 322 ? 7.050 -12.979 -9.153 1.00 76.69 322 GLY A N 1
ATOM 2457 C CA . GLY A 1 322 ? 7.492 -11.582 -9.034 1.00 76.69 322 GLY A CA 1
ATOM 2458 C C . GLY A 1 322 ? 8.595 -11.421 -7.990 1.00 76.69 322 GLY A C 1
ATOM 2459 O O . GLY A 1 322 ? 9.761 -11.282 -8.348 1.00 76.69 322 GLY A O 1
ATOM 2460 N N . SER A 1 323 ? 8.235 -11.487 -6.703 1.00 69.00 323 SER A N 1
ATOM 2461 C CA . SER A 1 323 ? 9.204 -11.431 -5.594 1.00 69.00 323 SER A CA 1
ATOM 2462 C C . SER A 1 323 ? 10.214 -12.584 -5.650 1.00 69.00 323 SER A C 1
ATOM 2464 O O . SER A 1 323 ? 11.407 -12.371 -5.438 1.00 69.00 323 SER A O 1
ATOM 2466 N N . ASP A 1 324 ? 9.753 -13.790 -6.000 1.00 80.69 324 ASP A N 1
ATOM 2467 C CA . ASP A 1 324 ? 10.615 -14.942 -6.275 1.00 80.69 324 ASP A CA 1
ATOM 2468 C C . ASP A 1 324 ? 11.102 -14.932 -7.733 1.00 80.69 324 ASP A C 1
ATOM 2470 O O . ASP A 1 324 ? 10.589 -15.641 -8.599 1.00 80.69 324 ASP A O 1
ATOM 2474 N N . VAL A 1 325 ? 12.120 -14.115 -8.018 1.00 77.06 325 VAL A N 1
ATOM 2475 C CA . VAL A 1 325 ? 12.742 -14.046 -9.354 1.00 77.06 325 VAL A CA 1
ATOM 2476 C C . VAL A 1 325 ? 13.351 -15.392 -9.774 1.00 77.06 325 VAL A C 1
ATOM 2478 O O . VAL A 1 325 ? 13.423 -15.686 -10.964 1.00 77.06 325 VAL A O 1
ATOM 2481 N N . ALA A 1 326 ? 13.767 -16.242 -8.830 1.00 84.19 326 ALA A N 1
ATOM 2482 C CA . ALA A 1 326 ? 14.272 -17.579 -9.149 1.00 84.19 326 ALA A CA 1
ATOM 2483 C C . ALA A 1 326 ? 13.148 -18.547 -9.581 1.00 84.19 326 ALA A C 1
ATOM 2485 O O . ALA A 1 326 ? 13.418 -19.587 -10.190 1.00 84.19 326 ALA A O 1
ATOM 2486 N N . GLY A 1 327 ? 11.890 -18.194 -9.319 1.00 89.44 327 GLY A N 1
ATOM 2487 C CA . GLY A 1 327 ? 10.705 -18.954 -9.698 1.00 89.44 327 GLY A CA 1
ATOM 2488 C C . GLY A 1 327 ? 10.308 -18.847 -11.174 1.00 89.44 327 GLY A C 1
ATOM 2489 O O . GLY A 1 327 ? 9.516 -19.680 -11.627 1.00 89.44 327 GLY A O 1
ATOM 2490 N N . ILE A 1 328 ? 10.861 -17.889 -11.935 1.00 94.06 328 ILE A N 1
ATOM 2491 C CA . ILE A 1 328 ? 10.456 -17.619 -13.327 1.00 94.06 328 ILE A CA 1
ATOM 2492 C C . ILE A 1 328 ? 10.611 -18.846 -14.244 1.00 94.06 328 ILE A C 1
ATOM 2494 O O . ILE A 1 328 ? 11.520 -19.671 -14.092 1.00 94.06 328 ILE A O 1
ATOM 2498 N N . LYS A 1 329 ? 9.707 -18.964 -15.218 1.00 95.94 329 LYS A N 1
ATOM 2499 C CA . LYS A 1 329 ? 9.530 -20.122 -16.100 1.00 95.94 329 LYS A CA 1
ATOM 2500 C C . LYS A 1 329 ? 9.760 -19.833 -17.577 1.00 95.94 329 LYS A C 1
ATOM 2502 O O . LYS A 1 329 ? 9.862 -20.803 -18.323 1.00 95.94 329 LYS A O 1
ATOM 2507 N N . THR A 1 330 ? 9.870 -18.574 -18.011 1.00 98.31 330 THR A N 1
ATOM 2508 C CA . THR A 1 330 ? 10.262 -18.249 -19.397 1.00 98.31 330 THR A CA 1
ATOM 2509 C C . THR A 1 330 ? 11.577 -18.948 -19.725 1.00 98.31 330 THR A C 1
ATOM 2511 O O . THR A 1 330 ? 12.548 -18.808 -18.981 1.00 98.31 330 THR A O 1
ATOM 2514 N N . ARG A 1 331 ? 11.608 -19.709 -20.819 1.00 97.88 331 ARG A N 1
ATOM 2515 C CA . ARG A 1 331 ? 12.734 -20.566 -21.210 1.00 97.88 331 ARG A CA 1
ATOM 2516 C C . ARG A 1 331 ? 13.490 -19.958 -22.380 1.00 97.88 331 ARG A C 1
ATOM 2518 O O . ARG A 1 331 ? 12.872 -19.342 -23.244 1.00 97.88 331 ARG A O 1
ATOM 2525 N N . ALA A 1 332 ? 14.798 -20.179 -22.415 1.00 98.38 332 ALA A N 1
ATOM 2526 C CA . ALA A 1 332 ? 15.655 -19.871 -23.553 1.00 98.38 332 ALA A CA 1
ATOM 2527 C C . ALA A 1 332 ? 16.424 -21.133 -23.964 1.00 98.38 332 ALA A C 1
ATOM 2529 O O . ALA A 1 332 ? 17.297 -21.594 -23.234 1.00 98.38 332 ALA A O 1
ATOM 2530 N N . GLU A 1 333 ? 16.098 -21.695 -25.125 1.00 97.88 333 GLU A N 1
ATOM 2531 C CA . GLU A 1 333 ? 16.748 -22.891 -25.668 1.00 97.88 333 GLU A CA 1
ATOM 2532 C C . GLU A 1 333 ? 17.761 -22.491 -26.744 1.00 97.88 333 GLU A C 1
ATOM 2534 O O . GLU A 1 333 ? 17.405 -21.844 -27.727 1.00 97.88 333 GLU A O 1
ATOM 2539 N N . LYS A 1 334 ? 19.023 -22.888 -26.590 1.00 97.19 334 LYS A N 1
ATOM 2540 C CA . LYS A 1 334 ? 20.066 -22.595 -27.577 1.00 97.19 334 LYS A CA 1
ATOM 2541 C C . LYS A 1 334 ? 19.912 -23.477 -28.821 1.00 97.19 334 LYS A C 1
ATOM 2543 O O . LYS A 1 334 ? 19.959 -24.700 -28.717 1.00 97.19 334 LYS A O 1
ATOM 2548 N N . LYS A 1 335 ? 19.794 -22.869 -30.005 1.00 95.31 335 LYS A N 1
ATOM 2549 C CA . LYS A 1 335 ? 19.756 -23.554 -31.309 1.00 95.31 335 LYS A CA 1
ATOM 2550 C C . LYS A 1 335 ? 20.770 -22.929 -32.262 1.00 95.31 335 LYS A C 1
ATOM 2552 O O . LYS A 1 335 ? 20.511 -21.912 -32.898 1.00 95.31 335 LYS A O 1
ATOM 2557 N N . GLY A 1 336 ? 21.938 -23.561 -32.365 1.00 94.44 336 GLY A N 1
ATOM 2558 C CA . GLY A 1 336 ? 23.046 -23.047 -33.169 1.00 94.44 336 GLY A CA 1
ATOM 2559 C C . GLY A 1 336 ? 23.552 -21.707 -32.629 1.00 94.44 336 GLY A C 1
ATOM 2560 O O . GLY A 1 336 ? 24.007 -21.633 -31.487 1.00 94.44 336 GLY A O 1
ATOM 2561 N N . ASP A 1 337 ? 23.453 -20.664 -33.454 1.00 94.75 337 ASP A N 1
ATOM 2562 C CA . ASP A 1 337 ? 23.903 -19.304 -33.136 1.00 94.75 337 ASP A CA 1
ATOM 2563 C C . ASP A 1 337 ? 22.797 -18.391 -32.575 1.00 94.75 337 ASP A C 1
ATOM 2565 O O . ASP A 1 337 ? 23.014 -17.193 -32.383 1.00 94.75 337 ASP A O 1
ATOM 2569 N N . GLU A 1 338 ? 21.628 -18.951 -32.267 1.00 96.88 338 GLU A N 1
ATOM 2570 C CA . GLU A 1 338 ? 20.470 -18.234 -31.730 1.00 96.88 338 GLU A CA 1
ATOM 2571 C C . GLU A 1 338 ? 19.896 -18.948 -30.495 1.00 96.88 338 GLU A C 1
ATOM 2573 O O . GLU A 1 338 ? 20.210 -20.105 -30.205 1.00 96.88 338 GLU A O 1
ATOM 2578 N N . TYR A 1 339 ? 19.031 -18.251 -29.765 1.00 98.44 339 TYR A N 1
ATOM 2579 C CA . TYR A 1 339 ? 18.202 -18.778 -28.689 1.00 98.44 339 TYR A CA 1
ATOM 2580 C C . TYR A 1 339 ? 16.734 -18.654 -29.074 1.00 98.44 339 TYR A C 1
ATOM 2582 O O . TYR A 1 339 ? 16.311 -17.625 -29.596 1.00 98.44 339 TYR A O 1
ATOM 2590 N N . ILE A 1 340 ? 15.959 -19.694 -28.782 1.00 98.62 340 ILE A N 1
ATOM 2591 C CA . ILE A 1 340 ? 14.508 -19.701 -28.929 1.00 98.62 340 ILE A CA 1
ATOM 2592 C C . ILE A 1 340 ? 13.887 -19.443 -27.565 1.00 98.62 340 ILE A C 1
ATOM 2594 O O . ILE A 1 340 ? 14.117 -20.200 -26.618 1.00 98.62 340 ILE A O 1
ATOM 2598 N N . ILE A 1 341 ? 13.107 -18.375 -27.468 1.00 98.69 341 ILE A N 1
ATOM 2599 C CA . ILE A 1 341 ? 12.500 -17.923 -26.223 1.00 98.69 341 ILE A CA 1
ATOM 2600 C C . ILE A 1 341 ? 11.008 -18.229 -26.226 1.00 98.69 341 ILE A C 1
ATOM 2602 O O . ILE A 1 341 ? 10.288 -17.842 -27.144 1.00 98.69 341 ILE A O 1
ATOM 2606 N N . ASN A 1 342 ? 10.559 -18.882 -25.153 1.00 98.62 342 ASN A N 1
ATOM 2607 C CA . ASN A 1 342 ? 9.159 -19.217 -24.922 1.00 98.62 342 ASN A CA 1
ATOM 2608 C C . ASN A 1 342 ? 8.743 -18.880 -23.486 1.00 98.62 342 ASN A C 1
ATOM 2610 O O . ASN A 1 342 ? 9.350 -19.363 -22.524 1.00 98.62 342 ASN A O 1
ATOM 2614 N N . GLY A 1 343 ? 7.697 -18.072 -23.324 1.00 98.00 343 GLY A N 1
ATOM 2615 C CA . GLY A 1 343 ? 7.150 -17.725 -22.014 1.00 98.00 343 GLY A CA 1
ATOM 2616 C C . GLY A 1 343 ? 6.268 -16.484 -22.022 1.00 98.00 343 GLY A C 1
ATOM 2617 O O . GLY A 1 343 ? 5.972 -15.904 -23.063 1.00 98.00 343 GLY A O 1
ATOM 2618 N N . GLN A 1 344 ? 5.854 -16.064 -20.831 1.00 97.25 344 GLN A N 1
ATOM 2619 C CA . GLN A 1 344 ? 5.005 -14.894 -20.650 1.00 97.25 344 GLN A CA 1
ATOM 2620 C C . GLN A 1 344 ? 5.530 -14.032 -19.510 1.00 97.25 344 GLN A C 1
ATOM 2622 O O . GLN A 1 344 ? 5.749 -14.504 -18.395 1.00 97.25 344 GLN A O 1
ATOM 2627 N N . LYS A 1 345 ? 5.680 -12.742 -19.795 1.00 98.06 345 LYS A N 1
ATOM 2628 C CA . LYS A 1 345 ? 6.031 -11.702 -18.834 1.00 98.06 345 LYS A CA 1
ATOM 2629 C C . LYS A 1 345 ? 4.809 -10.852 -18.505 1.00 98.06 345 LYS A C 1
ATOM 2631 O O . LYS A 1 345 ? 3.894 -10.723 -19.321 1.00 98.06 345 LYS A O 1
ATOM 2636 N N . MET A 1 346 ? 4.785 -10.285 -17.304 1.00 94.75 346 MET A N 1
ATOM 2637 C CA . MET A 1 346 ? 3.648 -9.524 -16.790 1.00 94.75 346 MET A CA 1
ATOM 2638 C C . MET A 1 346 ? 4.102 -8.275 -16.041 1.00 94.75 346 MET A C 1
ATOM 2640 O O . MET A 1 346 ? 5.173 -8.261 -15.442 1.00 94.75 346 MET A O 1
ATOM 2644 N N . TRP A 1 347 ? 3.256 -7.243 -16.070 1.00 93.88 347 TRP A N 1
ATOM 2645 C CA . TRP A 1 347 ? 3.497 -5.945 -15.431 1.00 93.88 347 TRP A CA 1
ATOM 2646 C C . TRP A 1 347 ? 4.699 -5.182 -16.003 1.00 93.88 347 TRP A C 1
ATOM 2648 O O . TRP A 1 347 ? 5.404 -4.478 -15.285 1.00 93.88 347 TRP A O 1
ATOM 2658 N N . ILE A 1 348 ? 4.927 -5.294 -17.314 1.00 97.94 348 ILE A N 1
ATOM 2659 C CA . ILE A 1 348 ? 6.079 -4.679 -17.975 1.00 97.94 348 ILE A CA 1
ATOM 2660 C C . ILE A 1 348 ? 5.785 -3.216 -18.300 1.00 97.94 348 ILE A C 1
ATOM 2662 O O . ILE A 1 348 ? 5.000 -2.915 -19.206 1.00 97.94 348 ILE A O 1
ATOM 2666 N N . THR A 1 349 ? 6.426 -2.309 -17.562 1.00 97.50 349 THR A N 1
ATOM 2667 C CA . THR A 1 349 ? 6.410 -0.865 -17.836 1.00 97.50 349 THR A CA 1
ATOM 2668 C C . THR A 1 349 ? 7.085 -0.560 -19.173 1.00 97.50 349 THR A C 1
ATOM 2670 O O . THR A 1 349 ? 8.101 -1.163 -19.504 1.00 97.50 349 THR A O 1
ATOM 2673 N N . ASN A 1 350 ? 6.512 0.364 -19.948 1.00 97.44 350 ASN A N 1
ATOM 2674 C CA . ASN A 1 350 ? 6.829 0.650 -21.352 1.00 97.44 350 ASN A CA 1
ATOM 2675 C C . ASN A 1 350 ? 6.637 -0.547 -22.300 1.00 97.44 350 ASN A C 1
ATOM 2677 O O . ASN A 1 350 ? 7.091 -0.495 -23.444 1.00 97.44 350 ASN A O 1
ATOM 2681 N N . GLY A 1 351 ? 5.938 -1.607 -21.879 1.00 94.50 351 GLY A N 1
ATOM 2682 C CA . GLY A 1 351 ? 5.840 -2.858 -22.633 1.00 94.50 351 GLY A CA 1
ATOM 2683 C C . GLY A 1 351 ? 5.361 -2.688 -24.078 1.00 94.50 351 GLY A C 1
ATOM 2684 O O . GLY A 1 351 ? 5.907 -3.318 -24.977 1.00 94.50 351 GLY A O 1
ATOM 2685 N N . GLY A 1 352 ? 4.395 -1.801 -24.330 1.00 90.69 352 GLY A N 1
ATOM 2686 C CA . GLY A 1 352 ? 3.877 -1.499 -25.669 1.00 90.69 352 GLY A CA 1
ATOM 2687 C C . GLY A 1 352 ? 4.512 -0.296 -26.364 1.00 90.69 352 GLY A C 1
ATOM 2688 O O . GLY A 1 352 ? 4.003 0.135 -27.400 1.00 90.69 352 GLY A O 1
ATOM 2689 N N . LYS A 1 353 ? 5.559 0.293 -25.779 1.00 93.81 353 LYS A N 1
ATOM 2690 C CA . LYS A 1 353 ? 6.239 1.504 -26.271 1.00 93.81 353 LYS A CA 1
ATOM 2691 C C . LYS A 1 353 ? 7.741 1.304 -26.487 1.00 93.81 353 LYS A C 1
ATOM 2693 O O . LYS A 1 353 ? 8.363 2.135 -27.141 1.00 93.81 353 LYS A O 1
ATOM 2698 N N . ALA A 1 354 ? 8.306 0.233 -25.938 1.00 96.50 354 ALA A N 1
ATOM 2699 C CA . ALA A 1 354 ? 9.718 -0.093 -26.021 1.00 96.50 354 ALA A CA 1
ATOM 2700 C C . ALA A 1 354 ? 10.168 -0.433 -27.454 1.00 96.50 354 ALA A C 1
ATOM 2702 O O . ALA A 1 354 ? 9.467 -1.122 -28.188 1.00 96.50 354 ALA A O 1
ATOM 2703 N N . ASN A 1 355 ? 11.365 0.027 -27.821 1.00 97.56 355 ASN A N 1
ATOM 2704 C CA . ASN A 1 355 ? 12.104 -0.379 -29.015 1.00 97.56 355 ASN A CA 1
ATOM 2705 C C . ASN A 1 355 ? 12.813 -1.726 -28.797 1.00 97.56 355 ASN A C 1
ATOM 2707 O O . ASN A 1 355 ? 12.879 -2.552 -29.703 1.00 97.56 355 ASN A O 1
ATOM 2711 N N . TRP A 1 356 ? 13.305 -1.962 -27.582 1.00 98.56 356 TRP A N 1
ATOM 2712 C CA . TRP A 1 356 ? 13.948 -3.208 -27.184 1.00 98.56 356 TRP A CA 1
ATOM 2713 C C . TRP A 1 356 ? 13.710 -3.506 -25.700 1.00 98.56 356 TRP A C 1
ATOM 2715 O O . TRP A 1 356 ? 13.398 -2.617 -24.898 1.00 98.56 356 TRP A O 1
ATOM 2725 N N . TYR A 1 357 ? 13.867 -4.775 -25.341 1.00 98.69 357 TYR A N 1
ATOM 2726 C CA . TYR A 1 357 ? 13.681 -5.304 -23.999 1.00 98.69 357 TYR A CA 1
ATOM 2727 C C . TYR A 1 357 ? 14.992 -5.859 -23.450 1.00 98.69 357 TYR A C 1
ATOM 2729 O O . TYR A 1 357 ? 15.694 -6.586 -24.150 1.00 98.69 357 TYR A O 1
ATOM 2737 N N . PHE A 1 358 ? 15.284 -5.603 -22.177 1.00 98.69 358 PHE A N 1
ATOM 2738 C CA . PHE A 1 358 ? 16.076 -6.562 -21.410 1.00 98.69 358 PHE A CA 1
ATOM 2739 C C . PHE A 1 358 ? 15.150 -7.707 -21.001 1.00 98.69 358 PHE A C 1
ATOM 2741 O O . PHE A 1 358 ? 14.088 -7.448 -20.442 1.00 98.69 358 PHE A O 1
ATOM 2748 N N . LEU A 1 359 ? 15.543 -8.955 -21.233 1.00 98.75 359 LEU A N 1
ATOM 2749 C CA . LEU A 1 359 ? 14.759 -10.134 -20.881 1.00 98.75 359 LEU A CA 1
ATOM 2750 C C . LEU A 1 359 ? 15.593 -11.117 -20.058 1.00 98.75 359 LEU A C 1
ATOM 2752 O O . LEU A 1 359 ? 16.667 -11.536 -20.486 1.00 98.75 359 LEU A O 1
ATOM 2756 N N . LEU A 1 360 ? 15.064 -11.534 -18.905 1.00 98.50 360 LEU A N 1
ATOM 2757 C CA . LEU A 1 360 ? 15.616 -12.642 -18.126 1.00 98.50 360 LEU A CA 1
ATOM 2758 C C . LEU A 1 360 ? 14.824 -13.923 -18.401 1.00 98.50 360 LEU A C 1
ATOM 2760 O O . LEU A 1 360 ? 13.607 -13.976 -18.182 1.00 98.50 360 LEU A O 1
ATOM 2764 N N . ALA A 1 361 ? 15.530 -14.961 -18.837 1.00 98.38 361 ALA A N 1
ATOM 2765 C CA . ALA A 1 361 ? 14.959 -16.272 -19.115 1.00 98.38 361 ALA A CA 1
ATOM 2766 C C . ALA A 1 361 ? 15.829 -17.388 -18.525 1.00 98.38 361 ALA A C 1
ATOM 2768 O O . ALA A 1 361 ? 17.044 -17.246 -18.364 1.00 98.38 361 ALA A O 1
ATOM 2769 N N . ARG A 1 362 ? 15.196 -18.512 -18.194 1.00 98.00 362 ARG A N 1
ATOM 2770 C CA . ARG A 1 362 ? 15.858 -19.725 -17.723 1.00 98.00 362 ARG A CA 1
ATOM 2771 C C . ARG A 1 362 ? 16.480 -20.454 -18.912 1.00 98.00 362 ARG A C 1
ATOM 2773 O O . ARG A 1 362 ? 15.749 -20.938 -19.776 1.00 98.00 362 ARG A O 1
ATOM 2780 N N . SER A 1 363 ? 17.807 -20.514 -18.957 1.00 96.81 363 SER A N 1
ATOM 2781 C CA . SER A 1 363 ? 18.553 -21.228 -20.003 1.00 96.81 363 SER A CA 1
ATOM 2782 C C . SER A 1 363 ? 18.934 -22.644 -19.580 1.00 96.81 363 SER A C 1
ATOM 2784 O O . SER A 1 363 ? 18.985 -23.530 -20.424 1.00 96.81 363 SER A O 1
ATOM 2786 N N . ASP A 1 364 ? 19.128 -22.881 -18.277 1.00 95.75 364 ASP A N 1
ATOM 2787 C CA . ASP A 1 364 ? 19.371 -24.226 -17.753 1.00 95.75 364 ASP A CA 1
ATOM 2788 C C . ASP A 1 364 ? 18.040 -24.915 -17.378 1.00 95.75 364 ASP A C 1
ATOM 2790 O O . ASP A 1 364 ? 17.328 -24.448 -16.473 1.00 95.75 364 ASP A O 1
ATOM 2794 N N . PRO A 1 365 ? 17.661 -26.014 -18.057 1.00 92.69 365 PRO A N 1
ATOM 2795 C CA . PRO A 1 365 ? 16.418 -26.716 -17.775 1.00 92.69 365 PRO A CA 1
ATOM 2796 C C . PRO A 1 365 ? 16.438 -27.499 -16.454 1.00 92.69 365 PRO A C 1
ATOM 2798 O O . PRO A 1 365 ? 15.353 -27.828 -15.967 1.00 92.69 365 PRO A O 1
ATOM 2801 N N . ASP A 1 366 ? 17.603 -27.793 -15.861 1.00 93.06 366 ASP A N 1
ATOM 2802 C CA . ASP A 1 366 ? 17.690 -28.570 -14.622 1.00 93.06 366 ASP A CA 1
ATOM 2803 C C . ASP A 1 366 ? 17.101 -27.761 -13.450 1.00 93.06 366 ASP A C 1
ATOM 2805 O O . ASP A 1 366 ? 17.609 -26.683 -13.122 1.00 93.06 366 ASP A O 1
ATOM 2809 N N . PRO A 1 367 ? 16.025 -28.237 -12.788 1.00 83.75 367 PRO A N 1
ATOM 2810 C CA . PRO A 1 367 ? 15.429 -27.554 -11.641 1.00 83.75 367 PRO A CA 1
ATOM 2811 C C . PRO A 1 367 ? 16.384 -27.413 -10.447 1.00 83.75 367 PRO A C 1
ATOM 2813 O O . PRO A 1 367 ? 16.159 -26.537 -9.613 1.00 83.75 367 PRO A O 1
ATOM 2816 N N . LYS A 1 368 ? 17.438 -28.235 -10.357 1.00 88.75 368 LYS A N 1
ATOM 2817 C CA . LYS A 1 368 ? 18.430 -28.215 -9.272 1.00 88.75 368 LYS A CA 1
ATOM 2818 C C . LYS A 1 368 ? 19.540 -27.189 -9.485 1.00 88.75 368 LYS A C 1
ATOM 2820 O O . LYS A 1 368 ? 20.274 -26.905 -8.536 1.00 88.75 368 LYS A O 1
ATOM 2825 N N . THR A 1 369 ? 19.676 -26.627 -10.688 1.00 90.25 369 THR A N 1
ATOM 2826 C CA . THR A 1 369 ? 20.704 -25.619 -10.956 1.00 90.25 369 THR A CA 1
ATOM 2827 C C . THR A 1 369 ? 20.475 -24.393 -10.072 1.00 90.25 369 THR A C 1
ATOM 2829 O O . THR A 1 369 ? 19.367 -23.843 -10.051 1.00 90.25 369 THR A O 1
ATOM 2832 N N . PRO A 1 370 ? 21.506 -23.930 -9.339 1.00 83.19 370 PRO A N 1
ATOM 2833 C CA . PRO A 1 370 ? 21.376 -22.771 -8.471 1.00 83.19 370 PRO A CA 1
ATOM 2834 C C . PRO A 1 370 ? 21.049 -21.515 -9.286 1.00 83.19 370 PRO A C 1
ATOM 2836 O O . PRO A 1 370 ? 21.505 -21.343 -10.419 1.00 83.19 370 PRO A O 1
ATOM 2839 N N . ALA A 1 371 ? 20.287 -20.596 -8.689 1.00 82.62 371 ALA A N 1
ATOM 2840 C CA . ALA A 1 371 ? 19.784 -19.407 -9.379 1.00 82.62 371 ALA A CA 1
ATOM 2841 C C . ALA A 1 371 ? 20.895 -18.571 -10.041 1.00 82.62 371 ALA A C 1
ATOM 2843 O O . ALA A 1 371 ? 20.717 -18.051 -11.136 1.00 82.62 371 ALA A O 1
ATOM 2844 N N . ASN A 1 372 ? 22.083 -18.503 -9.438 1.00 85.44 372 ASN A N 1
ATOM 2845 C CA . ASN A 1 372 ? 23.230 -17.774 -9.986 1.00 85.44 372 ASN A CA 1
ATOM 2846 C C . ASN A 1 372 ? 23.833 -18.368 -11.276 1.00 85.44 372 ASN A C 1
ATOM 2848 O O . ASN A 1 372 ? 24.769 -17.769 -11.800 1.00 85.44 372 ASN A O 1
ATOM 2852 N N . LYS A 1 373 ? 23.348 -19.524 -11.747 1.00 91.50 373 LYS A N 1
ATOM 2853 C CA . LYS A 1 373 ? 23.773 -20.185 -12.992 1.00 91.50 373 LYS A CA 1
ATOM 2854 C C . LYS A 1 373 ? 22.612 -20.557 -13.920 1.00 91.50 373 LYS A C 1
ATOM 2856 O O . LYS A 1 373 ? 22.850 -20.853 -15.082 1.00 91.50 373 LYS A O 1
ATOM 2861 N N . ALA A 1 374 ? 21.371 -20.547 -13.433 1.00 94.75 374 ALA A N 1
ATOM 2862 C CA . ALA A 1 374 ? 20.224 -21.067 -14.183 1.00 94.75 374 ALA A CA 1
ATOM 2863 C C . ALA A 1 374 ? 19.659 -20.108 -15.250 1.00 94.75 374 ALA A C 1
ATOM 2865 O O . ALA A 1 374 ? 18.910 -20.533 -16.134 1.00 94.75 374 ALA A O 1
ATOM 2866 N N . PHE A 1 375 ? 19.973 -18.811 -15.163 1.00 97.56 375 PHE A N 1
ATOM 2867 C CA . PHE A 1 375 ? 19.316 -17.769 -15.957 1.00 97.56 375 PHE A CA 1
ATOM 2868 C C . PHE A 1 375 ? 20.291 -16.997 -16.835 1.00 97.56 375 PHE A C 1
ATOM 2870 O O . PHE A 1 375 ? 21.407 -16.689 -16.423 1.00 97.56 375 PHE A O 1
ATOM 2877 N N . THR A 1 376 ? 19.823 -16.588 -18.008 1.00 98.50 376 THR A N 1
ATOM 2878 C CA . THR A 1 376 ? 20.574 -15.779 -18.970 1.00 98.50 376 THR A CA 1
ATOM 2879 C C . THR A 1 376 ? 19.814 -14.490 -19.272 1.00 98.50 376 THR A C 1
ATOM 2881 O O . THR A 1 376 ? 18.584 -14.487 -19.347 1.00 98.50 376 THR A O 1
ATOM 2884 N N . GLY A 1 377 ? 20.552 -13.382 -19.373 1.00 98.25 377 GLY A N 1
ATOM 2885 C CA . GLY A 1 377 ? 20.017 -12.068 -19.726 1.00 98.25 377 GLY A CA 1
ATOM 2886 C C . GLY A 1 377 ? 20.204 -11.784 -21.215 1.00 98.25 377 GLY A C 1
ATOM 2887 O O . GLY A 1 377 ? 21.300 -11.970 -21.744 1.00 98.25 377 GLY A O 1
ATOM 2888 N N . PHE A 1 378 ? 19.147 -11.316 -21.870 1.00 98.81 378 PHE A N 1
ATOM 2889 C CA . PHE A 1 378 ? 19.100 -11.063 -23.308 1.00 98.81 378 PHE A CA 1
ATOM 2890 C C . PHE A 1 378 ? 18.675 -9.626 -23.605 1.00 98.81 378 PHE A C 1
ATOM 2892 O O . PHE A 1 378 ? 17.871 -9.052 -22.869 1.00 98.81 378 PHE A O 1
ATOM 2899 N N . ILE A 1 379 ? 19.155 -9.083 -24.722 1.00 98.81 379 ILE A N 1
ATOM 2900 C CA . ILE A 1 379 ? 18.552 -7.921 -25.384 1.00 98.81 379 ILE A CA 1
ATOM 2901 C C . ILE A 1 379 ? 17.638 -8.434 -26.506 1.00 98.81 379 ILE A C 1
ATOM 2903 O O . ILE A 1 379 ? 18.092 -9.148 -27.400 1.00 98.81 379 ILE A O 1
ATOM 2907 N N . VAL A 1 380 ? 16.353 -8.087 -26.483 1.00 98.69 380 VAL A N 1
ATOM 2908 C CA . VAL A 1 380 ? 15.363 -8.540 -27.477 1.00 98.69 380 VAL A CA 1
ATOM 2909 C C . VAL A 1 380 ? 14.758 -7.331 -28.179 1.00 98.69 380 VAL A C 1
ATOM 2911 O O . VAL A 1 380 ? 14.177 -6.474 -27.519 1.00 98.69 380 VAL A O 1
ATOM 2914 N N . GLU A 1 381 ? 14.887 -7.237 -29.504 1.00 98.44 381 GLU A N 1
ATOM 2915 C CA . GLU A 1 381 ? 14.266 -6.150 -30.278 1.00 98.44 381 GLU A CA 1
ATOM 2916 C C . GLU A 1 381 ? 12.745 -6.353 -30.317 1.00 98.44 381 GLU A C 1
ATOM 2918 O O . GLU A 1 381 ? 12.263 -7.480 -30.461 1.00 98.44 381 GLU A O 1
ATOM 2923 N N . ALA A 1 382 ? 11.973 -5.284 -30.119 1.00 95.06 382 ALA A N 1
ATOM 2924 C CA . ALA A 1 382 ? 10.539 -5.404 -29.859 1.00 95.06 382 ALA A CA 1
ATOM 2925 C C . ALA A 1 382 ? 9.716 -5.850 -31.076 1.00 95.06 382 ALA A C 1
ATOM 2927 O O . ALA A 1 382 ? 8.603 -6.348 -30.918 1.00 95.06 382 ALA A O 1
ATOM 2928 N N . ASP A 1 383 ? 10.262 -5.691 -32.280 1.00 94.12 383 ASP A N 1
ATOM 2929 C CA . ASP A 1 383 ? 9.682 -6.123 -33.550 1.00 94.12 383 ASP A CA 1
ATOM 2930 C C . ASP A 1 383 ? 10.101 -7.545 -33.963 1.00 94.12 383 ASP A C 1
ATOM 2932 O O . ASP A 1 383 ? 9.695 -8.020 -35.028 1.00 94.12 383 ASP A O 1
ATOM 2936 N N . THR A 1 384 ? 10.865 -8.251 -33.119 1.00 96.19 384 THR A N 1
ATOM 2937 C CA . THR A 1 384 ? 11.256 -9.641 -33.376 1.00 96.19 384 THR A CA 1
ATOM 2938 C C . THR A 1 384 ? 10.003 -10.521 -33.517 1.00 96.19 384 THR A C 1
ATOM 2940 O O . THR A 1 384 ? 9.147 -10.517 -32.623 1.00 96.19 384 THR A O 1
ATOM 2943 N N . PRO A 1 385 ? 9.867 -11.310 -34.602 1.00 97.19 385 PRO A N 1
ATOM 2944 C CA . PRO A 1 385 ? 8.730 -12.209 -34.781 1.00 97.19 385 PRO A CA 1
ATOM 2945 C C . PRO A 1 385 ? 8.533 -13.145 -33.582 1.00 97.19 385 PRO A C 1
ATOM 2947 O O . PRO A 1 385 ? 9.497 -13.714 -33.071 1.00 97.19 385 PRO A O 1
ATOM 2950 N N . GLY A 1 386 ? 7.279 -13.298 -33.150 1.00 95.62 386 GLY A N 1
ATOM 2951 C CA . GLY A 1 386 ? 6.899 -14.095 -31.977 1.00 95.62 386 GLY A CA 1
ATOM 2952 C C . GLY A 1 386 ? 6.686 -13.280 -30.695 1.00 95.62 386 GLY A C 1
ATOM 2953 O O . GLY A 1 386 ? 6.081 -13.782 -29.749 1.00 95.62 386 GLY A O 1
ATOM 2954 N N . VAL A 1 387 ? 7.126 -12.014 -30.657 1.00 97.31 387 VAL A N 1
ATOM 2955 C CA . VAL A 1 387 ? 6.813 -11.093 -29.555 1.00 97.31 387 VAL A CA 1
ATOM 2956 C C . VAL A 1 387 ? 5.375 -10.596 -29.707 1.00 97.31 387 VAL A C 1
ATOM 2958 O O . VAL A 1 387 ? 5.019 -9.939 -30.685 1.00 97.31 387 VAL A O 1
ATOM 2961 N N . GLN A 1 388 ? 4.535 -10.899 -28.721 1.00 91.75 388 GLN A N 1
ATOM 2962 C CA . GLN A 1 388 ? 3.118 -10.552 -28.705 1.00 91.75 388 GLN A CA 1
ATOM 2963 C C . GLN A 1 388 ? 2.810 -9.651 -27.512 1.00 91.75 388 GLN A C 1
ATOM 2965 O O . GLN A 1 388 ? 2.757 -10.075 -26.356 1.00 91.75 388 GLN A O 1
ATOM 2970 N N . ILE A 1 389 ? 2.598 -8.371 -27.804 1.00 88.06 389 ILE A N 1
ATOM 2971 C CA . ILE A 1 389 ? 2.304 -7.351 -26.799 1.00 88.06 389 ILE A CA 1
ATOM 2972 C C . ILE A 1 389 ? 0.815 -7.412 -26.439 1.00 88.06 389 ILE A C 1
ATOM 2974 O O . ILE A 1 389 ? -0.054 -7.282 -27.303 1.00 88.06 389 ILE A O 1
ATOM 2978 N N . GLY A 1 390 ? 0.517 -7.561 -25.148 1.00 77.69 390 GLY A N 1
ATOM 2979 C CA . GLY A 1 390 ? -0.844 -7.603 -24.623 1.00 77.69 390 GLY A CA 1
ATOM 2980 C C . GLY A 1 390 ? -1.561 -6.248 -24.609 1.00 77.69 390 GLY A C 1
ATOM 2981 O O . GLY A 1 390 ? -1.086 -5.219 -25.110 1.00 77.69 390 GLY A O 1
ATOM 2982 N N . LYS A 1 391 ? -2.746 -6.229 -23.994 1.00 76.19 391 LYS A N 1
ATOM 2983 C CA . LYS A 1 391 ? -3.490 -4.987 -23.736 1.00 76.19 391 LYS A CA 1
ATOM 2984 C C . LYS A 1 391 ? -2.739 -4.095 -22.733 1.00 76.19 391 LYS A C 1
ATOM 2986 O O . LYS A 1 391 ? -1.892 -4.567 -21.981 1.00 76.19 391 LYS A O 1
ATOM 2991 N N . LYS A 1 392 ? -3.074 -2.800 -22.711 1.00 84.44 392 LYS A N 1
ATOM 2992 C CA . LYS A 1 392 ? -2.699 -1.908 -21.601 1.00 84.44 392 LYS A CA 1
ATOM 2993 C C . LYS A 1 392 ? -3.515 -2.301 -20.372 1.00 84.44 392 LYS A C 1
ATOM 2995 O O . LYS A 1 392 ? -4.743 -2.341 -20.458 1.00 84.44 392 LYS A O 1
ATOM 3000 N N . GLU A 1 393 ? -2.843 -2.569 -19.261 1.00 80.44 393 GLU A N 1
ATOM 3001 C CA . GLU A 1 393 ? -3.504 -2.869 -17.994 1.00 80.44 393 GLU A CA 1
ATOM 3002 C C . GLU A 1 393 ? -4.039 -1.596 -17.326 1.00 80.44 393 GLU A C 1
ATOM 3004 O O . GLU A 1 393 ? -3.462 -0.509 -17.442 1.00 80.44 393 GLU A O 1
ATOM 3009 N N . LEU A 1 394 ? -5.184 -1.726 -16.655 1.00 81.38 394 LEU A N 1
ATOM 3010 C CA . LEU A 1 394 ? -5.880 -0.624 -15.991 1.00 81.38 394 LEU A CA 1
ATOM 3011 C C . LEU A 1 394 ? -5.635 -0.695 -14.481 1.00 81.38 394 LEU A C 1
ATOM 3013 O O . LEU A 1 394 ? -6.407 -1.303 -13.746 1.00 81.38 394 LEU A O 1
ATOM 3017 N N . ASN A 1 395 ? -4.552 -0.061 -14.036 1.00 84.25 395 ASN A N 1
ATOM 3018 C CA . ASN A 1 395 ? -4.146 -0.031 -12.630 1.00 84.25 395 ASN A CA 1
ATOM 3019 C C . ASN A 1 395 ? -4.797 1.138 -11.862 1.00 84.25 395 ASN A C 1
ATOM 3021 O O . ASN A 1 395 ? -5.287 2.102 -12.455 1.00 84.25 395 ASN A O 1
ATOM 3025 N N . MET A 1 396 ? -4.764 1.074 -10.526 1.00 87.00 396 MET A N 1
ATOM 3026 C CA . MET A 1 396 ? -5.305 2.113 -9.635 1.00 87.00 396 MET A CA 1
ATOM 3027 C C . MET A 1 396 ? -4.569 3.462 -9.775 1.00 87.00 396 MET A C 1
ATOM 3029 O O . MET A 1 396 ? -5.196 4.519 -9.914 1.00 87.00 396 MET A O 1
ATOM 3033 N N . GLY A 1 397 ? -3.236 3.428 -9.737 1.00 89.56 397 GLY A N 1
ATOM 3034 C CA . GLY A 1 397 ? -2.340 4.586 -9.805 1.00 89.56 397 GLY A CA 1
ATOM 3035 C C . GLY A 1 397 ? -1.412 4.545 -11.018 1.00 89.56 397 GLY A C 1
ATOM 3036 O O . GLY A 1 397 ? -1.412 3.580 -11.779 1.00 89.56 397 GLY A O 1
ATOM 3037 N N . GLN A 1 398 ? -0.653 5.623 -11.224 1.00 94.75 398 GLN A N 1
ATOM 3038 C CA . GLN A 1 398 ? 0.314 5.803 -12.316 1.00 94.75 398 GLN A CA 1
ATOM 3039 C C . GLN A 1 398 ? -0.275 5.529 -13.714 1.00 94.75 398 GLN A C 1
ATOM 3041 O O . GLN A 1 398 ? 0.399 5.060 -14.626 1.00 94.75 398 GLN A O 1
ATOM 3046 N N . ARG A 1 399 ? -1.560 5.854 -13.901 1.00 87.44 399 ARG A N 1
ATOM 3047 C CA . ARG A 1 399 ? -2.391 5.407 -15.037 1.00 87.44 399 ARG A CA 1
ATOM 3048 C C . ARG A 1 399 ? -1.887 5.811 -16.429 1.00 87.44 399 ARG A C 1
ATOM 3050 O O . ARG A 1 399 ? -2.184 5.117 -17.406 1.00 87.44 399 ARG A O 1
ATOM 3057 N N . CYS A 1 400 ? -1.124 6.900 -16.538 1.00 86.00 400 CYS A N 1
ATOM 3058 C CA . CYS A 1 400 ? -0.547 7.332 -17.814 1.00 86.00 400 CYS A CA 1
ATOM 3059 C C . CYS A 1 400 ? 0.660 6.477 -18.243 1.00 86.00 400 CYS A C 1
ATOM 3061 O O . CYS A 1 400 ? 0.951 6.402 -19.437 1.00 86.00 400 CYS A O 1
ATOM 3063 N N . SER A 1 401 ? 1.303 5.769 -17.307 1.00 93.12 401 SER A N 1
ATOM 3064 C CA . SER A 1 401 ? 2.349 4.787 -17.600 1.00 93.12 401 SER A CA 1
ATOM 3065 C C . SER A 1 401 ? 1.783 3.616 -18.413 1.00 93.12 401 SER A C 1
ATOM 3067 O O . SER A 1 401 ? 0.642 3.190 -18.211 1.00 93.12 401 SER A O 1
ATOM 3069 N N . ASP A 1 402 ? 2.540 3.107 -19.385 1.00 92.31 402 ASP A N 1
ATOM 3070 C CA . ASP A 1 402 ? 2.144 1.930 -20.166 1.00 92.31 402 ASP A CA 1
ATOM 3071 C C . ASP A 1 402 ? 2.644 0.667 -19.462 1.00 92.31 402 ASP A C 1
ATOM 3073 O O . ASP A 1 402 ? 3.846 0.467 -19.352 1.00 92.31 402 ASP A O 1
ATOM 3077 N N . THR A 1 403 ? 1.729 -0.182 -18.993 1.00 93.88 403 THR A N 1
ATOM 3078 C CA . THR A 1 403 ? 2.048 -1.450 -18.322 1.00 93.88 403 THR A CA 1
ATOM 3079 C C . THR A 1 403 ? 1.279 -2.576 -18.997 1.00 93.88 403 THR A C 1
ATOM 3081 O O . THR A 1 403 ? 0.065 -2.453 -19.188 1.00 93.88 403 THR A O 1
ATOM 3084 N N . ARG A 1 404 ? 1.970 -3.653 -19.394 1.00 91.88 404 ARG A N 1
ATOM 3085 C CA . ARG A 1 404 ? 1.386 -4.740 -20.202 1.00 91.88 404 ARG A CA 1
ATOM 3086 C C . ARG A 1 404 ? 1.917 -6.119 -19.830 1.00 91.88 404 ARG A C 1
ATOM 3088 O O . ARG A 1 404 ? 3.023 -6.247 -19.307 1.00 91.88 404 ARG A O 1
ATOM 3095 N N . GLY A 1 405 ? 1.147 -7.148 -20.172 1.00 90.81 405 GLY A N 1
ATOM 3096 C CA . GLY A 1 405 ? 1.684 -8.491 -20.388 1.00 90.81 405 GLY A CA 1
ATOM 3097 C C . GLY A 1 405 ? 2.351 -8.606 -21.762 1.00 90.81 405 GLY A C 1
ATOM 3098 O O . GLY A 1 405 ? 1.928 -7.941 -22.711 1.00 90.81 405 GLY A O 1
ATOM 3099 N N . ILE A 1 406 ? 3.384 -9.439 -21.875 1.00 97.25 406 ILE A N 1
ATOM 3100 C CA . ILE A 1 406 ? 4.080 -9.729 -23.137 1.00 97.25 406 ILE A CA 1
ATOM 3101 C C . ILE A 1 406 ? 4.291 -11.237 -23.233 1.00 97.25 406 ILE A C 1
ATOM 3103 O O . ILE A 1 406 ? 4.855 -11.845 -22.323 1.00 97.25 406 ILE A O 1
ATOM 3107 N N . VAL A 1 407 ? 3.831 -11.835 -24.325 1.00 97.50 407 VAL A N 1
ATOM 3108 C CA . VAL A 1 407 ? 4.044 -13.249 -24.640 1.00 97.50 407 VAL A CA 1
ATOM 3109 C C . VAL A 1 407 ? 5.193 -13.357 -25.641 1.00 97.50 407 VAL A C 1
ATOM 3111 O O . VAL A 1 407 ? 5.274 -12.579 -26.590 1.00 97.50 407 VAL A O 1
ATOM 3114 N N . PHE A 1 408 ? 6.089 -14.307 -25.406 1.00 98.56 408 PHE A N 1
ATOM 3115 C CA . PHE A 1 408 ? 7.181 -14.672 -26.298 1.00 98.56 408 PHE A CA 1
ATOM 3116 C C . PHE A 1 408 ? 6.904 -16.096 -26.778 1.00 98.56 408 PHE A C 1
ATOM 3118 O O . PHE A 1 408 ? 6.943 -17.024 -25.971 1.00 98.56 408 PHE A O 1
ATOM 3125 N N . GLU A 1 409 ? 6.589 -16.253 -28.062 1.00 97.62 409 GLU A N 1
ATOM 3126 C CA . GLU A 1 409 ? 6.331 -17.545 -28.710 1.00 97.62 409 GLU A CA 1
ATOM 3127 C C . GLU A 1 409 ? 7.360 -17.776 -29.815 1.00 97.62 409 GLU A C 1
ATOM 3129 O O . GLU A 1 409 ? 7.373 -17.062 -30.817 1.00 97.62 409 GLU A O 1
ATOM 3134 N N . ASP A 1 410 ? 8.242 -18.752 -29.607 1.00 98.06 410 ASP A N 1
ATOM 3135 C CA . ASP A 1 410 ? 9.338 -19.113 -30.513 1.00 98.06 410 ASP A CA 1
ATOM 3136 C C . ASP A 1 410 ? 10.184 -17.921 -30.998 1.00 98.06 410 ASP A C 1
ATOM 3138 O O . ASP A 1 410 ? 10.654 -17.870 -32.140 1.00 98.06 410 ASP A O 1
ATOM 3142 N N . VAL A 1 411 ? 10.413 -16.957 -30.103 1.00 98.56 411 VAL A N 1
ATOM 3143 C CA . VAL A 1 411 ? 11.159 -15.731 -30.410 1.00 98.56 411 VAL A CA 1
ATOM 3144 C C . VAL A 1 411 ? 12.637 -16.057 -30.577 1.00 98.56 411 VAL A C 1
ATOM 3146 O O . VAL A 1 411 ? 13.272 -16.577 -29.659 1.00 98.56 411 VAL A O 1
ATOM 3149 N N . LYS A 1 412 ? 13.190 -15.727 -31.746 1.00 98.50 412 LYS A N 1
ATOM 3150 C CA . LYS A 1 412 ? 14.592 -15.980 -32.100 1.00 98.50 412 LYS A CA 1
ATOM 3151 C C . LYS A 1 412 ? 15.473 -14.809 -31.697 1.00 98.50 412 LYS A C 1
ATOM 3153 O O . LYS A 1 412 ? 15.302 -13.704 -32.203 1.00 98.50 412 LYS A O 1
ATOM 3158 N N . VAL A 1 413 ? 16.433 -15.056 -30.814 1.00 98.44 413 VAL A N 1
ATOM 3159 C CA . VAL A 1 413 ? 17.368 -14.039 -30.320 1.00 98.44 413 VAL A CA 1
ATOM 3160 C C . VAL A 1 413 ? 18.798 -14.462 -30.651 1.00 98.44 413 VAL A C 1
ATOM 3162 O O . VAL A 1 413 ? 19.211 -15.547 -30.243 1.00 98.44 413 VAL A O 1
ATOM 3165 N N . PRO A 1 414 ? 19.589 -13.646 -31.363 1.00 97.81 414 PRO A N 1
ATOM 3166 C CA . PRO A 1 414 ? 20.938 -14.036 -31.752 1.00 97.81 414 PRO A CA 1
ATOM 3167 C C . PRO A 1 414 ? 21.875 -14.102 -30.537 1.00 97.81 414 PRO A C 1
ATOM 3169 O O . PRO A 1 414 ? 21.731 -13.340 -29.578 1.00 97.81 414 PRO A O 1
ATOM 3172 N N . LYS A 1 415 ? 22.885 -14.981 -30.577 1.00 97.25 415 LYS A N 1
ATOM 3173 C CA . LYS A 1 415 ? 23.859 -15.149 -29.479 1.00 97.25 415 LYS A CA 1
ATOM 3174 C C . LYS A 1 415 ? 24.606 -13.861 -29.118 1.00 97.25 415 LYS A C 1
ATOM 3176 O O . LYS A 1 415 ? 25.025 -13.710 -27.976 1.00 97.25 415 LYS A O 1
ATOM 3181 N N . GLU A 1 416 ? 24.762 -12.937 -30.070 1.00 97.44 416 GLU A N 1
ATOM 3182 C CA . GLU A 1 416 ? 25.405 -11.633 -29.846 1.00 97.44 416 GLU A CA 1
ATOM 3183 C C . GLU A 1 416 ? 24.604 -10.717 -28.912 1.00 97.44 416 GLU A C 1
ATOM 3185 O O . GLU A 1 416 ? 25.164 -9.770 -28.368 1.00 97.44 416 GLU A O 1
ATOM 3190 N N . ASN A 1 417 ? 23.324 -11.017 -28.671 1.00 98.25 417 ASN A N 1
ATOM 3191 C CA . ASN A 1 417 ? 22.460 -10.273 -27.758 1.00 98.25 417 ASN A CA 1
ATOM 3192 C C . ASN A 1 417 ? 22.438 -10.851 -26.332 1.00 98.25 417 ASN A C 1
ATOM 3194 O O . ASN A 1 417 ? 21.689 -10.365 -25.482 1.00 98.25 417 ASN A O 1
ATOM 3198 N N . VAL A 1 418 ? 23.248 -11.876 -26.050 1.00 98.44 418 VAL A N 1
ATOM 3199 C CA . VAL A 1 418 ? 23.447 -12.402 -24.693 1.00 98.44 418 VAL A CA 1
ATOM 3200 C C . VAL A 1 418 ? 24.373 -11.471 -23.913 1.00 98.44 418 VAL A C 1
ATOM 3202 O O . VAL A 1 418 ? 25.478 -11.161 -24.358 1.00 98.44 418 VAL A O 1
ATOM 3205 N N . LEU A 1 419 ? 23.947 -11.046 -22.725 1.00 97.44 419 LEU A N 1
ATOM 3206 C CA . LEU A 1 419 ? 24.768 -10.225 -21.834 1.00 97.44 419 LEU A CA 1
ATOM 3207 C C . LEU A 1 419 ? 25.718 -11.105 -21.018 1.00 97.44 419 LEU A C 1
ATOM 3209 O O . LEU A 1 419 ? 25.267 -11.998 -20.299 1.00 97.44 419 LEU A O 1
ATOM 3213 N N . ILE A 1 420 ? 27.023 -10.818 -21.100 1.00 97.00 420 ILE A N 1
ATOM 3214 C CA . ILE A 1 420 ? 28.152 -11.582 -20.526 1.00 97.00 420 ILE A CA 1
ATOM 3215 C C . ILE A 1 420 ? 28.262 -13.015 -21.063 1.00 97.00 420 ILE A C 1
ATOM 3217 O O . ILE A 1 420 ? 29.281 -13.381 -21.642 1.00 97.00 420 ILE A O 1
ATOM 3221 N N . GLY A 1 421 ? 27.247 -13.841 -20.846 1.00 94.19 421 GLY A N 1
ATOM 3222 C CA . GLY A 1 421 ? 27.250 -15.251 -21.191 1.00 94.19 421 GLY A CA 1
ATOM 3223 C C . GLY A 1 421 ? 26.112 -16.011 -20.521 1.00 94.19 421 GLY A C 1
ATOM 3224 O O . GLY A 1 421 ? 25.366 -15.481 -19.694 1.00 94.19 421 GLY A O 1
ATOM 3225 N N . GLU A 1 422 ? 25.994 -17.280 -20.891 1.00 95.00 422 GLU A N 1
ATOM 3226 C CA . GLU A 1 422 ? 24.975 -18.175 -20.353 1.00 95.00 422 GLU A CA 1
ATOM 3227 C C . GLU A 1 422 ? 25.140 -18.352 -18.830 1.00 95.00 422 GLU A C 1
ATOM 3229 O O . GLU A 1 422 ? 26.251 -18.519 -18.324 1.00 95.00 422 GLU A O 1
ATOM 3234 N N . GLY A 1 423 ? 24.035 -18.259 -18.089 1.00 92.56 423 GLY A N 1
ATOM 3235 C CA . GLY A 1 423 ? 24.001 -18.394 -16.629 1.00 92.56 423 GLY A CA 1
ATOM 3236 C C . GLY A 1 423 ? 24.333 -17.122 -15.836 1.00 92.56 423 GLY A C 1
ATOM 3237 O O . GLY A 1 423 ? 24.127 -17.091 -14.624 1.00 92.56 423 GLY A O 1
ATOM 3238 N N . ALA A 1 424 ? 24.785 -16.041 -16.482 1.00 92.94 424 ALA A N 1
ATOM 3239 C CA . ALA A 1 424 ? 25.123 -14.784 -15.801 1.00 92.94 424 ALA A CA 1
ATOM 3240 C C . ALA A 1 424 ? 23.903 -13.899 -15.461 1.00 92.94 424 ALA A C 1
ATOM 3242 O O . ALA A 1 424 ? 24.026 -12.924 -14.712 1.00 92.94 424 ALA A O 1
ATOM 3243 N N . GLY A 1 425 ? 22.718 -14.223 -15.987 1.00 94.19 425 GLY A N 1
ATOM 3244 C CA . GLY A 1 425 ? 21.539 -13.355 -15.986 1.00 94.19 425 GLY A CA 1
ATOM 3245 C C . GLY A 1 425 ? 21.053 -12.957 -14.594 1.00 94.19 425 GLY A C 1
ATOM 3246 O O . GLY A 1 425 ? 20.723 -11.794 -14.370 1.00 94.19 425 GLY A O 1
ATOM 3247 N N . PHE A 1 426 ? 21.061 -13.884 -13.632 1.00 87.81 426 PHE A N 1
ATOM 3248 C CA . PHE A 1 426 ? 20.599 -13.596 -12.269 1.00 87.81 426 PHE A CA 1
ATOM 3249 C C . PHE A 1 426 ? 21.499 -12.578 -11.559 1.00 87.81 426 PHE A C 1
ATOM 3251 O O . PHE A 1 426 ? 21.009 -11.656 -10.912 1.00 87.81 426 PHE A O 1
ATOM 3258 N N . LYS A 1 427 ? 22.825 -12.695 -11.724 1.00 87.56 427 LYS A N 1
ATOM 3259 C CA . LYS A 1 427 ? 23.786 -11.745 -11.146 1.00 87.56 427 LYS A CA 1
ATOM 3260 C C . LYS A 1 427 ? 23.623 -10.351 -11.755 1.00 87.56 427 LYS A C 1
ATOM 3262 O O . LYS A 1 427 ? 23.676 -9.372 -11.017 1.00 87.56 427 LYS A O 1
ATOM 3267 N N . ILE A 1 428 ? 23.387 -10.269 -13.067 1.00 92.31 428 ILE A N 1
ATOM 3268 C CA . ILE A 1 428 ? 23.105 -9.003 -13.759 1.00 92.31 428 ILE A CA 1
ATOM 3269 C C . ILE A 1 428 ? 21.826 -8.378 -13.193 1.00 92.31 428 ILE A C 1
ATOM 3271 O O . ILE A 1 428 ? 21.853 -7.232 -12.757 1.00 92.31 428 ILE A O 1
ATOM 3275 N N . ALA A 1 429 ? 20.731 -9.142 -13.122 1.00 86.94 429 ALA A N 1
ATOM 3276 C CA . ALA A 1 429 ? 19.458 -8.660 -12.593 1.00 86.94 429 ALA A CA 1
ATOM 3277 C C . ALA A 1 429 ? 19.576 -8.147 -11.146 1.00 86.94 429 ALA A C 1
ATOM 3279 O O . ALA A 1 429 ? 19.060 -7.078 -10.834 1.00 86.94 429 ALA A O 1
ATOM 3280 N N . MET A 1 430 ? 20.304 -8.855 -10.276 1.00 82.19 430 MET A N 1
ATOM 3281 C CA . MET A 1 430 ? 20.542 -8.393 -8.903 1.00 82.19 430 MET A CA 1
ATOM 3282 C C . MET A 1 430 ? 21.435 -7.146 -8.847 1.00 82.19 430 MET A C 1
ATOM 3284 O O . MET A 1 430 ? 21.156 -6.240 -8.068 1.00 82.19 430 MET A O 1
ATOM 3288 N N . GLY A 1 431 ? 22.475 -7.065 -9.684 1.00 85.62 431 GLY A N 1
ATOM 3289 C CA . GLY A 1 431 ? 23.363 -5.898 -9.750 1.00 85.62 431 GLY A CA 1
ATOM 3290 C C . GLY A 1 431 ? 22.665 -4.625 -10.240 1.00 85.62 431 GLY A C 1
ATOM 3291 O O . GLY A 1 431 ? 23.016 -3.526 -9.821 1.00 85.62 431 GLY A O 1
ATOM 3292 N N . VAL A 1 432 ? 21.632 -4.762 -11.075 1.00 90.50 432 VAL A N 1
ATOM 3293 C CA . VAL A 1 432 ? 20.788 -3.639 -11.518 1.00 90.50 432 VAL A CA 1
ATOM 3294 C C . VAL A 1 432 ? 20.039 -3.002 -10.348 1.00 90.50 432 VAL A C 1
ATOM 3296 O O . VAL A 1 432 ? 19.894 -1.778 -10.311 1.00 90.50 432 VAL A O 1
ATOM 3299 N N . PHE A 1 433 ? 19.581 -3.795 -9.376 1.00 86.88 433 PHE A N 1
ATOM 3300 C CA . PHE A 1 433 ? 18.816 -3.276 -8.242 1.00 86.88 433 PHE A CA 1
ATOM 3301 C C . PHE A 1 433 ? 19.629 -2.370 -7.320 1.00 86.88 433 PHE A C 1
ATOM 3303 O O . PHE A 1 433 ? 19.067 -1.421 -6.782 1.00 86.88 433 PHE A O 1
ATOM 3310 N N . ASP A 1 434 ? 20.932 -2.600 -7.184 1.00 84.62 434 ASP A N 1
ATOM 3311 C CA . ASP A 1 434 ? 21.811 -1.743 -6.380 1.00 84.62 434 ASP A CA 1
ATOM 3312 C C . ASP A 1 434 ? 21.854 -0.297 -6.932 1.00 84.62 434 ASP A C 1
ATOM 3314 O O . ASP A 1 434 ? 21.856 0.666 -6.165 1.00 84.62 434 ASP A O 1
ATOM 3318 N N . ARG A 1 435 ? 21.778 -0.118 -8.260 1.00 90.00 435 ARG A N 1
ATOM 3319 C CA . ARG A 1 435 ? 21.753 1.211 -8.909 1.00 90.00 435 ARG A CA 1
ATOM 3320 C C . ARG A 1 435 ? 20.353 1.795 -9.090 1.00 90.00 435 ARG A C 1
ATOM 3322 O O . ARG A 1 435 ? 20.195 3.005 -9.113 1.00 90.00 435 ARG A O 1
ATOM 3329 N N . THR A 1 436 ? 19.327 0.957 -9.216 1.00 91.00 436 THR A N 1
ATOM 3330 C CA . THR A 1 436 ? 17.962 1.422 -9.535 1.00 91.00 436 THR A CA 1
ATOM 3331 C C . THR A 1 436 ? 17.070 1.597 -8.307 1.00 91.00 436 THR A C 1
ATOM 3333 O O . THR A 1 436 ? 16.214 2.473 -8.302 1.00 91.00 436 THR A O 1
ATOM 3336 N N . ARG A 1 437 ? 17.284 0.847 -7.215 1.00 93.50 437 ARG A N 1
ATOM 3337 C CA . ARG A 1 437 ? 16.500 1.014 -5.973 1.00 93.50 437 ARG A CA 1
ATOM 3338 C C . ARG A 1 437 ? 16.597 2.416 -5.356 1.00 93.50 437 ARG A C 1
ATOM 3340 O O . ARG A 1 437 ? 15.550 2.899 -4.925 1.00 93.50 437 ARG A O 1
ATOM 3347 N N . PRO A 1 438 ? 17.772 3.080 -5.300 1.00 97.38 438 PRO A N 1
ATOM 3348 C CA . PRO A 1 438 ? 17.845 4.457 -4.810 1.00 97.38 438 PRO A CA 1
ATOM 3349 C C . PRO A 1 438 ? 16.980 5.420 -5.637 1.00 97.38 438 PRO A C 1
ATOM 3351 O O . PRO A 1 438 ? 16.331 6.292 -5.070 1.00 97.38 438 PRO A O 1
ATOM 3354 N N . ILE A 1 439 ? 16.905 5.208 -6.954 1.00 96.62 439 ILE A N 1
ATOM 3355 C CA . ILE A 1 439 ? 16.132 6.038 -7.888 1.00 96.62 439 ILE A CA 1
ATOM 3356 C C . ILE A 1 439 ? 14.627 5.868 -7.638 1.00 96.62 439 ILE A C 1
ATOM 3358 O O . ILE A 1 439 ? 13.913 6.856 -7.472 1.00 96.62 439 ILE A O 1
ATOM 3362 N N . VAL A 1 440 ? 14.156 4.625 -7.482 1.00 95.56 440 VAL A N 1
ATOM 3363 C CA . VAL A 1 440 ? 12.763 4.337 -7.091 1.00 95.56 440 VAL A CA 1
ATOM 3364 C C . VAL A 1 440 ? 12.421 4.989 -5.745 1.00 95.56 440 VAL A C 1
ATOM 3366 O O . VAL A 1 440 ? 11.335 5.548 -5.586 1.00 95.56 440 VAL A O 1
ATOM 3369 N N . ALA A 1 441 ? 13.337 4.930 -4.771 1.00 97.50 441 ALA A N 1
ATOM 3370 C CA . ALA A 1 441 ? 13.153 5.560 -3.464 1.00 97.50 441 ALA A CA 1
ATOM 3371 C C . ALA A 1 441 ? 13.039 7.090 -3.581 1.00 97.50 441 ALA A C 1
ATOM 3373 O O . ALA A 1 441 ? 12.141 7.673 -2.978 1.00 97.50 441 ALA A O 1
ATOM 3374 N N . ALA A 1 442 ? 13.868 7.728 -4.411 1.00 98.44 442 ALA A N 1
ATOM 3375 C CA . ALA A 1 442 ? 13.760 9.156 -4.710 1.00 98.44 442 ALA A CA 1
ATOM 3376 C C . ALA A 1 442 ? 12.407 9.512 -5.354 1.00 98.44 442 ALA A C 1
ATOM 3378 O O . ALA A 1 442 ? 11.803 10.528 -5.012 1.00 98.44 442 ALA A O 1
ATOM 3379 N N . GLY A 1 443 ? 11.866 8.640 -6.212 1.00 98.00 443 GLY A N 1
ATOM 3380 C CA . GLY A 1 443 ? 10.522 8.806 -6.771 1.00 98.00 443 GLY A CA 1
ATOM 3381 C C . GLY A 1 443 ? 9.421 8.794 -5.700 1.00 98.00 443 GLY A C 1
ATOM 3382 O O . GLY A 1 443 ? 8.495 9.606 -5.741 1.00 98.00 443 GLY A O 1
ATOM 3383 N N . ALA A 1 444 ? 9.546 7.920 -4.698 1.00 98.06 444 ALA A N 1
ATOM 3384 C CA . ALA A 1 444 ? 8.632 7.887 -3.557 1.00 98.06 444 ALA A CA 1
ATOM 3385 C C . ALA A 1 444 ? 8.743 9.160 -2.695 1.00 98.06 444 ALA A C 1
ATOM 3387 O O . ALA A 1 444 ? 7.720 9.721 -2.296 1.00 98.06 444 ALA A O 1
ATOM 3388 N N . VAL A 1 445 ? 9.964 9.663 -2.471 1.00 98.69 445 VAL A N 1
ATOM 3389 C CA . VAL A 1 445 ? 10.197 10.936 -1.766 1.00 98.69 445 VAL A CA 1
ATOM 3390 C C . VAL A 1 445 ? 9.577 12.111 -2.517 1.00 98.69 445 VAL A C 1
ATOM 3392 O O . VAL A 1 445 ? 8.877 12.901 -1.894 1.00 98.69 445 VAL A O 1
ATOM 3395 N N . GLY A 1 446 ? 9.735 12.199 -3.841 1.00 98.62 446 GLY A N 1
ATOM 3396 C CA . GLY A 1 446 ? 9.145 13.280 -4.640 1.00 98.62 446 GLY A CA 1
ATOM 3397 C C . GLY A 1 446 ? 7.617 13.316 -4.551 1.00 98.62 446 GLY A C 1
ATOM 3398 O O . GLY A 1 446 ? 7.017 14.382 -4.397 1.00 98.62 446 GLY A O 1
ATOM 3399 N N . LEU A 1 447 ? 6.970 12.143 -4.554 1.00 98.62 447 LEU A N 1
ATOM 3400 C CA . LEU A 1 447 ? 5.532 12.033 -4.292 1.00 98.62 447 LEU A CA 1
ATOM 3401 C C . LEU A 1 447 ? 5.174 12.491 -2.872 1.00 98.62 447 LEU A C 1
ATOM 3403 O O . LEU A 1 447 ? 4.221 13.254 -2.705 1.00 98.62 447 LEU A O 1
ATOM 3407 N N . GLY A 1 448 ? 5.924 12.038 -1.863 1.00 98.31 448 GLY A N 1
ATOM 3408 C CA . GLY A 1 448 ? 5.725 12.425 -0.464 1.00 98.31 448 GLY A CA 1
ATOM 3409 C C . GLY A 1 448 ? 5.884 13.931 -0.243 1.00 98.31 448 GLY A C 1
ATOM 3410 O O . GLY A 1 448 ? 5.034 14.549 0.396 1.00 98.31 448 GLY A O 1
ATOM 3411 N N . GLN A 1 449 ? 6.900 14.545 -0.852 1.00 98.81 449 GLN A N 1
ATOM 3412 C CA . GLN A 1 449 ? 7.111 15.992 -0.843 1.00 98.81 449 GLN A CA 1
ATOM 3413 C C . GLN A 1 449 ? 5.924 16.721 -1.474 1.00 98.81 449 GLN A C 1
ATOM 3415 O O . GLN A 1 449 ? 5.427 17.697 -0.918 1.00 98.81 449 GLN A O 1
ATOM 3420 N N . ARG A 1 450 ? 5.403 16.223 -2.604 1.00 98.62 450 ARG A N 1
ATOM 3421 C CA . ARG A 1 450 ? 4.210 16.809 -3.221 1.00 98.62 450 ARG A CA 1
ATOM 3422 C C . ARG A 1 450 ? 2.991 16.726 -2.306 1.00 98.62 450 ARG A C 1
ATOM 3424 O O . ARG A 1 450 ? 2.232 17.687 -2.229 1.00 98.62 450 ARG A O 1
ATOM 3431 N N . ALA A 1 451 ? 2.799 15.602 -1.619 1.00 98.50 451 ALA A N 1
ATOM 3432 C CA . ALA A 1 451 ? 1.703 15.431 -0.669 1.00 98.50 451 ALA A CA 1
ATOM 3433 C C . ALA A 1 451 ? 1.812 16.417 0.507 1.00 98.50 451 ALA A C 1
ATOM 3435 O O . ALA A 1 451 ? 0.827 17.078 0.837 1.00 98.50 451 ALA A O 1
ATOM 3436 N N . LEU A 1 452 ? 3.011 16.573 1.078 1.00 98.75 452 LEU A N 1
ATOM 3437 C CA . LEU A 1 452 ? 3.302 17.544 2.135 1.00 98.75 452 LEU A CA 1
ATOM 3438 C C . LEU A 1 452 ? 3.032 18.986 1.689 1.00 98.75 452 LEU A C 1
ATOM 3440 O O . LEU A 1 452 ? 2.370 19.736 2.408 1.00 98.75 452 LEU A O 1
ATOM 3444 N N . ASP A 1 453 ? 3.495 19.374 0.504 1.00 98.81 453 ASP A N 1
ATOM 3445 C CA . ASP A 1 453 ? 3.316 20.730 -0.015 1.00 98.81 453 ASP A CA 1
ATOM 3446 C C . ASP A 1 453 ? 1.842 21.077 -0.234 1.00 98.81 453 ASP A C 1
ATOM 3448 O O . ASP A 1 453 ? 1.397 22.163 0.141 1.00 98.81 453 ASP A O 1
ATOM 3452 N N . GLU A 1 454 ? 1.076 20.175 -0.854 1.00 98.00 454 GLU A N 1
ATOM 3453 C CA . GLU A 1 454 ? -0.358 20.381 -1.084 1.00 98.00 454 GLU A CA 1
ATOM 3454 C C . GLU A 1 454 ? -1.117 20.452 0.249 1.00 98.00 454 GLU A C 1
ATOM 3456 O O . GLU A 1 454 ? -1.942 21.349 0.439 1.00 98.00 454 GLU A O 1
ATOM 3461 N N . ALA A 1 455 ? -0.805 19.561 1.199 1.00 98.19 455 ALA A N 1
ATOM 3462 C CA . ALA A 1 455 ? -1.401 19.557 2.535 1.00 98.19 455 ALA A CA 1
ATOM 3463 C C . ALA A 1 455 ? -1.104 20.850 3.303 1.00 98.19 455 ALA A C 1
ATOM 3465 O O . ALA A 1 455 ? -2.014 21.458 3.867 1.00 98.19 455 ALA A O 1
ATOM 3466 N N . THR A 1 456 ? 0.149 21.306 3.274 1.00 98.50 456 THR A N 1
ATOM 3467 C CA . THR A 1 456 ? 0.586 22.534 3.950 1.00 98.50 456 THR A CA 1
ATOM 3468 C C . THR A 1 456 ? -0.104 23.761 3.360 1.00 98.50 456 THR A C 1
ATOM 3470 O O . THR A 1 456 ? -0.658 24.570 4.105 1.00 98.50 456 THR A O 1
ATOM 3473 N N . LYS A 1 457 ? -0.136 23.886 2.024 1.00 98.31 457 LYS A N 1
ATOM 3474 C CA . LYS A 1 457 ? -0.828 24.988 1.332 1.00 98.31 457 LYS A CA 1
ATOM 3475 C C . LYS A 1 457 ? -2.303 25.034 1.713 1.00 98.31 457 LYS A C 1
ATOM 3477 O O . LYS A 1 457 ? -2.800 26.077 2.124 1.00 98.31 457 LYS A O 1
ATOM 3482 N N . TYR A 1 458 ? -2.988 23.895 1.656 1.00 97.69 458 TYR A N 1
ATOM 3483 C CA . TYR A 1 458 ? -4.403 23.832 2.007 1.00 97.69 458 TYR A CA 1
ATOM 3484 C C . TYR A 1 458 ? -4.654 24.146 3.487 1.00 97.69 458 TYR A C 1
ATOM 3486 O O . TYR A 1 458 ? -5.608 24.856 3.815 1.00 97.69 458 TYR A O 1
ATOM 3494 N N . ALA A 1 459 ? -3.778 23.686 4.384 1.00 97.31 459 ALA A N 1
ATOM 3495 C CA . ALA A 1 459 ? -3.889 23.966 5.811 1.00 97.31 459 ALA A CA 1
ATOM 3496 C C . ALA A 1 459 ? -3.698 25.457 6.160 1.00 97.31 459 ALA A C 1
ATOM 3498 O O . ALA A 1 459 ? -4.272 25.935 7.142 1.00 97.31 459 ALA A O 1
ATOM 3499 N N . LEU A 1 460 ? -2.928 26.188 5.345 1.00 97.75 460 LEU A N 1
ATOM 3500 C CA . LEU A 1 460 ? -2.710 27.636 5.451 1.00 97.75 460 LEU A CA 1
ATOM 3501 C C . LEU A 1 460 ? -3.839 28.482 4.838 1.00 97.75 460 LEU A C 1
ATOM 3503 O O . LEU A 1 460 ? -3.905 29.682 5.092 1.00 97.75 460 LEU A O 1
ATOM 3507 N N . GLU A 1 461 ? -4.736 27.883 4.054 1.00 95.81 461 GLU A N 1
ATOM 3508 C CA . GLU A 1 461 ? -5.856 28.582 3.408 1.00 95.81 461 GLU A CA 1
ATOM 3509 C C . GLU A 1 461 ? -7.202 28.275 4.078 1.00 95.81 461 GLU A C 1
ATOM 3511 O O . GLU A 1 461 ? -8.047 29.158 4.271 1.00 95.81 461 GLU A O 1
ATOM 3516 N N . ARG A 1 462 ? -7.437 27.006 4.422 1.00 93.31 462 ARG A N 1
ATOM 3517 C CA . ARG A 1 462 ? -8.727 26.529 4.919 1.00 93.31 462 ARG A CA 1
ATOM 3518 C C . ARG A 1 462 ? -8.925 26.908 6.384 1.00 93.31 462 ARG A C 1
ATOM 3520 O O . ARG A 1 462 ? -8.032 26.733 7.207 1.00 93.31 462 ARG A O 1
ATOM 3527 N N . LYS A 1 463 ? -10.143 27.348 6.723 1.00 95.12 463 LYS A N 1
ATOM 3528 C CA . LYS A 1 463 ? -10.560 27.630 8.104 1.00 95.12 463 LYS A CA 1
ATOM 3529 C C . LYS A 1 463 ? -11.648 26.686 8.596 1.00 95.12 463 LYS A C 1
ATOM 3531 O O . LYS A 1 463 ? -12.597 26.392 7.867 1.00 95.12 463 LYS A O 1
ATOM 3536 N N . THR A 1 464 ? -11.537 26.276 9.853 1.00 81.19 464 THR A N 1
ATOM 3537 C CA . THR A 1 464 ? -12.592 25.609 10.631 1.00 81.19 464 THR A CA 1
ATOM 3538 C C . THR A 1 464 ? -12.548 26.137 12.059 1.00 81.19 464 THR A C 1
ATOM 3540 O O . THR A 1 464 ? -11.487 26.523 12.548 1.00 81.19 464 THR A O 1
ATOM 3543 N N . PHE A 1 465 ? -13.707 26.214 12.719 1.00 90.06 465 PHE A N 1
ATOM 3544 C CA . PHE A 1 465 ? -13.806 26.737 14.090 1.00 90.06 465 PHE A CA 1
ATOM 3545 C C . PHE A 1 465 ? -13.139 28.121 14.269 1.00 90.06 465 PHE A C 1
ATOM 3547 O O . PHE A 1 465 ? -12.529 28.411 15.292 1.00 90.06 465 PHE A O 1
ATOM 3554 N N . GLY A 1 466 ? -13.224 28.976 13.241 1.00 93.44 466 GLY A N 1
ATOM 3555 C CA . GLY A 1 466 ? -12.694 30.345 13.256 1.00 93.44 466 GLY A CA 1
ATOM 3556 C C . GLY A 1 466 ? -11.184 30.499 13.025 1.00 93.44 466 GLY A C 1
ATOM 3557 O O . GLY A 1 466 ? -10.734 31.633 12.871 1.00 93.44 466 GLY A O 1
ATOM 3558 N N . LYS A 1 467 ? -10.414 29.408 12.932 1.00 91.06 467 LYS A N 1
ATOM 3559 C CA . LYS A 1 467 ? -8.947 29.421 12.768 1.00 91.06 467 LYS A CA 1
ATOM 3560 C C . LYS A 1 467 ? -8.506 28.720 11.490 1.00 91.06 467 LYS A C 1
ATOM 3562 O O . LYS A 1 467 ? -9.273 27.928 10.937 1.00 91.06 467 LYS A O 1
ATOM 3567 N N . LEU A 1 468 ? -7.301 29.019 11.001 1.00 96.50 468 LEU A N 1
ATOM 3568 C CA . LEU A 1 468 ? -6.684 28.227 9.932 1.00 96.50 468 LEU A CA 1
ATOM 3569 C C . LEU A 1 468 ? -6.466 26.788 10.407 1.00 96.50 468 LEU A C 1
ATOM 3571 O O . LEU A 1 468 ? -6.249 26.558 11.595 1.00 96.50 468 LEU A O 1
ATOM 3575 N N . LEU A 1 469 ? -6.500 25.813 9.494 1.00 94.06 469 LEU A N 1
ATOM 3576 C CA . LEU A 1 469 ? -6.301 24.415 9.882 1.00 94.06 469 LEU A CA 1
ATOM 3577 C C . LEU A 1 469 ? -4.946 24.193 10.556 1.00 94.06 469 LEU A C 1
ATOM 3579 O O . LEU A 1 469 ? -4.878 23.441 11.521 1.00 94.06 469 LEU A O 1
ATOM 3583 N N . VAL A 1 470 ? -3.896 24.879 10.091 1.00 95.62 470 VAL A N 1
ATOM 3584 C CA . VAL A 1 470 ? -2.548 24.791 10.675 1.00 95.62 470 VAL A CA 1
ATOM 3585 C C . VAL A 1 470 ? -2.485 25.244 12.143 1.00 95.62 470 VAL A C 1
ATOM 3587 O O . VAL A 1 470 ? -1.586 24.832 12.866 1.00 95.62 470 VAL A O 1
ATOM 3590 N N . GLU A 1 471 ? -3.437 26.059 12.613 1.00 93.88 471 GLU A N 1
ATOM 3591 C CA . GLU A 1 471 ? -3.501 26.502 14.014 1.00 93.88 471 GLU A CA 1
ATOM 3592 C C . GLU A 1 471 ? -4.103 25.438 14.947 1.00 93.88 471 GLU A C 1
ATOM 3594 O O . GLU A 1 471 ? -4.038 25.576 16.171 1.00 93.88 471 GLU A O 1
ATOM 3599 N N . HIS A 1 472 ? -4.700 24.375 14.398 1.00 86.19 472 HIS A N 1
ATOM 3600 C CA . HIS A 1 472 ? -5.155 23.234 15.185 1.00 86.19 472 HIS A CA 1
ATOM 3601 C C . HIS A 1 472 ? -3.974 22.305 15.439 1.00 86.19 472 HIS A C 1
ATOM 3603 O O . HIS A 1 472 ? -3.393 21.755 14.502 1.00 86.19 472 HIS A O 1
ATOM 3609 N N . GLN A 1 473 ? -3.644 22.083 16.713 1.00 83.81 473 GLN A N 1
ATOM 3610 C CA . GLN A 1 473 ? -2.440 21.344 17.099 1.00 83.81 473 GLN A CA 1
ATOM 3611 C C . GLN A 1 473 ? -2.345 19.963 16.430 1.00 83.81 473 GLN A C 1
ATOM 3613 O O . GLN A 1 473 ? -1.283 19.613 15.920 1.00 83.81 473 GLN A O 1
ATOM 3618 N N . GLY A 1 474 ? -3.461 19.230 16.332 1.00 78.81 474 GLY A N 1
ATOM 3619 C CA . GLY A 1 474 ? -3.504 17.925 15.663 1.00 78.81 474 GLY A CA 1
ATOM 3620 C C . GLY A 1 474 ? -3.090 17.963 14.185 1.00 78.81 474 GLY A C 1
ATOM 3621 O O . GLY A 1 474 ? -2.421 17.049 13.718 1.00 78.81 474 GLY A O 1
ATOM 3622 N N . VAL A 1 475 ? -3.405 19.042 13.458 1.00 85.19 475 VAL A N 1
ATOM 3623 C CA . VAL A 1 475 ? -2.961 19.227 12.063 1.00 85.19 475 VAL A CA 1
ATOM 3624 C C . VAL A 1 475 ? -1.489 19.636 12.016 1.00 85.19 475 VAL A C 1
ATOM 3626 O O . VAL A 1 475 ? -0.736 19.124 11.193 1.00 85.19 475 VAL A O 1
ATOM 3629 N N . SER A 1 476 ? -1.054 20.527 12.911 1.00 85.06 476 SER A N 1
ATOM 3630 C CA . SER A 1 476 ? 0.345 20.975 12.954 1.00 85.06 476 SER A CA 1
ATOM 3631 C C . SER A 1 476 ? 1.327 19.845 13.291 1.00 85.06 476 SER A C 1
ATOM 3633 O O . SER A 1 476 ? 2.394 19.769 12.687 1.00 85.06 476 SER A O 1
ATOM 3635 N N . PHE A 1 477 ? 0.955 18.932 14.197 1.00 82.94 477 PHE A N 1
ATOM 3636 C CA . PHE A 1 477 ? 1.763 17.758 14.545 1.00 82.94 477 PHE A CA 1
ATOM 3637 C C . PHE A 1 477 ? 1.841 16.784 13.375 1.00 82.94 477 PHE A C 1
ATOM 3639 O O . PHE A 1 477 ? 2.922 16.298 13.056 1.00 82.94 477 PHE A O 1
ATOM 3646 N N . LEU A 1 478 ? 0.721 16.576 12.677 1.00 83.94 478 LEU A N 1
ATOM 3647 C CA . LEU A 1 478 ? 0.694 15.747 11.480 1.00 83.94 478 LEU A CA 1
ATOM 3648 C C . LEU A 1 478 ? 1.628 16.302 10.393 1.00 83.94 478 LEU A C 1
ATOM 3650 O O . LEU A 1 478 ? 2.462 15.569 9.873 1.00 83.94 478 LEU A O 1
ATOM 3654 N N . LEU A 1 479 ? 1.568 17.608 10.105 1.00 94.19 479 LEU A N 1
ATOM 3655 C CA . LEU A 1 479 ? 2.479 18.256 9.151 1.00 94.19 479 LEU A CA 1
ATOM 3656 C C . LEU A 1 479 ? 3.952 18.162 9.584 1.00 94.19 479 LEU A C 1
ATOM 3658 O O . LEU A 1 479 ? 4.822 17.933 8.741 1.00 94.19 479 LEU A O 1
ATOM 3662 N N . ALA A 1 480 ? 4.240 18.297 10.882 1.00 92.00 480 ALA A N 1
ATOM 3663 C CA . ALA A 1 480 ? 5.591 18.139 11.417 1.00 92.00 480 ALA A CA 1
ATOM 3664 C C . ALA A 1 480 ? 6.123 16.711 11.207 1.00 92.00 480 ALA A C 1
ATOM 3666 O O . ALA A 1 480 ? 7.240 16.535 10.718 1.00 92.00 480 ALA A O 1
ATOM 3667 N N . GLU A 1 481 ? 5.313 15.688 11.491 1.00 87.94 481 GLU A N 1
ATOM 3668 C CA . GLU A 1 481 ? 5.676 14.293 11.229 1.00 87.94 481 GLU A CA 1
ATOM 3669 C C . GLU A 1 481 ? 5.891 14.013 9.740 1.00 87.94 481 GLU A C 1
ATOM 3671 O O . GLU A 1 481 ? 6.836 13.309 9.373 1.00 87.94 481 GLU A O 1
ATOM 3676 N N . MET A 1 482 ? 5.028 14.553 8.874 1.00 97.56 482 MET A N 1
ATOM 3677 C CA . MET A 1 482 ? 5.176 14.423 7.425 1.00 97.56 482 MET A CA 1
ATOM 3678 C C . MET A 1 482 ? 6.522 15.007 6.966 1.00 97.56 482 MET A C 1
ATOM 3680 O O . MET A 1 482 ? 7.260 14.340 6.241 1.00 97.56 482 MET A O 1
ATOM 3684 N N . ALA A 1 483 ? 6.883 16.206 7.437 1.00 98.44 483 ALA A N 1
ATOM 3685 C CA . ALA A 1 483 ? 8.159 16.843 7.112 1.00 98.44 483 ALA A CA 1
ATOM 3686 C C . ALA A 1 483 ? 9.363 16.017 7.596 1.00 98.44 483 ALA A C 1
ATOM 3688 O O . ALA A 1 483 ? 10.277 15.750 6.817 1.00 98.44 483 ALA A O 1
ATOM 3689 N N . MET A 1 484 ? 9.336 15.533 8.844 1.00 95.75 484 MET A N 1
ATOM 3690 C CA . MET A 1 484 ? 10.390 14.665 9.387 1.00 95.75 484 MET A CA 1
ATOM 3691 C C . MET A 1 484 ? 10.607 13.420 8.522 1.00 95.75 484 MET A C 1
ATOM 3693 O O . MET A 1 484 ? 11.743 13.072 8.197 1.00 95.75 484 MET A O 1
ATOM 3697 N N . LYS A 1 485 ? 9.520 12.746 8.131 1.00 96.25 485 LYS A N 1
ATOM 3698 C CA . LYS A 1 485 ? 9.578 11.515 7.332 1.00 96.25 485 LYS A CA 1
ATOM 3699 C C . LYS A 1 485 ? 10.147 11.768 5.935 1.00 96.25 485 LYS A C 1
ATOM 3701 O O . LYS A 1 485 ? 10.945 10.957 5.469 1.00 96.25 485 LYS A O 1
ATOM 3706 N N . VAL A 1 486 ? 9.787 12.882 5.292 1.00 98.50 486 VAL A N 1
ATOM 3707 C CA . VAL A 1 486 ? 10.334 13.264 3.976 1.00 98.50 486 VAL A CA 1
ATOM 3708 C C . VAL A 1 486 ? 11.836 13.493 4.053 1.00 98.50 486 VAL A C 1
ATOM 3710 O O . VAL A 1 486 ? 12.568 12.904 3.260 1.00 98.50 486 VAL A O 1
ATOM 3713 N N . GLU A 1 487 ? 12.310 14.272 5.027 1.00 98.56 487 GLU A N 1
ATOM 3714 C CA . GLU A 1 487 ? 13.744 14.548 5.161 1.00 98.56 487 GLU A CA 1
ATOM 3715 C C . GLU A 1 487 ? 14.553 13.281 5.454 1.00 98.56 487 GLU A C 1
ATOM 3717 O O . GLU A 1 487 ? 15.583 13.030 4.827 1.00 98.56 487 GLU A O 1
ATOM 3722 N N . LEU A 1 488 ? 14.060 12.420 6.348 1.00 97.44 488 LEU A N 1
ATOM 3723 C CA . LEU A 1 488 ? 14.709 11.142 6.645 1.00 97.44 488 LEU A CA 1
ATOM 3724 C C . LEU A 1 488 ? 14.751 10.220 5.418 1.00 97.44 488 LEU A C 1
ATOM 3726 O O . LEU A 1 488 ? 15.775 9.587 5.145 1.00 97.44 488 LEU A O 1
ATOM 3730 N N . ALA A 1 489 ? 13.664 10.160 4.647 1.00 97.88 489 ALA A N 1
ATOM 3731 C CA . ALA A 1 489 ? 13.605 9.349 3.439 1.00 97.88 489 ALA A CA 1
ATOM 3732 C C . ALA A 1 489 ? 14.541 9.892 2.353 1.00 97.88 489 ALA A C 1
ATOM 3734 O O . ALA A 1 489 ? 15.245 9.106 1.711 1.00 97.88 489 ALA A O 1
ATOM 3735 N N . ARG A 1 490 ? 14.630 11.219 2.211 1.00 98.69 490 ARG A N 1
ATOM 3736 C CA . ARG A 1 490 ? 15.563 11.883 1.298 1.00 98.69 490 ARG A CA 1
ATOM 3737 C C . ARG A 1 490 ? 17.013 11.546 1.625 1.00 98.69 490 ARG A C 1
ATOM 3739 O O . ARG A 1 490 ? 17.742 11.046 0.769 1.00 98.69 490 ARG A O 1
ATOM 3746 N N . LEU A 1 491 ? 17.404 11.711 2.888 1.00 98.56 491 LEU A N 1
ATOM 3747 C CA . LEU A 1 491 ? 18.743 11.358 3.363 1.00 98.56 491 LEU A CA 1
ATOM 3748 C C . LEU A 1 491 ? 19.069 9.877 3.118 1.00 98.56 491 LEU A C 1
ATOM 3750 O O . LEU A 1 491 ? 20.198 9.537 2.755 1.00 98.56 491 LEU A O 1
ATOM 3754 N N . SER A 1 492 ? 18.084 8.987 3.270 1.00 97.69 492 SER A N 1
ATOM 3755 C CA . SER A 1 492 ? 18.287 7.550 3.072 1.00 97.69 492 SER A CA 1
ATOM 3756 C C . SER A 1 492 ? 18.630 7.183 1.621 1.00 97.69 492 SER A C 1
ATOM 3758 O O . SER A 1 492 ? 19.586 6.431 1.399 1.00 97.69 492 SER A O 1
ATOM 3760 N N . TYR A 1 493 ? 17.921 7.731 0.620 1.00 98.38 493 TYR A N 1
ATOM 3761 C CA . TYR A 1 493 ? 18.239 7.437 -0.782 1.00 98.38 493 TYR A CA 1
ATOM 3762 C C . TYR A 1 493 ? 19.541 8.127 -1.203 1.00 98.38 493 TYR A C 1
ATOM 3764 O O . TYR A 1 493 ? 20.310 7.540 -1.963 1.00 98.38 493 TYR A O 1
ATOM 3772 N N . GLN A 1 494 ? 19.821 9.335 -0.691 1.00 98.75 494 GLN A N 1
ATOM 3773 C CA . GLN A 1 494 ? 21.066 10.059 -0.961 1.00 98.75 494 GLN A CA 1
ATOM 3774 C C . GLN A 1 494 ? 22.271 9.254 -0.474 1.00 98.75 494 GLN A C 1
ATOM 3776 O O . GLN A 1 494 ? 23.241 9.078 -1.213 1.00 98.75 494 GLN A O 1
ATOM 3781 N N . ARG A 1 495 ? 22.182 8.676 0.733 1.00 98.38 495 ARG A N 1
ATOM 3782 C CA . ARG A 1 495 ? 23.207 7.768 1.259 1.00 98.38 495 ARG A CA 1
ATOM 3783 C C . ARG A 1 495 ? 23.387 6.540 0.371 1.00 98.38 495 ARG A C 1
ATOM 3785 O O . ARG A 1 495 ? 24.519 6.179 0.057 1.00 98.38 495 ARG A O 1
ATOM 3792 N N . ALA A 1 496 ? 22.291 5.900 -0.032 1.00 97.38 496 ALA A N 1
ATOM 3793 C CA . ALA A 1 496 ? 22.347 4.705 -0.867 1.00 97.38 496 ALA A CA 1
ATOM 3794 C C . ALA A 1 496 ? 22.958 4.979 -2.251 1.00 97.38 496 ALA A C 1
ATOM 3796 O O . ALA A 1 496 ? 23.741 4.167 -2.744 1.00 97.38 496 ALA A O 1
ATOM 3797 N N . ALA A 1 497 ? 22.617 6.112 -2.865 1.00 98.12 497 ALA A N 1
ATOM 3798 C CA . ALA A 1 497 ? 23.149 6.528 -4.157 1.00 98.12 497 ALA A CA 1
ATOM 3799 C C . ALA A 1 497 ? 24.643 6.882 -4.076 1.00 98.12 497 ALA A C 1
ATOM 3801 O O . ALA A 1 497 ? 25.429 6.424 -4.901 1.00 98.12 497 ALA A O 1
ATOM 3802 N N . TRP A 1 498 ? 25.057 7.606 -3.033 1.00 98.25 498 TRP A N 1
ATOM 3803 C CA . TRP A 1 498 ? 26.465 7.946 -2.813 1.00 98.25 498 TRP A CA 1
ATOM 3804 C C . TRP A 1 498 ? 27.359 6.707 -2.652 1.00 98.25 498 TRP A C 1
ATOM 3806 O O . TRP A 1 498 ? 28.470 6.677 -3.178 1.00 98.25 498 TRP A O 1
ATOM 3816 N N . GLU A 1 499 ? 26.883 5.668 -1.957 1.00 97.62 499 GLU A N 1
ATOM 3817 C CA . GLU A 1 499 ? 27.655 4.432 -1.749 1.00 97.62 499 GLU A CA 1
ATOM 3818 C C . GLU A 1 499 ? 27.983 3.719 -3.063 1.00 97.62 499 GLU A C 1
ATOM 3820 O O . GLU A 1 499 ? 29.126 3.318 -3.283 1.00 97.62 499 GLU A O 1
ATOM 3825 N N . ILE A 1 500 ? 26.998 3.590 -3.959 1.00 96.00 500 ILE A N 1
ATOM 3826 C CA . ILE A 1 500 ? 27.212 2.900 -5.237 1.00 96.00 500 ILE A CA 1
ATOM 3827 C C . ILE A 1 500 ? 28.050 3.728 -6.211 1.00 96.00 500 ILE A C 1
ATOM 3829 O O . ILE A 1 500 ? 28.862 3.161 -6.943 1.00 96.00 500 ILE A O 1
ATOM 3833 N N . ASP A 1 501 ? 27.922 5.055 -6.177 1.00 97.12 501 ASP A N 1
ATOM 3834 C CA . ASP A 1 501 ? 28.754 5.954 -6.981 1.00 97.12 501 ASP A CA 1
ATOM 3835 C C . ASP A 1 501 ? 30.202 6.007 -6.471 1.00 97.12 501 ASP A C 1
ATOM 3837 O O . ASP A 1 501 ? 31.131 6.159 -7.261 1.00 97.12 501 ASP A O 1
ATOM 3841 N N . SER A 1 502 ? 30.415 5.764 -5.174 1.00 96.69 502 SER A N 1
ATOM 3842 C CA . SER A 1 502 ? 31.745 5.588 -4.570 1.00 96.69 502 SER A CA 1
ATOM 3843 C C . SER A 1 502 ? 32.377 4.222 -4.881 1.00 96.69 502 SER A C 1
ATOM 3845 O O . SER A 1 502 ? 33.482 3.930 -4.428 1.00 96.69 502 SER A O 1
ATOM 3847 N N . GLY A 1 503 ? 31.696 3.365 -5.649 1.00 92.75 503 GLY A N 1
ATOM 3848 C CA . GLY A 1 503 ? 32.176 2.034 -6.023 1.00 92.75 503 GLY A CA 1
ATOM 3849 C C . GLY A 1 503 ? 31.954 0.960 -4.956 1.00 92.75 503 GLY A C 1
ATOM 3850 O O . GLY A 1 503 ? 32.430 -0.166 -5.117 1.00 92.75 503 GLY A O 1
ATOM 3851 N N . HIS A 1 504 ? 31.222 1.265 -3.882 1.00 94.38 504 HIS A N 1
ATOM 3852 C CA . HIS A 1 504 ? 30.872 0.291 -2.856 1.00 94.38 504 HIS A CA 1
ATOM 3853 C C . HIS A 1 504 ? 29.553 -0.409 -3.175 1.00 94.38 504 HIS A C 1
ATOM 3855 O O . HIS A 1 504 ? 28.631 0.141 -3.775 1.00 94.38 504 HIS A O 1
ATOM 3861 N N . ARG A 1 505 ? 29.422 -1.655 -2.717 1.00 86.94 505 ARG A N 1
ATOM 3862 C CA . ARG A 1 505 ? 28.145 -2.362 -2.792 1.00 86.94 505 ARG A CA 1
ATOM 3863 C C . ARG A 1 505 ? 27.158 -1.740 -1.801 1.00 86.94 505 ARG A C 1
ATOM 3865 O O . ARG A 1 505 ? 27.400 -1.766 -0.598 1.00 86.94 505 ARG A O 1
ATOM 3872 N N . ASN A 1 506 ? 26.018 -1.256 -2.288 1.00 95.69 506 ASN A N 1
ATOM 3873 C CA . ASN A 1 506 ? 25.054 -0.494 -1.486 1.00 95.69 506 ASN A CA 1
ATOM 3874 C C . ASN A 1 506 ? 23.773 -1.269 -1.116 1.00 95.69 506 ASN A C 1
ATOM 3876 O O . ASN A 1 506 ? 22.855 -0.659 -0.572 1.00 95.69 506 ASN A O 1
ATOM 3880 N N . THR A 1 507 ? 23.682 -2.580 -1.392 1.00 80.81 507 THR A N 1
ATOM 3881 C CA . THR A 1 507 ? 22.440 -3.376 -1.262 1.00 80.81 507 THR A CA 1
ATOM 3882 C C . THR A 1 507 ? 21.691 -3.133 0.059 1.00 80.81 507 THR A C 1
ATOM 3884 O O . THR A 1 507 ? 20.463 -3.034 0.057 1.00 80.81 507 THR A O 1
ATOM 3887 N N . TYR A 1 508 ? 22.414 -3.006 1.179 1.00 85.31 508 TYR A N 1
ATOM 3888 C CA . TYR A 1 508 ? 21.850 -2.688 2.496 1.00 85.31 508 TYR A CA 1
ATOM 3889 C C . TYR A 1 508 ? 21.148 -1.319 2.512 1.00 85.31 508 TYR A C 1
ATOM 3891 O O . TYR A 1 508 ? 19.938 -1.247 2.730 1.00 85.31 508 TYR A O 1
ATOM 3899 N N . TYR A 1 509 ? 21.877 -0.245 2.197 1.00 87.56 509 TYR A N 1
ATOM 3900 C CA . TYR A 1 509 ? 21.348 1.122 2.186 1.00 87.56 509 TYR A CA 1
ATOM 3901 C C . TYR A 1 509 ? 20.240 1.312 1.148 1.00 87.56 509 TYR A C 1
ATOM 3903 O O . TYR A 1 509 ? 19.224 1.937 1.439 1.00 87.56 509 TYR A O 1
ATOM 3911 N N . ALA A 1 510 ? 20.389 0.724 -0.041 1.00 87.94 510 ALA A N 1
ATOM 3912 C CA . ALA A 1 510 ? 19.380 0.783 -1.094 1.00 87.94 510 ALA A CA 1
ATOM 3913 C C . ALA A 1 510 ? 18.064 0.106 -0.680 1.00 87.94 510 ALA A C 1
ATOM 3915 O O . ALA A 1 510 ? 16.983 0.571 -1.041 1.00 87.94 510 ALA A O 1
ATOM 3916 N N . SER A 1 511 ? 18.140 -0.979 0.098 1.00 84.00 511 SER A N 1
ATOM 3917 C CA . SER A 1 511 ? 16.952 -1.670 0.614 1.00 84.00 511 SER A CA 1
ATOM 3918 C C . SER A 1 511 ? 16.269 -0.875 1.727 1.00 84.00 511 SER A C 1
ATOM 3920 O O . SER A 1 511 ? 15.045 -0.765 1.701 1.00 84.00 511 SER A O 1
ATOM 3922 N N . ILE A 1 512 ? 17.042 -0.266 2.640 1.00 87.69 512 ILE A N 1
ATOM 3923 C CA . ILE A 1 512 ? 16.516 0.663 3.658 1.00 87.69 512 ILE A CA 1
ATOM 3924 C C . ILE A 1 512 ? 15.779 1.815 2.982 1.00 87.69 512 ILE A C 1
ATOM 3926 O O . ILE A 1 512 ? 14.616 2.057 3.295 1.00 87.69 512 ILE A O 1
ATOM 3930 N N . ALA A 1 513 ? 16.431 2.478 2.025 1.00 95.06 513 ALA A N 1
ATOM 3931 C CA . ALA A 1 513 ? 15.862 3.625 1.333 1.00 95.06 513 ALA A CA 1
ATOM 3932 C C . ALA A 1 513 ? 14.556 3.263 0.622 1.00 95.06 513 ALA A C 1
ATOM 3934 O O . ALA A 1 513 ? 13.551 3.943 0.801 1.00 95.06 513 ALA A O 1
ATOM 3935 N N . LYS A 1 514 ? 14.531 2.155 -0.132 1.00 91.38 514 LYS A N 1
ATOM 3936 C CA . LYS A 1 514 ? 13.322 1.711 -0.840 1.00 91.38 514 LYS A CA 1
ATOM 3937 C C . LYS A 1 514 ? 12.187 1.392 0.129 1.00 91.38 514 LYS A C 1
ATOM 3939 O O . LYS A 1 514 ? 11.061 1.819 -0.111 1.00 91.38 514 LYS A O 1
ATOM 3944 N N . ALA A 1 515 ? 12.463 0.624 1.184 1.00 85.75 515 ALA A N 1
ATOM 3945 C CA . ALA A 1 515 ? 11.445 0.223 2.151 1.00 85.75 515 ALA A CA 1
ATOM 3946 C C . ALA A 1 515 ? 10.863 1.443 2.876 1.00 85.75 515 ALA A C 1
ATOM 3948 O O . ALA A 1 515 ? 9.658 1.678 2.814 1.00 85.75 515 ALA A O 1
ATOM 3949 N N . PHE A 1 516 ? 11.732 2.264 3.469 1.00 93.19 516 PHE A N 1
ATOM 3950 C CA . PHE A 1 516 ? 11.323 3.428 4.243 1.00 93.19 516 PHE A CA 1
ATOM 3951 C C . PHE A 1 516 ? 10.623 4.481 3.374 1.00 93.19 516 PHE A C 1
ATOM 3953 O O . PHE A 1 516 ? 9.517 4.902 3.705 1.00 93.19 516 PHE A O 1
ATOM 3960 N N . ALA A 1 517 ? 11.200 4.854 2.225 1.00 96.00 517 ALA A N 1
ATOM 3961 C CA . ALA A 1 517 ? 10.584 5.830 1.323 1.00 96.00 517 ALA A CA 1
ATOM 3962 C C . ALA A 1 517 ? 9.249 5.327 0.742 1.00 96.00 517 ALA A C 1
ATOM 3964 O O . ALA A 1 517 ? 8.317 6.109 0.561 1.00 96.00 517 ALA A O 1
ATOM 3965 N N . GLY A 1 518 ? 9.125 4.021 0.480 1.00 91.06 518 GLY A N 1
ATOM 3966 C CA . GLY A 1 518 ? 7.879 3.426 0.001 1.00 91.06 518 GLY A CA 1
ATOM 3967 C C . GLY A 1 518 ? 6.747 3.484 1.027 1.00 91.06 518 GLY A C 1
ATOM 3968 O O . GLY A 1 518 ? 5.624 3.855 0.676 1.00 91.06 518 GLY A O 1
ATOM 3969 N N . ASP A 1 519 ? 7.034 3.165 2.290 1.00 87.06 519 ASP A N 1
ATOM 3970 C CA . ASP A 1 519 ? 6.042 3.223 3.367 1.00 87.06 519 ASP A CA 1
ATOM 3971 C C . ASP A 1 519 ? 5.630 4.665 3.686 1.00 87.06 519 ASP A C 1
ATOM 3973 O O . ASP A 1 519 ? 4.434 4.967 3.748 1.00 87.06 519 ASP A O 1
ATOM 3977 N N . ILE A 1 520 ? 6.596 5.583 3.816 1.00 93.81 520 ILE A N 1
ATOM 3978 C CA . ILE A 1 520 ? 6.284 6.977 4.153 1.00 93.81 520 ILE A CA 1
ATOM 3979 C C . ILE A 1 520 ? 5.514 7.677 3.030 1.00 93.81 520 ILE A C 1
ATOM 3981 O O . ILE A 1 520 ? 4.583 8.415 3.328 1.00 93.81 520 ILE A O 1
ATOM 3985 N N . ALA A 1 521 ? 5.799 7.404 1.751 1.00 95.62 521 ALA A N 1
ATOM 3986 C CA . ALA A 1 521 ? 5.033 7.978 0.640 1.00 95.62 521 ALA A CA 1
ATOM 3987 C C . ALA A 1 521 ? 3.537 7.615 0.709 1.00 95.62 521 ALA A C 1
ATOM 3989 O O . ALA A 1 521 ? 2.682 8.450 0.413 1.00 95.62 521 ALA A O 1
ATOM 3990 N N . ASN A 1 522 ? 3.210 6.392 1.141 1.00 91.44 522 ASN A N 1
ATOM 3991 C CA . ASN A 1 522 ? 1.826 5.943 1.323 1.00 91.44 522 ASN A CA 1
ATOM 3992 C C . ASN A 1 522 ? 1.144 6.626 2.507 1.00 91.44 522 ASN A C 1
ATOM 3994 O O . ASN A 1 522 ? 0.000 7.077 2.386 1.00 91.44 522 ASN A O 1
ATOM 3998 N N . GLN A 1 523 ? 1.854 6.714 3.633 1.00 91.38 523 GLN A N 1
ATOM 3999 C CA . GLN A 1 523 ? 1.358 7.406 4.816 1.00 91.38 523 GLN A CA 1
ATOM 4000 C C . GLN A 1 523 ? 1.089 8.882 4.500 1.00 91.38 523 GLN A C 1
ATOM 4002 O O . GLN A 1 523 ? -0.039 9.339 4.641 1.00 91.38 523 GLN A O 1
ATOM 4007 N N . LEU A 1 524 ? 2.076 9.588 3.946 1.00 96.19 524 LEU A N 1
ATOM 4008 C CA . LEU A 1 524 ? 1.972 11.011 3.630 1.00 96.19 524 LEU A CA 1
ATOM 4009 C C . LEU A 1 524 ? 0.866 11.330 2.630 1.00 96.19 524 LEU A C 1
ATOM 4011 O O . LEU A 1 524 ? 0.179 12.338 2.774 1.00 96.19 524 LEU A O 1
ATOM 4015 N N . ALA A 1 525 ? 0.678 10.491 1.611 1.00 96.94 525 ALA A N 1
ATOM 4016 C CA . ALA A 1 525 ? -0.396 10.702 0.651 1.00 96.94 525 ALA A CA 1
ATOM 4017 C C . ALA A 1 525 ? -1.786 10.545 1.295 1.00 96.94 525 ALA A C 1
ATOM 4019 O O . ALA A 1 525 ? -2.699 11.304 0.971 1.00 96.94 525 ALA A O 1
ATOM 4020 N N . THR A 1 526 ? -1.935 9.602 2.229 1.00 93.75 526 THR A N 1
ATOM 4021 C CA . THR A 1 526 ? -3.180 9.400 2.990 1.00 93.75 526 THR A CA 1
ATOM 4022 C C . THR A 1 526 ? -3.419 10.542 3.978 1.00 93.75 526 THR A C 1
ATOM 4024 O O . THR A 1 526 ? -4.521 11.083 4.038 1.00 93.75 526 THR A O 1
ATOM 4027 N N . ASP A 1 527 ? -2.380 10.976 4.691 1.00 90.00 527 ASP A N 1
ATOM 4028 C CA . ASP A 1 527 ? -2.444 12.103 5.627 1.00 90.00 527 ASP A CA 1
ATOM 4029 C C . ASP A 1 527 ? -2.792 13.410 4.898 1.00 90.00 527 ASP A C 1
ATOM 4031 O O . ASP A 1 527 ? -3.612 14.200 5.371 1.00 90.00 527 ASP A O 1
ATOM 4035 N N . ALA A 1 528 ? -2.259 13.612 3.689 1.00 96.06 528 ALA A N 1
ATOM 4036 C CA . ALA A 1 528 ? -2.630 14.739 2.841 1.00 96.06 528 ALA A CA 1
ATOM 4037 C C . ALA A 1 528 ? -4.114 14.694 2.440 1.00 96.06 528 ALA A C 1
ATOM 4039 O O . ALA A 1 528 ? -4.797 15.713 2.521 1.00 96.06 528 ALA A O 1
ATOM 4040 N N . VAL A 1 529 ? -4.651 13.526 2.065 1.00 92.75 529 VAL A N 1
ATOM 4041 C CA . VAL A 1 529 ? -6.100 13.357 1.833 1.00 92.75 529 VAL A CA 1
ATOM 4042 C C . VAL A 1 529 ? -6.896 13.722 3.090 1.00 92.75 529 VAL A C 1
ATOM 4044 O O . VAL A 1 529 ? -7.876 14.463 2.996 1.00 92.75 529 VAL A O 1
ATOM 4047 N N . GLN A 1 530 ? -6.446 13.277 4.265 1.00 86.50 530 GLN A N 1
ATOM 4048 C CA . GLN A 1 530 ? -7.108 13.547 5.540 1.00 86.50 530 GLN A CA 1
ATOM 4049 C C . GLN A 1 530 ? -7.141 15.046 5.881 1.00 86.50 530 GLN A C 1
ATOM 4051 O O . GLN A 1 530 ? -8.187 15.554 6.285 1.00 86.50 530 GLN A O 1
ATOM 4056 N N . ILE A 1 531 ? -6.042 15.778 5.663 1.00 89.88 531 ILE A N 1
ATOM 4057 C CA . ILE A 1 531 ? -5.967 17.234 5.889 1.00 89.88 531 ILE A CA 1
ATOM 4058 C C . ILE A 1 531 ? -6.935 17.996 4.968 1.00 89.88 531 ILE A C 1
ATOM 4060 O O . ILE A 1 531 ? -7.544 18.985 5.383 1.00 89.88 531 ILE A O 1
ATOM 4064 N N . PHE A 1 532 ? -7.146 17.520 3.737 1.00 92.94 532 PHE A N 1
ATOM 4065 C CA . PHE A 1 532 ? -8.148 18.089 2.828 1.00 92.94 532 PHE A CA 1
ATOM 4066 C C . PHE A 1 532 ? -9.598 17.722 3.203 1.00 92.94 532 PHE A C 1
ATOM 4068 O O . PHE A 1 532 ? -10.544 18.358 2.720 1.00 92.94 532 PHE A O 1
ATOM 4075 N N . GLY A 1 533 ? -9.804 16.716 4.058 1.00 88.38 533 GLY A N 1
ATOM 4076 C CA . GLY A 1 533 ? -11.119 16.204 4.438 1.00 88.38 533 GLY A CA 1
ATOM 4077 C C . GLY A 1 533 ? -11.905 15.696 3.225 1.00 88.38 533 GLY A C 1
ATOM 4078 O O . GLY A 1 533 ? -11.359 15.045 2.338 1.00 88.38 533 GLY A O 1
ATOM 4079 N N . GLY A 1 534 ? -13.195 16.037 3.134 1.00 74.00 534 GLY A N 1
ATOM 4080 C CA . GLY A 1 534 ? -14.049 15.600 2.019 1.00 74.00 534 GLY A CA 1
ATOM 4081 C C . GLY A 1 534 ? -13.542 16.011 0.628 1.00 74.00 534 GLY A C 1
ATOM 4082 O O . GLY A 1 534 ? -13.754 15.283 -0.340 1.00 74.00 534 GLY A O 1
ATOM 4083 N N . TYR A 1 535 ? -12.819 17.132 0.514 1.00 73.88 535 TYR A N 1
ATOM 4084 C CA . TYR A 1 535 ? -12.199 17.531 -0.753 1.00 73.88 535 TYR A CA 1
ATOM 4085 C C . TYR A 1 535 ? -11.016 16.646 -1.138 1.00 73.88 535 TYR A C 1
ATOM 4087 O O . TYR A 1 535 ? -10.774 16.457 -2.325 1.00 73.88 535 TYR A O 1
ATOM 4095 N N . GLY A 1 536 ? -10.331 16.046 -0.164 1.00 78.12 536 GLY A N 1
ATOM 4096 C CA . GLY A 1 536 ? -9.216 15.137 -0.412 1.00 78.12 536 GLY A CA 1
ATOM 4097 C C . GLY A 1 536 ? -9.652 13.845 -1.096 1.00 78.12 536 GLY A C 1
ATOM 4098 O O . GLY A 1 536 ? -8.866 13.246 -1.819 1.00 78.12 536 GLY A O 1
ATOM 4099 N N . PHE A 1 537 ? -10.915 13.449 -0.920 1.00 77.00 537 PHE A N 1
ATOM 4100 C CA . PHE A 1 537 ? -11.526 12.306 -1.601 1.00 77.00 537 PHE A CA 1
ATOM 4101 C C . PHE A 1 537 ? -12.066 12.654 -3.004 1.00 77.00 537 PHE A C 1
ATOM 4103 O O . PHE A 1 537 ? -12.444 11.770 -3.772 1.00 77.00 537 PHE A O 1
ATOM 4110 N N . ASN A 1 538 ? -12.127 13.941 -3.361 1.00 69.56 538 ASN A N 1
ATOM 4111 C CA . ASN A 1 538 ? -12.675 14.397 -4.632 1.00 69.56 538 ASN A CA 1
ATOM 4112 C C . ASN A 1 538 ? -11.585 14.514 -5.710 1.00 69.56 538 ASN A C 1
ATOM 4114 O O . ASN A 1 538 ? -10.524 15.091 -5.493 1.00 69.56 538 ASN A O 1
ATOM 4118 N N . THR A 1 539 ? -11.890 14.041 -6.919 1.00 67.62 539 THR A N 1
ATOM 4119 C CA . THR A 1 539 ? -10.961 14.012 -8.062 1.00 67.62 539 THR A CA 1
ATOM 4120 C C . THR A 1 539 ? -10.582 15.382 -8.639 1.00 67.62 539 THR A C 1
ATOM 4122 O O . THR A 1 539 ? -9.739 15.451 -9.532 1.00 67.62 539 THR A O 1
ATOM 4125 N N . GLU A 1 540 ? -11.212 16.475 -8.199 1.00 71.56 540 GLU A N 1
ATOM 4126 C CA . GLU A 1 540 ? -10.785 17.839 -8.542 1.00 71.56 540 GLU A CA 1
ATOM 4127 C C . GLU A 1 540 ? -9.526 18.275 -7.783 1.00 71.56 540 GLU A C 1
ATOM 4129 O O . GLU A 1 540 ? -8.812 19.168 -8.246 1.00 71.56 540 GLU A O 1
ATOM 4134 N N . TYR A 1 541 ? -9.230 17.630 -6.653 1.00 78.31 541 TYR A N 1
ATOM 4135 C CA . TYR A 1 541 ? -8.063 17.914 -5.828 1.00 78.31 541 TYR A CA 1
ATOM 4136 C C . TYR A 1 541 ? -6.935 16.905 -6.084 1.00 78.31 541 TYR A C 1
ATOM 4138 O O . TYR A 1 541 ? -7.181 15.753 -6.443 1.00 78.31 541 TYR A O 1
ATOM 4146 N N . PRO A 1 542 ? -5.664 17.317 -5.925 1.00 85.50 542 PRO A N 1
ATOM 4147 C CA . PRO A 1 542 ? -4.532 16.517 -6.387 1.00 85.50 542 PRO A CA 1
ATOM 4148 C C . PRO A 1 542 ? -4.217 15.310 -5.491 1.00 85.50 542 PRO A C 1
ATOM 4150 O O . PRO A 1 542 ? -3.597 14.357 -5.964 1.00 85.50 542 PRO A O 1
ATOM 4153 N N . VAL A 1 543 ? -4.619 15.334 -4.217 1.00 93.12 543 VAL A N 1
ATOM 4154 C CA . VAL A 1 543 ? -4.142 14.391 -3.190 1.00 93.12 543 VAL A CA 1
ATOM 4155 C C . VAL A 1 543 ? -4.690 12.967 -3.345 1.00 93.12 543 VAL A C 1
ATOM 4157 O O . VAL A 1 543 ? -3.952 12.019 -3.088 1.00 93.12 543 VAL A O 1
ATOM 4160 N N . GLU A 1 544 ? -5.901 12.774 -3.890 1.00 92.56 544 GLU A N 1
ATOM 4161 C CA . GLU A 1 544 ? -6.424 11.424 -4.186 1.00 92.56 544 GLU A CA 1
ATOM 4162 C C . GLU A 1 544 ? -5.549 10.689 -5.210 1.00 92.56 544 GLU A C 1
ATOM 4164 O O . GLU A 1 544 ? -5.263 9.494 -5.082 1.00 92.56 544 GLU A O 1
ATOM 4169 N N . LYS A 1 545 ? -5.041 11.429 -6.208 1.00 93.06 545 LYS A N 1
ATOM 4170 C CA . LYS A 1 545 ? -4.127 10.877 -7.206 1.00 93.06 545 LYS A CA 1
ATOM 4171 C C . LYS A 1 545 ? -2.823 10.450 -6.553 1.00 93.06 545 LYS A C 1
ATOM 4173 O O . LYS A 1 545 ? -2.330 9.381 -6.896 1.00 93.06 545 LYS A O 1
ATOM 4178 N N . LEU A 1 546 ? -2.284 11.256 -5.639 1.00 96.25 546 LEU A N 1
ATOM 4179 C CA . LEU A 1 546 ? -1.056 10.921 -4.917 1.00 96.25 546 LEU A CA 1
ATOM 4180 C C . LEU A 1 546 ? -1.244 9.644 -4.094 1.00 96.25 546 LEU A C 1
ATOM 4182 O O . LEU A 1 546 ? -0.393 8.766 -4.163 1.00 96.25 546 LEU A O 1
ATOM 4186 N N . MET A 1 547 ? -2.383 9.486 -3.412 1.00 95.25 547 MET A N 1
ATOM 4187 C CA . MET A 1 547 ? -2.692 8.278 -2.638 1.00 95.25 547 MET A CA 1
ATOM 4188 C C . MET A 1 547 ? -2.751 7.030 -3.526 1.00 95.25 547 MET A C 1
ATOM 4190 O O . MET A 1 547 ? -2.119 6.018 -3.224 1.00 95.25 547 MET A O 1
ATOM 4194 N N . ARG A 1 548 ? -3.444 7.108 -4.669 1.00 93.12 548 ARG A N 1
ATOM 4195 C CA . ARG A 1 548 ? -3.487 5.998 -5.635 1.00 93.12 548 ARG A CA 1
ATOM 4196 C C . ARG A 1 548 ? -2.110 5.675 -6.215 1.00 93.12 548 ARG A C 1
ATOM 4198 O O . ARG A 1 548 ? -1.789 4.504 -6.404 1.00 93.12 548 ARG A O 1
ATOM 4205 N N . ASP A 1 549 ? -1.323 6.698 -6.534 1.00 95.44 549 ASP A N 1
ATOM 4206 C CA . ASP A 1 549 ? -0.004 6.551 -7.148 1.00 95.44 549 ASP A CA 1
ATOM 4207 C C . ASP A 1 549 ? 1.051 6.034 -6.149 1.00 95.44 549 ASP A C 1
ATOM 4209 O O . ASP A 1 549 ? 1.976 5.339 -6.562 1.00 95.44 549 ASP A O 1
ATOM 4213 N N . ALA A 1 550 ? 0.907 6.317 -4.849 1.00 95.06 550 ALA A N 1
ATOM 4214 C CA . ALA A 1 550 ? 1.860 5.927 -3.808 1.00 95.06 550 ALA A CA 1
ATOM 4215 C C . ALA A 1 550 ? 1.928 4.408 -3.573 1.00 95.06 550 ALA A C 1
ATOM 4217 O O . ALA A 1 550 ? 2.991 3.877 -3.240 1.00 95.06 550 ALA A O 1
ATOM 4218 N N . LYS A 1 551 ? 0.817 3.686 -3.774 1.00 88.69 551 LYS A N 1
ATOM 4219 C CA . LYS A 1 551 ? 0.696 2.271 -3.375 1.00 88.69 551 LYS A CA 1
ATOM 4220 C C . LYS A 1 551 ? 1.695 1.338 -4.056 1.00 88.69 551 LYS A C 1
ATOM 4222 O O . LYS A 1 551 ? 2.082 0.338 -3.463 1.00 88.69 551 LYS A O 1
ATOM 4227 N N . ILE A 1 552 ? 2.176 1.680 -5.252 1.00 79.56 552 ILE A N 1
ATOM 4228 C CA . ILE A 1 552 ? 3.173 0.867 -5.967 1.00 79.56 552 ILE A CA 1
ATOM 4229 C C . ILE A 1 552 ? 4.560 0.883 -5.302 1.00 79.56 552 ILE A C 1
ATOM 4231 O O . ILE A 1 552 ? 5.332 -0.061 -5.462 1.00 79.56 552 ILE A O 1
ATOM 4235 N N . TYR A 1 553 ? 4.893 1.935 -4.545 1.00 75.38 553 TYR A N 1
ATOM 4236 C CA . TYR A 1 553 ? 6.201 2.054 -3.895 1.00 75.38 553 TYR A CA 1
ATOM 4237 C C . TYR A 1 553 ? 6.330 1.153 -2.664 1.00 75.38 553 TYR A C 1
ATOM 4239 O O . TYR A 1 553 ? 7.448 0.791 -2.277 1.00 75.38 553 TYR A O 1
ATOM 4247 N N . GLN A 1 554 ? 5.211 0.719 -2.084 1.00 62.16 554 GLN A N 1
ATOM 4248 C CA . GLN A 1 554 ? 5.211 -0.204 -0.959 1.00 62.16 554 GLN A CA 1
ATOM 4249 C C . GLN A 1 554 ? 5.718 -1.581 -1.417 1.00 62.16 554 GLN A C 1
ATOM 4251 O O . GLN A 1 554 ? 5.169 -2.198 -2.325 1.00 62.16 554 GLN A O 1
ATOM 4256 N N . GLY A 1 555 ? 6.833 -2.053 -0.847 1.00 52.88 555 GLY A N 1
ATOM 4257 C CA . GLY A 1 555 ? 7.224 -3.465 -1.001 1.00 52.88 555 GLY A CA 1
ATOM 4258 C C . GLY A 1 555 ? 6.333 -4.321 -0.111 1.00 52.88 555 GLY A C 1
ATOM 4259 O O . GLY A 1 555 ? 5.849 -3.779 0.864 1.00 52.88 555 GLY A O 1
ATOM 4260 N N . THR A 1 556 ? 6.128 -5.609 -0.402 1.00 44.12 556 THR A N 1
ATOM 4261 C CA . THR A 1 556 ? 5.406 -6.546 0.486 1.00 44.12 556 THR A CA 1
ATOM 4262 C C . THR A 1 556 ? 6.082 -6.609 1.860 1.00 44.12 556 THR A C 1
ATOM 4264 O O . THR A 1 556 ? 7.116 -7.276 1.965 1.00 44.12 556 THR A O 1
ATOM 4267 N N . PRO A 1 557 ? 5.558 -5.955 2.915 1.00 46.53 557 PRO A N 1
ATOM 4268 C CA . PRO A 1 557 ? 6.115 -6.070 4.245 1.00 46.53 557 PRO A CA 1
ATOM 4269 C C . PRO A 1 557 ? 5.275 -7.104 4.991 1.00 46.53 557 PRO A C 1
ATOM 4271 O O . PRO A 1 557 ? 4.121 -6.855 5.341 1.00 46.53 557 PRO A O 1
ATOM 4274 N N . GLN A 1 558 ? 5.841 -8.275 5.265 1.00 49.00 558 GLN A N 1
ATOM 4275 C CA . GLN A 1 558 ? 5.274 -9.107 6.317 1.00 49.00 558 GLN A CA 1
ATOM 4276 C C . GLN A 1 558 ? 5.588 -8.406 7.644 1.00 49.00 558 GLN A C 1
ATOM 4278 O O . GLN A 1 558 ? 6.724 -8.438 8.110 1.00 49.00 558 GLN A O 1
ATOM 4283 N N . LYS A 1 559 ? 4.613 -7.672 8.193 1.00 62.59 559 LYS A N 1
ATOM 4284 C CA . LYS A 1 559 ? 4.765 -6.980 9.479 1.00 62.59 559 LYS A CA 1
ATOM 4285 C C . LYS A 1 559 ? 4.579 -7.987 10.605 1.00 62.59 559 LYS A C 1
ATOM 4287 O O . LYS A 1 559 ? 3.452 -8.269 10.993 1.00 62.59 559 LYS A O 1
ATOM 4292 N N . ASP A 1 560 ? 5.686 -8.511 11.107 1.00 79.12 560 ASP A N 1
ATOM 4293 C CA . ASP A 1 560 ? 5.730 -9.418 12.252 1.00 79.12 560 ASP A CA 1
ATOM 4294 C C . ASP A 1 560 ? 6.793 -8.960 13.265 1.00 79.12 560 ASP A C 1
ATOM 4296 O O . ASP A 1 560 ? 7.618 -8.095 12.961 1.00 79.12 560 ASP A O 1
ATOM 4300 N N . VAL A 1 561 ? 6.767 -9.522 14.472 1.00 83.94 561 VAL A N 1
ATOM 4301 C CA . VAL A 1 561 ? 7.756 -9.274 15.530 1.00 83.94 561 VAL A CA 1
ATOM 4302 C C . VAL A 1 561 ? 8.754 -10.424 15.634 1.00 83.94 561 VAL A C 1
ATOM 4304 O O . VAL A 1 561 ? 8.488 -11.549 15.222 1.00 83.94 561 VAL A O 1
ATOM 4307 N N . THR A 1 562 ? 9.922 -10.155 16.213 1.00 83.88 562 THR A N 1
ATOM 4308 C CA . THR A 1 562 ? 10.896 -11.200 16.554 1.00 83.88 562 THR A CA 1
ATOM 4309 C C . THR A 1 562 ? 10.850 -11.457 18.054 1.00 83.88 562 THR A C 1
ATOM 4311 O O . THR A 1 562 ? 11.129 -10.554 18.839 1.00 83.88 562 THR A O 1
ATOM 4314 N N . ILE A 1 563 ? 10.521 -12.687 18.449 1.00 86.62 563 ILE A N 1
ATOM 4315 C CA . ILE A 1 563 ? 10.613 -13.127 19.845 1.00 86.62 563 ILE A CA 1
ATOM 4316 C C . ILE A 1 563 ? 12.081 -13.443 20.142 1.00 86.62 563 ILE A C 1
ATOM 4318 O O . ILE A 1 563 ? 12.718 -14.203 19.408 1.00 86.62 563 ILE A O 1
ATOM 4322 N N . LYS A 1 564 ? 12.638 -12.832 21.191 1.00 83.81 564 LYS A N 1
ATOM 4323 C CA . LYS A 1 564 ? 14.022 -13.088 21.606 1.00 83.81 564 LYS A CA 1
ATOM 4324 C C . LYS A 1 564 ? 14.149 -14.477 22.237 1.00 83.81 564 LYS A C 1
ATOM 4326 O O . LYS A 1 564 ? 13.199 -14.996 22.812 1.00 83.81 564 LYS A O 1
ATOM 4331 N N . SER A 1 565 ? 15.336 -15.075 22.155 1.00 83.25 565 SER A N 1
ATOM 4332 C CA . SER A 1 565 ? 15.597 -16.413 22.707 1.00 83.25 565 SER A CA 1
ATOM 4333 C C . SER A 1 565 ? 15.548 -16.485 24.235 1.00 83.25 565 SER A C 1
ATOM 4335 O O . SER A 1 565 ? 15.431 -17.575 24.780 1.00 83.25 565 SER A O 1
ATOM 4337 N N . ASP A 1 566 ? 15.694 -15.347 24.911 1.00 84.00 566 ASP A N 1
ATOM 4338 C CA . ASP A 1 566 ? 15.614 -15.182 26.364 1.00 84.00 566 ASP A CA 1
ATOM 4339 C C . ASP A 1 566 ? 14.215 -14.764 26.845 1.00 84.00 566 ASP A C 1
ATOM 4341 O O . ASP A 1 566 ? 14.041 -14.525 28.034 1.00 84.00 566 ASP A O 1
ATOM 4345 N N . ALA A 1 567 ? 13.222 -14.686 25.949 1.00 85.00 567 ALA A N 1
ATOM 4346 C CA . ALA A 1 567 ? 11.855 -14.353 26.327 1.00 85.00 567 ALA A CA 1
ATOM 4347 C C . ALA A 1 567 ? 11.295 -15.369 27.340 1.00 85.00 567 ALA A C 1
ATOM 4349 O O . ALA A 1 567 ? 11.584 -16.569 27.242 1.00 85.00 567 ALA A O 1
ATOM 4350 N N . PRO A 1 568 ? 10.472 -14.921 28.299 1.00 84.94 568 PRO A N 1
ATOM 4351 C CA . PRO A 1 568 ? 10.006 -15.791 29.359 1.00 84.94 568 PRO A CA 1
ATOM 4352 C C . PRO A 1 568 ? 9.051 -16.870 28.831 1.00 84.94 568 PRO A C 1
ATOM 4354 O O . PRO A 1 568 ? 8.206 -16.640 27.967 1.00 84.94 568 PRO A O 1
ATOM 4357 N N . VAL A 1 569 ? 9.194 -18.080 29.376 1.00 88.69 569 VAL A N 1
ATOM 4358 C CA . VAL A 1 569 ? 8.472 -19.294 28.935 1.00 88.69 569 VAL A CA 1
ATOM 4359 C C . VAL A 1 569 ? 7.510 -19.853 29.988 1.00 88.69 569 VAL A C 1
ATOM 4361 O O . VAL A 1 569 ? 6.796 -20.829 29.737 1.00 88.69 569 VAL A O 1
ATOM 4364 N N . THR A 1 570 ? 7.483 -19.235 31.168 1.00 91.81 570 THR A N 1
ATOM 4365 C CA . THR A 1 570 ? 6.633 -19.591 32.310 1.00 91.81 570 THR A CA 1
ATOM 4366 C C . THR A 1 570 ? 5.737 -18.421 32.676 1.00 91.81 570 THR A C 1
ATOM 4368 O O . THR A 1 570 ? 6.228 -17.301 32.782 1.00 91.81 570 THR A O 1
ATOM 4371 N N . LEU A 1 571 ? 4.456 -18.682 32.925 1.00 94.00 571 LEU A N 1
ATOM 4372 C CA . LEU A 1 571 ? 3.501 -17.659 33.344 1.00 94.00 571 LEU A CA 1
ATOM 4373 C C . LEU A 1 571 ? 3.821 -17.129 34.753 1.00 94.00 571 LEU A C 1
ATOM 4375 O O . LEU A 1 571 ? 4.023 -17.916 35.678 1.00 94.00 571 LEU A O 1
ATOM 4379 N N . LEU A 1 572 ? 3.826 -15.804 34.930 1.00 93.56 572 LEU A N 1
ATOM 4380 C CA . LEU A 1 572 ? 4.146 -15.134 36.200 1.00 93.56 572 LEU A CA 1
ATOM 4381 C C . LEU A 1 572 ? 2.876 -14.716 36.958 1.00 93.56 572 LEU A C 1
ATOM 4383 O O . LEU A 1 572 ? 2.662 -13.540 37.249 1.00 93.56 572 LEU A O 1
ATOM 4387 N N . LEU A 1 573 ? 2.032 -15.697 37.286 1.00 92.62 573 LEU A N 1
ATOM 4388 C CA . LEU A 1 573 ? 0.670 -15.485 37.796 1.00 92.62 573 LEU A CA 1
ATOM 4389 C C . LEU A 1 573 ? 0.599 -14.550 39.021 1.00 92.62 573 LEU A C 1
ATOM 4391 O O . LEU A 1 573 ? -0.148 -13.575 39.000 1.00 92.62 573 LEU A O 1
ATOM 4395 N N . GLU A 1 574 ? 1.426 -14.783 40.047 1.00 92.56 574 GLU A N 1
ATOM 4396 C CA . GLU A 1 574 ? 1.461 -13.935 41.255 1.00 92.56 574 GLU A CA 1
ATOM 4397 C C . GLU A 1 574 ? 1.860 -12.483 40.947 1.00 92.56 574 GLU A C 1
ATOM 4399 O O . GLU A 1 574 ? 1.240 -11.551 41.456 1.00 92.56 574 GLU A O 1
ATOM 4404 N N . LYS A 1 575 ? 2.822 -12.262 40.039 1.00 92.94 575 LYS A N 1
ATOM 4405 C CA . LYS A 1 575 ? 3.213 -10.900 39.635 1.00 92.94 575 LYS A CA 1
ATOM 4406 C C . LYS A 1 575 ? 2.087 -10.177 38.909 1.00 92.94 575 LYS A C 1
ATOM 4408 O O . LYS A 1 575 ? 1.890 -8.983 39.105 1.00 92.94 575 LYS A O 1
ATOM 4413 N N . HIS A 1 576 ? 1.343 -10.884 38.062 1.00 94.50 576 HIS A N 1
ATOM 4414 C CA . HIS A 1 576 ? 0.186 -10.307 37.382 1.00 94.50 576 HIS A CA 1
ATOM 4415 C C . HIS A 1 576 ? -0.932 -9.957 38.375 1.00 94.50 576 HIS A C 1
ATOM 4417 O O . HIS A 1 576 ? -1.550 -8.903 38.238 1.00 94.50 576 HIS A O 1
ATOM 4423 N N . ALA A 1 577 ? -1.149 -10.778 39.406 1.00 93.88 577 ALA A N 1
ATOM 4424 C CA . ALA A 1 577 ? -2.085 -10.465 40.484 1.00 93.88 577 ALA A CA 1
ATOM 4425 C C . ALA A 1 577 ? -1.634 -9.247 41.313 1.00 93.88 577 ALA A C 1
ATOM 4427 O O . ALA A 1 577 ? -2.452 -8.380 41.622 1.00 93.88 577 ALA A O 1
ATOM 4428 N N . ASP A 1 578 ? -0.339 -9.134 41.621 1.00 92.19 578 ASP A N 1
ATOM 4429 C CA . ASP A 1 578 ? 0.242 -7.970 42.303 1.00 92.19 578 ASP A CA 1
ATOM 4430 C C . ASP A 1 578 ? 0.087 -6.684 41.487 1.00 92.19 578 ASP A C 1
ATOM 4432 O O . ASP A 1 578 ? -0.346 -5.660 42.025 1.00 92.19 578 ASP A O 1
ATOM 4436 N N . TYR A 1 579 ? 0.367 -6.752 40.182 1.00 91.56 579 TYR A N 1
ATOM 4437 C CA . TYR A 1 579 ? 0.165 -5.650 39.246 1.00 91.56 579 TYR A CA 1
ATOM 4438 C C . TYR A 1 579 ? -1.283 -5.145 39.294 1.00 91.56 579 TYR A C 1
ATOM 4440 O O . TYR A 1 579 ? -1.512 -3.972 39.593 1.00 91.56 579 TYR A O 1
ATOM 4448 N N . ILE A 1 580 ? -2.264 -6.033 39.095 1.00 91.62 580 ILE A N 1
ATOM 4449 C CA . ILE A 1 580 ? -3.687 -5.664 39.070 1.00 91.62 580 ILE A CA 1
ATOM 4450 C C . ILE A 1 580 ? -4.179 -5.174 40.436 1.00 91.62 580 ILE A C 1
ATOM 4452 O O . ILE A 1 580 ? -4.910 -4.191 40.491 1.00 91.62 580 ILE A O 1
ATOM 4456 N N . ALA A 1 581 ? -3.761 -5.794 41.542 1.00 89.88 581 ALA A N 1
ATOM 4457 C CA . ALA A 1 581 ? -4.140 -5.342 42.883 1.00 89.88 581 ALA A CA 1
ATOM 4458 C C . ALA A 1 581 ? -3.573 -3.949 43.212 1.00 89.88 581 ALA A C 1
ATOM 4460 O O . ALA A 1 581 ? -4.196 -3.169 43.933 1.00 89.88 581 ALA A O 1
ATOM 4461 N N . SER A 1 582 ? -2.390 -3.619 42.683 1.00 85.25 582 SER A N 1
ATOM 4462 C CA . SER A 1 582 ? -1.808 -2.281 42.814 1.00 85.25 582 SER A CA 1
ATOM 4463 C C . SER A 1 582 ? -2.479 -1.253 41.892 1.00 85.25 582 SER A C 1
ATOM 4465 O O . SER A 1 582 ? -2.508 -0.057 42.212 1.00 85.25 582 SER A O 1
ATOM 4467 N N . TYR A 1 583 ? -3.062 -1.712 40.781 1.00 76.31 583 TYR A N 1
ATOM 4468 C CA . TYR A 1 583 ? -3.719 -0.889 39.776 1.00 76.31 583 TYR A CA 1
ATOM 4469 C C . TYR A 1 583 ? -4.983 -0.230 40.355 1.00 76.31 583 TYR A C 1
ATOM 4471 O O . TYR A 1 583 ? -5.947 -0.892 40.724 1.00 76.31 583 TYR A O 1
ATOM 4479 N N . GLY A 1 584 ? -4.974 1.103 40.466 1.00 65.75 584 GLY A N 1
ATOM 4480 C CA . GLY A 1 584 ? -6.076 1.887 41.047 1.00 65.75 584 GLY A CA 1
ATOM 4481 C C . GLY A 1 584 ? -5.915 2.271 42.526 1.00 65.75 584 GLY A C 1
ATOM 4482 O O . GLY A 1 584 ? -6.693 3.082 43.026 1.00 65.75 584 GLY A O 1
ATOM 4483 N N . SER A 1 585 ? -4.881 1.777 43.219 1.00 69.75 585 SER A N 1
ATOM 4484 C CA . SER A 1 585 ? -4.578 2.179 44.608 1.00 69.75 585 SER A CA 1
ATOM 4485 C C . SER A 1 585 ? -3.969 3.588 44.715 1.00 69.75 585 SER A C 1
ATOM 4487 O O . SER A 1 585 ? -4.147 4.280 45.719 1.00 69.75 585 SER A O 1
ATOM 4489 N N . LYS A 1 586 ? -3.289 4.051 43.659 1.00 69.69 586 LYS A N 1
ATOM 4490 C CA . LYS A 1 586 ? -2.634 5.366 43.579 1.00 69.69 586 LYS A CA 1
ATOM 4491 C C . LYS A 1 586 ? -3.563 6.410 42.953 1.00 69.69 586 LYS A C 1
ATOM 4493 O O . LYS A 1 586 ? -3.424 6.765 41.787 1.00 69.69 586 LYS A O 1
ATOM 4498 N N . LYS A 1 587 ? -4.527 6.898 43.734 1.00 69.25 587 LYS A N 1
ATOM 4499 C CA . LYS A 1 587 ? -5.570 7.833 43.260 1.00 69.25 587 LYS A CA 1
ATOM 4500 C C . LYS A 1 587 ? -5.049 9.212 42.832 1.00 69.25 587 LYS A C 1
ATOM 4502 O O . LYS A 1 587 ? -5.723 9.891 42.067 1.00 69.25 587 LYS A O 1
ATOM 4507 N N . ASP A 1 588 ? -3.860 9.594 43.296 1.00 61.44 588 ASP A N 1
ATOM 4508 C CA . ASP A 1 588 ? -3.215 10.873 42.967 1.00 61.44 588 ASP A CA 1
ATOM 4509 C C . ASP A 1 588 ? -2.298 10.791 41.729 1.00 61.44 588 ASP A C 1
ATOM 4511 O O . ASP A 1 588 ? -1.638 11.770 41.378 1.00 61.44 588 ASP A O 1
ATOM 4515 N N . ASP A 1 589 ? -2.219 9.627 41.074 1.00 67.38 589 ASP A N 1
ATOM 4516 C CA . ASP A 1 589 ? -1.357 9.423 39.910 1.00 67.38 589 ASP A CA 1
ATOM 4517 C C . ASP A 1 589 ? -1.984 9.992 38.625 1.00 67.38 589 ASP A C 1
ATOM 4519 O O . ASP A 1 589 ? -3.200 9.947 38.415 1.00 67.38 589 ASP A O 1
ATOM 4523 N N . TYR A 1 590 ? -1.142 10.494 37.722 1.00 58.94 590 TYR A N 1
ATOM 4524 C CA . TYR A 1 590 ? -1.569 11.038 36.432 1.00 58.94 590 TYR A CA 1
ATOM 4525 C C . TYR A 1 590 ? -2.336 9.994 35.609 1.00 58.94 590 TYR A C 1
ATOM 4527 O O . TYR A 1 590 ? -3.361 10.308 35.005 1.00 58.94 590 TYR A O 1
ATOM 4535 N N . GLU A 1 591 ? -1.893 8.736 35.640 1.00 64.31 591 GLU A N 1
ATOM 4536 C CA . GLU A 1 591 ? -2.541 7.628 34.929 1.00 64.31 591 GLU A CA 1
ATOM 4537 C C . GLU A 1 591 ? -3.940 7.312 35.467 1.00 64.31 591 GLU A C 1
ATOM 4539 O O . GLU A 1 591 ? -4.850 6.982 34.699 1.00 64.31 591 GLU A O 1
ATOM 4544 N N . TYR A 1 592 ? -4.147 7.474 36.776 1.00 70.25 592 TYR A N 1
ATOM 4545 C CA . TYR A 1 592 ? -5.456 7.288 37.391 1.00 70.25 592 TYR A CA 1
ATOM 4546 C C . TYR A 1 592 ? -6.456 8.328 36.870 1.00 70.25 592 TYR A C 1
ATOM 4548 O O . TYR A 1 592 ? -7.577 7.974 36.504 1.00 70.25 592 TYR A O 1
ATOM 4556 N N . CYS A 1 593 ? -6.046 9.594 36.767 1.00 69.56 593 CYS A N 1
ATOM 4557 C CA . CYS A 1 593 ? -6.870 10.665 36.198 1.00 69.56 593 CYS A CA 1
ATOM 4558 C C . CYS A 1 593 ? -7.100 10.482 34.690 1.00 69.56 593 CYS A C 1
ATOM 4560 O O . CYS A 1 593 ? -8.224 10.606 34.212 1.00 69.56 593 CYS A O 1
ATOM 4562 N N . MET A 1 594 ? -6.056 10.135 33.933 1.00 67.88 594 MET A N 1
ATOM 4563 C CA . MET A 1 594 ? -6.154 9.972 32.480 1.00 67.88 594 MET A CA 1
ATOM 4564 C C . MET A 1 594 ? -7.015 8.779 32.058 1.00 67.88 594 MET A C 1
ATOM 4566 O O . MET A 1 594 ? -7.581 8.813 30.973 1.00 67.88 594 MET A O 1
ATOM 4570 N N . SER A 1 595 ? -7.151 7.746 32.890 1.00 74.88 595 SER A N 1
ATOM 4571 C CA . SER A 1 595 ? -7.962 6.551 32.602 1.00 74.88 595 SER A CA 1
ATOM 4572 C C . SER A 1 595 ? -9.441 6.684 32.986 1.00 74.88 595 SER A C 1
ATOM 4574 O O . SER A 1 595 ? -10.197 5.719 32.868 1.00 74.88 595 SER A O 1
ATOM 4576 N N . GLU A 1 596 ? -9.892 7.867 33.417 1.00 83.19 596 GLU A N 1
ATOM 4577 C CA . GLU A 1 596 ? -11.259 8.072 33.908 1.00 83.19 596 GLU A CA 1
ATOM 4578 C C . GLU A 1 596 ? -12.338 7.662 32.888 1.00 83.19 596 GLU A C 1
ATOM 4580 O O . GLU A 1 596 ? -13.309 6.991 33.239 1.00 83.19 596 GLU A O 1
ATOM 4585 N N . TYR A 1 597 ? -12.116 7.955 31.606 1.00 81.69 597 TYR A N 1
ATOM 4586 C CA . TYR A 1 597 ? -13.039 7.613 30.522 1.00 81.69 597 TYR A CA 1
ATOM 4587 C C . TYR A 1 597 ? -13.147 6.103 30.228 1.00 81.69 597 TYR A C 1
ATOM 4589 O O . TYR A 1 597 ? -14.045 5.710 29.493 1.00 81.69 597 TYR A O 1
ATOM 4597 N N . LEU A 1 598 ? -12.280 5.257 30.799 1.00 85.88 598 LEU A N 1
ATOM 4598 C CA . LEU A 1 598 ? -12.322 3.789 30.679 1.00 85.88 598 LEU A CA 1
ATOM 4599 C C . LEU A 1 598 ? -12.512 3.085 32.024 1.00 85.88 598 LEU A C 1
ATOM 4601 O O . LEU A 1 598 ? -12.495 1.855 32.070 1.00 85.88 598 LEU A O 1
ATOM 4605 N N . ARG A 1 599 ? -12.686 3.828 33.122 1.00 90.69 599 ARG A N 1
ATOM 4606 C CA . ARG A 1 599 ? -12.559 3.294 34.483 1.00 90.69 599 ARG A CA 1
ATOM 4607 C C . ARG A 1 599 ? -13.468 2.095 34.750 1.00 90.69 599 ARG A C 1
ATOM 4609 O O . ARG A 1 599 ? -12.981 1.082 35.241 1.00 90.69 599 ARG A O 1
ATOM 4616 N N . MET A 1 600 ? -14.745 2.162 34.369 1.00 94.94 600 MET A N 1
ATOM 4617 C CA . MET A 1 600 ? -15.682 1.038 34.508 1.00 94.94 600 MET A CA 1
ATOM 4618 C C . MET A 1 600 ? -15.182 -0.241 33.816 1.00 94.94 600 MET A C 1
ATOM 4620 O O . MET A 1 600 ? -15.202 -1.322 34.404 1.00 94.94 600 MET A O 1
ATOM 4624 N N . SER A 1 601 ? -14.694 -0.126 32.580 1.00 94.00 601 SER A N 1
ATOM 4625 C CA . SER A 1 601 ? -14.153 -1.271 31.842 1.00 94.00 601 SER A CA 1
ATOM 4626 C C . SER A 1 601 ? -12.812 -1.738 32.407 1.00 94.00 601 SER A C 1
ATOM 4628 O O . SER A 1 601 ? -12.596 -2.940 32.501 1.00 94.00 601 SER A O 1
ATOM 4630 N N . GLY A 1 602 ? -11.963 -0.821 32.881 1.00 91.19 602 GLY A N 1
ATOM 4631 C CA . GLY A 1 602 ? -10.728 -1.143 33.600 1.00 91.19 602 GLY A CA 1
ATOM 4632 C C . GLY A 1 602 ? -10.969 -1.987 34.851 1.00 91.19 602 GLY A C 1
ATOM 4633 O O . GLY A 1 602 ? -10.281 -2.986 35.061 1.00 91.19 602 GLY A O 1
ATOM 4634 N N . ILE A 1 603 ? -11.994 -1.644 35.640 1.00 94.25 603 ILE A N 1
ATOM 4635 C CA . ILE A 1 603 ? -12.409 -2.436 36.807 1.00 94.25 603 ILE A CA 1
ATOM 4636 C C . ILE A 1 603 ? -12.903 -3.815 36.363 1.00 94.25 603 ILE A C 1
ATOM 4638 O O . ILE A 1 603 ? -12.493 -4.817 36.942 1.00 94.25 603 ILE A O 1
ATOM 4642 N N . TYR A 1 604 ? -13.738 -3.894 35.322 1.00 96.81 604 TYR A N 1
ATOM 4643 C CA . TYR A 1 604 ? -14.179 -5.180 34.773 1.00 96.81 604 TYR A CA 1
ATOM 4644 C C . TYR A 1 604 ? -12.994 -6.056 34.344 1.00 96.81 604 TYR A C 1
ATOM 4646 O O . TYR A 1 604 ? -12.951 -7.233 34.713 1.00 96.81 604 TYR A O 1
ATOM 4654 N N . TRP A 1 605 ? -12.015 -5.499 33.624 1.00 96.06 605 TRP A N 1
ATOM 4655 C CA . TRP A 1 605 ? -10.844 -6.253 33.179 1.00 96.06 605 TRP A CA 1
ATOM 4656 C C . TRP A 1 605 ? -10.015 -6.759 34.357 1.00 96.06 605 TRP A C 1
ATOM 4658 O O . TRP A 1 605 ? -9.719 -7.952 34.424 1.00 96.06 605 TRP A O 1
ATOM 4668 N N . GLY A 1 606 ? -9.725 -5.876 35.318 1.00 94.81 606 GLY A N 1
ATOM 4669 C CA . GLY A 1 606 ? -8.989 -6.211 36.535 1.00 94.81 606 GLY A CA 1
ATOM 4670 C C . GLY A 1 606 ? -9.682 -7.289 37.371 1.00 94.81 606 GLY A C 1
ATOM 4671 O O . GLY A 1 606 ? -9.061 -8.275 37.750 1.00 94.81 606 GLY A O 1
ATOM 4672 N N . LEU A 1 607 ? -10.986 -7.166 37.616 1.00 95.94 607 LEU A N 1
ATOM 4673 C CA . LEU A 1 607 ? -11.727 -8.160 38.397 1.00 95.94 607 LEU A CA 1
ATOM 4674 C C . LEU A 1 607 ? -11.821 -9.511 37.697 1.00 95.94 607 LEU A C 1
ATOM 4676 O O . LEU A 1 607 ? -11.647 -10.546 38.336 1.00 95.94 607 LEU A O 1
ATOM 4680 N N . THR A 1 608 ? -12.078 -9.506 36.391 1.00 97.19 608 THR A N 1
ATOM 4681 C CA . THR A 1 608 ? -12.197 -10.743 35.616 1.00 97.19 608 THR A CA 1
ATOM 4682 C C . THR A 1 608 ? -10.880 -11.506 35.618 1.00 97.19 608 THR A C 1
ATOM 4684 O O . THR A 1 608 ? -10.880 -12.714 35.849 1.00 97.19 608 THR A O 1
ATOM 4687 N N . VAL A 1 609 ? -9.750 -10.821 35.408 1.00 96.38 609 VAL A N 1
ATOM 4688 C CA . VAL A 1 609 ? -8.444 -11.487 35.421 1.00 96.38 609 VAL A CA 1
ATOM 4689 C C . VAL A 1 609 ? -8.076 -11.979 36.822 1.00 96.38 609 VAL A C 1
ATOM 4691 O O . VAL A 1 609 ? -7.571 -13.091 36.952 1.00 96.38 609 VAL A O 1
ATOM 4694 N N . MET A 1 610 ? -8.408 -11.227 37.877 1.00 96.12 610 MET A N 1
ATOM 4695 C CA . MET A 1 610 ? -8.205 -11.671 39.261 1.00 96.12 610 MET A CA 1
ATOM 4696 C C . MET A 1 610 ? -9.036 -12.911 39.588 1.00 96.12 610 MET A C 1
ATOM 4698 O O . MET A 1 610 ? -8.520 -13.831 40.215 1.00 96.12 610 MET A O 1
ATOM 4702 N N . ASP A 1 611 ? -10.284 -12.999 39.123 1.00 96.56 611 ASP A N 1
ATOM 4703 C CA . ASP A 1 611 ? -11.097 -14.203 39.316 1.00 96.56 611 ASP A CA 1
ATOM 4704 C C . ASP A 1 611 ? -10.568 -15.402 38.516 1.00 96.56 611 ASP A C 1
ATOM 4706 O O . ASP A 1 611 ? -10.472 -16.505 39.056 1.00 96.56 611 ASP A O 1
ATOM 4710 N N . LEU A 1 612 ? -10.137 -15.190 37.265 1.00 96.94 612 LEU A N 1
ATOM 4711 C CA . LEU A 1 612 ? -9.495 -16.230 36.449 1.00 96.94 612 LEU A CA 1
ATOM 4712 C C . LEU A 1 612 ? -8.219 -16.784 37.099 1.00 96.94 612 LEU A C 1
ATOM 4714 O O . LEU A 1 612 ? -7.950 -17.978 36.977 1.00 96.94 612 LEU A O 1
ATOM 4718 N N . MET A 1 613 ? -7.470 -15.939 37.812 1.00 96.06 613 MET A N 1
ATOM 4719 C CA . MET A 1 613 ? -6.288 -16.319 38.594 1.00 96.06 613 MET A CA 1
ATOM 4720 C C . MET A 1 613 ? -6.623 -16.842 40.005 1.00 96.06 613 MET A C 1
ATOM 4722 O O . MET A 1 613 ? -5.719 -17.239 40.731 1.00 96.06 613 MET A O 1
ATOM 4726 N N . GLY A 1 614 ? -7.898 -16.853 40.416 1.00 94.88 614 GLY A N 1
ATOM 4727 C CA . GLY A 1 614 ? -8.323 -17.312 41.746 1.00 94.88 614 GLY A CA 1
ATOM 4728 C C . GLY A 1 614 ? -7.999 -16.353 42.899 1.00 94.88 614 GLY A C 1
ATOM 4729 O O . GLY A 1 614 ? -7.933 -16.791 44.040 1.00 94.88 614 GLY A O 1
ATOM 4730 N N . GLN A 1 615 ? -7.810 -15.067 42.603 1.00 95.25 615 GLN A N 1
ATOM 4731 C CA . GLN A 1 615 ? -7.312 -14.016 43.503 1.00 95.25 615 GLN A CA 1
ATOM 4732 C C . GLN A 1 615 ? -8.326 -12.867 43.692 1.00 95.25 615 GLN A C 1
ATOM 4734 O O . GLN A 1 615 ? -7.965 -11.738 44.030 1.00 95.25 615 GLN A O 1
ATOM 4739 N N . LEU A 1 616 ? -9.614 -13.110 43.419 1.00 92.81 616 LEU A N 1
ATOM 4740 C CA . LEU A 1 616 ? -10.665 -12.080 43.440 1.00 92.81 616 LEU A CA 1
ATOM 4741 C C . LEU A 1 616 ? -10.843 -11.411 44.820 1.00 92.81 616 LEU A C 1
ATOM 4743 O O . LEU A 1 616 ? -11.268 -10.259 44.901 1.00 92.81 616 LEU A O 1
ATOM 4747 N N . ASP A 1 617 ? -10.508 -12.116 45.899 1.00 91.62 617 ASP A N 1
ATOM 4748 C CA . ASP A 1 617 ? -10.579 -11.662 47.292 1.00 91.62 617 ASP A CA 1
ATOM 4749 C C . ASP A 1 617 ? -9.625 -10.502 47.615 1.00 91.62 617 ASP A C 1
ATOM 4751 O O . ASP A 1 617 ? -9.877 -9.745 48.552 1.00 91.62 617 ASP A O 1
ATOM 4755 N N . ARG A 1 618 ? -8.579 -10.299 46.803 1.00 92.81 618 ARG A N 1
ATOM 4756 C CA . ARG A 1 618 ? -7.641 -9.172 46.937 1.00 92.81 618 ARG A CA 1
ATOM 4757 C C . ARG A 1 618 ? -8.246 -7.818 46.544 1.00 92.81 618 ARG A C 1
ATOM 4759 O O . ARG A 1 618 ? -7.632 -6.783 46.796 1.00 92.81 618 ARG A O 1
ATOM 4766 N N . MET A 1 619 ? -9.419 -7.806 45.910 1.00 92.69 619 MET A N 1
ATOM 4767 C CA . MET A 1 619 ? -10.045 -6.604 45.354 1.00 92.69 619 MET A CA 1
ATOM 4768 C C . MET A 1 619 ? -11.080 -6.010 46.320 1.00 92.69 619 MET A C 1
ATOM 4770 O O . MET A 1 619 ? -11.867 -6.732 46.935 1.00 92.69 619 MET A O 1
ATOM 4774 N N . ASN A 1 620 ? -11.130 -4.677 46.436 1.00 92.31 620 ASN A N 1
ATOM 4775 C CA . ASN A 1 620 ? -12.051 -3.998 47.354 1.00 92.31 620 ASN A CA 1
ATOM 4776 C C . ASN A 1 620 ? -13.498 -4.005 46.831 1.00 92.31 620 ASN A C 1
ATOM 4778 O O . ASN A 1 620 ? -13.942 -3.086 46.137 1.00 92.31 620 ASN A O 1
ATOM 4782 N N . ARG A 1 621 ? -14.249 -5.048 47.197 1.00 94.12 621 ARG A N 1
ATOM 4783 C CA . ARG A 1 621 ? -15.639 -5.246 46.771 1.00 94.12 621 ARG A CA 1
ATOM 4784 C C . ARG A 1 621 ? -16.546 -4.058 47.110 1.00 94.12 621 ARG A C 1
ATOM 4786 O O . ARG A 1 621 ? -17.281 -3.603 46.241 1.00 94.12 621 ARG A O 1
ATOM 4793 N N . GLU A 1 622 ? -16.528 -3.558 48.346 1.00 94.12 622 GLU A N 1
ATOM 4794 C CA . GLU A 1 622 ? -17.467 -2.511 48.788 1.00 94.12 622 GLU A CA 1
ATOM 4795 C C . GLU A 1 622 ? -17.266 -1.187 48.040 1.00 94.12 622 GLU A C 1
ATOM 4797 O O . GLU A 1 622 ? -18.236 -0.543 47.628 1.00 94.12 622 GLU A O 1
ATOM 4802 N N . GLU A 1 623 ? -16.008 -0.807 47.809 1.00 93.06 623 GLU A N 1
ATOM 4803 C CA . GLU A 1 623 ? -15.653 0.395 47.053 1.00 93.06 623 GLU A CA 1
ATOM 4804 C C . GLU A 1 623 ? -16.132 0.309 45.601 1.00 93.06 623 GLU A C 1
ATOM 4806 O O . GLU A 1 623 ? -16.748 1.248 45.091 1.00 93.06 623 GLU A O 1
ATOM 4811 N N . ILE A 1 624 ? -15.929 -0.843 44.958 1.00 94.69 624 ILE A N 1
ATOM 4812 C CA . ILE A 1 624 ? -16.335 -1.070 43.568 1.00 94.69 624 ILE A CA 1
ATOM 4813 C C . ILE A 1 624 ? -17.861 -1.045 43.425 1.00 94.69 624 ILE A C 1
ATOM 4815 O O . ILE A 1 624 ? -18.382 -0.373 42.534 1.00 94.69 624 ILE A O 1
ATOM 4819 N N . LEU A 1 625 ? -18.597 -1.724 44.312 1.00 96.56 625 LEU A N 1
ATOM 4820 C CA . LEU A 1 625 ? -20.066 -1.720 44.278 1.00 96.56 625 LEU A CA 1
ATOM 4821 C C . LEU A 1 625 ? -20.633 -0.308 44.490 1.00 96.56 625 LEU A C 1
ATOM 4823 O O . LEU A 1 625 ? -21.591 0.084 43.821 1.00 96.56 625 LEU A O 1
ATOM 4827 N N . THR A 1 626 ? -20.016 0.474 45.380 1.00 96.44 626 THR A N 1
ATOM 4828 C CA . THR A 1 626 ? -20.399 1.872 45.624 1.00 96.44 626 THR A CA 1
ATOM 4829 C C . THR A 1 626 ? -20.162 2.740 44.387 1.00 96.44 626 THR A C 1
ATOM 4831 O O . THR A 1 626 ? -21.046 3.508 44.005 1.00 96.44 626 THR A O 1
ATOM 4834 N N . PHE A 1 627 ? -19.014 2.578 43.724 1.00 95.31 627 PHE A N 1
ATOM 4835 C CA . PHE A 1 627 ? -18.678 3.296 42.492 1.00 95.31 627 PHE A CA 1
ATOM 4836 C C . PHE A 1 627 ? -19.641 2.974 41.341 1.00 95.31 627 PHE A C 1
ATOM 4838 O O . PHE A 1 627 ? -20.116 3.882 40.658 1.00 95.31 627 PHE A O 1
ATOM 4845 N N . ILE A 1 628 ? -19.989 1.697 41.144 1.00 96.62 628 ILE A N 1
ATOM 4846 C CA . ILE A 1 628 ? -20.954 1.292 40.109 1.00 96.62 628 ILE A CA 1
ATOM 4847 C C . ILE A 1 628 ? -22.308 1.951 40.354 1.00 96.62 628 ILE A C 1
ATOM 4849 O O . ILE A 1 628 ? -22.888 2.536 39.438 1.00 96.62 628 ILE A O 1
ATOM 4853 N N . LYS A 1 629 ? -22.783 1.921 41.602 1.00 96.31 629 LYS A N 1
ATOM 4854 C CA . LYS A 1 629 ? -24.055 2.540 41.975 1.00 96.31 629 LYS A CA 1
ATOM 4855 C C . LYS A 1 629 ? -24.067 4.045 41.709 1.00 96.31 629 LYS A C 1
ATOM 4857 O O . LYS A 1 629 ? -25.080 4.563 41.251 1.00 96.31 629 LYS A O 1
ATOM 4862 N N . SER A 1 630 ? -22.958 4.746 41.959 1.00 96.75 630 SER A N 1
ATOM 4863 C CA . SER A 1 630 ? -22.861 6.187 41.692 1.00 96.75 630 SER A CA 1
ATOM 4864 C C . SER A 1 630 ? -22.757 6.545 40.207 1.00 96.75 630 SER A C 1
ATOM 4866 O O . SER A 1 630 ? -22.935 7.709 39.864 1.00 96.75 630 SER A O 1
ATOM 4868 N N . CYS A 1 631 ? -22.461 5.577 39.333 1.00 97.25 631 CYS A N 1
ATOM 4869 C CA . CYS A 1 631 ? -22.374 5.781 37.883 1.00 97.25 631 CYS A CA 1
ATOM 4870 C C . CYS A 1 631 ? -23.678 5.442 37.141 1.00 97.25 631 CYS A C 1
ATOM 4872 O O . CYS A 1 631 ? -23.741 5.625 35.926 1.00 97.25 631 CYS A O 1
ATOM 4874 N N . GLN A 1 632 ? -24.710 4.930 37.826 1.00 97.44 632 GLN A N 1
ATOM 4875 C CA . GLN A 1 632 ? -26.012 4.684 37.204 1.00 97.44 632 GLN A CA 1
ATOM 4876 C C . GLN A 1 632 ? -26.789 5.998 37.050 1.00 97.44 632 GLN A C 1
ATOM 4878 O O . GLN A 1 632 ? -27.047 6.704 38.024 1.00 97.44 632 GLN A O 1
ATOM 4883 N N . HIS A 1 633 ? -27.191 6.307 35.818 1.00 97.12 633 HIS A N 1
ATOM 4884 C CA . HIS A 1 633 ? -27.978 7.494 35.483 1.00 97.12 633 HIS A CA 1
ATOM 4885 C C . HIS A 1 633 ? -29.480 7.255 35.648 1.00 97.12 633 HIS A C 1
ATOM 4887 O O . HIS A 1 633 ? -29.956 6.119 35.681 1.00 97.12 633 HIS A O 1
ATOM 4893 N N . GLU A 1 634 ? -30.264 8.337 35.689 1.00 94.62 634 GLU A N 1
ATOM 4894 C CA . GLU A 1 634 ? -31.727 8.254 35.818 1.00 94.62 634 GLU A CA 1
ATOM 4895 C C . GLU A 1 634 ? -32.395 7.487 34.673 1.00 94.62 634 GLU A C 1
ATOM 4897 O O . GLU A 1 634 ? -33.404 6.818 34.914 1.00 94.62 634 GLU A O 1
ATOM 4902 N N . CYS A 1 635 ? -31.816 7.564 33.468 1.00 94.25 635 CYS A N 1
ATOM 4903 C CA . CYS A 1 635 ? -32.246 6.826 32.282 1.00 94.25 635 CYS A CA 1
ATOM 4904 C C . CYS A 1 635 ? -31.927 5.326 32.343 1.00 94.25 635 CYS A C 1
ATOM 4906 O O . CYS A 1 635 ? -32.349 4.603 31.453 1.00 94.25 635 CYS A O 1
ATOM 4908 N N . GLY A 1 636 ? -31.180 4.868 33.356 1.00 95.81 636 GLY A N 1
ATOM 4909 C CA . GLY A 1 636 ? -30.814 3.471 33.582 1.00 95.81 636 GLY A CA 1
ATOM 4910 C C . GLY A 1 636 ? -29.431 3.070 33.087 1.00 95.81 636 GLY A C 1
ATOM 4911 O O . GLY A 1 636 ? -28.844 2.146 33.650 1.00 95.81 636 GLY A O 1
ATOM 4912 N N . GLY A 1 637 ? -28.894 3.774 32.090 1.00 96.81 637 GLY A N 1
ATOM 4913 C CA . GLY A 1 637 ? -27.549 3.531 31.577 1.00 96.81 637 GLY A CA 1
ATOM 4914 C C . GLY A 1 637 ? -26.461 3.862 32.598 1.00 96.81 637 GLY A C 1
ATOM 4915 O O . GLY A 1 637 ? -26.650 4.689 33.492 1.00 96.81 637 GLY A O 1
ATOM 4916 N N . ILE A 1 638 ? -25.306 3.213 32.463 1.00 97.94 638 ILE A N 1
ATOM 4917 C CA . ILE A 1 638 ? -24.168 3.377 33.375 1.00 97.94 638 ILE A CA 1
ATOM 4918 C C . ILE A 1 638 ? -22.996 3.996 32.608 1.00 97.94 638 ILE A C 1
ATOM 4920 O O . ILE A 1 638 ? -22.734 3.630 31.460 1.00 97.94 638 ILE A O 1
ATOM 4924 N N . SER A 1 639 ? -22.316 4.962 33.224 1.00 96.69 639 SER A N 1
ATOM 4925 C CA . SER A 1 639 ? -21.181 5.686 32.641 1.00 96.69 639 SER A CA 1
ATOM 4926 C C . SER A 1 639 ? -19.821 5.082 33.013 1.00 96.69 639 SER A C 1
ATOM 4928 O O . SER A 1 639 ? -19.713 4.240 33.904 1.00 96.69 639 SER A O 1
ATOM 4930 N N . ALA A 1 640 ? -18.759 5.519 32.325 1.00 93.69 640 ALA A N 1
ATOM 4931 C CA . ALA A 1 640 ? -17.386 5.086 32.609 1.00 93.69 640 ALA A CA 1
ATOM 4932 C C . ALA A 1 640 ? -16.893 5.509 34.004 1.00 93.69 640 ALA A C 1
ATOM 4934 O O . ALA A 1 640 ? -16.192 4.750 34.672 1.00 93.69 640 ALA A O 1
ATOM 4935 N N . SER A 1 641 ? -17.256 6.728 34.405 1.00 94.44 641 SER A N 1
ATOM 4936 C CA . SER A 1 641 ? -16.972 7.357 35.696 1.00 94.44 641 SER A CA 1
ATOM 4937 C C . SER A 1 641 ? -18.089 8.347 36.041 1.00 94.44 641 SER A C 1
ATOM 4939 O O . SER A 1 641 ? -19.004 8.592 35.243 1.00 94.44 641 SER A O 1
ATOM 4941 N N . ILE A 1 642 ? -18.020 8.922 37.237 1.00 92.19 642 ILE A N 1
ATOM 4942 C CA . ILE A 1 642 ? -18.954 9.939 37.721 1.00 92.19 642 ILE A CA 1
ATOM 4943 C C . ILE A 1 642 ? -18.832 11.188 36.837 1.00 92.19 642 ILE A C 1
ATOM 4945 O O . ILE A 1 642 ? -17.735 11.670 36.584 1.00 92.19 642 ILE A O 1
ATOM 4949 N N . GLY A 1 643 ? -19.962 11.720 36.367 1.00 89.69 643 GLY A N 1
ATOM 4950 C CA . GLY A 1 643 ? -19.993 12.915 35.511 1.00 89.69 643 GLY A CA 1
ATOM 4951 C C . GLY A 1 643 ? -19.790 12.652 34.014 1.00 89.69 643 GLY A C 1
ATOM 4952 O O . GLY A 1 643 ? -19.835 13.597 33.233 1.00 89.69 643 GLY A O 1
ATOM 4953 N N . HIS A 1 644 ? -19.610 11.393 33.607 1.00 93.06 644 HIS A N 1
ATOM 4954 C CA . HIS A 1 644 ? -19.582 10.990 32.200 1.00 93.06 644 HIS A CA 1
ATOM 4955 C C . HIS A 1 644 ? -20.967 10.557 31.706 1.00 93.06 644 HIS A C 1
ATOM 4957 O O . HIS A 1 644 ? -21.801 10.107 32.497 1.00 93.06 644 HIS A O 1
ATOM 4963 N N . ASP A 1 645 ? -21.178 10.628 30.391 1.00 94.19 645 ASP A N 1
ATOM 4964 C CA . ASP A 1 645 ? -22.399 10.140 29.749 1.00 94.19 645 ASP A CA 1
ATOM 4965 C C . ASP A 1 645 ? -22.531 8.608 29.891 1.00 94.19 645 ASP A C 1
ATOM 4967 O O . ASP A 1 645 ? -21.527 7.879 29.847 1.00 94.19 645 ASP A O 1
ATOM 4971 N N . PRO A 1 646 ? -23.758 8.088 30.077 1.00 96.31 646 PRO A N 1
ATOM 4972 C CA . PRO A 1 646 ? -24.005 6.656 30.093 1.00 96.31 646 PRO A CA 1
ATOM 4973 C C . PRO A 1 646 ? -23.859 6.072 28.687 1.00 96.31 646 PRO A C 1
ATOM 4975 O O . PRO A 1 646 ? -24.296 6.674 27.706 1.00 96.31 646 PRO A O 1
ATOM 4978 N N . HIS A 1 647 ? -23.295 4.868 28.601 1.00 97.19 647 HIS A N 1
ATOM 4979 C CA . HIS A 1 647 ? -23.059 4.193 27.326 1.00 97.19 647 HIS A CA 1
ATOM 4980 C C . HIS A 1 647 ? -23.208 2.668 27.471 1.00 97.19 647 HIS A C 1
ATOM 4982 O O . HIS A 1 647 ? -22.924 2.087 28.526 1.00 97.19 647 HIS A O 1
ATOM 4988 N N . LEU A 1 648 ? -23.617 1.991 26.396 1.00 96.44 648 LEU A N 1
ATOM 4989 C CA . LEU A 1 648 ? -23.902 0.547 26.366 1.00 96.44 648 LEU A CA 1
ATOM 4990 C C . LEU A 1 648 ? -22.702 -0.316 26.784 1.00 96.44 648 LEU A C 1
ATOM 4992 O O . LEU A 1 648 ? -22.855 -1.302 27.499 1.00 96.44 648 LEU A O 1
ATOM 4996 N N . LEU A 1 649 ? -21.497 0.084 26.376 1.00 96.00 649 LEU A N 1
ATOM 4997 C CA . LEU A 1 649 ? -20.245 -0.596 26.730 1.00 96.00 649 LEU A CA 1
ATOM 4998 C C . LEU A 1 649 ? -19.993 -0.625 28.248 1.00 96.00 649 LEU A C 1
ATOM 5000 O O . LEU A 1 649 ? -19.705 -1.685 28.798 1.00 96.00 649 LEU A O 1
ATOM 5004 N N . TYR A 1 650 ? -20.147 0.510 28.935 1.00 97.31 650 TYR A N 1
ATOM 5005 C CA . TYR A 1 650 ? -19.929 0.587 30.385 1.00 97.31 650 TYR A CA 1
ATOM 5006 C C . TYR A 1 650 ? -21.086 -0.034 31.165 1.00 97.31 650 TYR A C 1
ATOM 5008 O O . TYR A 1 650 ? -20.864 -0.631 32.215 1.00 97.31 650 TYR A O 1
ATOM 5016 N N . THR A 1 651 ? -22.300 0.033 30.615 1.00 98.00 651 THR A N 1
ATOM 5017 C CA . THR A 1 651 ? -23.465 -0.693 31.137 1.00 98.00 651 THR A CA 1
ATOM 5018 C C . THR A 1 651 ? -23.218 -2.200 31.153 1.00 98.00 651 THR A C 1
ATOM 5020 O O . THR A 1 651 ? -23.416 -2.829 32.192 1.00 98.00 651 THR A O 1
ATOM 5023 N N . LEU A 1 652 ? -22.695 -2.770 30.060 1.00 98.31 652 LEU A N 1
ATOM 5024 C CA . LEU A 1 652 ? -22.292 -4.176 30.035 1.00 98.31 652 LEU A CA 1
ATOM 5025 C C . LEU A 1 652 ? -21.195 -4.456 31.072 1.00 98.31 652 LEU A C 1
ATOM 5027 O O . LEU A 1 652 ? -21.362 -5.369 31.876 1.00 98.31 652 LEU A O 1
ATOM 5031 N N . SER A 1 653 ? -20.104 -3.676 31.088 1.00 98.25 653 SER A N 1
ATOM 5032 C CA . SER A 1 653 ? -19.008 -3.877 32.051 1.00 98.25 653 SER A CA 1
ATOM 5033 C C . SER A 1 653 ? -19.513 -3.869 33.498 1.00 98.25 653 SER A C 1
ATOM 5035 O O . SER A 1 653 ? -19.160 -4.751 34.275 1.00 98.25 653 SER A O 1
ATOM 5037 N N . ALA A 1 654 ? -20.396 -2.936 33.856 1.00 98.06 654 ALA A N 1
ATOM 5038 C CA . ALA A 1 654 ? -20.999 -2.875 35.182 1.00 98.06 654 ALA A CA 1
ATOM 5039 C C . ALA A 1 654 ? -21.843 -4.120 35.497 1.00 98.06 654 ALA A C 1
ATOM 5041 O O . ALA A 1 654 ? -21.678 -4.718 36.560 1.00 98.06 654 ALA A O 1
ATOM 5042 N N . VAL A 1 655 ? -22.701 -4.563 34.571 1.00 98.12 655 VAL A N 1
ATOM 5043 C CA . VAL A 1 655 ? -23.502 -5.788 34.740 1.00 98.12 655 VAL A CA 1
ATOM 5044 C C . VAL A 1 655 ? -22.607 -7.019 34.880 1.00 98.12 655 VAL A C 1
ATOM 5046 O O . VAL A 1 655 ? -22.867 -7.857 35.743 1.00 98.12 655 VAL A O 1
ATOM 5049 N N . GLN A 1 656 ? -21.519 -7.115 34.115 1.00 98.19 656 GLN A N 1
ATOM 5050 C CA . GLN A 1 656 ? -20.541 -8.196 34.245 1.00 98.19 656 GLN A CA 1
ATOM 5051 C C . GLN A 1 656 ? -19.866 -8.185 35.621 1.00 98.19 656 GLN A C 1
ATOM 5053 O O . GLN A 1 656 ? -19.813 -9.229 36.267 1.00 98.19 656 GLN A O 1
ATOM 5058 N N . ILE A 1 657 ? -19.422 -7.023 36.117 1.00 97.81 657 ILE A N 1
ATOM 5059 C CA . ILE A 1 657 ? -18.818 -6.891 37.456 1.00 97.81 657 ILE A CA 1
ATOM 5060 C C . ILE A 1 657 ? -19.797 -7.326 38.549 1.00 97.81 657 ILE A C 1
ATOM 5062 O O . ILE 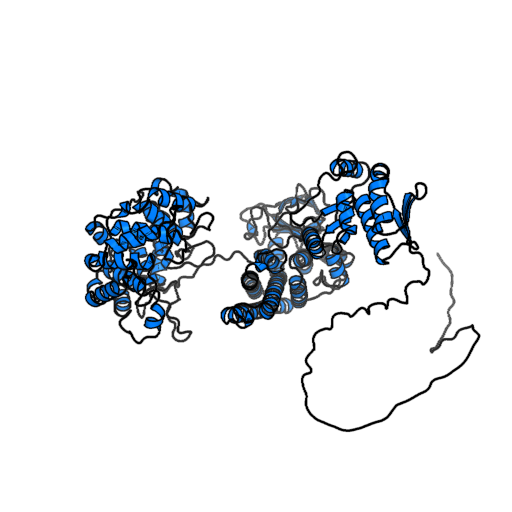A 1 657 ? -19.456 -8.120 39.427 1.00 97.81 657 ILE A O 1
ATOM 5066 N N . LEU A 1 658 ? -21.033 -6.829 38.500 1.00 97.50 658 LEU A N 1
ATOM 5067 C CA . LEU A 1 658 ? -22.053 -7.193 39.481 1.00 97.50 658 LEU A CA 1
ATOM 5068 C C . LEU A 1 658 ? -22.417 -8.674 39.396 1.00 97.50 658 LEU A C 1
ATOM 5070 O O . LEU A 1 658 ? -22.703 -9.291 40.421 1.00 97.50 658 LEU A O 1
ATOM 5074 N N . THR A 1 659 ? -22.365 -9.254 38.199 1.00 96.94 659 THR A N 1
ATOM 5075 C CA . THR A 1 659 ? -22.573 -10.686 37.991 1.00 96.94 659 THR A CA 1
ATOM 5076 C C . THR A 1 659 ? -21.425 -11.504 38.577 1.00 96.94 659 THR A C 1
ATOM 5078 O O . THR A 1 659 ? -21.708 -12.499 39.240 1.00 96.94 659 THR A O 1
ATOM 5081 N N . LEU A 1 660 ? -20.157 -11.084 38.428 1.00 95.62 660 LEU A N 1
ATOM 5082 C CA . LEU A 1 660 ? -18.998 -11.720 39.082 1.00 95.62 660 LEU A CA 1
ATOM 5083 C C . LEU A 1 660 ? -19.192 -11.780 40.604 1.00 95.62 660 LEU A C 1
ATOM 5085 O O . LEU A 1 660 ? -19.050 -12.849 41.199 1.00 95.62 660 LEU A O 1
ATOM 5089 N N . TYR A 1 661 ? -19.606 -10.664 41.213 1.00 96.12 661 TYR A N 1
ATOM 5090 C CA . TYR A 1 661 ? -19.828 -10.552 42.659 1.00 96.12 661 TYR A CA 1
ATOM 5091 C C . TYR A 1 661 ? -21.187 -11.050 43.165 1.00 96.12 661 TYR A C 1
ATOM 5093 O O . TYR A 1 661 ? -21.455 -10.926 44.362 1.00 96.12 661 TYR A O 1
ATOM 5101 N N . ASP A 1 662 ? -22.052 -11.575 42.295 1.00 94.88 662 ASP A N 1
ATOM 5102 C CA . ASP A 1 662 ? -23.416 -11.992 42.654 1.00 94.88 662 ASP A CA 1
ATOM 5103 C C . ASP A 1 662 ? -24.193 -10.879 43.394 1.00 94.88 662 ASP A C 1
ATOM 5105 O O . ASP A 1 662 ? -24.749 -11.059 44.473 1.00 94.88 662 ASP A O 1
ATOM 5109 N N . SER A 1 663 ? -24.112 -9.654 42.866 1.00 96.12 663 SER A N 1
ATOM 5110 C CA . SER A 1 663 ? -24.595 -8.418 43.508 1.00 96.12 663 SER A CA 1
ATOM 5111 C C . SER A 1 663 ? -25.400 -7.541 42.545 1.00 96.12 663 SER A C 1
ATOM 5113 O O . SER A 1 663 ? -25.348 -6.313 42.602 1.00 96.12 663 SER A O 1
ATOM 5115 N N . ILE A 1 664 ? -26.145 -8.155 41.622 1.00 94.44 664 ILE A N 1
ATOM 5116 C CA . ILE A 1 664 ? -26.890 -7.435 40.575 1.00 94.44 664 ILE A CA 1
ATOM 5117 C C . ILE A 1 664 ? -27.973 -6.492 41.127 1.00 94.44 664 ILE A C 1
ATOM 5119 O O . ILE A 1 664 ? -28.339 -5.511 40.490 1.00 94.44 664 ILE A O 1
ATOM 5123 N N . ASN A 1 665 ? -28.426 -6.739 42.356 1.00 93.38 665 ASN A N 1
ATOM 5124 C CA . ASN A 1 665 ? -29.381 -5.923 43.104 1.00 93.38 665 ASN A CA 1
ATOM 5125 C C . ASN A 1 665 ? -28.859 -4.528 43.509 1.00 93.38 665 ASN A C 1
ATOM 5127 O O . ASN A 1 665 ? -29.616 -3.744 44.079 1.00 93.38 665 ASN A O 1
ATOM 5131 N N . VAL A 1 666 ? -27.582 -4.216 43.264 1.00 95.00 666 VAL A N 1
ATOM 5132 C CA . VAL A 1 666 ? -26.990 -2.896 43.545 1.00 95.00 666 VAL A CA 1
ATOM 5133 C C . VAL A 1 666 ? -27.522 -1.804 42.608 1.00 95.00 666 VAL A C 1
ATOM 5135 O O . VAL A 1 666 ? -27.560 -0.636 43.003 1.00 95.00 666 VAL A O 1
ATOM 5138 N N . ILE A 1 667 ? -27.951 -2.181 41.402 1.00 96.25 667 ILE A N 1
ATOM 5139 C CA . ILE A 1 667 ? -28.467 -1.278 40.368 1.00 96.25 667 ILE A CA 1
ATOM 5140 C C . ILE A 1 667 ? -29.950 -1.535 40.094 1.00 96.25 667 ILE A C 1
ATOM 5142 O O . ILE A 1 667 ? -30.474 -2.619 40.355 1.00 96.25 667 ILE A O 1
ATOM 5146 N N . ASP A 1 668 ? -30.633 -0.540 39.530 1.00 96.94 668 ASP A N 1
ATOM 5147 C CA . ASP A 1 668 ? -32.003 -0.710 39.041 1.00 96.94 668 ASP A CA 1
ATOM 5148 C C . ASP A 1 668 ? -32.003 -1.460 37.700 1.00 96.94 668 ASP A C 1
ATOM 5150 O O . ASP A 1 668 ? -31.717 -0.885 36.649 1.00 96.94 668 ASP A O 1
ATOM 5154 N N . ILE A 1 669 ? -32.311 -2.757 37.750 1.00 96.50 669 ILE A N 1
ATOM 5155 C CA . ILE A 1 669 ? -32.316 -3.648 36.582 1.00 96.50 669 ILE A CA 1
ATOM 5156 C C . ILE A 1 669 ? -33.379 -3.231 35.563 1.00 96.50 669 ILE A C 1
ATOM 5158 O O . ILE A 1 669 ? -33.120 -3.282 34.363 1.00 96.50 669 ILE A O 1
ATOM 5162 N N . ASN A 1 670 ? -34.563 -2.808 36.014 1.00 96.88 670 ASN A N 1
ATOM 5163 C CA . ASN A 1 670 ? -35.652 -2.460 35.100 1.00 96.88 670 ASN A CA 1
ATOM 5164 C C . ASN A 1 670 ? -35.266 -1.243 34.260 1.00 96.88 670 ASN A C 1
ATOM 5166 O O . ASN A 1 670 ? -35.424 -1.265 33.042 1.00 96.88 670 ASN A O 1
ATOM 5170 N N . LYS A 1 671 ? -34.647 -0.239 34.886 1.00 97.56 671 LYS A N 1
ATOM 5171 C CA . LYS A 1 671 ? -34.124 0.921 34.162 1.00 97.56 671 LYS A CA 1
ATOM 5172 C C . LYS A 1 671 ? -32.998 0.565 33.195 1.00 97.56 671 LYS A C 1
ATOM 5174 O O . LYS A 1 671 ? -32.939 1.129 32.110 1.00 97.56 671 LYS A O 1
ATOM 5179 N N . VAL A 1 672 ? -32.109 -0.369 33.544 1.00 98.19 672 VAL A N 1
ATOM 5180 C CA . VAL A 1 672 ? -31.075 -0.846 32.603 1.00 98.19 672 VAL A CA 1
ATOM 5181 C C . VAL A 1 672 ? -31.715 -1.484 31.371 1.00 98.19 672 VAL A C 1
ATOM 5183 O O . VAL A 1 672 ? -31.291 -1.212 30.250 1.00 98.19 672 VAL A O 1
ATOM 5186 N N . VAL A 1 673 ? -32.750 -2.305 31.561 1.00 98.12 673 VAL A N 1
ATOM 5187 C CA . VAL A 1 673 ? -33.486 -2.932 30.455 1.00 98.12 673 VAL A CA 1
ATOM 5188 C C . VAL A 1 673 ? -34.159 -1.871 29.579 1.00 98.12 673 VAL A C 1
ATOM 5190 O O . VAL A 1 673 ? -34.004 -1.914 28.360 1.00 98.12 673 VAL A O 1
ATOM 5193 N N . GLU A 1 674 ? -34.827 -0.882 30.182 1.00 97.81 674 GLU A N 1
ATOM 5194 C CA . GLU A 1 674 ? -35.434 0.253 29.469 1.00 97.81 674 GLU A CA 1
ATOM 5195 C C . GLU A 1 674 ? -34.393 1.063 28.679 1.00 97.81 674 GLU A C 1
ATOM 5197 O O . GLU A 1 674 ? -34.624 1.409 27.519 1.00 97.81 674 GLU A O 1
ATOM 5202 N N . TYR A 1 675 ? -33.218 1.312 29.266 1.00 98.12 675 TYR A N 1
ATOM 5203 C CA . TYR A 1 675 ? -32.110 1.996 28.600 1.00 98.12 675 TYR A CA 1
ATOM 5204 C C . TYR A 1 675 ? -31.648 1.236 27.356 1.00 98.12 675 TYR A C 1
ATOM 5206 O O . TYR A 1 675 ? -31.615 1.809 26.266 1.00 98.12 675 TYR A O 1
ATOM 5214 N N . VAL A 1 676 ? -31.344 -0.059 27.488 1.00 98.00 676 VAL A N 1
ATOM 5215 C CA . VAL A 1 676 ? -30.901 -0.893 26.360 1.00 98.00 676 VAL A CA 1
ATOM 5216 C C . VAL A 1 676 ? -31.975 -0.945 25.272 1.00 98.00 676 VAL A C 1
ATOM 5218 O O . VAL A 1 676 ? -31.660 -0.785 24.093 1.00 98.00 676 VAL A O 1
ATOM 5221 N N . GLN A 1 677 ? -33.244 -1.099 25.656 1.00 97.56 677 GLN A N 1
ATOM 5222 C CA . GLN A 1 677 ? -34.370 -1.103 24.725 1.00 97.56 677 GLN A CA 1
ATOM 5223 C C . GLN A 1 677 ? -34.487 0.223 23.960 1.00 97.56 677 GLN A C 1
ATOM 5225 O O . GLN A 1 677 ? -34.697 0.215 22.749 1.00 97.56 677 GLN A O 1
ATOM 5230 N N . SER A 1 678 ? -34.291 1.361 24.635 1.00 96.88 678 SER A N 1
ATOM 5231 C CA . SER A 1 678 ? -34.372 2.695 24.021 1.00 96.88 678 SER A CA 1
ATOM 5232 C C . SER A 1 678 ? -33.303 2.959 22.950 1.00 96.88 678 SER A C 1
ATOM 5234 O O . SER A 1 678 ? -33.466 3.844 22.106 1.00 96.88 678 SER A O 1
ATOM 5236 N N . LEU A 1 679 ? -32.211 2.190 22.965 1.00 97.75 679 LEU A N 1
ATOM 5237 C CA . LEU A 1 679 ? -31.093 2.342 22.036 1.00 97.75 679 LEU A CA 1
ATOM 5238 C C . LEU A 1 679 ? -31.238 1.501 20.763 1.00 97.75 679 LEU A C 1
ATOM 5240 O O . LEU A 1 679 ? -30.500 1.750 19.802 1.00 97.75 679 LEU A O 1
ATOM 5244 N N . GLN A 1 680 ? -32.199 0.572 20.716 1.00 98.06 680 GLN A N 1
ATOM 5245 C CA . GLN A 1 680 ? -32.507 -0.187 19.507 1.00 98.06 680 GLN A CA 1
ATOM 5246 C C . GLN A 1 680 ? -33.162 0.714 18.448 1.00 98.06 680 GLN A C 1
ATOM 5248 O O . GLN A 1 680 ? -34.102 1.459 18.725 1.00 98.06 680 GLN A O 1
ATOM 5253 N N . LYS A 1 681 ? -32.665 0.651 17.213 1.00 97.06 681 LYS A N 1
ATOM 5254 C CA . LYS A 1 681 ? -33.175 1.403 16.062 1.00 97.06 681 LYS A CA 1
ATOM 5255 C C . LYS A 1 681 ? -34.164 0.580 15.246 1.00 97.06 681 LYS A C 1
ATOM 5257 O O . LYS A 1 681 ? -34.292 -0.633 15.401 1.00 97.06 681 LYS A O 1
ATOM 5262 N N . GLU A 1 682 ? -34.873 1.256 14.344 1.00 95.12 682 GLU A N 1
ATOM 5263 C CA . GLU A 1 682 ? -35.899 0.630 13.502 1.00 95.12 682 GLU A CA 1
ATOM 5264 C C . GLU A 1 682 ? -35.351 -0.475 12.589 1.00 95.12 682 GLU A C 1
ATOM 5266 O O . GLU A 1 682 ? -36.085 -1.413 12.273 1.00 95.12 682 GLU A O 1
ATOM 5271 N N . ASP A 1 683 ? -34.083 -0.381 12.185 1.00 93.88 683 ASP A N 1
ATOM 5272 C CA . ASP A 1 683 ? -33.375 -1.372 11.366 1.00 93.88 683 ASP A CA 1
ATOM 5273 C C . ASP A 1 683 ? -32.794 -2.539 12.185 1.00 93.88 683 ASP A C 1
ATOM 5275 O O . ASP A 1 683 ? -32.158 -3.420 11.620 1.00 93.88 683 ASP A O 1
ATOM 5279 N N . GLY A 1 684 ? -33.012 -2.556 13.505 1.00 95.88 684 GLY A N 1
ATOM 5280 C CA . GLY A 1 684 ? -32.501 -3.578 14.418 1.00 95.88 684 GLY A CA 1
ATOM 5281 C C . GLY A 1 684 ? -31.121 -3.290 15.000 1.00 95.88 684 GLY A C 1
ATOM 5282 O O . GLY A 1 684 ? -30.733 -3.954 15.962 1.00 95.88 684 GLY A O 1
ATOM 5283 N N . SER A 1 685 ? -30.405 -2.294 14.474 1.00 96.56 685 SER A N 1
ATOM 5284 C CA . SER A 1 685 ? -29.111 -1.874 15.007 1.00 96.56 685 SER A CA 1
ATOM 5285 C C . SER A 1 685 ? -29.243 -1.227 16.390 1.00 96.56 685 SER A C 1
ATOM 5287 O O . SER A 1 685 ? -30.318 -0.776 16.786 1.00 96.56 685 SER A O 1
ATOM 5289 N N . PHE A 1 686 ? -28.143 -1.167 17.142 1.00 97.81 686 PHE A N 1
ATOM 5290 C CA . PHE A 1 686 ? -28.091 -0.491 18.440 1.00 97.81 686 PHE A CA 1
ATOM 5291 C C . PHE A 1 686 ? -27.165 0.717 18.377 1.00 97.81 686 PHE A C 1
ATOM 5293 O O . PHE A 1 686 ? -26.046 0.618 17.867 1.00 97.81 686 PHE A O 1
ATOM 5300 N N . ALA A 1 687 ? -27.626 1.840 18.930 1.00 96.88 687 ALA A N 1
ATOM 5301 C CA . ALA A 1 687 ? -26.751 2.969 19.216 1.00 96.88 687 ALA A CA 1
ATOM 5302 C C . ALA A 1 687 ? -25.981 2.755 20.519 1.00 96.88 687 ALA A C 1
ATOM 5304 O O . ALA A 1 687 ? -26.529 2.183 21.452 1.00 96.88 687 ALA A O 1
ATOM 5305 N N . GLY A 1 688 ? -24.740 3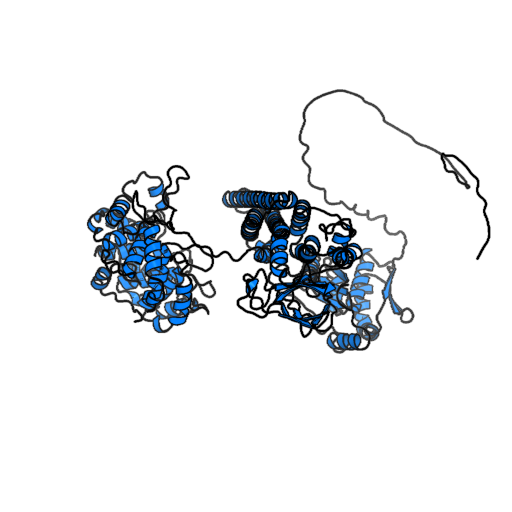.232 20.601 1.00 93.38 688 GLY A N 1
ATOM 5306 C CA . GLY A 1 688 ? -23.943 3.149 21.831 1.00 93.38 688 GLY A CA 1
ATOM 5307 C C . GLY A 1 688 ? -24.503 4.002 22.974 1.00 93.38 688 GLY A C 1
ATOM 5308 O O . GLY A 1 688 ? -24.433 3.614 24.141 1.00 93.38 688 GLY A O 1
ATOM 5309 N N . ASP A 1 689 ? -25.100 5.140 22.623 1.00 94.00 689 ASP A N 1
ATOM 5310 C CA . ASP A 1 689 ? -25.684 6.122 23.530 1.00 94.00 689 ASP A CA 1
ATOM 5311 C C . ASP A 1 689 ? -26.695 7.031 22.789 1.00 94.00 689 ASP A C 1
ATOM 5313 O O . ASP A 1 689 ? -27.160 6.739 21.678 1.00 94.00 689 ASP A O 1
ATOM 5317 N N . ILE A 1 690 ? -27.035 8.165 23.407 1.00 90.56 690 ILE A N 1
ATOM 5318 C CA . ILE A 1 690 ? -27.961 9.170 22.871 1.00 90.56 690 ILE A CA 1
ATOM 5319 C C . ILE A 1 690 ? -27.449 9.890 21.611 1.00 90.56 690 ILE A C 1
ATOM 5321 O O . ILE A 1 690 ? -28.253 10.479 20.887 1.00 90.56 690 ILE A O 1
ATOM 5325 N N . TRP A 1 691 ? -26.146 9.846 21.322 1.00 90.69 691 TRP A N 1
ATOM 5326 C CA . TRP A 1 691 ? -25.522 10.514 20.177 1.00 90.69 691 TRP A CA 1
ATOM 5327 C C . TRP A 1 691 ? -25.639 9.698 18.883 1.00 90.69 691 TRP A C 1
ATOM 5329 O O . TRP A 1 691 ? -25.409 10.228 17.795 1.00 90.69 691 TRP A O 1
ATOM 5339 N N . GLY A 1 692 ? -26.081 8.439 18.977 1.00 88.44 692 GLY A N 1
ATOM 5340 C CA . GLY A 1 692 ? -26.552 7.665 17.828 1.00 88.44 692 GLY A CA 1
ATOM 5341 C C . GLY A 1 692 ? -25.464 6.964 17.012 1.00 88.44 692 GLY A C 1
ATOM 5342 O O . GLY A 1 692 ? -25.731 6.599 15.867 1.00 88.44 692 GLY A O 1
ATOM 5343 N N . GLU A 1 693 ? -24.259 6.761 17.556 1.00 92.44 693 GLU A N 1
ATOM 5344 C CA . GLU A 1 693 ? -23.232 5.943 16.895 1.00 92.44 693 GLU A CA 1
ATOM 5345 C C . GLU A 1 693 ? -23.712 4.491 16.766 1.00 92.44 693 GLU A C 1
ATOM 5347 O O . GLU A 1 693 ? -24.066 3.876 17.766 1.00 92.44 693 GLU A O 1
ATOM 5352 N N . ILE A 1 694 ? -23.690 3.939 15.548 1.00 92.69 694 ILE A N 1
ATOM 5353 C CA . ILE A 1 694 ? -24.066 2.548 15.265 1.00 92.69 694 ILE A CA 1
ATOM 5354 C C . ILE A 1 694 ? -22.822 1.694 15.021 1.00 92.69 694 ILE A C 1
ATOM 5356 O O . ILE A 1 694 ? -21.998 2.018 14.158 1.00 92.69 694 ILE A O 1
ATOM 5360 N N . ASP A 1 695 ? -22.732 0.573 15.739 1.00 94.62 695 ASP A N 1
ATOM 5361 C CA . ASP A 1 695 ? -21.662 -0.417 15.617 1.00 94.62 695 ASP A CA 1
ATOM 5362 C C . ASP A 1 695 ? -22.148 -1.809 16.066 1.00 94.62 695 ASP A C 1
ATOM 5364 O O . ASP A 1 695 ? -22.894 -1.943 17.041 1.00 94.62 695 ASP A O 1
ATOM 5368 N N . THR A 1 696 ? -21.699 -2.874 15.400 1.00 95.62 696 THR A N 1
ATOM 5369 C CA . THR A 1 696 ? -21.981 -4.268 15.793 1.00 95.62 696 THR A CA 1
ATOM 5370 C C . THR A 1 696 ? -21.530 -4.603 17.217 1.00 95.62 696 THR A C 1
ATOM 5372 O O . THR A 1 696 ? -22.164 -5.432 17.873 1.00 95.62 696 THR A O 1
ATOM 5375 N N . ARG A 1 697 ? -20.515 -3.911 17.757 1.00 96.44 697 ARG A N 1
ATOM 5376 C CA . ARG A 1 697 ? -20.133 -3.992 19.180 1.00 96.44 697 ARG A CA 1
ATOM 5377 C C . ARG A 1 697 ? -21.297 -3.659 20.104 1.00 96.44 697 ARG A C 1
ATOM 5379 O O . ARG A 1 697 ? -21.477 -4.335 21.108 1.00 96.44 697 ARG A O 1
ATOM 5386 N N . PHE A 1 698 ? -22.106 -2.656 19.771 1.00 97.75 698 PHE A N 1
ATOM 5387 C CA . PHE A 1 698 ? -23.239 -2.254 20.608 1.00 97.75 698 PHE A CA 1
ATOM 5388 C C . PHE A 1 698 ? -24.377 -3.268 20.545 1.00 97.75 698 PHE A C 1
ATOM 5390 O O . PHE A 1 698 ? -25.030 -3.504 21.557 1.00 97.75 698 PHE A O 1
ATOM 5397 N N . SER A 1 699 ? -24.548 -3.937 19.399 1.00 97.62 699 SER A N 1
ATOM 5398 C CA . SER A 1 699 ? -25.498 -5.050 19.265 1.00 97.62 699 SER A CA 1
ATOM 5399 C C . SER A 1 699 ? -25.098 -6.219 20.170 1.00 97.62 699 SER A C 1
ATOM 5401 O O . SER A 1 699 ? -25.928 -6.741 20.913 1.00 97.62 699 SER A O 1
ATOM 5403 N N . PHE A 1 700 ? -23.807 -6.574 20.180 1.00 98.19 700 PHE A N 1
ATOM 5404 C CA . PHE A 1 700 ? -23.263 -7.550 21.124 1.00 98.19 700 PHE A CA 1
ATOM 5405 C C . PHE A 1 700 ? -23.440 -7.098 22.578 1.00 98.19 700 PHE A C 1
ATOM 5407 O O . PHE A 1 700 ? -23.956 -7.866 23.385 1.00 98.19 700 PHE A O 1
ATOM 5414 N N . CYS A 1 701 ? -23.079 -5.854 22.916 1.00 98.19 701 CYS A N 1
ATOM 5415 C CA . CYS A 1 701 ? -23.206 -5.350 24.283 1.00 98.19 701 CYS A CA 1
ATOM 5416 C C . CYS A 1 701 ? -24.650 -5.375 24.791 1.00 98.19 701 CYS A C 1
ATOM 5418 O O . CYS A 1 701 ? -24.881 -5.746 25.941 1.00 98.19 701 CYS A O 1
ATOM 5420 N N . ALA A 1 702 ? -25.619 -5.022 23.945 1.00 98.06 702 ALA A N 1
ATOM 5421 C CA . ALA A 1 702 ? -27.035 -5.024 24.292 1.00 98.06 702 ALA A CA 1
ATOM 5422 C C . ALA A 1 702 ? -27.525 -6.439 24.607 1.00 98.06 702 ALA A C 1
ATOM 5424 O O . ALA A 1 702 ? -28.064 -6.689 25.685 1.00 98.06 702 ALA A O 1
ATOM 5425 N N . VAL A 1 703 ? -27.264 -7.384 23.702 1.00 97.88 703 VAL A N 1
ATOM 5426 C CA . VAL A 1 703 ? -27.676 -8.781 23.866 1.00 97.88 703 VAL A CA 1
ATOM 542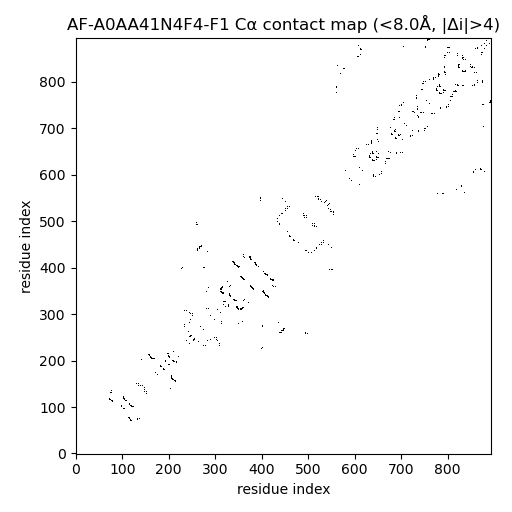7 C C . VAL A 1 703 ? -26.941 -9.457 25.021 1.00 97.88 703 VAL A C 1
ATOM 5429 O O . VAL A 1 703 ? -27.575 -10.155 25.805 1.00 97.88 703 VAL A O 1
ATOM 5432 N N . ALA A 1 704 ? -25.644 -9.209 25.206 1.00 98.06 704 ALA A N 1
ATOM 5433 C CA . ALA A 1 704 ? -24.895 -9.742 26.342 1.00 98.06 704 ALA A CA 1
ATOM 5434 C C . ALA A 1 704 ? -25.418 -9.201 27.682 1.00 98.06 704 ALA A C 1
ATOM 5436 O O . ALA A 1 704 ? -25.595 -9.972 28.624 1.00 98.06 704 ALA A O 1
ATOM 5437 N N . THR A 1 705 ? -25.735 -7.903 27.754 1.00 98.25 705 THR A N 1
ATOM 5438 C CA . THR A 1 705 ? -26.315 -7.278 28.954 1.00 98.25 705 THR A CA 1
ATOM 5439 C C . THR A 1 705 ? -27.650 -7.926 29.305 1.00 98.25 705 THR A C 1
ATOM 5441 O O . THR A 1 705 ? -27.856 -8.372 30.431 1.00 98.25 705 THR A O 1
ATOM 5444 N N . LEU A 1 706 ? -28.553 -8.032 28.329 1.00 97.81 706 LEU A N 1
ATOM 5445 C CA . LEU A 1 706 ? -29.880 -8.605 28.538 1.00 97.81 706 LEU A CA 1
ATOM 5446 C C . LEU A 1 706 ? -29.835 -10.112 28.810 1.00 97.81 706 LEU A C 1
ATOM 5448 O O . LEU A 1 706 ? -30.640 -10.601 29.597 1.00 97.81 706 LEU A O 1
ATOM 5452 N N . ALA A 1 707 ? -28.891 -10.847 28.219 1.00 97.19 707 ALA A N 1
ATOM 5453 C CA . ALA A 1 707 ? -28.696 -12.267 28.497 1.00 97.19 707 ALA A CA 1
ATOM 5454 C C . ALA A 1 707 ? -28.265 -12.508 29.949 1.00 97.19 707 ALA A C 1
ATOM 5456 O O . ALA A 1 707 ? -28.861 -13.347 30.619 1.00 97.19 707 ALA A O 1
ATOM 5457 N N . LEU A 1 708 ? -27.301 -11.733 30.460 1.00 97.25 708 LEU A N 1
ATOM 5458 C CA . LEU A 1 708 ? -26.864 -11.818 31.860 1.00 97.25 708 LEU A CA 1
ATOM 5459 C C . LEU A 1 708 ? -27.978 -11.443 32.849 1.00 97.25 708 LEU A C 1
ATOM 5461 O O . LEU A 1 708 ? -28.015 -11.965 33.959 1.00 97.25 708 LEU A O 1
ATOM 5465 N N . LEU A 1 709 ? -28.904 -10.573 32.440 1.00 96.31 709 LEU A N 1
ATOM 5466 C CA . LEU A 1 709 ? -30.075 -10.191 33.233 1.00 96.31 709 LEU A CA 1
ATOM 5467 C C . LEU A 1 709 ? -31.285 -11.129 33.055 1.00 96.31 709 LEU A C 1
ATOM 5469 O O . LEU A 1 709 ? -32.276 -10.972 33.768 1.00 96.31 709 LEU A O 1
ATOM 5473 N N . GLY A 1 710 ? -31.243 -12.077 32.112 1.00 95.31 710 GLY A N 1
ATOM 5474 C CA . GLY A 1 710 ? -32.383 -12.937 31.773 1.00 95.31 710 GLY A CA 1
ATOM 5475 C C . GLY A 1 710 ? -33.571 -12.179 31.160 1.00 95.31 710 GLY A C 1
ATOM 5476 O O . GLY A 1 710 ? -34.720 -12.494 31.470 1.00 95.31 710 GLY A O 1
ATOM 5477 N N . LYS A 1 711 ? -33.300 -11.147 30.345 1.00 96.44 711 LYS A N 1
ATOM 5478 C CA . LYS A 1 711 ? -34.275 -10.185 29.782 1.00 96.44 711 LYS A CA 1
ATOM 5479 C C . LYS A 1 711 ? -34.134 -9.963 28.271 1.00 96.44 711 LYS A C 1
ATOM 5481 O O . LYS A 1 711 ? -34.359 -8.863 27.772 1.00 96.44 711 LYS A O 1
ATOM 5486 N N . LEU A 1 712 ? -33.727 -10.990 27.523 1.00 94.75 712 LEU A N 1
ATOM 5487 C CA . LEU A 1 712 ? -33.584 -10.901 26.058 1.00 94.75 712 LEU A CA 1
ATOM 5488 C C . LEU A 1 712 ? -34.903 -10.594 25.332 1.00 94.75 712 LEU A C 1
ATOM 5490 O O . LEU A 1 712 ? -34.885 -10.019 24.248 1.00 94.75 712 LEU A O 1
ATOM 5494 N N . ASP A 1 713 ? -36.036 -10.933 25.943 1.00 94.81 713 ASP A N 1
ATOM 5495 C CA . ASP A 1 713 ? -37.392 -10.677 25.453 1.00 94.81 713 ASP A CA 1
ATOM 5496 C C . ASP A 1 713 ? -37.774 -9.185 25.419 1.00 94.81 713 ASP A C 1
ATOM 5498 O O . ASP A 1 713 ? -38.785 -8.824 24.820 1.00 94.81 713 ASP A O 1
ATOM 5502 N N . ALA A 1 714 ? -36.963 -8.305 26.015 1.00 96.19 714 ALA A N 1
ATOM 5503 C CA . ALA A 1 714 ? -37.209 -6.864 26.034 1.00 96.19 714 ALA A CA 1
ATOM 5504 C C . ALA A 1 714 ? -36.944 -6.153 24.691 1.00 96.19 714 ALA A C 1
ATOM 5506 O O . ALA A 1 714 ? -37.392 -5.022 24.497 1.00 96.19 714 ALA A O 1
ATOM 5507 N N . ILE A 1 715 ? -36.216 -6.782 23.764 1.00 97.44 715 ILE A N 1
ATOM 5508 C CA . ILE A 1 715 ? -35.817 -6.188 22.478 1.00 97.44 715 ILE A CA 1
ATOM 5509 C C . ILE A 1 715 ? -36.359 -6.986 21.293 1.00 97.44 715 ILE A C 1
ATOM 5511 O O . ILE A 1 715 ? -36.725 -8.154 21.410 1.00 97.44 715 ILE A O 1
ATOM 5515 N N . ASN A 1 716 ? -36.359 -6.375 20.108 1.00 97.38 716 ASN A N 1
ATOM 5516 C CA . ASN A 1 716 ? -36.637 -7.097 18.872 1.00 97.38 716 ASN A CA 1
ATOM 5517 C C . ASN A 1 716 ? -35.386 -7.876 18.431 1.00 97.38 716 ASN A C 1
ATOM 5519 O O . ASN A 1 716 ? -34.531 -7.348 17.717 1.00 97.38 716 ASN A O 1
ATOM 5523 N N . VAL A 1 717 ? -35.268 -9.122 18.891 1.00 96.81 717 VAL A N 1
ATOM 5524 C CA . VAL A 1 717 ? -34.111 -9.986 18.605 1.00 96.81 717 VAL A CA 1
ATOM 5525 C C . VAL A 1 717 ? -34.005 -10.316 17.111 1.00 96.81 717 VAL A C 1
ATOM 5527 O O . VAL A 1 717 ? -32.905 -10.301 16.569 1.00 96.81 717 VAL A O 1
ATOM 5530 N N . GLU A 1 718 ? -35.130 -10.546 16.428 1.00 96.75 718 GLU A N 1
ATOM 5531 C CA . GLU A 1 718 ? -35.165 -10.894 14.998 1.00 96.75 718 GLU A CA 1
ATOM 5532 C C . GLU A 1 718 ? -34.533 -9.798 14.133 1.00 96.75 718 GLU A C 1
ATOM 5534 O O . GLU A 1 718 ? -33.619 -10.070 13.356 1.00 96.75 718 GLU A O 1
ATOM 5539 N N . LYS A 1 719 ? -34.925 -8.535 14.337 1.00 97.25 719 LYS A N 1
ATOM 5540 C CA . LYS A 1 719 ? -34.315 -7.404 13.624 1.00 97.25 719 LYS A CA 1
ATOM 5541 C C . LYS A 1 719 ? -32.840 -7.216 13.964 1.00 97.25 719 LYS A C 1
ATOM 5543 O O . LYS A 1 719 ? -32.047 -6.861 13.097 1.00 97.25 719 LYS A O 1
ATOM 5548 N N . ALA A 1 720 ? -32.455 -7.446 15.218 1.00 97.44 720 ALA A N 1
ATOM 5549 C CA . ALA A 1 720 ? -31.051 -7.360 15.609 1.00 97.44 720 ALA A CA 1
ATOM 5550 C C . ALA A 1 720 ? -30.201 -8.427 14.892 1.00 97.44 720 ALA A C 1
ATOM 5552 O O . ALA A 1 720 ? -29.092 -8.129 14.448 1.00 97.44 720 ALA A O 1
ATOM 5553 N N . ILE A 1 721 ? -30.738 -9.643 14.718 1.00 98.00 721 ILE A N 1
ATOM 5554 C CA . ILE A 1 721 ? -30.114 -10.709 13.920 1.00 98.00 721 ILE A CA 1
ATOM 5555 C C . ILE A 1 721 ? -29.978 -10.276 12.455 1.00 98.00 721 ILE A C 1
ATOM 5557 O O . ILE A 1 721 ? -28.888 -10.395 11.896 1.00 98.00 721 ILE A O 1
ATOM 5561 N N . GLU A 1 722 ? -31.037 -9.729 11.847 1.00 97.50 722 GLU A N 1
ATOM 5562 C CA . GLU A 1 722 ? -30.997 -9.224 10.464 1.00 97.50 722 GLU A CA 1
ATOM 5563 C C . GLU A 1 722 ? -29.891 -8.177 10.268 1.00 97.50 722 GLU A C 1
ATOM 5565 O O . GLU A 1 722 ? -29.106 -8.274 9.319 1.00 97.50 722 GLU A O 1
ATOM 5570 N N . PHE A 1 723 ? -29.771 -7.217 11.192 1.00 97.69 723 PHE A N 1
ATOM 5571 C CA . PHE A 1 723 ? -28.714 -6.209 11.148 1.00 97.69 723 PHE A CA 1
ATOM 5572 C C . PHE A 1 723 ? -27.318 -6.838 11.238 1.00 97.69 723 PHE A C 1
ATOM 5574 O O . PHE A 1 723 ? -26.477 -6.578 10.376 1.00 97.69 723 PHE A O 1
ATOM 5581 N N . VAL A 1 724 ? -27.061 -7.697 12.230 1.00 97.62 724 VAL A N 1
ATOM 5582 C CA . VAL A 1 724 ? -25.740 -8.325 12.415 1.00 97.62 724 VAL A CA 1
ATOM 5583 C C . VAL A 1 724 ? -25.345 -9.164 11.198 1.00 97.62 724 VAL A C 1
ATOM 5585 O O . VAL A 1 724 ? -24.209 -9.068 10.733 1.00 97.62 724 VAL A O 1
ATOM 5588 N N . LEU A 1 725 ? -26.273 -9.931 10.624 1.00 97.25 725 LEU A N 1
ATOM 5589 C CA . LEU A 1 725 ? -26.012 -10.720 9.416 1.00 97.25 725 LEU A CA 1
ATOM 5590 C C . LEU A 1 725 ? -25.761 -9.845 8.186 1.00 97.25 725 LEU A C 1
ATOM 5592 O O . LEU A 1 725 ? -24.930 -10.195 7.351 1.00 97.25 725 LEU A O 1
ATOM 5596 N N . SER A 1 726 ? -26.403 -8.678 8.088 1.00 96.19 726 SER A N 1
ATOM 5597 C CA . SER A 1 726 ? -26.138 -7.720 7.005 1.00 96.19 726 SER A CA 1
ATOM 5598 C C . SER A 1 726 ? -24.732 -7.095 7.060 1.00 96.19 726 SER A C 1
ATOM 5600 O O . SER A 1 726 ? -24.265 -6.535 6.066 1.00 96.19 726 SER A O 1
ATOM 5602 N N . CYS A 1 727 ? -24.029 -7.225 8.191 1.00 95.06 727 CYS A N 1
ATOM 5603 C CA . CYS A 1 727 ? -22.631 -6.821 8.365 1.00 95.06 727 CYS A CA 1
ATOM 5604 C C . CYS A 1 727 ? -21.617 -7.903 7.950 1.00 95.06 727 CYS A C 1
ATOM 5606 O O . CYS A 1 727 ? -20.410 -7.650 8.022 1.00 95.06 727 CYS A O 1
ATOM 5608 N N . MET A 1 728 ? -22.079 -9.092 7.546 1.00 95.50 728 MET A N 1
ATOM 5609 C CA . MET A 1 728 ? -21.225 -10.183 7.075 1.00 95.50 728 MET A CA 1
ATOM 5610 C C . MET A 1 728 ? -20.685 -9.891 5.668 1.00 95.50 728 MET A C 1
ATOM 5612 O O . MET A 1 728 ? -21.423 -9.492 4.765 1.00 95.50 728 MET A O 1
ATOM 5616 N N . ASN A 1 729 ? -19.391 -10.121 5.466 1.00 89.62 729 ASN A N 1
ATOM 5617 C CA . ASN A 1 729 ? -18.700 -9.925 4.198 1.00 89.62 729 ASN A CA 1
ATOM 5618 C C . ASN A 1 729 ? -18.529 -11.238 3.421 1.00 89.62 729 ASN A C 1
ATOM 5620 O O . ASN A 1 729 ? -18.674 -12.340 3.947 1.00 89.62 729 ASN A O 1
ATOM 5624 N N . PHE A 1 730 ? -18.159 -11.115 2.143 1.00 85.19 730 PHE A N 1
ATOM 5625 C CA . PHE A 1 730 ? -17.929 -12.256 1.246 1.00 85.19 730 PHE A CA 1
ATOM 5626 C C . PHE A 1 730 ? -16.780 -13.177 1.693 1.00 85.19 730 PHE A C 1
ATOM 5628 O O . PHE A 1 730 ? -16.692 -14.310 1.229 1.00 85.19 730 PHE A O 1
ATOM 5635 N N . ASP A 1 731 ? -15.890 -12.685 2.557 1.00 80.56 731 ASP A N 1
ATOM 5636 C CA . ASP A 1 731 ? -14.773 -13.429 3.139 1.00 80.56 731 ASP A CA 1
ATOM 5637 C C . ASP A 1 731 ? -15.171 -14.204 4.411 1.00 80.56 731 ASP A C 1
ATOM 5639 O O . ASP A 1 731 ? -14.317 -14.794 5.066 1.00 80.56 731 ASP A O 1
ATOM 5643 N N . GLY A 1 732 ? -16.464 -14.202 4.761 1.00 88.12 732 GLY A N 1
ATOM 5644 C CA . GLY A 1 732 ? -17.018 -14.828 5.960 1.00 88.12 732 GLY A CA 1
ATOM 5645 C C . GLY A 1 732 ? -16.856 -13.998 7.236 1.00 88.12 732 GLY A C 1
ATOM 5646 O O . GLY A 1 732 ? -17.440 -14.357 8.256 1.00 88.12 732 GLY A O 1
ATOM 5647 N N . GLY A 1 733 ? -16.091 -12.901 7.195 1.00 92.12 733 GLY A N 1
ATOM 5648 C CA . GLY A 1 733 ? -15.882 -11.989 8.317 1.00 92.12 733 GLY A CA 1
ATOM 5649 C C . GLY A 1 733 ? -17.022 -10.989 8.517 1.00 92.12 733 GLY A C 1
ATOM 5650 O O . GLY A 1 733 ? -17.990 -10.957 7.762 1.00 92.12 733 GLY A O 1
ATOM 5651 N N . PHE A 1 734 ? -16.890 -10.141 9.540 1.00 95.50 734 PHE A N 1
ATOM 5652 C CA . PHE A 1 734 ? -17.868 -9.103 9.881 1.00 95.50 734 PHE A CA 1
ATOM 5653 C C . PHE A 1 734 ? -17.203 -7.736 10.047 1.00 95.50 734 PHE A C 1
ATOM 5655 O O . PHE A 1 734 ? -16.126 -7.624 10.647 1.00 95.50 734 PHE A O 1
ATOM 5662 N N . GLY A 1 735 ? -17.868 -6.700 9.536 1.00 90.06 735 GLY A N 1
ATOM 5663 C CA . GLY A 1 735 ? -17.526 -5.295 9.760 1.00 90.06 735 GLY A CA 1
ATOM 5664 C C . GLY A 1 735 ? -18.396 -4.635 10.835 1.00 90.06 735 GLY A C 1
ATOM 5665 O O . GLY A 1 735 ? -19.327 -5.243 11.348 1.00 90.06 735 GLY A O 1
ATOM 5666 N N . CYS A 1 736 ? -18.119 -3.366 11.162 1.00 87.31 736 CYS A N 1
ATOM 5667 C CA . CYS A 1 736 ? -18.897 -2.619 12.165 1.00 87.31 736 CYS A CA 1
ATOM 5668 C C . CYS A 1 736 ? -20.326 -2.259 11.722 1.00 87.31 736 CYS A C 1
ATOM 5670 O O . CYS A 1 736 ? -21.177 -1.960 12.558 1.00 87.31 736 CYS A O 1
ATOM 5672 N N . ARG A 1 737 ? -20.567 -2.227 10.407 1.00 90.00 737 ARG A N 1
ATOM 5673 C CA . ARG A 1 737 ? -21.843 -1.927 9.736 1.00 90.00 737 ARG A CA 1
ATOM 5674 C C . ARG A 1 737 ? -21.849 -2.591 8.352 1.00 90.00 737 ARG A C 1
ATOM 5676 O O . ARG A 1 737 ? -20.765 -2.936 7.864 1.00 90.00 737 ARG A O 1
ATOM 5683 N N . PRO A 1 738 ? -23.001 -2.678 7.666 1.00 88.56 738 PRO A N 1
ATOM 5684 C CA . PRO A 1 738 ? -23.077 -3.245 6.322 1.00 88.56 738 PRO A CA 1
ATOM 5685 C C . PRO A 1 738 ? -22.082 -2.592 5.355 1.00 88.56 738 PRO A C 1
ATOM 5687 O O . PRO A 1 738 ? -21.995 -1.366 5.265 1.00 88.56 738 PRO A O 1
ATOM 5690 N N . GLY A 1 739 ? -21.297 -3.418 4.658 1.00 76.62 739 GLY A N 1
ATOM 5691 C CA . GLY A 1 739 ? -20.255 -2.981 3.720 1.00 76.62 739 GLY A CA 1
ATOM 5692 C C . GLY A 1 739 ? -18.938 -2.508 4.354 1.00 76.62 739 GLY A C 1
ATOM 5693 O O . GLY A 1 739 ? -18.048 -2.064 3.628 1.00 76.62 739 GLY A O 1
ATOM 5694 N N . SER A 1 740 ? -18.790 -2.584 5.680 1.00 75.69 740 SER A N 1
ATOM 5695 C CA . SER A 1 740 ? -17.528 -2.265 6.364 1.00 75.69 740 SER A CA 1
ATOM 5696 C C . SER A 1 740 ? -16.543 -3.434 6.305 1.00 75.69 740 SER A C 1
ATOM 5698 O O . SER A 1 740 ? -16.948 -4.589 6.328 1.00 75.69 740 SER A O 1
ATOM 5700 N N . GLU A 1 741 ? -15.241 -3.140 6.285 1.00 82.44 741 GLU A N 1
ATOM 5701 C CA . GLU A 1 741 ? -14.175 -4.153 6.238 1.00 82.44 741 GLU A CA 1
ATOM 5702 C C . GLU A 1 741 ? -14.208 -5.114 7.441 1.00 82.44 741 GLU A C 1
ATOM 5704 O O . GLU A 1 741 ? -14.392 -4.685 8.586 1.00 82.44 741 GLU A O 1
ATOM 5709 N N . SER A 1 742 ? -13.953 -6.401 7.178 1.00 87.62 742 SER A N 1
ATOM 5710 C CA . SER A 1 742 ? -13.810 -7.445 8.195 1.00 87.62 742 SER A CA 1
ATOM 5711 C C . SER A 1 742 ? -12.705 -7.116 9.214 1.00 87.62 742 SER A C 1
ATOM 5713 O O . SER A 1 742 ? -11.600 -6.694 8.867 1.00 87.62 742 SER A O 1
ATOM 5715 N N . HIS A 1 743 ? -12.990 -7.302 10.504 1.00 91.06 743 HIS A N 1
ATOM 5716 C CA . HIS A 1 743 ? -12.037 -7.064 11.596 1.00 91.06 743 HIS A CA 1
ATOM 5717 C C . HIS A 1 743 ? -12.221 -8.094 12.712 1.00 91.06 743 HIS A C 1
ATOM 5719 O O . HIS A 1 743 ? -13.348 -8.318 13.147 1.00 91.06 743 HIS A O 1
ATOM 5725 N N . ALA A 1 744 ? -11.133 -8.656 13.248 1.00 93.25 744 ALA A N 1
ATOM 5726 C CA . ALA A 1 744 ? -11.205 -9.732 14.247 1.00 93.25 744 ALA A CA 1
ATOM 5727 C C . ALA A 1 744 ? -12.044 -9.376 15.490 1.00 93.25 744 ALA A C 1
ATOM 5729 O O . ALA A 1 744 ? -12.861 -10.174 15.935 1.00 93.25 744 ALA A O 1
ATOM 5730 N N . GLY A 1 745 ? -11.913 -8.152 16.014 1.00 93.44 745 GLY A N 1
ATOM 5731 C CA . GLY A 1 745 ? -12.738 -7.696 17.141 1.00 93.44 745 GLY A CA 1
ATOM 5732 C C . GLY A 1 745 ? -14.234 -7.585 16.807 1.00 93.44 745 GLY A C 1
ATOM 5733 O O . GLY A 1 745 ? -15.072 -7.838 17.662 1.00 93.44 745 GLY A O 1
ATOM 5734 N N . GLN A 1 746 ? -14.582 -7.262 15.555 1.00 95.56 746 GLN A N 1
ATOM 5735 C CA . GLN A 1 746 ? -15.985 -7.199 15.125 1.00 95.56 746 GLN A CA 1
ATOM 5736 C C . GLN A 1 746 ? -16.552 -8.592 14.869 1.00 95.56 746 GLN A C 1
ATOM 5738 O O . GLN A 1 746 ? -17.695 -8.870 15.222 1.00 95.56 746 GLN A O 1
ATOM 5743 N N . ILE A 1 747 ? -15.723 -9.489 14.334 1.00 97.44 747 ILE A N 1
ATOM 5744 C CA . ILE A 1 747 ? -16.034 -10.911 14.205 1.00 97.44 747 ILE A CA 1
ATOM 5745 C C . ILE A 1 747 ? -16.344 -11.518 15.573 1.00 97.44 747 ILE A C 1
ATOM 5747 O O . ILE A 1 747 ? -17.352 -12.208 15.692 1.00 97.44 747 ILE A O 1
ATOM 5751 N N . TYR A 1 748 ? -15.550 -11.227 16.608 1.00 98.12 748 TYR A N 1
ATOM 5752 C CA . TYR A 1 748 ? -15.852 -11.673 17.970 1.00 98.12 748 TYR A CA 1
ATOM 5753 C C . TYR A 1 748 ? -17.230 -11.191 18.429 1.00 98.12 748 TYR A C 1
ATOM 5755 O O . TYR A 1 748 ? -18.045 -11.994 18.870 1.00 98.12 748 TYR A O 1
ATOM 5763 N N . CYS A 1 749 ? -17.529 -9.897 18.282 1.00 98.00 749 CYS A N 1
ATOM 5764 C CA . CYS A 1 749 ? -18.824 -9.361 18.698 1.00 98.00 749 CYS A CA 1
ATOM 5765 C C . CYS A 1 749 ? -19.987 -10.004 17.930 1.00 98.00 749 CYS A C 1
ATOM 5767 O O . CYS A 1 749 ? -20.992 -10.361 18.537 1.00 98.00 749 CYS A O 1
ATOM 5769 N N . CYS A 1 750 ? -19.852 -10.200 16.618 1.00 98.06 750 CYS A N 1
ATOM 5770 C CA . CYS A 1 750 ? -20.908 -10.796 15.799 1.00 98.06 750 CYS A CA 1
ATOM 5771 C C . CYS A 1 750 ? -21.081 -12.294 16.082 1.00 98.06 750 CYS A C 1
ATOM 5773 O O . CYS A 1 750 ? -22.202 -12.756 16.254 1.00 98.06 750 CYS A O 1
ATOM 5775 N N . THR A 1 751 ? -19.992 -13.056 16.198 1.00 97.75 751 THR A N 1
ATOM 5776 C CA . THR A 1 751 ? -20.061 -14.484 16.556 1.00 97.75 751 THR A CA 1
ATOM 5777 C C . THR A 1 751 ? -20.570 -14.682 17.980 1.00 97.75 751 THR A C 1
ATOM 5779 O O . THR A 1 751 ? -21.419 -15.538 18.195 1.00 97.75 751 THR A O 1
ATOM 5782 N N . GLY A 1 752 ? -20.159 -13.845 18.935 1.00 97.62 752 GLY A N 1
ATOM 5783 C CA . GLY A 1 752 ? -20.705 -13.830 20.291 1.00 97.62 752 GLY A CA 1
ATOM 5784 C C . GLY A 1 752 ? -22.193 -13.474 20.324 1.00 97.62 752 GLY A C 1
ATOM 5785 O O . GLY A 1 752 ? -22.968 -14.130 21.013 1.00 97.62 752 GLY A O 1
ATOM 5786 N N . PHE A 1 753 ? -22.629 -12.492 19.530 1.00 98.31 753 PHE A N 1
ATOM 5787 C CA . PHE A 1 753 ? -24.046 -12.146 19.386 1.00 98.31 753 PHE A CA 1
ATOM 5788 C C . PHE A 1 753 ? -24.857 -13.333 18.847 1.00 98.31 753 PHE A C 1
ATOM 5790 O O . PHE A 1 753 ? -25.906 -13.680 19.395 1.00 98.31 753 PHE A O 1
ATOM 5797 N N . LEU A 1 754 ? -24.362 -13.982 17.791 1.00 97.94 754 LEU A N 1
ATOM 5798 C CA . LEU A 1 754 ? -25.016 -15.138 17.179 1.00 97.94 754 LEU A CA 1
ATOM 5799 C C . LEU A 1 754 ? -25.012 -16.348 18.125 1.00 97.94 754 LEU A C 1
ATOM 5801 O O . LEU A 1 754 ? -25.999 -17.071 18.176 1.00 97.94 754 LEU A O 1
ATOM 5805 N N . ALA A 1 755 ? -23.968 -16.521 18.938 1.00 97.69 755 ALA A N 1
ATOM 5806 C CA . ALA A 1 755 ? -23.903 -17.545 19.979 1.00 97.69 755 ALA A CA 1
ATOM 5807 C C . ALA A 1 755 ? -24.966 -17.341 21.071 1.00 97.69 755 ALA A C 1
ATOM 5809 O O . ALA A 1 755 ? -25.618 -18.293 21.496 1.00 97.69 755 ALA A O 1
ATOM 5810 N N . ILE A 1 756 ? -25.183 -16.098 21.516 1.00 97.69 756 ILE A N 1
ATOM 5811 C CA . ILE A 1 756 ? -26.205 -15.782 22.528 1.00 97.69 756 ILE A CA 1
ATOM 5812 C C . ILE A 1 756 ? -27.620 -15.951 21.954 1.00 97.69 756 ILE A C 1
ATOM 5814 O O . ILE A 1 756 ? -28.520 -16.413 22.650 1.00 97.69 756 ILE A O 1
ATOM 5818 N N . THR A 1 757 ? -27.820 -15.607 20.681 1.00 96.69 757 THR A N 1
ATOM 5819 C CA . THR A 1 757 ? -29.127 -15.692 20.001 1.00 96.69 757 THR A CA 1
ATOM 5820 C C . THR A 1 757 ? -29.408 -17.052 19.351 1.00 96.69 757 THR A C 1
ATOM 5822 O O . THR A 1 757 ? -30.469 -17.233 18.754 1.00 96.69 757 THR A O 1
ATOM 5825 N N . SER A 1 758 ? -28.502 -18.027 19.501 1.00 95.69 758 SER A N 1
ATOM 5826 C CA . SER A 1 758 ? -28.598 -19.375 18.912 1.00 95.69 758 SER A CA 1
ATOM 5827 C C . SER A 1 758 ? -28.725 -19.374 17.376 1.00 95.69 758 SER A C 1
ATOM 5829 O O . SER A 1 758 ? -29.572 -20.053 16.791 1.00 95.69 758 SER A O 1
ATOM 5831 N N . GLN A 1 759 ? -27.922 -18.539 16.711 1.00 96.50 759 GLN A N 1
ATOM 5832 C CA . GLN A 1 759 ? -27.923 -18.313 15.260 1.00 96.50 759 GLN A CA 1
ATOM 5833 C C . GLN A 1 759 ? -26.571 -18.622 14.597 1.00 96.50 759 GLN A C 1
ATOM 5835 O O . GLN A 1 759 ? -26.313 -18.173 13.477 1.00 96.50 759 GLN A O 1
ATOM 5840 N N . LEU A 1 760 ? -25.690 -19.396 15.242 1.00 95.81 760 LEU A N 1
ATOM 5841 C CA . LEU A 1 760 ? -24.371 -19.699 14.667 1.00 95.81 760 LEU A CA 1
ATOM 5842 C C . LEU A 1 760 ? -24.452 -20.510 13.370 1.00 95.81 760 LEU A C 1
ATOM 5844 O O . LEU A 1 760 ? -23.579 -20.373 12.517 1.00 95.81 760 LEU A O 1
ATOM 5848 N N . HIS A 1 761 ? -25.525 -21.282 13.175 1.00 94.62 761 HIS A N 1
ATOM 5849 C CA . HIS A 1 761 ? -25.777 -22.053 11.952 1.00 94.62 761 HIS A CA 1
ATOM 5850 C C . HIS A 1 761 ? -25.858 -21.202 10.667 1.00 94.62 761 HIS A C 1
ATOM 5852 O O . HIS A 1 761 ? -25.765 -21.749 9.569 1.00 94.62 761 HIS A O 1
ATOM 5858 N N . GLN A 1 762 ? -26.031 -19.880 10.783 1.00 94.50 762 GLN A N 1
ATOM 5859 C CA . GLN A 1 762 ? -26.039 -18.957 9.644 1.00 94.50 762 GLN A CA 1
ATOM 5860 C C . GLN A 1 762 ? -24.630 -18.549 9.182 1.00 94.50 762 GLN A C 1
ATOM 5862 O O . GLN A 1 762 ? -24.473 -17.958 8.114 1.00 94.50 762 GLN A O 1
ATOM 5867 N N . VAL A 1 763 ? -23.595 -18.859 9.966 1.00 94.38 763 VAL A N 1
ATOM 5868 C CA . VAL A 1 763 ? -22.199 -18.547 9.649 1.00 94.38 763 VAL A CA 1
ATOM 5869 C C . VAL A 1 763 ? -21.544 -19.746 8.977 1.00 94.38 763 VAL A C 1
ATOM 5871 O O . VAL A 1 763 ? -21.598 -20.869 9.474 1.00 94.38 763 VAL A O 1
ATOM 5874 N N . ASN A 1 764 ? -20.839 -19.508 7.872 1.00 94.12 764 ASN A N 1
ATOM 5875 C CA . ASN A 1 764 ? -19.939 -20.514 7.318 1.00 94.12 764 ASN A CA 1
ATOM 5876 C C . ASN A 1 764 ? -18.671 -20.604 8.187 1.00 94.12 764 ASN A C 1
ATOM 5878 O O . ASN A 1 764 ? -17.733 -19.822 8.013 1.00 94.12 764 ASN A O 1
ATOM 5882 N N . SER A 1 765 ? -18.655 -21.554 9.125 1.00 94.44 765 SER A N 1
ATOM 5883 C CA . SER A 1 765 ? -17.570 -21.728 10.100 1.00 94.44 765 SER A CA 1
ATOM 5884 C C . SER A 1 765 ? -16.207 -21.998 9.462 1.00 94.44 765 SER A C 1
ATOM 5886 O O . SER A 1 765 ? -15.201 -21.549 10.000 1.00 94.44 765 SER A O 1
ATOM 5888 N N . ASP A 1 766 ? -16.150 -22.692 8.322 1.00 93.94 766 ASP A N 1
ATOM 5889 C CA . ASP A 1 766 ? -14.879 -23.004 7.654 1.00 93.94 766 ASP A CA 1
ATOM 5890 C C . ASP A 1 766 ? -14.307 -21.786 6.929 1.00 93.94 766 ASP A C 1
ATOM 5892 O O . ASP A 1 766 ? -13.113 -21.514 7.034 1.00 93.94 766 ASP A O 1
ATOM 5896 N N . LEU A 1 767 ? -15.156 -21.021 6.235 1.00 93.19 767 LEU A N 1
ATOM 5897 C CA . LEU A 1 767 ? -14.736 -19.793 5.560 1.00 93.19 767 LEU A CA 1
ATOM 5898 C C . LEU A 1 767 ? -14.249 -18.750 6.575 1.00 93.19 767 LEU A C 1
ATOM 5900 O O . LEU A 1 767 ? -13.156 -18.203 6.429 1.00 93.19 767 LEU A O 1
ATOM 5904 N N . LEU A 1 768 ? -15.028 -18.527 7.637 1.00 95.31 768 LEU A N 1
ATOM 5905 C CA . LEU A 1 768 ? -14.640 -17.619 8.712 1.00 95.31 768 LEU A CA 1
ATOM 5906 C C . LEU A 1 768 ? -13.409 -18.134 9.476 1.00 95.31 768 LEU A C 1
ATOM 5908 O O . LEU A 1 768 ? -12.510 -17.360 9.801 1.00 95.31 768 LEU A O 1
ATOM 5912 N N . GLY A 1 769 ? -13.346 -19.441 9.741 1.00 95.12 769 GLY A N 1
ATOM 5913 C CA . GLY A 1 769 ? -12.204 -20.087 10.383 1.00 95.12 769 GLY A CA 1
ATOM 5914 C C . GLY A 1 769 ? -10.913 -19.891 9.593 1.00 95.12 769 GLY A C 1
ATOM 5915 O O . GLY A 1 769 ? -9.882 -19.584 10.188 1.00 95.12 769 GLY A O 1
ATOM 5916 N N . TRP A 1 770 ? -10.986 -19.973 8.261 1.00 91.56 770 TRP A N 1
ATOM 5917 C CA . TRP A 1 770 ? -9.855 -19.719 7.372 1.00 91.56 770 TRP A CA 1
ATOM 5918 C C . TRP A 1 770 ? -9.380 -18.264 7.469 1.00 91.56 770 TRP A C 1
ATOM 5920 O O . TRP A 1 770 ? -8.194 -18.005 7.669 1.00 91.56 770 TRP A O 1
ATOM 5930 N N . TRP A 1 771 ? -10.313 -17.307 7.434 1.00 92.06 771 TRP A N 1
ATOM 5931 C CA . TRP A 1 771 ? -9.993 -15.885 7.601 1.00 92.06 771 TRP A CA 1
ATOM 5932 C C . TRP A 1 771 ? -9.289 -15.597 8.936 1.00 92.06 771 TRP A C 1
ATOM 5934 O O . TRP A 1 771 ? -8.343 -14.808 8.991 1.00 92.06 771 TRP A O 1
ATOM 5944 N N . LEU A 1 772 ? -9.748 -16.239 10.015 1.00 95.06 772 LEU A N 1
ATOM 5945 C CA . LEU A 1 772 ? -9.211 -16.079 11.366 1.00 95.06 772 LEU A CA 1
ATOM 5946 C C . LEU A 1 772 ? -7.832 -16.732 11.532 1.00 95.06 772 LEU A C 1
ATOM 5948 O O . LEU A 1 772 ? -6.946 -16.113 12.118 1.00 95.06 772 LEU A O 1
ATOM 5952 N N . CYS A 1 773 ? -7.610 -17.945 11.013 1.00 93.25 773 CYS A N 1
ATOM 5953 C CA . CYS A 1 773 ? -6.316 -18.619 11.159 1.00 93.25 773 CYS A CA 1
ATOM 5954 C C . CYS A 1 773 ? -5.204 -17.941 10.345 1.00 93.25 773 CYS A C 1
ATOM 5956 O O . CYS A 1 773 ? -4.061 -17.894 10.794 1.00 93.25 773 CYS A O 1
ATOM 5958 N N . GLU A 1 774 ? -5.532 -17.316 9.208 1.00 89.75 774 GLU A N 1
ATOM 5959 C CA . GLU A 1 774 ? -4.585 -16.496 8.436 1.00 89.75 774 GLU A CA 1
ATOM 5960 C C . GLU A 1 774 ? -4.071 -15.254 9.184 1.00 89.75 774 GLU A C 1
ATOM 5962 O O . GLU A 1 774 ? -3.206 -14.529 8.687 1.00 89.75 774 GLU A O 1
ATOM 5967 N N . ARG A 1 775 ? -4.621 -14.936 10.358 1.00 92.19 775 ARG A N 1
ATOM 5968 C CA . ARG A 1 775 ? -4.104 -13.862 11.211 1.00 92.19 775 ARG A CA 1
ATOM 5969 C C . ARG A 1 775 ? -2.871 -14.279 12.002 1.00 92.19 775 ARG A C 1
ATOM 5971 O O . ARG A 1 775 ? -2.216 -13.399 12.557 1.00 92.19 775 ARG A O 1
ATOM 5978 N N . GLN A 1 776 ? -2.561 -15.576 12.080 1.00 94.38 776 GLN A N 1
ATOM 5979 C CA . GLN A 1 776 ? -1.399 -16.048 12.823 1.00 94.38 776 GLN A CA 1
ATOM 5980 C C . GLN A 1 776 ? -0.125 -15.811 12.015 1.00 94.38 776 GLN A C 1
ATOM 5982 O O . GLN A 1 776 ? 0.045 -16.324 10.909 1.00 94.38 776 GLN A O 1
ATOM 5987 N N . LEU A 1 777 ? 0.777 -15.013 12.576 1.00 92.12 777 LEU A N 1
ATOM 5988 C CA . LEU A 1 777 ? 2.044 -14.652 11.954 1.00 92.12 777 LEU A CA 1
ATOM 5989 C C . LEU A 1 777 ? 3.161 -15.640 12.343 1.00 92.12 777 LEU A C 1
ATOM 5991 O O . LEU A 1 777 ? 2.987 -16.421 13.281 1.00 92.12 777 LEU A O 1
ATOM 5995 N N . PRO A 1 778 ? 4.315 -15.646 11.642 1.00 91.38 778 PRO A N 1
ATOM 5996 C CA . PRO A 1 778 ? 5.445 -16.525 11.961 1.00 91.38 778 PRO A CA 1
ATOM 5997 C C . PRO A 1 778 ? 5.898 -16.520 13.429 1.00 91.38 778 PRO A C 1
ATOM 5999 O O . PRO A 1 778 ? 6.286 -17.580 13.927 1.00 91.38 778 PRO A O 1
ATOM 6002 N N . SER A 1 779 ? 5.815 -15.376 14.116 1.00 91.19 779 SER A N 1
ATOM 6003 C CA . SER A 1 779 ? 6.082 -15.227 15.555 1.00 91.19 779 SER A CA 1
ATOM 6004 C C . SER A 1 779 ? 5.128 -16.019 16.452 1.00 91.19 779 SER A C 1
ATOM 6006 O O . SER A 1 779 ? 5.441 -16.253 17.613 1.00 91.19 779 SER A O 1
ATOM 6008 N N . GLY A 1 780 ? 3.975 -16.439 15.931 1.00 93.69 780 GLY A N 1
ATOM 6009 C CA . GLY A 1 780 ? 2.890 -17.066 16.679 1.00 93.69 780 GLY A CA 1
ATOM 6010 C C . GLY A 1 780 ? 1.774 -16.107 17.068 1.00 93.69 780 GLY A C 1
ATOM 6011 O O . GLY A 1 780 ? 0.658 -16.568 17.305 1.00 93.69 780 GLY A O 1
ATOM 6012 N N . GLY A 1 781 ? 2.051 -14.800 17.098 1.00 94.44 781 GLY A N 1
ATOM 6013 C CA . GLY A 1 781 ? 1.074 -13.773 17.438 1.00 94.44 781 GLY A CA 1
ATOM 6014 C C . GLY A 1 781 ? 0.005 -13.581 16.363 1.00 94.44 781 GLY A C 1
ATOM 6015 O O . GLY A 1 781 ? 0.208 -13.890 15.187 1.00 94.44 781 GLY A O 1
ATOM 6016 N N . LEU A 1 782 ? -1.144 -13.055 16.780 1.00 95.19 782 LEU A N 1
ATOM 6017 C CA . LEU A 1 782 ? -2.316 -12.842 15.931 1.00 95.19 782 LEU A CA 1
ATOM 6018 C C . LEU A 1 782 ? -2.529 -11.350 15.670 1.00 95.19 782 LEU A C 1
ATOM 6020 O O . LEU A 1 782 ? -2.309 -10.528 16.558 1.00 95.19 782 LEU A O 1
ATOM 6024 N N . ASN A 1 783 ? -2.983 -10.992 14.468 1.00 91.69 783 ASN A N 1
ATOM 6025 C CA . ASN A 1 783 ? -3.358 -9.618 14.124 1.00 91.69 783 ASN A CA 1
ATOM 6026 C C . ASN A 1 783 ? -4.865 -9.460 13.841 1.00 91.69 783 ASN A C 1
ATOM 6028 O O . ASN A 1 783 ? -5.587 -10.409 13.549 1.00 91.69 783 ASN A O 1
ATOM 6032 N N . GLY A 1 784 ? -5.368 -8.227 13.940 1.00 82.12 784 GLY A N 1
ATOM 6033 C CA . GLY A 1 784 ? -6.794 -7.942 13.731 1.00 82.12 784 GLY A CA 1
ATOM 6034 C C . GLY A 1 784 ? -7.221 -7.793 12.280 1.00 82.12 784 GLY A C 1
ATOM 6035 O O . GLY A 1 784 ? -8.411 -7.900 11.973 1.00 82.12 784 GLY A O 1
ATOM 6036 N N . ARG A 1 785 ? -6.250 -7.497 11.410 1.00 79.12 785 ARG A N 1
ATOM 6037 C CA . ARG A 1 785 ? -6.371 -7.316 9.961 1.00 79.12 785 ARG A CA 1
ATOM 6038 C C . ARG A 1 785 ? -5.042 -7.687 9.298 1.00 79.12 785 ARG A C 1
ATOM 6040 O O . ARG A 1 785 ? -4.004 -7.552 9.956 1.00 79.12 785 ARG A O 1
ATOM 6047 N N . PRO A 1 786 ? -5.056 -8.065 8.007 1.00 67.06 786 PRO A N 1
ATOM 6048 C CA . PRO A 1 786 ? -3.833 -8.226 7.230 1.00 67.06 786 PRO A CA 1
ATOM 6049 C C . PRO A 1 786 ? -2.919 -7.000 7.355 1.00 67.06 786 PRO A C 1
ATOM 6051 O O . PRO A 1 786 ? -3.388 -5.873 7.501 1.00 67.06 786 PRO A O 1
ATOM 6054 N N . GLU A 1 787 ? -1.607 -7.224 7.290 1.00 66.31 7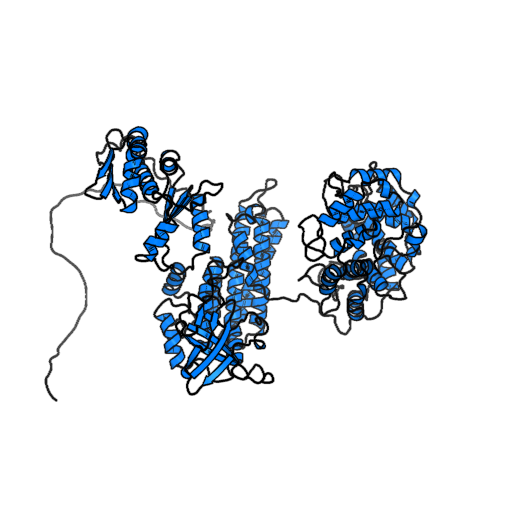87 GLU A N 1
ATOM 6055 C CA . GLU A 1 787 ? -0.578 -6.169 7.313 1.00 66.31 787 GLU A CA 1
ATOM 6056 C C . GLU A 1 787 ? -0.470 -5.355 8.621 1.00 66.31 787 GLU A C 1
ATOM 6058 O O . GLU A 1 787 ? 0.283 -4.375 8.669 1.00 66.31 787 GLU A O 1
ATOM 6063 N N . LYS A 1 788 ? -1.163 -5.747 9.700 1.00 75.62 788 LYS A N 1
ATOM 6064 C CA . LYS A 1 788 ? -0.901 -5.234 11.055 1.00 75.62 788 LYS A CA 1
ATOM 6065 C C . LYS A 1 788 ? 0.057 -6.143 11.821 1.00 75.62 788 LYS A C 1
ATOM 6067 O O . LYS A 1 788 ? 0.063 -7.356 11.617 1.00 75.62 788 LYS A O 1
ATOM 6072 N N . LEU A 1 789 ? 0.840 -5.530 12.711 1.00 84.56 789 LEU A N 1
ATOM 6073 C CA . LEU A 1 789 ? 1.650 -6.256 13.687 1.00 84.56 789 LEU A CA 1
ATOM 6074 C C . LEU A 1 789 ? 0.749 -7.131 14.573 1.00 84.56 789 LEU A C 1
ATOM 6076 O O . LEU A 1 789 ? -0.418 -6.772 14.782 1.00 84.56 789 LEU A O 1
ATOM 6080 N N . PRO A 1 790 ? 1.276 -8.252 15.090 1.00 91.06 790 PRO A N 1
ATOM 6081 C CA . PRO A 1 790 ? 0.549 -9.043 16.065 1.00 91.06 790 PRO A CA 1
ATOM 6082 C C . PRO A 1 790 ? 0.347 -8.238 17.351 1.00 91.06 790 PRO A C 1
ATOM 6084 O O . PRO A 1 790 ? 1.108 -7.311 17.636 1.00 91.06 790 PRO A O 1
ATOM 6087 N N . ASP A 1 791 ? -0.691 -8.578 18.104 1.00 92.69 791 ASP A N 1
ATOM 6088 C CA . ASP A 1 791 ? -1.064 -7.901 19.344 1.00 92.69 791 ASP A CA 1
ATOM 6089 C C . ASP A 1 791 ? -1.702 -8.906 20.313 1.00 92.69 791 ASP A C 1
ATOM 6091 O O . ASP A 1 791 ? -2.512 -9.743 19.893 1.00 92.69 791 ASP A O 1
ATOM 6095 N N . VAL A 1 792 ? -1.351 -8.838 21.599 1.00 94.50 792 VAL A N 1
ATOM 6096 C CA . VAL A 1 792 ? -1.853 -9.761 22.628 1.00 94.50 792 VAL A CA 1
ATOM 6097 C C . VAL A 1 792 ? -3.374 -9.799 22.670 1.00 94.50 792 VAL A C 1
ATOM 6099 O O . VAL A 1 792 ? -3.930 -10.886 22.824 1.00 94.50 792 VAL A O 1
ATOM 6102 N N . CYS A 1 793 ? -4.075 -8.683 22.452 1.00 94.31 793 CYS A N 1
ATOM 6103 C CA . CYS A 1 793 ? -5.537 -8.686 22.526 1.00 94.31 793 CYS A CA 1
ATOM 6104 C C . CYS A 1 793 ? -6.196 -9.585 21.460 1.00 94.31 793 CYS A C 1
ATOM 6106 O O . CYS A 1 793 ? -7.258 -10.159 21.705 1.00 94.31 793 CYS A O 1
ATOM 6108 N N . TYR A 1 794 ? -5.561 -9.806 20.301 1.00 95.81 794 TYR A N 1
ATOM 6109 C CA . TYR A 1 794 ? -6.074 -10.746 19.293 1.00 95.81 794 TYR A CA 1
ATOM 6110 C C . TYR A 1 794 ? -5.886 -12.209 19.683 1.00 95.81 794 TYR A C 1
ATOM 6112 O O . TYR A 1 794 ? -6.602 -13.059 19.153 1.00 95.81 794 TYR A O 1
ATOM 6120 N N . SER A 1 795 ? -5.026 -12.498 20.662 1.00 93.94 795 SER A N 1
ATOM 6121 C CA . SER A 1 795 ? -4.985 -13.806 21.326 1.00 93.94 795 SER A CA 1
ATOM 6122 C C . SER A 1 795 ? -6.294 -14.125 22.041 1.00 93.94 795 SER A C 1
ATOM 6124 O O . SER A 1 795 ? -6.577 -15.293 22.268 1.00 93.94 795 SER A O 1
ATOM 6126 N N . TRP A 1 796 ? -7.112 -13.115 22.352 1.00 96.50 796 TRP A N 1
ATOM 6127 C CA . TRP A 1 796 ? -8.502 -13.302 22.748 1.00 96.50 796 TRP A CA 1
ATOM 6128 C C . TRP A 1 796 ? -9.442 -13.232 21.548 1.00 96.50 796 TRP A C 1
ATOM 6130 O O . TRP A 1 796 ? -10.083 -14.227 21.226 1.00 96.50 796 TRP A O 1
ATOM 6140 N N . TRP A 1 797 ? -9.514 -12.089 20.853 1.00 96.56 797 TRP A N 1
ATOM 6141 C CA . TRP A 1 797 ? -10.560 -11.844 19.848 1.00 96.56 797 TRP A CA 1
ATOM 6142 C C . TRP A 1 797 ? -10.616 -12.923 18.757 1.00 96.56 797 TRP A C 1
ATOM 6144 O O . TRP A 1 797 ? -11.703 -13.340 18.354 1.00 96.56 797 TRP A O 1
ATOM 6154 N N . VAL A 1 798 ? -9.457 -13.403 18.293 1.00 96.94 798 VAL A N 1
ATOM 6155 C CA . VAL A 1 798 ? -9.387 -14.449 17.265 1.00 96.94 798 VAL A CA 1
ATOM 6156 C C . VAL A 1 798 ? -9.641 -15.835 17.862 1.00 96.94 798 VAL A C 1
ATOM 6158 O O . VAL A 1 798 ? -10.448 -16.578 17.308 1.00 96.94 798 VAL A O 1
ATOM 6161 N N . LEU A 1 799 ? -9.023 -16.187 18.998 1.00 96.56 799 LEU A N 1
ATOM 6162 C CA . LEU A 1 799 ? -9.214 -17.512 19.618 1.00 96.56 799 LEU A CA 1
ATOM 6163 C C . LEU A 1 799 ? -10.635 -17.735 20.085 1.00 96.56 799 LEU A C 1
ATOM 6165 O O . LEU A 1 799 ? -11.173 -18.816 19.881 1.00 96.56 799 LEU A O 1
ATOM 6169 N N . ALA A 1 800 ? -11.230 -16.734 20.722 1.00 97.44 800 ALA A N 1
ATOM 6170 C CA . ALA A 1 800 ? -12.594 -16.800 21.198 1.00 97.44 800 ALA A CA 1
ATOM 6171 C C . ALA A 1 800 ? -13.551 -17.025 20.021 1.00 97.44 800 ALA A C 1
ATOM 6173 O O . ALA A 1 800 ? -14.354 -17.954 20.061 1.00 97.44 800 ALA A O 1
ATOM 6174 N N . SER A 1 801 ? -13.373 -16.287 18.920 1.00 97.88 801 SER A N 1
ATOM 6175 C CA . SER A 1 801 ? -14.138 -16.498 17.683 1.00 97.88 801 SER A CA 1
ATOM 6176 C C . SER A 1 801 ? -13.939 -17.910 17.118 1.00 97.88 801 SER A C 1
ATOM 6178 O O . SER A 1 801 ? -14.913 -18.593 16.813 1.00 97.88 801 SER A O 1
ATOM 6180 N N . LEU A 1 802 ? -12.690 -18.390 17.037 1.00 97.31 802 LEU A N 1
ATOM 6181 C CA . LEU A 1 802 ? -12.366 -19.752 16.592 1.00 97.31 802 LEU A CA 1
ATOM 6182 C C . LEU A 1 802 ? -12.966 -20.821 17.514 1.00 97.31 802 LEU A C 1
ATOM 6184 O O . LEU A 1 802 ? -13.396 -21.868 17.038 1.00 97.31 802 LEU A O 1
ATOM 6188 N N . LYS A 1 803 ? -13.006 -20.579 18.826 1.00 96.81 803 LYS A N 1
ATOM 6189 C CA . LYS A 1 803 ? -13.612 -21.480 19.809 1.00 96.81 803 LYS A CA 1
ATOM 6190 C C . LYS A 1 803 ? -15.131 -21.520 19.659 1.00 96.81 803 LYS A C 1
ATOM 6192 O O . LYS A 1 803 ? -15.680 -22.615 19.691 1.00 96.81 803 LYS A O 1
ATOM 6197 N N . ILE A 1 804 ? -15.784 -20.373 19.449 1.00 97.94 804 ILE A N 1
ATOM 6198 C CA . ILE A 1 804 ? -17.234 -20.279 19.208 1.00 97.94 804 ILE A CA 1
ATOM 6199 C C . ILE A 1 804 ? -17.640 -21.099 17.979 1.00 97.94 804 ILE A C 1
ATOM 6201 O O . ILE A 1 804 ? -18.649 -21.798 18.018 1.00 97.94 804 ILE A O 1
ATOM 6205 N N . ILE A 1 805 ? -16.839 -21.062 16.910 1.00 97.25 805 ILE A N 1
ATOM 6206 C CA . ILE A 1 805 ? -17.136 -21.760 15.647 1.00 97.25 805 ILE A CA 1
ATOM 6207 C C . ILE A 1 805 ? -16.490 -23.155 15.523 1.00 97.25 805 ILE A C 1
ATOM 6209 O O . ILE A 1 805 ? -16.490 -23.727 14.434 1.00 97.25 805 ILE A O 1
ATOM 6213 N N . GLY A 1 806 ? -15.923 -23.717 16.598 1.00 96.00 806 GLY A N 1
ATOM 6214 C CA . GLY A 1 806 ? -15.381 -25.086 16.593 1.00 96.00 806 GLY A CA 1
ATOM 6215 C C . GLY A 1 806 ? -14.097 -25.274 15.766 1.00 96.00 806 GLY A C 1
ATOM 6216 O O . GLY A 1 806 ? -13.846 -26.347 15.215 1.00 96.00 806 GLY A O 1
ATOM 6217 N N . ARG A 1 807 ? -13.271 -24.231 15.615 1.00 96.12 807 ARG A N 1
ATOM 6218 C CA . ARG A 1 807 ? -12.040 -24.211 14.791 1.00 96.12 807 ARG A CA 1
ATOM 6219 C C . ARG A 1 807 ? -10.776 -23.808 15.551 1.00 96.12 807 ARG A C 1
ATOM 6221 O O . ARG A 1 807 ? -9.749 -23.529 14.944 1.00 96.12 807 ARG A O 1
ATOM 6228 N N . LEU A 1 808 ? -10.800 -23.854 16.884 1.00 94.19 808 LEU A N 1
ATOM 6229 C CA . LEU A 1 808 ? -9.626 -23.543 17.715 1.00 94.19 808 LEU A CA 1
ATOM 6230 C C . LEU A 1 808 ? -8.390 -24.404 17.376 1.00 94.19 808 LEU A C 1
ATOM 6232 O O . LEU A 1 808 ? -7.267 -23.956 17.549 1.00 94.19 808 LEU A O 1
ATOM 6236 N N . HIS A 1 809 ? -8.567 -25.620 16.857 1.00 93.94 809 HIS A N 1
ATOM 6237 C CA . HIS A 1 809 ? -7.460 -26.509 16.483 1.00 93.94 809 HIS A CA 1
ATOM 6238 C C . HIS A 1 809 ? -6.708 -26.092 15.198 1.00 93.94 809 HIS A C 1
ATOM 6240 O O . HIS A 1 809 ? -5.754 -26.766 14.821 1.00 93.94 809 HIS A O 1
ATOM 6246 N N . TRP A 1 810 ? -7.128 -25.023 14.505 1.00 95.75 810 TRP A N 1
ATOM 6247 C CA . TRP A 1 810 ? -6.508 -24.551 13.251 1.00 95.75 810 TRP A CA 1
ATOM 6248 C C . TRP A 1 810 ? -5.311 -23.614 13.451 1.00 95.75 810 TRP A C 1
ATOM 6250 O O . TRP A 1 810 ? -4.636 -23.279 12.482 1.00 95.75 810 TRP A O 1
ATOM 6260 N N . ILE A 1 811 ? -5.042 -23.190 14.685 1.00 95.50 811 ILE A N 1
ATOM 6261 C CA . ILE A 1 811 ? -3.893 -22.343 15.029 1.00 95.50 811 ILE A CA 1
ATOM 6262 C C . ILE A 1 811 ? -2.758 -23.171 15.637 1.00 95.50 811 ILE A C 1
ATOM 6264 O O . ILE A 1 811 ? -2.980 -24.186 16.299 1.00 95.50 811 ILE A O 1
ATOM 6268 N N . ASP A 1 812 ? -1.527 -22.698 15.470 1.00 96.25 812 ASP A N 1
ATOM 6269 C CA . ASP A 1 812 ? -0.359 -23.217 16.175 1.00 96.25 812 ASP A CA 1
ATOM 6270 C C . ASP A 1 812 ? -0.406 -22.756 17.642 1.00 96.25 812 ASP A C 1
ATOM 6272 O O . ASP A 1 812 ? -0.020 -21.631 17.980 1.00 96.25 812 ASP A O 1
ATOM 6276 N N . ARG A 1 813 ? -0.947 -23.625 18.504 1.00 95.06 813 ARG A N 1
ATOM 6277 C CA . ARG A 1 813 ? -1.129 -23.389 19.946 1.00 95.06 813 ARG A CA 1
ATOM 6278 C C . ARG A 1 813 ? 0.180 -23.060 20.655 1.00 95.06 813 ARG A C 1
ATOM 6280 O O . ARG A 1 813 ? 0.202 -22.140 21.468 1.00 95.06 813 ARG A O 1
ATOM 6287 N N . GLU A 1 814 ? 1.250 -23.787 20.349 1.00 94.56 814 GLU A N 1
ATOM 6288 C CA . GLU A 1 814 ? 2.529 -23.632 21.046 1.00 94.56 814 GLU A CA 1
ATOM 6289 C C . GLU A 1 814 ? 3.175 -22.290 20.714 1.00 94.56 814 GLU A C 1
ATOM 6291 O O . GLU A 1 814 ? 3.580 -21.559 21.617 1.00 94.56 814 GLU A O 1
ATOM 6296 N N . LYS A 1 815 ? 3.188 -21.901 19.433 1.00 94.88 815 LYS A N 1
ATOM 6297 C CA . LYS A 1 815 ? 3.730 -20.594 19.042 1.00 94.88 815 LYS A CA 1
ATOM 6298 C C . LYS A 1 815 ? 2.930 -19.436 19.613 1.00 94.88 815 LYS A C 1
ATOM 6300 O O . LYS A 1 815 ? 3.525 -18.455 20.052 1.00 94.88 815 LYS A O 1
ATOM 6305 N N . LEU A 1 816 ? 1.601 -19.531 19.625 1.00 96.44 816 LEU A N 1
ATOM 6306 C CA . LEU A 1 816 ? 0.786 -18.480 20.223 1.00 96.44 816 LEU A CA 1
ATOM 6307 C C . LEU A 1 816 ? 1.017 -18.384 21.733 1.00 96.44 816 LEU A C 1
ATOM 6309 O O . LEU A 1 816 ? 1.158 -17.280 22.251 1.00 96.44 816 LEU A O 1
ATOM 6313 N N . ARG A 1 817 ? 1.112 -19.520 22.433 1.00 96.19 817 ARG A N 1
ATOM 6314 C CA . ARG A 1 817 ? 1.467 -19.544 23.856 1.00 96.19 817 ARG A CA 1
ATOM 6315 C C . ARG A 1 817 ? 2.810 -18.852 24.092 1.00 96.19 817 ARG A C 1
ATOM 6317 O O . ARG A 1 817 ? 2.894 -17.990 24.961 1.00 96.19 817 ARG A O 1
ATOM 6324 N N . SER A 1 818 ? 3.835 -19.171 23.300 1.00 95.25 818 SER A N 1
ATOM 6325 C CA . SER A 1 818 ? 5.139 -18.498 23.371 1.00 95.25 818 SER A CA 1
ATOM 6326 C C . SER A 1 818 ? 5.043 -16.995 23.109 1.00 95.25 818 SER A C 1
ATOM 6328 O O . SER A 1 818 ? 5.680 -16.223 23.817 1.00 95.25 818 SER A O 1
ATOM 6330 N N . PHE A 1 819 ? 4.236 -16.568 22.133 1.00 96.06 819 PHE A N 1
ATOM 6331 C CA . PHE A 1 819 ? 4.010 -15.151 21.853 1.00 96.06 819 PHE A CA 1
ATOM 6332 C C . PHE A 1 819 ? 3.366 -14.426 23.037 1.00 96.06 819 PHE A C 1
ATOM 6334 O O . PHE A 1 819 ? 3.874 -13.382 23.436 1.00 96.06 819 PHE A O 1
ATOM 6341 N N . ILE A 1 820 ? 2.291 -14.979 23.615 1.00 95.88 820 ILE A N 1
ATOM 6342 C CA . ILE A 1 820 ? 1.605 -14.370 24.763 1.00 95.88 820 ILE A CA 1
ATOM 6343 C C . ILE A 1 820 ? 2.594 -14.215 25.918 1.00 95.88 820 ILE A C 1
ATOM 6345 O O . ILE A 1 820 ? 2.791 -13.101 26.392 1.00 95.88 820 ILE A O 1
ATOM 6349 N N . LEU A 1 821 ? 3.272 -15.297 26.315 1.00 95.25 821 LEU A N 1
ATOM 6350 C CA . LEU A 1 821 ? 4.229 -15.273 27.426 1.00 95.25 821 LEU A CA 1
ATOM 6351 C C . LEU A 1 821 ? 5.378 -14.290 27.182 1.00 95.25 821 LEU A C 1
ATOM 6353 O O . LEU A 1 821 ? 5.763 -13.578 28.098 1.00 95.25 821 LEU A O 1
ATOM 6357 N N . ALA A 1 822 ? 5.860 -14.154 25.946 1.00 93.50 822 ALA A N 1
ATOM 6358 C CA . ALA A 1 822 ? 6.898 -13.182 25.605 1.00 93.50 822 ALA A CA 1
ATOM 6359 C C . ALA A 1 822 ? 6.476 -11.705 25.777 1.00 93.50 822 ALA A C 1
ATOM 6361 O O . ALA A 1 822 ? 7.333 -10.823 25.700 1.00 93.50 822 ALA A O 1
ATOM 6362 N N . CYS A 1 823 ? 5.187 -11.423 25.987 1.00 93.19 823 CYS A N 1
ATOM 6363 C CA . CYS A 1 823 ? 4.651 -10.079 26.223 1.00 93.19 823 CYS A CA 1
ATOM 6364 C C . CYS A 1 823 ? 4.461 -9.743 27.714 1.00 93.19 823 CYS A C 1
ATOM 6366 O O . CYS A 1 823 ? 3.942 -8.671 28.022 1.00 93.19 823 CYS A O 1
ATOM 6368 N N . GLN A 1 824 ? 4.802 -10.651 28.632 1.00 92.62 824 GLN A N 1
ATOM 6369 C CA . GLN A 1 824 ? 4.548 -10.493 30.066 1.00 92.62 824 GLN A CA 1
ATOM 6370 C C . GLN A 1 824 ? 5.693 -9.741 30.765 1.00 92.62 824 GLN A C 1
ATOM 6372 O O . GLN A 1 824 ? 6.852 -10.100 30.561 1.00 92.62 824 GLN A O 1
ATOM 6377 N N . ASP A 1 825 ? 5.405 -8.755 31.621 1.00 89.44 825 ASP A N 1
ATOM 6378 C CA . ASP A 1 825 ? 6.463 -8.006 32.314 1.00 89.44 825 ASP A CA 1
ATOM 6379 C C . ASP A 1 825 ? 7.065 -8.804 33.466 1.00 89.44 825 ASP A C 1
ATOM 6381 O O . ASP A 1 825 ? 6.421 -9.092 34.479 1.00 89.44 825 ASP A O 1
ATOM 6385 N N . GLU A 1 826 ? 8.337 -9.156 33.292 1.00 87.25 826 GLU A N 1
ATOM 6386 C CA . GLU A 1 826 ? 9.118 -9.898 34.265 1.00 87.25 826 GLU A CA 1
ATOM 6387 C C . GLU A 1 826 ? 9.458 -9.069 35.500 1.00 87.25 826 GLU A C 1
ATOM 6389 O O . GLU A 1 826 ? 9.731 -9.665 36.541 1.00 87.25 826 GLU A O 1
ATOM 6394 N N . GLU A 1 827 ? 9.437 -7.735 35.440 1.00 84.50 827 GLU A N 1
ATOM 6395 C CA . GLU A 1 827 ? 9.725 -6.884 36.594 1.00 84.50 827 GLU A CA 1
ATOM 6396 C C . GLU A 1 827 ? 8.470 -6.661 37.436 1.00 84.50 827 GLU A C 1
ATOM 6398 O O . GLU A 1 827 ? 8.420 -7.134 38.581 1.00 84.50 827 GLU A O 1
ATOM 6403 N N . THR A 1 828 ? 7.462 -5.994 36.866 1.00 82.62 828 THR A N 1
ATOM 6404 C CA . THR A 1 828 ? 6.302 -5.479 37.611 1.00 82.62 828 THR A CA 1
ATOM 6405 C C . THR A 1 828 ? 5.010 -6.274 37.423 1.00 82.62 828 THR A C 1
ATOM 6407 O O . THR A 1 828 ? 4.087 -6.100 38.215 1.00 82.62 828 THR A O 1
ATOM 6410 N N . GLY A 1 829 ? 4.956 -7.195 36.457 1.00 89.75 829 GLY A N 1
ATOM 6411 C CA . GLY A 1 829 ? 3.736 -7.915 36.087 1.00 89.75 829 GLY A CA 1
ATOM 6412 C C . GLY A 1 829 ? 2.862 -7.157 35.076 1.00 89.75 829 GLY A C 1
ATOM 6413 O O . GLY A 1 829 ? 3.182 -6.061 34.636 1.00 89.75 829 GLY A O 1
ATOM 6414 N N . GLY A 1 830 ? 1.739 -7.765 34.683 1.00 91.56 830 GLY A N 1
ATOM 6415 C CA . GLY A 1 830 ? 0.949 -7.340 33.525 1.00 91.56 830 GLY A CA 1
ATOM 6416 C C . GLY A 1 830 ? 1.483 -7.849 32.178 1.00 91.56 830 GLY A C 1
ATOM 6417 O O . GLY A 1 830 ? 2.566 -8.430 32.093 1.00 91.56 830 GLY A O 1
ATOM 6418 N N . PHE A 1 831 ? 0.687 -7.649 31.127 1.00 92.75 831 PHE A N 1
ATOM 6419 C CA . PHE A 1 831 ? 1.059 -7.923 29.736 1.00 92.75 831 PHE A CA 1
ATOM 6420 C C . PHE A 1 831 ? 1.066 -6.631 28.925 1.00 92.75 831 PHE A C 1
ATOM 6422 O O . PHE A 1 831 ? 0.180 -5.791 29.090 1.00 92.75 831 PHE A O 1
ATOM 6429 N N . ALA A 1 832 ? 2.048 -6.506 28.035 1.00 90.31 832 ALA A N 1
ATOM 6430 C CA . ALA A 1 832 ? 2.087 -5.486 26.998 1.00 90.31 832 ALA A CA 1
ATOM 6431 C C . ALA A 1 832 ? 1.365 -5.959 25.731 1.00 90.31 832 ALA A C 1
ATOM 6433 O O . ALA A 1 832 ? 0.998 -7.129 25.601 1.00 90.31 832 ALA A O 1
ATOM 6434 N N . ASP A 1 833 ? 1.188 -5.059 24.768 1.00 86.06 833 ASP A N 1
ATOM 6435 C CA . ASP A 1 833 ? 0.606 -5.406 23.473 1.00 86.06 833 ASP A CA 1
ATOM 6436 C C . ASP A 1 833 ? 1.517 -6.337 22.647 1.00 86.06 833 ASP A C 1
ATOM 6438 O O . ASP A 1 833 ? 1.009 -7.148 21.865 1.00 86.06 833 ASP A O 1
ATOM 6442 N N . ARG A 1 834 ? 2.852 -6.247 22.802 1.00 88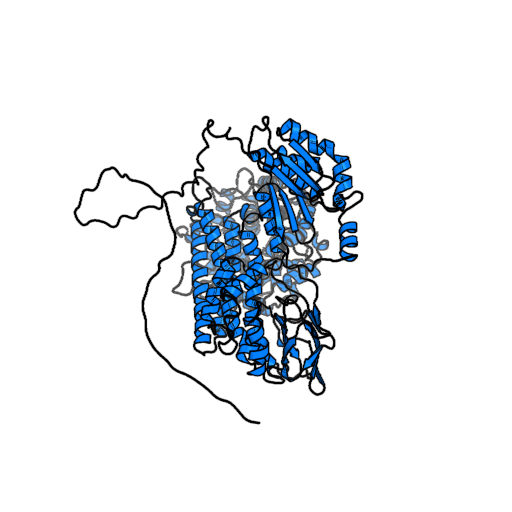.56 834 ARG A N 1
ATOM 6443 C CA . ARG A 1 834 ? 3.853 -7.012 22.025 1.00 88.56 834 ARG A CA 1
ATOM 6444 C C . ARG A 1 834 ? 5.121 -7.363 22.822 1.00 88.56 834 ARG A C 1
ATOM 6446 O O . ARG A 1 834 ? 5.453 -6.693 23.800 1.00 88.56 834 ARG A O 1
ATOM 6453 N N . PRO A 1 835 ? 5.916 -8.353 22.365 1.00 84.94 835 PRO A N 1
ATOM 6454 C CA . PRO A 1 835 ? 7.207 -8.660 22.972 1.00 84.94 835 PRO A CA 1
ATOM 6455 C C . PRO A 1 835 ? 8.197 -7.498 22.842 1.00 84.94 835 PRO A C 1
ATOM 6457 O O . PRO A 1 835 ? 8.353 -6.920 21.766 1.00 84.94 835 PRO A O 1
ATOM 6460 N N . GLY A 1 836 ? 8.924 -7.202 23.921 1.00 71.56 836 GLY A N 1
ATOM 6461 C CA . GLY A 1 836 ? 9.941 -6.142 23.956 1.00 71.56 836 GLY A CA 1
ATOM 6462 C C . GLY A 1 836 ? 9.395 -4.732 24.189 1.00 71.56 836 GLY A C 1
ATOM 6463 O O . GLY A 1 836 ? 10.182 -3.804 24.363 1.00 71.56 836 GLY A O 1
ATOM 6464 N N . ASP A 1 837 ? 8.077 -4.586 24.273 1.00 64.69 837 ASP A N 1
ATOM 6465 C CA . ASP A 1 837 ? 7.391 -3.347 24.617 1.00 64.69 837 ASP A CA 1
ATOM 6466 C C . ASP A 1 837 ? 7.250 -3.184 26.142 1.00 64.69 837 ASP A C 1
ATOM 6468 O O . ASP A 1 837 ? 6.279 -2.643 26.637 1.00 64.69 837 ASP A O 1
ATOM 6472 N N . MET A 1 838 ? 8.245 -3.622 26.913 1.00 60.25 838 MET A N 1
ATOM 6473 C CA . MET A 1 838 ? 8.257 -3.533 28.380 1.00 60.25 838 MET A CA 1
ATOM 6474 C C . MET A 1 838 ? 9.386 -2.602 28.805 1.00 60.25 838 MET A C 1
ATOM 6476 O O . MET A 1 838 ? 10.402 -2.516 28.115 1.00 60.25 838 MET A O 1
ATOM 6480 N N . ALA A 1 839 ? 9.171 -1.824 29.866 1.00 42.38 839 ALA A N 1
ATOM 6481 C CA . ALA A 1 839 ? 9.981 -0.654 30.195 1.00 42.38 839 ALA A CA 1
ATOM 6482 C C . ALA A 1 839 ? 11.495 -0.942 30.134 1.00 42.38 839 ALA A C 1
ATOM 6484 O O . ALA A 1 839 ? 12.031 -1.708 30.927 1.00 42.38 839 ALA A O 1
ATOM 6485 N N . SER A 1 840 ? 12.200 -0.293 29.198 1.00 32.34 840 SER A N 1
ATOM 6486 C CA . SER A 1 840 ? 13.663 -0.218 29.226 1.00 32.34 840 SER A CA 1
ATOM 6487 C C . SER A 1 840 ? 14.079 1.116 29.836 1.00 32.34 840 SER A C 1
ATOM 6489 O O . SER A 1 840 ? 13.506 2.168 29.549 1.00 32.34 840 SER A O 1
ATOM 6491 N N . THR A 1 841 ? 15.079 1.055 30.704 1.00 32.81 841 THR A N 1
ATOM 6492 C CA . THR A 1 841 ? 15.373 1.981 31.804 1.00 32.81 841 THR A CA 1
ATOM 6493 C C . THR A 1 841 ? 15.753 3.419 31.412 1.00 32.81 841 THR A C 1
ATOM 6495 O O . THR A 1 841 ? 16.163 4.170 32.287 1.00 32.81 841 THR A O 1
ATOM 6498 N N . PHE A 1 842 ? 15.643 3.848 30.146 1.00 29.16 842 PHE A N 1
ATOM 6499 C CA . PHE A 1 842 ? 16.107 5.183 29.732 1.00 29.16 842 PHE A CA 1
ATOM 6500 C C . PHE A 1 842 ? 15.391 5.866 28.551 1.00 29.16 842 PHE A C 1
ATOM 6502 O O . PHE A 1 842 ? 15.871 6.902 28.092 1.00 29.16 842 PHE A O 1
ATOM 6509 N N . GLN A 1 843 ? 14.239 5.387 28.063 1.00 26.97 843 GLN A N 1
ATOM 6510 C CA . GLN A 1 843 ? 13.568 6.073 26.949 1.00 26.97 843 GLN A CA 1
ATOM 6511 C C . GLN A 1 843 ? 12.034 6.014 27.037 1.00 26.97 843 GLN A C 1
ATOM 6513 O O . GLN A 1 843 ? 11.425 4.969 26.836 1.00 26.97 843 GLN A O 1
ATOM 6518 N N . THR A 1 844 ? 11.434 7.194 27.247 1.00 29.92 844 THR A N 1
ATOM 6519 C CA . THR A 1 844 ? 10.000 7.557 27.136 1.00 29.92 844 THR A CA 1
ATOM 6520 C C . THR A 1 844 ? 9.013 6.976 28.167 1.00 29.92 844 THR A C 1
ATOM 6522 O O . THR A 1 844 ? 8.687 5.797 28.157 1.00 29.92 844 THR A O 1
ATOM 6525 N N . CYS A 1 845 ? 8.470 7.872 29.005 1.00 27.30 845 CYS A N 1
ATOM 6526 C CA . CYS A 1 845 ? 7.409 7.683 30.008 1.00 27.30 845 CYS A CA 1
ATOM 6527 C C . CYS A 1 845 ? 6.021 7.297 29.442 1.00 27.30 845 CYS A C 1
ATOM 6529 O O . CYS A 1 845 ? 5.038 7.981 29.717 1.00 27.30 845 CYS A O 1
ATOM 6531 N N . LEU A 1 846 ? 5.904 6.227 28.658 1.00 38.97 846 LEU A N 1
ATOM 6532 C CA . LEU A 1 846 ? 4.602 5.624 28.356 1.00 38.97 846 LEU A CA 1
ATOM 6533 C C . LEU A 1 846 ? 4.652 4.159 28.776 1.00 38.97 846 LEU A C 1
ATOM 6535 O O . LEU A 1 846 ? 5.290 3.340 28.119 1.00 38.97 846 LEU A O 1
ATOM 6539 N N . ILE A 1 847 ? 4.027 3.865 29.915 1.00 46.44 847 ILE A N 1
ATOM 6540 C CA . ILE A 1 847 ? 3.813 2.508 30.416 1.00 46.44 847 ILE A CA 1
ATOM 6541 C C . ILE A 1 847 ? 3.052 1.720 29.340 1.00 46.44 847 ILE A C 1
ATOM 6543 O O . ILE A 1 847 ? 2.057 2.202 28.804 1.00 46.44 847 ILE A O 1
ATOM 6547 N N . LYS A 1 848 ? 3.559 0.536 28.980 1.00 65.44 848 LYS A N 1
ATOM 6548 C CA . LYS A 1 848 ? 3.026 -0.302 27.891 1.00 65.44 848 LYS A CA 1
ATOM 6549 C C . LYS A 1 848 ? 2.311 -1.572 28.371 1.00 65.44 848 LYS A C 1
ATOM 6551 O O . LYS A 1 848 ? 1.797 -2.306 27.537 1.00 65.44 848 LYS A O 1
ATOM 6556 N N . VAL A 1 849 ? 2.266 -1.821 29.684 1.00 82.38 849 VAL A N 1
ATOM 6557 C CA . VAL A 1 849 ? 1.432 -2.871 30.293 1.00 82.38 849 VAL A CA 1
ATOM 6558 C C . VAL A 1 849 ? 0.135 -2.268 30.823 1.00 82.38 849 VAL A C 1
ATOM 6560 O O . VAL A 1 849 ? 0.154 -1.202 31.441 1.00 82.38 849 VAL A O 1
ATOM 6563 N N . ASP A 1 850 ? -0.991 -2.944 30.604 1.00 86.38 850 ASP A N 1
ATOM 6564 C CA . ASP A 1 850 ? -2.303 -2.480 31.064 1.00 86.38 850 ASP A CA 1
ATOM 6565 C C . ASP A 1 850 ? -3.235 -3.649 31.462 1.00 86.38 850 ASP A C 1
ATOM 6567 O O . ASP A 1 850 ? -3.002 -4.807 31.082 1.00 86.38 850 ASP A O 1
ATOM 6571 N N . PRO A 1 851 ? -4.312 -3.393 32.233 1.00 89.81 851 PRO A N 1
ATOM 6572 C CA . PRO A 1 851 ? -5.270 -4.433 32.611 1.00 89.81 851 PRO A CA 1
ATOM 6573 C C . PRO A 1 851 ? -6.005 -5.076 31.430 1.00 89.81 851 PRO A C 1
ATOM 6575 O O . PRO A 1 851 ? -6.449 -6.217 31.549 1.00 89.81 851 PRO A O 1
ATOM 6578 N N . PHE A 1 852 ? -6.143 -4.373 30.303 1.00 91.62 852 PHE A N 1
ATOM 6579 C CA . PHE A 1 852 ? -6.831 -4.863 29.108 1.00 91.62 852 PHE A CA 1
ATOM 6580 C C . PHE A 1 852 ? -6.024 -5.989 28.448 1.00 91.62 852 PHE A C 1
ATOM 6582 O O . PHE A 1 852 ? -6.537 -7.099 28.283 1.00 91.62 852 PHE A O 1
ATOM 6589 N N . HIS A 1 853 ? -4.745 -5.760 28.148 1.00 94.12 853 HIS A N 1
ATOM 6590 C CA . HIS A 1 853 ? -3.846 -6.783 27.612 1.00 94.12 853 HIS A CA 1
ATOM 6591 C C . HIS A 1 853 ? -3.584 -7.891 28.630 1.00 94.12 853 HIS A C 1
ATOM 6593 O O . HIS A 1 853 ? -3.504 -9.058 28.249 1.00 94.12 853 HIS A O 1
ATOM 6599 N N . THR A 1 854 ? -3.538 -7.561 29.924 1.00 95.31 854 THR A N 1
ATOM 6600 C CA . THR A 1 854 ? -3.385 -8.561 30.990 1.00 95.31 854 THR A CA 1
ATOM 6601 C C . THR A 1 854 ? -4.570 -9.528 31.031 1.00 95.31 854 THR A C 1
ATOM 6603 O O . THR A 1 854 ? -4.359 -10.741 31.036 1.00 95.31 854 THR A O 1
ATOM 6606 N N . LEU A 1 855 ? -5.814 -9.030 30.980 1.00 96.62 855 LEU A N 1
ATOM 6607 C CA . LEU A 1 855 ? -6.992 -9.895 30.880 1.00 96.62 855 LEU A CA 1
ATOM 6608 C C . LEU A 1 855 ? -6.932 -10.764 29.623 1.00 96.62 855 LEU A C 1
ATOM 6610 O O . LEU A 1 855 ? -7.102 -11.975 29.719 1.00 96.62 855 LEU A O 1
ATOM 6614 N N . PHE A 1 856 ? -6.708 -10.174 28.448 1.00 96.94 856 PHE A N 1
ATOM 6615 C CA . PHE A 1 856 ? -6.795 -10.925 27.194 1.00 96.94 856 PHE A CA 1
ATOM 6616 C C . PHE A 1 856 ? -5.634 -11.895 26.968 1.00 96.94 856 PHE A C 1
ATOM 6618 O O . PHE A 1 856 ? -5.843 -12.937 26.347 1.00 96.94 856 PHE A O 1
ATOM 6625 N N . GLY A 1 857 ? -4.455 -11.621 27.529 1.00 96.38 857 GLY A N 1
ATOM 6626 C CA . GLY A 1 857 ? -3.357 -12.583 27.605 1.00 96.38 857 GLY A CA 1
ATOM 6627 C C . GLY A 1 857 ? -3.733 -13.798 28.456 1.00 96.38 857 GLY A C 1
ATOM 6628 O O . GLY A 1 857 ? -3.676 -14.930 27.975 1.00 96.38 857 GLY A O 1
ATOM 6629 N N . ILE A 1 858 ? -4.209 -13.574 29.687 1.00 97.25 858 ILE A N 1
ATOM 6630 C CA . ILE A 1 858 ? -4.628 -14.641 30.616 1.00 97.25 858 ILE A CA 1
ATOM 6631 C C . ILE A 1 858 ? -5.835 -15.423 30.080 1.00 97.25 858 ILE A C 1
ATOM 6633 O O . ILE A 1 858 ? -5.846 -16.653 30.112 1.00 97.25 858 ILE A O 1
ATOM 6637 N N . ALA A 1 859 ? -6.839 -14.740 29.531 1.00 97.25 859 ALA A N 1
ATOM 6638 C CA . ALA A 1 859 ? -8.010 -15.375 28.936 1.00 97.25 859 ALA A CA 1
ATOM 6639 C C . ALA A 1 859 ? -7.643 -16.170 27.668 1.00 97.25 859 ALA A C 1
ATOM 6641 O O . ALA A 1 859 ? -8.152 -17.272 27.463 1.00 97.25 859 ALA A O 1
ATOM 6642 N N . GLY A 1 860 ? -6.709 -15.665 26.854 1.00 96.69 860 GLY A N 1
ATOM 6643 C CA . GLY A 1 860 ? -6.128 -16.402 25.732 1.00 96.69 860 GLY A CA 1
ATOM 6644 C C . GLY A 1 860 ? -5.432 -17.688 26.187 1.00 96.69 860 GLY A C 1
ATOM 6645 O O . GLY A 1 860 ? -5.705 -18.755 25.641 1.00 96.69 860 GLY A O 1
ATOM 6646 N N . LEU A 1 861 ? -4.604 -17.624 27.236 1.00 96.81 861 LEU A N 1
ATOM 6647 C CA . LEU A 1 861 ? -3.955 -18.801 27.832 1.00 96.81 861 LEU A CA 1
ATOM 6648 C C . LEU A 1 861 ? -4.966 -19.806 28.412 1.00 96.81 861 LEU A C 1
ATOM 6650 O O . LEU A 1 861 ? -4.784 -21.011 28.245 1.00 96.81 861 LEU A O 1
ATOM 6654 N N . SER A 1 862 ? -6.058 -19.331 29.018 1.00 97.00 862 SER A N 1
ATOM 6655 C CA . SER A 1 862 ? -7.165 -20.185 29.475 1.00 97.00 862 SER A CA 1
ATOM 6656 C C . SER A 1 862 ? -7.824 -20.938 28.310 1.00 97.00 862 SER A C 1
ATOM 6658 O O . SER A 1 862 ? -7.996 -22.156 28.382 1.00 97.00 862 SER A O 1
ATOM 6660 N N . LEU A 1 863 ? -8.104 -20.272 27.178 1.00 96.19 863 LEU A N 1
ATOM 6661 C CA . LEU A 1 863 ? -8.618 -20.942 25.969 1.00 96.19 863 LEU A CA 1
ATOM 6662 C C . LEU A 1 863 ? -7.608 -21.916 25.354 1.00 96.19 863 LEU A C 1
ATOM 6664 O O . LEU A 1 863 ? -8.000 -22.926 24.767 1.00 96.19 863 LEU A O 1
ATOM 6668 N N . LEU A 1 864 ? -6.314 -21.636 25.512 1.00 95.00 864 LEU A N 1
ATOM 6669 C CA . LEU A 1 864 ? -5.235 -22.558 25.188 1.00 95.00 864 LEU A CA 1
ATOM 6670 C C . LEU A 1 864 ? -5.029 -23.633 26.262 1.00 95.00 864 LEU A C 1
ATOM 6672 O O . LEU A 1 864 ? -4.065 -24.372 26.136 1.00 95.00 864 LEU A O 1
ATOM 6676 N N . GLY A 1 865 ? -5.882 -23.776 27.278 1.00 91.94 865 GLY A N 1
ATOM 6677 C CA . GLY A 1 865 ? -5.853 -24.885 28.236 1.00 91.94 865 GLY A CA 1
ATOM 6678 C C . GLY A 1 865 ? -4.699 -24.857 29.243 1.00 91.94 865 GLY A C 1
ATOM 6679 O O . GLY A 1 865 ? -4.178 -25.918 29.575 1.00 91.94 865 GLY A O 1
ATOM 6680 N N . GLU A 1 866 ? -4.264 -23.676 29.684 1.00 91.38 866 GLU A N 1
ATOM 6681 C CA . GLU A 1 866 ? -3.297 -23.526 30.782 1.00 91.38 866 GLU A CA 1
ATOM 6682 C C . GLU A 1 866 ? -3.945 -23.902 32.132 1.00 91.38 866 GLU A C 1
ATOM 6684 O O . GLU A 1 866 ? -4.935 -23.299 32.542 1.00 91.38 866 GLU A O 1
ATOM 6689 N N . GLU A 1 867 ? -3.394 -24.899 32.834 1.00 86.75 867 GLU A N 1
ATOM 6690 C CA . GLU A 1 867 ? -4.046 -25.539 33.997 1.00 86.75 867 GLU A CA 1
ATOM 6691 C C . GLU A 1 867 ? -4.170 -24.632 35.231 1.00 86.75 867 GLU A C 1
ATOM 6693 O O . GLU A 1 867 ? -5.032 -24.848 36.082 1.00 86.75 867 GLU A O 1
ATOM 6698 N N . GLN A 1 868 ? -3.312 -23.615 35.338 1.00 89.19 868 GLN A N 1
ATOM 6699 C CA . GLN A 1 868 ? -3.278 -22.689 36.477 1.00 89.19 868 GLN A CA 1
ATOM 6700 C C . GLN A 1 868 ? -4.364 -21.602 36.409 1.00 89.19 868 GLN A C 1
ATOM 6702 O O . GLN A 1 868 ? -4.497 -20.817 37.346 1.00 89.19 868 GLN A O 1
ATOM 6707 N N . ILE A 1 869 ? -5.120 -21.527 35.310 1.00 95.50 869 ILE A N 1
ATOM 6708 C CA . ILE A 1 869 ? -6.113 -20.479 35.053 1.00 95.50 869 ILE A CA 1
ATOM 6709 C C . ILE A 1 869 ? -7.497 -21.126 34.976 1.00 95.50 869 ILE A C 1
ATOM 6711 O O . ILE A 1 869 ? -7.678 -22.161 34.331 1.00 95.50 869 ILE A O 1
ATOM 6715 N N . LYS A 1 870 ? -8.508 -20.517 35.605 1.00 96.06 870 LYS A N 1
ATOM 6716 C CA . LYS A 1 870 ? -9.888 -21.013 35.503 1.00 96.06 870 LYS A CA 1
ATOM 6717 C C . LYS A 1 870 ? -10.378 -20.998 34.039 1.00 96.06 870 LYS A C 1
ATOM 6719 O O . LYS A 1 870 ? -10.000 -20.100 33.279 1.00 96.06 870 LYS A O 1
ATOM 6724 N N . PRO A 1 871 ? -11.272 -21.922 33.638 1.00 96.25 871 PRO A N 1
ATOM 6725 C CA . PRO A 1 871 ? -11.911 -21.886 32.323 1.00 96.25 871 PRO A CA 1
ATOM 6726 C C . PRO A 1 871 ? -12.708 -20.596 32.097 1.00 96.25 871 PRO A C 1
ATOM 6728 O O . PRO A 1 871 ? -13.535 -20.205 32.929 1.00 96.25 871 PRO A O 1
ATOM 6731 N N . VAL A 1 872 ? -12.478 -19.954 30.951 1.00 96.81 872 VAL A N 1
ATOM 6732 C CA . VAL A 1 872 ? -13.150 -18.718 30.535 1.00 96.81 872 VAL A CA 1
ATOM 6733 C C . VAL A 1 872 ? -14.147 -18.979 29.406 1.00 96.81 872 VAL A C 1
ATOM 6735 O O . VAL A 1 872 ? -13.857 -19.687 28.444 1.00 96.81 872 VAL A O 1
ATOM 6738 N N . SER A 1 873 ? -15.320 -18.354 29.488 1.00 96.69 873 SER A N 1
ATOM 6739 C CA . SER A 1 873 ? -16.308 -18.382 28.413 1.00 96.69 873 SER A CA 1
ATOM 6740 C C . SER A 1 873 ? -15.816 -17.584 27.203 1.00 96.69 873 SER A C 1
ATOM 6742 O O . SER A 1 873 ? -15.616 -16.372 27.340 1.00 96.69 873 SER A O 1
ATOM 6744 N N . PRO A 1 874 ? -15.720 -18.193 26.004 1.00 96.81 874 PRO A N 1
ATOM 6745 C CA . PRO A 1 874 ? -15.295 -17.500 24.789 1.00 96.81 874 PRO A CA 1
ATOM 6746 C C . PRO A 1 874 ? -16.321 -16.468 24.297 1.00 96.81 874 PRO A C 1
ATOM 6748 O O . PRO A 1 874 ? -16.023 -15.725 23.377 1.00 96.81 874 PRO A O 1
ATOM 6751 N N . VAL A 1 875 ? -17.525 -16.407 24.875 1.00 97.12 875 VAL A N 1
ATOM 6752 C CA . VAL A 1 875 ? -18.583 -15.472 24.452 1.00 97.12 875 VAL A CA 1
ATOM 6753 C C . VAL A 1 875 ? -18.652 -14.253 25.365 1.00 97.12 875 VAL A C 1
ATOM 6755 O O . VAL A 1 875 ? -18.774 -13.134 24.882 1.00 97.12 875 VAL A O 1
ATOM 6758 N N . PHE A 1 876 ? -18.563 -14.447 26.684 1.00 96.75 876 PHE A N 1
ATOM 6759 C CA . PHE A 1 876 ? -18.717 -13.356 27.654 1.00 96.75 876 PHE A CA 1
ATOM 6760 C C . PHE A 1 876 ? -17.393 -12.834 28.216 1.00 96.75 876 PHE A C 1
ATOM 6762 O O . PHE A 1 876 ? -17.412 -11.821 28.908 1.00 96.75 876 PHE A O 1
ATOM 6769 N N . CYS A 1 877 ? -16.264 -13.505 27.952 1.00 97.06 877 CYS A N 1
ATOM 6770 C CA . CYS A 1 877 ? -14.985 -13.227 28.613 1.00 97.06 877 CYS A CA 1
ATOM 6771 C C . CYS A 1 877 ? -15.148 -13.187 30.145 1.00 97.06 877 CYS A C 1
ATOM 6773 O O . CYS A 1 877 ? -14.781 -12.227 30.815 1.00 97.06 877 CYS A O 1
ATOM 6775 N N . MET A 1 878 ? -15.793 -14.214 30.699 1.00 96.56 878 MET A N 1
ATOM 6776 C CA . MET A 1 878 ? -16.045 -14.377 32.134 1.00 96.56 878 MET A CA 1
ATOM 6777 C C . MET A 1 878 ? -15.794 -15.836 32.524 1.00 96.56 878 MET A C 1
ATOM 6779 O O . MET A 1 878 ? -15.979 -16.711 31.672 1.00 96.56 878 MET A O 1
ATOM 6783 N N . PRO A 1 879 ? -15.420 -16.136 33.779 1.00 96.62 879 PRO A N 1
ATOM 6784 C CA . PRO A 1 879 ? -15.259 -17.515 34.232 1.00 96.62 879 PRO A CA 1
ATOM 6785 C C . PRO A 1 879 ? -16.535 -18.337 34.020 1.00 96.62 879 PRO A C 1
ATOM 6787 O O . PRO A 1 879 ? -17.642 -17.891 34.334 1.00 96.62 879 PRO A O 1
ATOM 6790 N N . GLU A 1 880 ? -16.402 -19.555 33.494 1.00 95.31 880 GLU A N 1
ATOM 6791 C CA . GLU A 1 880 ? -17.559 -20.398 33.145 1.00 95.31 880 GLU A CA 1
ATOM 6792 C C . GLU A 1 880 ? -18.434 -20.750 34.362 1.00 95.31 880 GLU A C 1
ATOM 6794 O O . GLU A 1 880 ? -19.635 -20.988 34.237 1.00 95.31 880 GLU A O 1
ATOM 6799 N N . GLU A 1 881 ? -17.855 -20.778 35.564 1.00 94.69 881 GLU A N 1
ATOM 6800 C CA . GLU A 1 881 ? -18.601 -20.972 36.813 1.00 94.69 881 GLU A CA 1
ATOM 6801 C C . GLU A 1 881 ? -19.600 -19.846 37.101 1.00 94.69 881 GLU A C 1
ATOM 6803 O O . GLU A 1 881 ? -20.706 -20.114 37.573 1.00 94.69 881 GLU A O 1
ATOM 6808 N N . VAL A 1 882 ? -19.255 -18.605 36.748 1.00 95.31 882 VAL A N 1
ATOM 6809 C CA . VAL A 1 882 ? -20.113 -17.437 36.960 1.00 95.31 882 VAL A CA 1
ATOM 6810 C C . VAL A 1 882 ? -21.327 -17.505 36.040 1.00 95.31 882 VAL A C 1
ATOM 6812 O O . VAL A 1 882 ? -22.450 -17.293 36.492 1.00 95.31 882 VAL A O 1
ATOM 6815 N N . LEU A 1 883 ? -21.136 -17.889 34.775 1.00 95.69 883 LEU A N 1
ATOM 6816 C CA . LEU A 1 883 ? -22.246 -18.054 33.830 1.00 95.69 883 LEU A CA 1
ATOM 6817 C C . LEU A 1 883 ? -23.169 -19.218 34.204 1.00 95.69 883 LEU A C 1
ATOM 6819 O O . LEU A 1 883 ? -24.389 -19.097 34.089 1.00 95.69 883 LEU A O 1
ATOM 6823 N N . ARG A 1 884 ? -22.611 -20.325 34.718 1.00 94.00 884 ARG A N 1
ATOM 6824 C CA . ARG A 1 884 ? -23.411 -21.438 35.256 1.00 94.00 884 ARG A CA 1
ATOM 6825 C C . ARG A 1 884 ? -24.280 -20.998 36.432 1.00 94.00 884 ARG A C 1
ATOM 6827 O O . ARG A 1 884 ? -25.429 -21.423 36.506 1.00 94.00 884 ARG A O 1
ATOM 6834 N N . ARG A 1 885 ? -23.771 -20.125 37.312 1.00 93.62 885 ARG A N 1
ATOM 6835 C CA . ARG A 1 885 ? -24.537 -19.568 38.441 1.00 93.62 885 ARG A CA 1
ATOM 6836 C C . ARG A 1 885 ? -25.752 -18.762 37.976 1.00 93.62 885 ARG A C 1
ATOM 6838 O O . ARG A 1 885 ? -26.813 -18.894 38.574 1.00 93.62 885 ARG A O 1
ATOM 6845 N N . VAL A 1 886 ? -25.618 -17.980 36.903 1.00 92.88 886 VAL A N 1
ATOM 6846 C CA . VAL A 1 886 ? -26.725 -17.183 36.335 1.00 92.88 886 VAL A CA 1
ATOM 6847 C C . VAL A 1 886 ? -27.517 -17.904 35.238 1.00 92.88 886 VAL A C 1
ATOM 6849 O O . VAL A 1 886 ? -28.362 -17.295 34.591 1.00 92.88 886 VAL A O 1
ATOM 6852 N N . ASN A 1 887 ? -27.285 -19.207 35.044 1.00 92.00 887 ASN A N 1
ATOM 6853 C CA . ASN A 1 887 ? -27.970 -20.044 34.056 1.00 92.00 887 ASN A CA 1
ATOM 6854 C C . ASN A 1 887 ? -27.897 -19.504 32.609 1.00 92.00 887 ASN A C 1
ATOM 6856 O O . ASN A 1 887 ? -28.860 -19.596 31.848 1.00 92.00 887 ASN A O 1
ATOM 6860 N N . VAL A 1 888 ? -26.742 -18.954 32.222 1.00 93.38 888 VAL A N 1
ATOM 6861 C CA . VAL A 1 888 ? -26.471 -18.483 30.856 1.00 93.38 888 VAL A CA 1
ATOM 6862 C C . VAL A 1 888 ? -25.572 -19.494 30.150 1.00 93.38 888 VAL A C 1
ATOM 6864 O O . VAL A 1 888 ? -24.434 -19.718 30.563 1.00 93.38 888 VAL A O 1
ATOM 6867 N N . GLN A 1 889 ? -26.073 -20.102 29.073 1.00 89.44 889 GLN A N 1
ATOM 6868 C CA . GLN A 1 889 ? -25.316 -21.039 28.236 1.00 89.44 889 GLN A CA 1
ATOM 6869 C C . GLN A 1 889 ? -25.422 -20.635 26.760 1.00 89.44 889 GLN A C 1
ATOM 6871 O O . GLN A 1 889 ? -26.448 -20.902 26.137 1.00 89.44 889 GLN A O 1
ATOM 6876 N N . PRO A 1 890 ? -24.403 -19.959 26.202 1.00 90.44 890 PRO A N 1
ATOM 6877 C CA . PRO A 1 890 ? -24.396 -19.610 24.786 1.00 90.44 890 PRO A CA 1
ATOM 6878 C C . PRO A 1 890 ? -24.123 -20.838 23.903 1.00 90.44 890 PRO A C 1
ATOM 6880 O O . PRO A 1 890 ? -23.455 -21.783 24.328 1.00 90.44 890 PRO A O 1
ATOM 6883 N N . GLU A 1 891 ? -24.612 -20.804 22.662 1.00 92.94 891 GLU A N 1
ATOM 6884 C CA . GLU A 1 891 ? -24.341 -21.829 21.650 1.00 92.94 891 GLU A CA 1
ATOM 6885 C C . GLU A 1 891 ? -22.848 -21.834 21.282 1.00 92.94 891 GLU A C 1
ATOM 6887 O O . GLU A 1 891 ? -22.245 -20.780 21.087 1.00 92.94 891 GLU A O 1
ATOM 6892 N N . LEU A 1 892 ? -22.251 -23.020 21.161 1.00 93.44 892 LEU A N 1
ATOM 6893 C CA . LEU A 1 892 ? -20.909 -23.212 20.613 1.00 93.44 892 LEU A CA 1
ATOM 6894 C C . LEU A 1 892 ? -20.970 -24.325 19.567 1.00 93.44 892 LEU A C 1
ATOM 6896 O O . LEU A 1 892 ? -21.630 -25.344 19.781 1.00 93.44 892 LEU A O 1
ATOM 6900 N N . VAL A 1 893 ? -20.260 -24.153 18.456 1.00 90.62 893 VAL A N 1
ATOM 6901 C CA . VAL A 1 893 ? -20.114 -25.200 17.442 1.00 90.62 893 VAL A CA 1
ATOM 6902 C C . VAL A 1 893 ? -19.076 -26.212 17.927 1.00 90.62 893 VAL A C 1
ATOM 6904 O O . VAL A 1 893 ? -17.972 -25.836 18.328 1.00 90.62 893 VAL A O 1
ATOM 6907 N N . SER A 1 894 ? -19.451 -27.491 17.903 1.00 74.31 894 SER A N 1
ATOM 6908 C CA . SER A 1 894 ? -18.613 -28.622 18.324 1.00 74.31 894 SER A CA 1
ATOM 6909 C C . SER A 1 894 ? -17.465 -28.917 17.370 1.00 74.31 894 SER A C 1
ATOM 6911 O O . SER A 1 894 ? -17.744 -28.963 16.146 1.00 74.31 894 SER A O 1
#

InterPro domains:
  IPR001330 Prenyltransferase alpha-alpha toroid domain [PF00432] (571-878)
  IPR004087 K Homology domain [SM00322] (156-229)
  IPR006089 Acyl-CoA dehydrogenase, conserved site [PS00072] (315-327)
  IPR006089 Acyl-CoA dehydrogenase, conserved site [PS00073] (530-549)
  IPR006091 Acyl-CoA dehydrogenase/oxidase, middle domain [PF02770] (313-411)
  IPR008930 Terpenoid cyclases/protein prenyltransferase alpha-alpha toroid [SSF48239] (563-885)
  IPR009075 Acyl-CoA dehydrogenase/oxidase, C-terminal [PF00441] (423-554)
  IPR009100 Acyl-CoA dehydrogenase/oxidase, N-terminal and middle domain superfamily [SSF56645] (227-434)
  IPR013786 Acyl-CoA dehydrogenase/oxidase, N-terminal [PF02771] (229-307)
  IPR026873 Geranylgeranyl transferase type-2 subunit beta [cd02894] (571-864)
  IPR036250 Acyl-CoA dehydrogenase-like, C-terminal [SSF47203] (421-554)
  IPR036612 K Homology domain, type 1 superfamily [G3DSA:3.30.1370.10] (155-228)
  IPR036612 K Homology domain, type 1 superfamily [SSF54791] (156-233)
  IPR037069 Acyl-CoA dehydrogenase/oxidase, N-terminal domain superfamily [G3DSA:1.10.540.10] (229-308)
  IPR046373 Acyl-CoA oxidase/dehydrogenase, middle domain superfamily [G3DSA:2.40.110.10] (312-427)
  IPR055211 PNO1, second type I KH domain [PF22891] (161-228)
  IPR055211 PNO1, second type I KH domain [cd22392] (153-228)
  IPR055212 PNO1, first type I KH domain [cd22391] (72-151)

Secondary structure (DSSP, 8-state):
---------------------------------------------------------------TTS--S----EEEEE--GGGHHHHHHTHHHHHHIIIIIT-EEEEEETTTTEEEEEE-TT---TTHHHHHHHHHHHHHHT--HHHHTHHHH-TTEEEEEEE--SSPPP-HHHHHHHHHHHEETTTEES---B-TT--EEEEETTEEEEEEEHHHHHHHHHHHHTTS--HHHHHHHHHTT-SSTTS-GGGTS----HHHHHHHHHHHHHHHHHHHHHHHHHHHHHHHHHHH--HHHIIIIIHHHHHS--EEEEE--BTTBSS-GGG---EEEEETTEEEEEEEEEEEETTTTEEEEEEEEE----TTS-HHHHEEEEEEETTSTTEEEEEEP--SS-TTS-EEEEEEEEEEEEGGGBSSSTT-HHHHHHHHHHHHHHHHHHHHHHHHHHHHHHHHHHHHH-EETTEEGGGSHHHHHHHHHHHHHHHHHHHHHHHHHHHHHTTS--HHHHHHHHHHHHHHHHHHHHHHHHHHGGGTTSTTSSHHHHHHHHGGG-------PPPPTTS--S--HHHHHHHHHHTTT-TTSHHHHHTGGGHHHHHHHHHHHHHHTT-GGGS-HHHHHHHHHHTB-TTS-BBSSTTSPB-HHHHHHHHHHHHHTT-GGGS-HHHHHHHHHHTB-TTS-BBSSTT--B-HHHHHHHHHHHHHHT-GGGS-HHHHHHHHHHTB-TTS-B-SSTTPPP-HHHHHHHHHHHHHTT-GGGS-HHHHHHHHHTTB-TTS-B-SSTTSPP-TTHHHHHHHHHHHTT-GGGS-HHHHHHHHHTTB-TTT--EESSTT-S--TTS-S---EEHHHHHHHHHHHHHTT-TTS--B-TTTSSBHHHHHHTT-------